Protein AF-A0A497ALS9-F1 (afdb_monomer)

Radius of gyration: 56.65 Å; Cα contacts (8 Å, |Δi|>4): 1577; chains: 1; bounding box: 153×66×144 Å

Secondary structure (DSSP, 8-state):
----TTS----------SSEEEEEEE---SSS----EEEEEEE--PPPEEEEEEEEEESS-TTSB-TTPEEEEEETTS--EEEEEE--TTSEEEEEEEETT--EEEEEPPPTTEE--TTTSEEEE-SSS-EEEEEEESEEEEEEEEE-TTS-B-TT-EEEEE-SS-EEEPB-TTSSSBS--TTSEEEEEEEETT-EEEEEEE-TT-EE-GGGGEEEEETTTSS-EEEEEE-EEEEEEEEE-TTS-B-TTPEEEEETTTEEEE--TTSEEEEEEEETT-EEEEEEE-TTEE--TTTTEEEEE--TT-EEEEE-EE-PPPEEEEEEEEETTS-B-TT-EEEEEEEEETTEEEEPPGGG-EEEESEE----BTTB-S-EE--TTSEEEEEESS---TT--EEEEEEBTTEEETT-S--TTS-----------S-EEEEEEEEEEP-S--EEEEEE-SPPTT-EEEEEEB-GGGTT-SBPTT-PPEEE--SSSSSEEEEE-GGGT--TT-EEEEEEE-TT-SS----SEEEES-SEEEEEE--SSTHHHHHHHHTTS-TTSHHHHHHHHHTT-HHHHHHHHHHHHHSB-TTSSB----HHHHHHHHHHHHHHTS--S-HHHHHHHHHHHHHHHTTSTTHHHHHHHHHHHSHHHHHHHHHH--HHHHHHHHHHHHTT-HHHHHHHHHHHHHS-SS-HHHHHHHHHHHHHHHHHHHHTS-TT-TTHHHHHHHHHHHHHHHHHHHHHIIIIIHHHHS-SHHHHHHHHH-HHHHHHHHTTSPP---HHHHHHHHHHSB-TTS-B-PPPHHHHHHHHHHHHHTT-

pLDDT: mean 70.93, std 17.74, range [30.12, 96.69]

Solvent-accessible surface area (backbone atoms only — not comparable to full-atom values): 44875 Å² total; per-residue (Å²): 131,76,57,49,101,84,70,52,66,89,84,90,85,87,86,88,80,92,47,70,50,74,52,77,50,79,56,82,73,90,80,96,67,84,77,57,75,54,76,51,76,52,76,62,80,84,75,60,60,36,62,40,40,40,33,34,20,30,62,92,45,69,86,44,52,37,48,64,24,43,36,38,33,24,40,64,96,54,91,50,72,66,44,60,32,55,18,39,88,77,3,38,33,58,33,64,71,37,63,62,93,56,62,30,38,34,39,52,46,57,36,96,64,38,38,70,42,85,76,53,17,47,47,77,54,64,89,50,76,79,41,78,34,32,32,38,63,48,45,38,67,36,64,35,38,35,22,31,86,77,67,49,52,38,56,63,29,38,38,35,31,77,68,88,87,54,65,53,61,17,30,19,85,84,68,88,44,74,13,18,33,86,75,4,32,19,29,39,66,78,36,52,55,74,39,79,46,53,43,35,52,48,43,93,81,45,42,61,47,71,63,42,11,45,40,77,47,39,34,77,71,58,92,74,45,71,32,26,40,25,42,67,19,46,33,36,36,36,35,24,35,87,86,69,46,54,38,51,63,30,37,37,40,33,35,84,82,76,46,68,32,56,18,38,86,73,4,38,29,61,46,68,77,37,43,50,64,29,78,34,39,37,39,61,50,42,91,66,42,44,74,54,84,64,45,20,47,46,78,45,53,37,44,67,95,43,72,52,76,34,34,40,36,76,58,65,83,57,47,43,39,37,38,38,36,22,32,85,86,67,49,44,36,52,57,27,37,35,44,48,31,36,42,80,48,97,96,39,72,43,76,54,51,56,93,63,46,45,74,78,37,48,48,77,39,82,52,67,59,88,90,45,67,34,27,28,26,20,28,81,66,5,36,28,28,35,26,43,77,69,78,76,49,103,82,38,51,76,43,65,48,75,49,42,96,67,43,43,55,82,88,64,80,96,55,80,88,56,88,84,58,77,83,77,84,81,84,87,77,92,64,76,44,82,47,80,47,57,32,41,78,73,88,73,79,45,31,42,38,39,36,41,37,75,41,54,93,73,38,30,37,37,37,29,43,16,40,62,90,52,59,18,67,47,60,44,98,80,46,67,74,44,75,44,60,48,78,41,72,40,51,28,41,39,78,48,38,56,90,76,72,53,53,77,72,42,31,32,13,35,22,31,40,63,72,86,65,90,70,84,44,36,35,62,42,60,47,56,42,60,45,74,41,84,41,76,43,73,37,57,39,13,38,58,7,53,53,23,42,76,73,75,31,58,31,75,40,76,60,29,59,44,56,63,47,52,79,68,35,65,71,64,41,46,34,57,51,36,16,71,80,69,50,19,29,66,85,67,48,87,37,77,76,49,80,64,56,64,72,42,42,72,59,39,53,57,65,69,56,73,76,84,81,61,74,68,61,56,54,56,49,53,37,46,42,52,63,60,25,68,78,47,92,68,50,54,61,55,49,49,50,58,42,71,75,42,47,73,58,55,56,46,23,67,70,24,34,42,74,71,61,43,53,51,31,41,46,28,42,53,73,66,39,54,70,60,19,52,55,45,38,52,50,25,61,77,56,50,64,66,52,72,46,59,53,51,52,54,48,53,52,53,51,54,53,50,51,51,58,56,68,70,48,75,78,87,44,83,79,50,49,57,56,54,49,54,50,53,49,51,53,19,48,55,41,32,57,60,47,37,50,47,34,44,48,24,51,76,76,47,72,19,55,67,40,35,51,28,58,73,74,28,43,68,57,53,50,56,43,52,61,55,18,59,95,61,99,23,43,73,34,28,40,35,15,60,77,70,39,15,39,70,90,63,51,80,37,84,62,50,75,67,29,53,50,49,42,52,51,43,32,60,45,38,74,95

Foldseek 3Di:
DDADPVRDDDDDDDDDDDFKDKDKDWDDDPDDDDIDIDMDMDGDDDFDFAKAKEFEAAPVDRCHGDFQKKKWKAQPPDPHTQFIWTADNRRMDMTTGGGAPGFMKIAIDDDPQWAGDVPQRIDTDDRDDYYYGHIHGQWDKDKEAEAAPVRQGDFFKWKWWDPPVDIFIWAEPVRPGTAYHNRRMTMGGGHGAQDKTKMAIDDPQKAFPPCQRIDIDGPPPDPYHYHYIFRKFKAKEAEAEPVRAADFQKWKFKPDPRFIWTAHNRNMTMDIRDGAQDKIKIAIDDPQWAADDCQRMDIDGRDHPDYDYGYIYGFDWFAKEKEAEEAPVRFADFFKWKWKWKDPDVVDIDTDAPVQKAWPAFDFDQDDDPHDGGITTHHGRRMTMITGRDDPDPRMDMAMDIGDPQWAFPVDDDPVVDRPDPPDYDDDDGHYHYYYTYIYGDDDFFKEKEKEAQQDVPKWKKKWFADVVVVRQHGDPPIDIDIDHFPDPPIGIDMDGVVSVADAQTKMFIWMDHPDDPQPQGGQHMDGRHHYDYHYHHANSHVLLVVCVVVVHHSNDVVSVVVVVVLLPVQLLQQLVCCVVPCAGLLRHRDDDDPVSVVCNVVSVVSNPPDDDDPVQCSVLVSVLCNLLVVDPPLVVVLVVLCVVPVVLVVLLSVFDDPVLSVVLSVCSSVSNSVVNVVSSVVCNVPGPDAVLNVLVVLVVVLVVVLVVLVPPPCPDPVCVVVSVVVLLVSQAVLVVSQQCLWVVCLVPHLLQSVLVCCVPPVPSNLVSVLSHDFDDTLSQLCCCVPPQAGSPRHRHHHDPVSVVSNVSNCVSSVD

Sequence (816 aa):
CTTDSNGKCSITYTCSVEETATIKAKFRGDDDYKASECTFTITVSSKPTCNQSFRVVEEEDTSVRVPNSVVIVREKGTAKELGRCTTDSNGECTVKDIEEGVWCVAEASAPSGYEVISDSSTEFVTCTSLKTLKLRSTTCKQRVKVIDPSGKPIKGATVAIDMGTYSIQCEKPDGSGYGTDANGECDLCNLKKRTVYTACASKEGYKSYGSEGCKLFTACYDWALILKLYKPCEQQFLVLDQDNKPIEGVTVTVTPGNKTCKTDDKGVCRVSNLAENASYNAKASKEGYECFGSECKKDFRCTPNTSVVLRLKKIQKPYEIRITVKDEKGHGIKHAYVSVTKEIFEGTWQEVPCSDITVHQGICTTESWNGYGNLLKTDDNGVLSIGLPSLPGAACRYGFIAGKPGYLNEEMHEDWTKPVTTRRQGENGEGTYEFEFTLRFITEEDKFIVHTRGFKTGDQILCKKAYGWARCFLSTPDAVPIFKSPDSYPDGKAVFTKADGLVEGETYGIGPSVSKGYLPTGPVWCGKFEGTKDIYLYSRYGVFGEACELVGIPKDSDECRRFWGDMLDPVYCANVISGVFRGKDIYGAEYHPDAFELAMFPIVVVCSLLPMVPGGNITKYLGKVIRKGVKHGDDVAAVRKFIEENPTEAYRTLVYGDEARLNLWIKAIADGDIEKARGLGEDILNNPAIKDSEAINKFNQWLDELEKQIDNIDPAHPDYAKVVADIRDNVREAAGDVLAYIGDADLVRGSGERLAKLLDENWDGAFKLARRAKPKYHFFESFEIVKYGKALDGTPMKPHMHDYALVLTAFNKANK

Structure (mmCIF, N/CA/C/O backbone):
data_AF-A0A497ALS9-F1
#
_entry.id   AF-A0A497ALS9-F1
#
loop_
_atom_site.group_PDB
_atom_site.id
_atom_site.type_symbol
_atom_site.label_atom_id
_atom_site.label_alt_id
_atom_site.label_comp_id
_atom_site.label_asym_id
_atom_site.label_entity_id
_atom_site.label_seq_id
_atom_site.pdbx_PDB_ins_code
_atom_site.Cartn_x
_atom_site.Cartn_y
_atom_site.Cartn_z
_atom_site.occupancy
_atom_site.B_iso_or_equiv
_atom_site.auth_seq_id
_atom_site.auth_comp_id
_atom_site.auth_asym_id
_atom_site.auth_atom_id
_atom_site.pdbx_PDB_model_num
ATOM 1 N N . CYS A 1 1 ? 94.569 19.750 -75.291 1.00 58.22 1 CYS A N 1
ATOM 2 C CA . CYS A 1 1 ? 94.414 21.097 -74.717 1.00 58.22 1 CYS A CA 1
ATOM 3 C C . CYS A 1 1 ? 95.605 21.333 -73.787 1.00 58.22 1 CYS A C 1
ATOM 5 O O . CYS A 1 1 ? 96.119 20.350 -73.263 1.00 58.22 1 CYS A O 1
ATOM 7 N N . THR A 1 2 ? 96.091 22.564 -73.643 1.00 56.44 2 THR A N 1
ATOM 8 C CA . THR A 1 2 ? 97.256 22.893 -72.798 1.00 56.44 2 THR A CA 1
ATOM 9 C C . THR A 1 2 ? 96.781 23.220 -71.383 1.00 56.44 2 THR A C 1
ATOM 11 O O . THR A 1 2 ? 95.815 23.966 -71.234 1.00 56.44 2 THR A O 1
ATOM 14 N N . THR A 1 3 ? 97.401 22.640 -70.354 1.00 60.00 3 THR A N 1
ATOM 15 C CA . THR A 1 3 ? 97.007 22.867 -68.954 1.00 60.00 3 THR A CA 1
ATOM 16 C C . THR A 1 3 ? 97.357 24.280 -68.497 1.00 60.00 3 THR A C 1
ATOM 18 O O . THR A 1 3 ? 98.393 24.818 -68.888 1.00 60.00 3 THR A O 1
ATOM 21 N N . ASP A 1 4 ? 96.516 24.866 -67.649 1.00 64.12 4 ASP A N 1
ATOM 22 C CA . ASP A 1 4 ? 96.832 26.111 -66.947 1.00 64.12 4 ASP A CA 1
ATOM 23 C C . ASP A 1 4 ? 97.908 25.904 -65.859 1.00 64.12 4 ASP A C 1
ATOM 25 O O . ASP A 1 4 ? 98.393 24.791 -65.632 1.00 64.12 4 ASP A O 1
ATOM 29 N N . SER A 1 5 ? 98.291 26.980 -65.163 1.00 60.97 5 SER A N 1
ATOM 30 C CA . SER A 1 5 ? 99.319 26.957 -64.109 1.00 60.97 5 SER A CA 1
ATOM 31 C C . SER A 1 5 ? 98.981 26.066 -62.906 1.00 60.97 5 SER A C 1
ATOM 33 O O . SER A 1 5 ? 99.853 25.826 -62.077 1.00 60.97 5 SER A O 1
ATOM 35 N N . ASN A 1 6 ? 97.743 25.568 -62.806 1.00 61.31 6 ASN A N 1
ATOM 36 C CA . ASN A 1 6 ? 97.289 24.645 -61.766 1.00 61.31 6 ASN A CA 1
ATOM 37 C C . ASN A 1 6 ? 97.114 23.209 -62.299 1.00 61.31 6 ASN A C 1
ATOM 39 O O . ASN A 1 6 ? 96.539 22.361 -61.616 1.00 61.31 6 ASN A O 1
ATOM 43 N N . GLY A 1 7 ? 97.581 22.925 -63.521 1.00 61.25 7 GLY A N 1
ATOM 44 C CA . GLY A 1 7 ? 97.505 21.604 -64.144 1.00 61.25 7 GLY A CA 1
ATOM 45 C C . GLY A 1 7 ? 96.124 21.248 -64.702 1.00 61.25 7 GLY A C 1
ATOM 46 O O . GLY A 1 7 ? 95.897 20.091 -65.059 1.00 61.25 7 GLY A O 1
ATOM 47 N N . LYS A 1 8 ? 95.182 22.199 -64.791 1.00 57.75 8 LYS A N 1
ATOM 48 C CA . LYS A 1 8 ? 93.810 21.919 -65.229 1.00 57.75 8 LYS A CA 1
ATOM 49 C C . LYS A 1 8 ? 93.631 22.235 -66.707 1.00 57.75 8 LYS A C 1
ATOM 51 O O . LYS A 1 8 ? 94.117 23.239 -67.218 1.00 57.75 8 LYS A O 1
ATOM 56 N N . CYS A 1 9 ? 92.904 21.369 -67.403 1.00 60.62 9 CYS A N 1
ATOM 57 C CA . CYS A 1 9 ? 92.534 21.590 -68.789 1.00 60.62 9 CYS A CA 1
ATOM 58 C C . CYS A 1 9 ? 91.092 21.146 -69.037 1.00 60.62 9 CYS A C 1
ATOM 60 O O . CYS A 1 9 ? 90.745 20.005 -68.739 1.00 60.62 9 CYS A O 1
ATOM 62 N N . SER A 1 10 ? 90.257 22.038 -69.577 1.00 57.16 10 SER A N 1
ATOM 63 C CA . SER A 1 10 ? 88.860 21.745 -69.921 1.00 57.16 10 SER A CA 1
ATOM 64 C C . SER A 1 10 ? 88.670 21.730 -71.433 1.00 57.16 10 SER A C 1
ATOM 66 O O . SER A 1 10 ? 89.098 22.648 -72.129 1.00 57.16 10 SER A O 1
ATOM 68 N N . ILE A 1 11 ? 87.993 20.696 -71.932 1.00 61.75 11 ILE A N 1
ATOM 69 C CA . ILE A 1 11 ? 87.532 20.590 -73.319 1.00 61.75 11 ILE A CA 1
ATOM 70 C C . ILE A 1 11 ? 86.014 20.442 -73.277 1.00 61.75 11 ILE A C 1
ATOM 72 O O . ILE A 1 11 ? 85.505 19.543 -72.610 1.00 61.75 11 ILE A O 1
ATOM 76 N N . THR A 1 12 ? 85.309 21.297 -74.011 1.00 55.59 12 THR A N 1
ATOM 77 C CA . THR A 1 12 ? 83.854 21.221 -74.177 1.00 55.59 12 THR A CA 1
ATOM 78 C C . THR A 1 12 ? 83.550 20.787 -75.604 1.00 55.59 12 THR A C 1
ATOM 80 O O . THR A 1 12 ? 84.049 21.391 -76.550 1.00 55.59 12 THR A O 1
ATOM 83 N N . TYR A 1 13 ? 82.734 19.750 -75.767 1.00 58.78 13 TYR A N 1
ATOM 84 C CA . TYR A 1 13 ? 82.193 19.326 -77.058 1.00 58.78 13 TYR A CA 1
ATOM 85 C C . TYR A 1 13 ? 80.703 19.018 -76.909 1.00 58.78 13 TYR A C 1
ATOM 87 O O . TYR A 1 13 ? 80.214 18.750 -75.811 1.00 58.78 13 TYR A O 1
ATOM 95 N N . THR A 1 14 ? 79.980 19.070 -78.023 1.00 52.75 14 THR A N 1
ATOM 96 C CA . THR A 1 14 ? 78.537 18.824 -78.087 1.00 52.75 14 THR A CA 1
ATOM 97 C C . THR A 1 14 ? 78.304 17.608 -78.977 1.00 52.75 14 THR A C 1
ATOM 99 O O . THR A 1 14 ? 78.857 17.541 -80.072 1.00 52.75 14 THR A O 1
ATOM 102 N N . CYS A 1 15 ? 77.515 16.636 -78.517 1.00 56.94 15 CYS A N 1
ATOM 103 C CA . CYS A 1 15 ? 77.104 15.487 -79.327 1.00 56.94 15 CYS A CA 1
ATOM 104 C C . CYS A 1 15 ? 75.614 15.189 -79.115 1.00 56.94 15 CYS A C 1
ATOM 106 O O . CYS A 1 15 ? 75.064 15.510 -78.061 1.00 56.94 15 CYS A O 1
ATOM 108 N N . SER A 1 16 ? 74.976 14.591 -80.120 1.00 51.91 16 SER A N 1
ATOM 109 C CA . SER A 1 16 ? 73.584 14.128 -80.081 1.00 51.91 16 SER A CA 1
ATOM 110 C C . SER A 1 16 ? 73.584 12.601 -80.071 1.00 51.91 16 SER A C 1
ATOM 112 O O . SER A 1 16 ? 74.304 11.995 -80.864 1.00 51.91 16 SER A O 1
ATOM 114 N N . VAL A 1 17 ? 72.822 11.976 -79.170 1.00 58.16 17 VAL A N 1
ATOM 115 C CA . VAL A 1 17 ? 72.803 10.515 -78.992 1.00 58.16 17 VAL A CA 1
ATOM 116 C C . VAL A 1 17 ? 71.382 10.041 -78.715 1.00 58.16 17 VAL A C 1
ATOM 118 O O . VAL A 1 17 ? 70.692 10.682 -77.926 1.00 58.16 17 VAL A O 1
ATOM 121 N N . GLU A 1 18 ? 70.966 8.927 -79.322 1.00 54.94 18 GLU A N 1
ATOM 122 C CA . GLU A 1 18 ? 69.612 8.377 -79.135 1.00 54.94 18 GLU A CA 1
ATOM 123 C C . GLU A 1 18 ? 69.521 7.285 -78.048 1.00 54.94 18 GLU A C 1
ATOM 125 O O . GLU A 1 18 ? 68.484 7.200 -77.404 1.00 54.94 18 GLU A O 1
ATOM 130 N N . GLU A 1 19 ? 70.588 6.524 -77.743 1.00 57.16 19 GLU A N 1
ATOM 131 C CA . GLU A 1 19 ? 70.555 5.514 -76.654 1.00 57.16 19 GLU A CA 1
ATOM 132 C C . GLU A 1 19 ? 71.826 5.473 -75.775 1.00 57.16 19 GLU A C 1
ATOM 134 O O . GLU A 1 19 ? 71.747 5.638 -74.554 1.00 57.16 19 GLU A O 1
ATOM 139 N N . THR A 1 20 ? 73.032 5.273 -76.329 1.00 50.16 20 THR A N 1
ATOM 140 C CA . THR A 1 20 ? 74.281 5.250 -75.527 1.00 50.16 20 THR A CA 1
ATOM 141 C C . THR A 1 20 ? 75.487 5.763 -76.313 1.00 50.16 20 THR A C 1
ATOM 143 O O . THR A 1 20 ? 75.703 5.358 -77.452 1.00 50.16 20 THR A O 1
ATOM 146 N N . ALA A 1 21 ? 76.311 6.621 -75.700 1.00 56.59 21 ALA A N 1
ATOM 147 C CA . ALA A 1 21 ? 77.601 7.041 -76.257 1.00 56.59 21 ALA A CA 1
ATOM 148 C C . ALA A 1 21 ? 78.733 6.889 -75.238 1.00 56.59 21 ALA A C 1
ATOM 150 O O . ALA A 1 21 ? 78.585 7.197 -74.054 1.00 56.59 21 ALA A O 1
ATOM 151 N N . THR A 1 22 ? 79.898 6.467 -75.726 1.00 55.66 22 THR A N 1
ATOM 152 C CA . THR A 1 22 ? 81.127 6.342 -74.938 1.00 55.66 22 THR A CA 1
ATOM 153 C C . THR A 1 22 ? 82.179 7.296 -75.484 1.00 55.66 22 THR A C 1
ATOM 155 O O . THR A 1 22 ? 82.568 7.187 -76.647 1.00 55.66 22 THR A O 1
ATOM 158 N N . ILE A 1 23 ? 82.685 8.200 -74.644 1.00 61.25 23 ILE A N 1
ATOM 159 C CA . ILE A 1 23 ? 83.811 9.067 -74.992 1.00 61.25 23 ILE A CA 1
ATOM 160 C C . ILE A 1 23 ? 85.091 8.534 -74.349 1.00 61.25 23 ILE A C 1
ATOM 162 O O . ILE A 1 23 ? 85.159 8.303 -73.139 1.00 61.25 23 ILE A O 1
ATOM 166 N N . LYS A 1 24 ? 86.125 8.365 -75.177 1.00 58.25 24 LYS A N 1
ATOM 167 C CA . LYS A 1 24 ? 87.476 7.978 -74.759 1.00 58.25 24 LYS A CA 1
ATOM 168 C C . LYS A 1 24 ? 88.420 9.156 -74.936 1.00 58.25 24 LYS A C 1
ATOM 170 O O . LYS A 1 24 ? 88.557 9.675 -76.041 1.00 58.25 24 LYS A O 1
ATOM 175 N N . ALA A 1 25 ? 89.085 9.553 -73.857 1.00 58.69 25 ALA A N 1
ATOM 176 C CA . ALA A 1 25 ? 90.135 10.561 -73.896 1.00 58.69 25 ALA A CA 1
ATOM 177 C C . ALA A 1 25 ? 91.488 9.901 -73.597 1.00 58.69 25 ALA A C 1
ATOM 179 O O . ALA A 1 25 ? 91.641 9.203 -72.591 1.00 58.69 25 ALA A O 1
ATOM 180 N N . LYS A 1 26 ? 92.469 10.127 -74.478 1.00 58.59 26 LYS A N 1
ATOM 181 C CA . LYS A 1 26 ? 93.858 9.681 -74.305 1.00 58.59 26 LYS A CA 1
ATOM 182 C C . LYS A 1 26 ? 94.758 10.885 -74.067 1.00 58.59 26 LYS A C 1
ATOM 184 O O . LYS A 1 26 ? 94.711 11.845 -74.833 1.00 58.59 26 LYS A O 1
ATOM 189 N N . PHE A 1 27 ? 95.596 10.802 -73.040 1.00 58.22 27 PHE A N 1
ATOM 190 C CA . PHE A 1 27 ? 96.573 11.831 -72.695 1.00 58.22 27 PHE A CA 1
ATOM 191 C C . PHE A 1 27 ? 97.990 11.311 -72.973 1.00 58.22 27 PHE A C 1
ATOM 193 O O . PHE A 1 27 ? 98.290 10.146 -72.712 1.00 58.22 27 PHE A O 1
ATOM 200 N N . ARG A 1 28 ? 98.860 12.167 -73.517 1.00 56.59 28 ARG A N 1
ATOM 201 C CA . ARG A 1 28 ? 100.288 11.886 -73.731 1.00 56.59 28 ARG A CA 1
ATOM 202 C C . ARG A 1 28 ? 101.076 13.046 -73.120 1.00 56.59 28 ARG A C 1
ATOM 204 O O . ARG A 1 28 ? 100.850 14.180 -73.531 1.00 56.59 28 ARG A O 1
ATOM 211 N N . GLY A 1 29 ? 101.906 12.769 -72.115 1.00 56.94 29 GLY A N 1
ATOM 212 C CA . GLY A 1 29 ? 102.858 13.738 -71.559 1.00 56.94 29 GLY A CA 1
ATOM 213 C C . GLY A 1 29 ? 104.210 13.635 -72.266 1.00 56.94 29 GLY A C 1
ATOM 214 O O . GLY A 1 29 ? 104.534 12.557 -72.768 1.00 56.94 29 GLY A O 1
ATOM 215 N N . ASP A 1 30 ? 104.958 14.739 -72.322 1.00 54.22 30 ASP A N 1
ATOM 216 C CA . ASP A 1 30 ? 106.366 14.730 -72.736 1.00 54.22 30 ASP A CA 1
ATOM 217 C C . ASP A 1 30 ? 107.222 14.168 -71.587 1.00 54.22 30 ASP A C 1
ATOM 219 O O . ASP A 1 30 ? 107.057 14.560 -70.433 1.00 54.22 30 ASP A O 1
ATOM 223 N N . ASP A 1 31 ? 108.100 13.231 -71.943 1.00 52.97 31 ASP A N 1
ATOM 224 C CA . ASP A 1 31 ? 109.071 12.492 -71.125 1.00 52.97 31 ASP A CA 1
ATOM 225 C C . ASP A 1 31 ? 108.542 11.350 -70.212 1.00 52.97 31 ASP A C 1
ATOM 227 O O . ASP A 1 31 ? 108.091 11.510 -69.080 1.00 52.97 31 ASP A O 1
ATOM 231 N N . ASP A 1 32 ? 108.669 10.132 -70.757 1.00 54.53 32 ASP A N 1
ATOM 232 C CA . ASP A 1 32 ? 108.950 8.844 -70.096 1.00 54.53 32 ASP A CA 1
ATOM 233 C C . ASP A 1 32 ? 108.064 8.281 -68.959 1.00 54.53 32 ASP A C 1
ATOM 235 O O . ASP A 1 32 ? 108.503 7.382 -68.240 1.00 54.53 32 ASP A O 1
ATOM 239 N N . TYR A 1 33 ? 106.772 8.625 -68.851 1.00 48.47 33 TYR A N 1
ATOM 240 C CA . TYR A 1 33 ? 105.825 7.825 -68.038 1.00 48.47 33 TYR A CA 1
ATOM 241 C C . TYR A 1 33 ? 104.469 7.507 -68.709 1.00 48.47 33 TYR A C 1
ATOM 243 O O . TYR A 1 33 ? 103.929 8.263 -69.512 1.00 48.47 33 TYR A O 1
ATOM 251 N N . LYS A 1 34 ? 103.949 6.308 -68.381 1.00 52.28 34 LYS A N 1
ATOM 252 C CA . LYS A 1 34 ? 102.845 5.550 -69.016 1.00 52.28 34 LYS A CA 1
ATOM 253 C C . LYS A 1 34 ? 101.582 6.359 -69.368 1.00 52.28 34 LYS A C 1
ATOM 255 O O . LYS A 1 34 ? 101.041 7.080 -68.537 1.00 52.28 34 LYS A O 1
ATOM 260 N N . ALA A 1 35 ? 101.033 6.091 -70.559 1.00 53.03 35 ALA A N 1
ATOM 261 C CA . ALA A 1 35 ? 99.723 6.579 -70.996 1.00 53.03 35 ALA A CA 1
ATOM 262 C C . ALA A 1 35 ? 98.590 6.063 -70.089 1.00 53.03 35 ALA A C 1
ATOM 264 O O . ALA A 1 35 ? 98.492 4.860 -69.839 1.00 53.03 35 ALA A O 1
ATOM 265 N N . SER A 1 36 ? 97.709 6.962 -69.651 1.00 56.47 36 SER A N 1
ATOM 266 C CA . SER A 1 36 ? 96.454 6.632 -68.974 1.00 56.47 36 SER A CA 1
ATOM 267 C C . SER A 1 36 ? 95.267 6.984 -69.878 1.00 56.47 36 SER A C 1
ATOM 269 O O . SER A 1 36 ? 95.202 8.059 -70.480 1.00 56.47 36 SER A O 1
ATOM 271 N N . GLU A 1 37 ? 94.342 6.034 -70.025 1.00 57.41 37 GLU A N 1
ATOM 272 C CA . GLU A 1 37 ? 93.111 6.190 -70.802 1.00 57.41 37 GLU A CA 1
ATOM 273 C C . GLU A 1 37 ? 91.938 6.270 -69.827 1.00 57.41 37 GLU A C 1
ATOM 275 O O . GLU A 1 37 ? 91.766 5.392 -68.981 1.00 57.41 37 GLU A O 1
ATOM 280 N N . CYS A 1 38 ? 91.145 7.337 -69.929 1.00 49.16 38 CYS A N 1
ATOM 281 C CA . CYS A 1 38 ? 89.942 7.511 -69.125 1.00 49.16 38 CYS A CA 1
ATOM 282 C C . CYS A 1 38 ? 88.728 7.440 -70.053 1.00 49.16 38 CYS A C 1
ATOM 284 O O . CYS A 1 38 ? 88.681 8.117 -71.086 1.00 49.16 38 CYS A O 1
ATOM 286 N N . THR A 1 39 ? 87.773 6.579 -69.712 1.00 53.16 39 THR A N 1
ATOM 287 C CA . THR A 1 39 ? 86.571 6.338 -70.516 1.00 53.16 39 THR A CA 1
ATOM 288 C C . THR A 1 39 ? 85.343 6.759 -69.722 1.00 53.16 39 THR A C 1
ATOM 290 O O . THR A 1 39 ? 85.192 6.349 -68.574 1.00 53.16 39 THR A O 1
ATOM 293 N N . PHE A 1 40 ? 84.460 7.542 -70.344 1.00 53.53 40 PHE A N 1
ATOM 294 C CA . PHE A 1 40 ? 83.180 7.959 -69.771 1.00 53.53 40 PHE A CA 1
ATOM 295 C C . PHE A 1 40 ? 82.039 7.499 -70.683 1.00 53.53 40 PHE A C 1
ATOM 297 O O . PHE A 1 40 ? 82.086 7.719 -71.894 1.00 53.53 40 PHE A O 1
ATOM 304 N N . THR A 1 41 ? 81.011 6.875 -70.108 1.00 50.22 41 THR A N 1
ATOM 305 C CA . THR A 1 41 ? 79.826 6.401 -70.841 1.00 50.22 41 THR A CA 1
ATOM 306 C C . THR A 1 41 ? 78.590 7.152 -70.360 1.00 50.22 41 THR A C 1
ATOM 308 O O . THR A 1 41 ? 78.369 7.258 -69.156 1.00 50.22 41 THR A O 1
ATOM 311 N N . ILE A 1 42 ? 77.783 7.656 -71.296 1.00 56.16 42 ILE A N 1
ATOM 312 C CA . ILE A 1 42 ? 76.506 8.333 -71.036 1.00 56.16 42 ILE A CA 1
ATOM 313 C C . ILE A 1 42 ? 75.391 7.480 -71.654 1.00 56.16 42 ILE A C 1
ATOM 315 O O . ILE A 1 42 ? 75.453 7.159 -72.840 1.00 56.16 42 ILE A O 1
ATOM 319 N N . THR A 1 43 ? 74.390 7.107 -70.850 1.00 49.31 43 THR A N 1
ATOM 320 C CA . THR A 1 43 ? 73.225 6.300 -71.267 1.00 49.31 43 THR A CA 1
ATOM 321 C C . THR A 1 43 ? 71.944 7.082 -70.991 1.00 49.31 43 THR A C 1
ATOM 323 O O . THR A 1 43 ? 71.784 7.599 -69.884 1.00 49.31 43 THR A O 1
ATOM 326 N N . VAL A 1 44 ? 71.032 7.159 -71.963 1.00 56.31 44 VAL A N 1
ATOM 327 C CA . VAL A 1 44 ? 69.685 7.731 -71.792 1.00 56.31 44 VAL A CA 1
ATOM 328 C C . VAL A 1 44 ? 68.686 6.573 -71.814 1.00 56.31 44 VAL A C 1
ATOM 330 O O . VAL A 1 44 ? 68.724 5.762 -72.730 1.00 56.31 44 VAL A O 1
ATOM 333 N N . SER A 1 45 ? 67.821 6.458 -70.800 1.00 53.84 45 SER A N 1
ATOM 334 C CA . SER A 1 45 ? 66.803 5.396 -70.721 1.00 53.84 45 SER A CA 1
ATOM 335 C C . SER A 1 45 ? 65.391 5.984 -70.735 1.00 53.84 45 SER A C 1
ATOM 337 O O . SER A 1 45 ? 65.091 6.911 -69.980 1.00 53.84 45 SER A O 1
ATOM 339 N N . SER A 1 46 ? 64.517 5.450 -71.595 1.00 59.00 46 SER A N 1
ATOM 340 C CA . SER A 1 46 ? 63.069 5.670 -71.520 1.00 59.00 46 SER A CA 1
ATOM 341 C C . SER A 1 46 ? 62.499 4.879 -70.342 1.00 59.00 46 SER A C 1
ATOM 343 O O . SER A 1 46 ? 62.818 3.699 -70.183 1.00 59.00 46 SER A O 1
ATOM 345 N N . LYS A 1 47 ? 61.654 5.505 -69.518 1.00 60.31 47 LYS A N 1
ATOM 346 C CA . LYS A 1 47 ? 61.006 4.815 -68.395 1.00 60.31 47 LYS A CA 1
ATOM 347 C C . LYS A 1 47 ? 59.978 3.794 -68.914 1.00 60.31 47 LYS A C 1
ATOM 349 O O . LYS A 1 47 ? 59.262 4.120 -69.861 1.00 60.31 47 LYS A O 1
ATOM 354 N N . PRO A 1 48 ? 59.878 2.592 -68.319 1.00 70.00 48 PRO A N 1
ATOM 355 C CA . PRO A 1 48 ? 58.826 1.635 -68.658 1.00 70.00 48 PRO A CA 1
ATOM 356 C C . PRO A 1 48 ? 57.427 2.205 -68.353 1.00 70.00 48 PRO A C 1
ATOM 358 O O . PRO A 1 48 ? 57.278 3.037 -67.456 1.00 70.00 48 PRO A O 1
ATOM 361 N N . THR A 1 49 ? 56.408 1.783 -69.110 1.00 76.38 49 THR A N 1
ATOM 362 C CA . THR A 1 49 ? 54.999 2.177 -68.926 1.00 76.38 49 THR A CA 1
ATOM 363 C C . THR A 1 49 ? 54.119 0.970 -68.591 1.00 76.38 49 THR A C 1
ATOM 365 O O . THR A 1 49 ? 54.430 -0.163 -68.960 1.00 76.38 49 THR A O 1
ATOM 368 N N . CYS A 1 50 ? 52.998 1.208 -67.906 1.00 80.00 50 CYS A N 1
ATOM 369 C CA . CYS A 1 50 ? 52.079 0.173 -67.435 1.00 80.00 50 CYS A CA 1
ATOM 370 C C . CYS A 1 50 ? 50.599 0.533 -67.686 1.00 80.00 50 CYS A C 1
ATOM 372 O O . CYS A 1 50 ? 50.244 1.699 -67.864 1.00 80.00 50 CYS A O 1
ATOM 374 N N . ASN A 1 51 ? 49.707 -0.466 -67.628 1.00 85.75 51 ASN A N 1
ATOM 375 C CA . ASN A 1 51 ? 48.252 -0.270 -67.677 1.00 85.75 51 ASN A CA 1
ATOM 376 C C . ASN A 1 51 ? 47.634 -0.524 -66.295 1.00 85.75 51 ASN A C 1
ATOM 378 O O . ASN A 1 51 ? 47.791 -1.616 -65.749 1.00 85.75 51 ASN A O 1
ATOM 382 N N . GLN A 1 52 ? 46.873 0.433 -65.761 1.00 87.88 52 GLN A N 1
ATOM 383 C CA . GLN A 1 52 ? 46.189 0.299 -64.471 1.00 87.88 52 GLN A CA 1
ATOM 384 C C . GLN A 1 52 ? 44.678 0.153 -64.661 1.00 87.88 52 GLN A C 1
ATOM 386 O O . GLN A 1 52 ? 44.039 0.990 -65.297 1.00 87.88 52 GLN A O 1
ATOM 391 N N . SER A 1 53 ? 44.098 -0.885 -64.054 1.00 89.81 53 SER A N 1
ATOM 392 C CA . SER A 1 53 ? 42.645 -1.105 -64.048 1.00 89.81 53 SER A CA 1
ATOM 393 C C . SER A 1 53 ? 42.010 -0.696 -62.720 1.00 89.81 53 SER A C 1
ATOM 395 O O . SER A 1 53 ? 42.585 -0.926 -61.649 1.00 89.81 53 SER A O 1
ATOM 397 N N . PHE A 1 54 ? 40.809 -0.129 -62.805 1.00 91.00 54 PHE A N 1
ATOM 398 C CA . PHE A 1 54 ? 40.003 0.352 -61.690 1.00 91.00 54 PHE A CA 1
ATOM 399 C C . PHE A 1 54 ? 38.602 -0.251 -61.732 1.00 91.00 54 PHE A C 1
ATOM 401 O O . PHE A 1 54 ? 38.042 -0.461 -62.807 1.00 91.00 54 PHE A O 1
ATOM 408 N N . ARG A 1 55 ? 38.024 -0.471 -60.552 1.00 92.38 55 ARG A N 1
ATOM 409 C CA . ARG A 1 55 ? 36.620 -0.823 -60.357 1.00 92.38 55 ARG A CA 1
ATOM 410 C C . ARG A 1 55 ? 35.975 0.181 -59.411 1.00 92.38 55 ARG A C 1
ATOM 412 O O . ARG A 1 55 ? 36.460 0.353 -58.298 1.00 92.38 55 ARG A O 1
ATOM 419 N N . VAL A 1 56 ? 34.886 0.814 -59.824 1.00 91.25 56 VAL A N 1
ATOM 420 C CA . VAL A 1 56 ? 34.111 1.734 -58.987 1.00 91.25 56 VAL A CA 1
ATOM 421 C C . VAL A 1 56 ? 32.852 1.023 -58.497 1.00 91.25 56 VAL A C 1
ATOM 423 O O . VAL A 1 56 ? 32.055 0.510 -59.288 1.00 91.25 56 VAL A O 1
ATOM 426 N N . VAL A 1 57 ? 32.694 0.964 -57.178 1.00 91.00 57 VAL A N 1
ATOM 427 C CA . VAL A 1 57 ? 31.574 0.291 -56.505 1.00 91.00 57 VAL A CA 1
ATOM 428 C C . VAL A 1 57 ? 30.867 1.235 -55.541 1.00 91.00 57 VAL A C 1
ATOM 430 O O . VAL A 1 57 ? 31.412 2.276 -55.167 1.00 91.00 57 VAL A O 1
ATOM 433 N N . GLU A 1 58 ? 29.653 0.872 -55.137 1.00 87.81 58 GLU A N 1
ATOM 434 C CA . GLU A 1 58 ? 28.963 1.579 -54.059 1.00 87.81 58 GLU A CA 1
ATOM 435 C C . GLU A 1 58 ? 29.636 1.282 -52.702 1.00 87.81 58 GLU A C 1
ATOM 437 O O . GLU A 1 58 ? 30.155 0.185 -52.472 1.00 87.81 58 GLU A O 1
ATOM 442 N N . GLU A 1 59 ? 29.719 2.293 -51.835 1.00 86.75 59 GLU A N 1
ATOM 443 C CA . GLU A 1 59 ? 30.446 2.220 -50.564 1.00 86.75 59 GLU A CA 1
ATOM 444 C C . GLU A 1 59 ? 29.857 1.199 -49.578 1.00 86.75 59 GLU A C 1
ATOM 446 O O . GLU A 1 59 ? 30.614 0.424 -48.981 1.00 86.75 59 GLU A O 1
ATOM 451 N N . GLU A 1 60 ? 28.537 1.224 -49.397 1.00 81.81 60 GLU A N 1
ATOM 452 C CA . GLU A 1 60 ? 27.774 0.400 -48.457 1.00 81.81 60 GLU A CA 1
ATOM 453 C C . GLU A 1 60 ? 27.478 -0.990 -49.050 1.00 81.81 60 GLU A C 1
ATOM 455 O O . GLU A 1 60 ? 27.469 -1.976 -48.311 1.00 81.81 60 GLU A O 1
ATOM 460 N N . ASP A 1 61 ? 27.318 -1.098 -50.376 1.00 83.06 61 ASP A N 1
ATOM 461 C CA . ASP A 1 61 ? 27.146 -2.365 -51.097 1.00 83.06 61 ASP A CA 1
ATOM 462 C C . ASP A 1 61 ? 28.118 -2.511 -52.281 1.00 83.06 61 ASP A C 1
ATOM 464 O O . ASP A 1 61 ? 27.830 -2.182 -53.433 1.00 83.06 61 ASP A O 1
ATOM 468 N N . THR A 1 62 ? 29.278 -3.114 -52.006 1.00 86.12 62 THR A N 1
ATOM 469 C CA . THR A 1 62 ? 30.333 -3.342 -53.012 1.00 86.12 62 THR A CA 1
ATOM 470 C C . THR A 1 62 ? 29.955 -4.313 -54.146 1.00 86.12 62 THR A C 1
ATOM 472 O O . THR A 1 62 ? 30.738 -4.485 -55.091 1.00 86.12 62 THR A O 1
ATOM 475 N N . SER A 1 63 ? 28.784 -4.964 -54.079 1.00 84.25 63 SER A N 1
ATOM 476 C CA . SER A 1 63 ? 28.239 -5.744 -55.197 1.00 84.25 63 SER A CA 1
ATOM 477 C C . SER A 1 63 ? 27.649 -4.843 -56.289 1.00 84.25 63 SER A C 1
ATOM 479 O O . SER A 1 63 ? 27.679 -5.207 -57.467 1.00 84.25 63 SER A O 1
ATOM 481 N N . VAL A 1 64 ? 27.207 -3.635 -55.922 1.00 86.44 64 VAL A N 1
ATOM 482 C CA . VAL A 1 64 ? 26.678 -2.629 -56.842 1.00 86.44 64 VAL A CA 1
ATOM 483 C C . VAL A 1 64 ? 27.829 -1.975 -57.604 1.00 86.44 64 VAL A C 1
ATOM 485 O O . VAL A 1 64 ? 28.748 -1.388 -57.027 1.00 86.44 64 VAL A O 1
ATOM 488 N N . ARG A 1 65 ? 27.781 -2.087 -58.932 1.00 91.44 65 ARG A N 1
ATOM 489 C CA . ARG A 1 65 ? 28.749 -1.486 -59.857 1.00 91.44 65 ARG A CA 1
ATOM 490 C C . ARG A 1 65 ? 28.301 -0.086 -60.255 1.00 91.44 65 ARG A C 1
ATOM 492 O O . ARG A 1 65 ? 27.120 0.116 -60.522 1.00 91.44 65 ARG A O 1
ATOM 499 N N . VAL A 1 66 ? 29.236 0.863 -60.313 1.00 90.62 66 VAL A N 1
ATOM 500 C CA . VAL A 1 66 ? 28.935 2.260 -60.659 1.00 90.62 66 VAL A CA 1
ATOM 501 C C . VAL A 1 66 ? 29.407 2.554 -62.089 1.00 90.62 66 VAL A C 1
ATOM 503 O O . VAL A 1 66 ? 30.598 2.816 -62.288 1.00 90.62 66 VAL A O 1
ATOM 506 N N . PRO A 1 67 ? 28.517 2.500 -63.099 1.00 90.81 67 PRO A N 1
ATOM 507 C CA . PRO A 1 67 ? 28.853 2.853 -64.476 1.00 90.81 67 PRO A CA 1
ATOM 508 C C . PRO A 1 67 ? 28.971 4.370 -64.670 1.00 90.81 67 PRO A C 1
ATOM 510 O O . PRO A 1 67 ? 28.405 5.156 -63.910 1.00 90.81 67 PRO A O 1
ATOM 513 N N . ASN A 1 68 ? 29.650 4.782 -65.742 1.00 91.06 68 ASN A N 1
ATOM 514 C CA . ASN A 1 68 ? 29.814 6.177 -66.168 1.00 91.06 68 ASN A CA 1
ATOM 515 C C . ASN A 1 68 ? 30.544 7.098 -65.168 1.00 91.06 68 ASN A C 1
ATOM 517 O O . ASN A 1 68 ? 30.497 8.320 -65.310 1.00 91.06 68 ASN A O 1
ATOM 521 N N . SER A 1 69 ? 31.237 6.545 -64.170 1.00 91.38 69 SER A N 1
ATOM 522 C CA . SER A 1 69 ? 32.137 7.310 -63.303 1.00 91.38 69 SER A CA 1
ATOM 523 C C . SER A 1 69 ? 33.450 7.565 -64.040 1.00 91.38 69 SER A C 1
ATOM 525 O O . SER A 1 69 ? 34.006 6.654 -64.655 1.00 91.38 69 SER A O 1
ATOM 527 N N . VAL A 1 70 ? 33.954 8.802 -64.002 1.00 91.81 70 VAL A N 1
ATOM 528 C CA . VAL A 1 70 ? 35.261 9.138 -64.588 1.00 91.81 70 VAL A CA 1
ATOM 529 C C . VAL A 1 70 ? 36.331 9.013 -63.511 1.00 91.81 70 VAL A C 1
ATOM 531 O O . VAL A 1 70 ? 36.248 9.709 -62.498 1.00 91.81 70 VAL A O 1
ATOM 534 N N . VAL A 1 71 ? 37.330 8.164 -63.750 1.00 90.25 71 VAL A N 1
ATOM 535 C CA . VAL A 1 71 ? 38.529 8.005 -62.919 1.00 90.25 71 VAL A CA 1
ATOM 536 C C . VAL A 1 71 ? 39.671 8.794 -63.546 1.00 90.25 71 VAL A C 1
ATOM 538 O O . VAL A 1 71 ? 39.979 8.602 -64.723 1.00 90.25 71 VAL A O 1
ATOM 541 N N . ILE A 1 72 ? 40.302 9.670 -62.767 1.00 89.06 72 ILE A N 1
ATOM 542 C CA . ILE A 1 72 ? 41.447 10.480 -63.196 1.00 89.06 72 ILE A CA 1
ATOM 543 C C . ILE A 1 72 ? 42.670 10.068 -62.381 1.00 89.06 72 ILE A C 1
ATOM 545 O O . ILE A 1 72 ? 42.619 10.061 -61.153 1.00 89.06 72 ILE A O 1
ATOM 549 N N . VAL A 1 73 ? 43.773 9.750 -63.060 1.00 87.75 73 VAL A N 1
ATOM 550 C CA . VAL A 1 73 ? 45.062 9.435 -62.433 1.00 87.75 73 VAL A CA 1
ATOM 551 C C . VAL A 1 73 ? 45.972 10.654 -62.535 1.00 87.75 73 VAL A C 1
ATOM 553 O O . VAL A 1 73 ? 46.219 11.161 -63.631 1.00 87.75 73 VAL A O 1
ATOM 556 N N . ARG A 1 74 ? 46.482 11.127 -61.396 1.00 87.44 74 ARG A N 1
ATOM 557 C CA . ARG A 1 74 ? 47.404 12.266 -61.308 1.00 87.44 74 ARG A CA 1
ATOM 558 C C . ARG A 1 74 ? 48.696 11.892 -60.604 1.00 87.44 74 ARG A C 1
ATOM 560 O O . ARG A 1 74 ? 48.733 10.984 -59.774 1.00 87.44 74 ARG A O 1
ATOM 567 N N . GLU A 1 75 ? 49.748 12.635 -60.911 1.00 83.38 75 GLU A N 1
ATOM 568 C CA . GLU A 1 75 ? 50.999 12.574 -60.163 1.00 83.38 75 GLU A CA 1
ATOM 569 C C . GLU A 1 75 ? 50.811 13.198 -58.766 1.00 83.38 75 GLU A C 1
ATOM 571 O O . GLU A 1 75 ? 50.270 14.292 -58.601 1.00 83.38 75 GLU A O 1
ATOM 576 N N . LYS A 1 76 ? 51.228 12.473 -57.725 1.00 78.56 76 LYS A N 1
ATOM 577 C CA . LYS A 1 76 ? 51.016 12.838 -56.323 1.00 78.56 76 LYS A CA 1
ATOM 578 C C . LYS A 1 76 ? 51.712 14.160 -56.005 1.00 78.56 76 LYS A C 1
ATOM 580 O O . LYS A 1 76 ? 52.923 14.284 -56.152 1.00 78.56 76 LYS A O 1
ATOM 585 N N . GLY A 1 77 ? 50.948 15.119 -55.483 1.00 74.69 77 GLY A N 1
ATOM 586 C CA . GLY A 1 77 ? 51.460 16.442 -55.112 1.00 74.69 77 GLY A CA 1
ATOM 587 C C . GLY A 1 77 ? 51.568 17.425 -56.281 1.00 74.69 77 GLY A C 1
ATOM 588 O O . GLY A 1 77 ? 52.042 18.540 -56.076 1.00 74.69 77 GLY A O 1
ATOM 589 N N . THR A 1 78 ? 51.110 17.051 -57.481 1.00 78.25 78 THR A N 1
ATOM 590 C CA . THR A 1 78 ? 51.040 17.941 -58.645 1.00 78.25 78 THR A CA 1
ATOM 591 C C . THR A 1 78 ? 49.629 17.938 -59.248 1.00 78.25 78 THR A C 1
ATOM 593 O O . THR A 1 78 ? 48.800 17.079 -58.957 1.00 78.25 78 THR A O 1
ATOM 596 N N . ALA A 1 79 ? 49.331 18.921 -60.101 1.00 77.25 79 ALA A N 1
ATOM 597 C CA . ALA A 1 79 ? 48.089 18.954 -60.878 1.00 77.25 79 ALA A CA 1
ATOM 598 C C . ALA A 1 79 ? 48.201 18.183 -62.212 1.00 77.25 79 ALA A C 1
ATOM 600 O O . ALA A 1 79 ? 47.288 18.247 -63.036 1.00 77.25 79 ALA A O 1
ATOM 601 N N . LYS A 1 80 ? 49.326 17.492 -62.457 1.00 82.75 80 LYS A N 1
ATOM 602 C CA . LYS A 1 80 ? 49.600 16.814 -63.726 1.00 82.75 80 LYS A CA 1
ATOM 603 C C . LYS A 1 80 ? 48.738 15.559 -63.841 1.00 82.75 80 LYS A C 1
ATOM 605 O O . LYS A 1 80 ? 48.889 14.612 -63.070 1.00 82.75 80 LYS A O 1
ATOM 610 N N . GLU A 1 81 ? 47.853 15.551 -64.829 1.00 86.81 81 GLU A N 1
ATOM 611 C CA . GLU A 1 81 ? 47.073 14.375 -65.201 1.00 86.81 81 GLU A CA 1
ATOM 612 C C . GLU A 1 81 ? 47.911 13.426 -66.058 1.00 86.81 81 GLU A C 1
ATOM 614 O O . GLU A 1 81 ? 48.529 13.838 -67.039 1.00 86.81 81 GLU A O 1
ATOM 619 N N . LEU A 1 82 ? 47.929 12.156 -65.663 1.00 83.62 82 LEU A N 1
ATOM 620 C CA . LEU A 1 82 ? 48.640 11.081 -66.353 1.00 83.62 82 LEU A CA 1
ATOM 621 C C . LEU A 1 82 ? 47.701 10.274 -67.255 1.00 83.62 82 LEU A C 1
ATOM 623 O O . LEU A 1 82 ? 48.141 9.677 -68.229 1.00 83.62 82 LEU A O 1
ATOM 627 N N . GLY A 1 83 ? 46.401 10.287 -66.956 1.00 86.38 83 GLY A N 1
ATOM 628 C CA . GLY A 1 83 ? 45.370 9.709 -67.806 1.00 86.38 83 GLY A CA 1
ATOM 629 C C . GLY A 1 83 ? 44.006 9.667 -67.124 1.00 86.38 83 GLY A C 1
ATOM 630 O O . GLY A 1 83 ? 43.876 9.942 -65.928 1.00 86.38 83 GLY A O 1
ATOM 631 N N . ARG A 1 84 ? 42.979 9.298 -67.893 1.00 91.94 84 ARG A N 1
ATOM 632 C CA . ARG A 1 84 ? 41.603 9.135 -67.409 1.00 91.94 84 ARG A CA 1
ATOM 633 C C . ARG A 1 84 ? 40.892 7.975 -68.097 1.00 91.94 84 ARG A C 1
ATOM 635 O O . ARG A 1 84 ? 41.195 7.660 -69.246 1.00 91.94 84 ARG A O 1
ATOM 642 N N . CYS A 1 85 ? 39.922 7.376 -67.416 1.00 92.75 85 CYS A N 1
ATOM 643 C CA . CYS A 1 85 ? 39.008 6.390 -67.992 1.00 92.75 85 CYS A C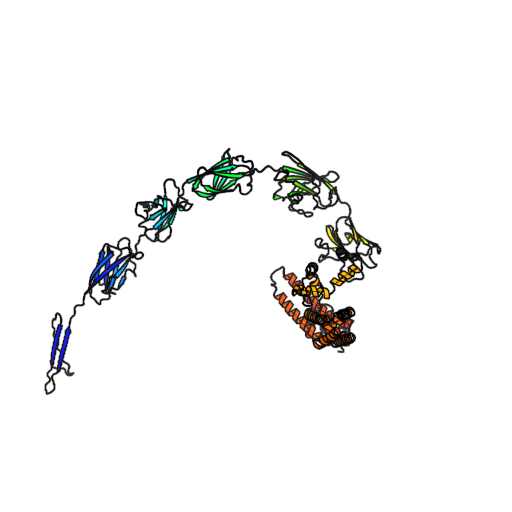A 1
ATOM 644 C C . CYS A 1 85 ? 37.589 6.551 -67.434 1.00 92.75 85 CYS A C 1
ATOM 646 O O . CYS A 1 85 ? 37.393 7.189 -66.403 1.00 92.75 85 CYS A O 1
ATOM 648 N N . THR A 1 86 ? 36.595 5.992 -68.126 1.00 94.06 86 THR A N 1
ATOM 649 C CA . THR A 1 86 ? 35.186 5.998 -67.700 1.00 94.06 86 THR A CA 1
ATOM 650 C C . THR A 1 86 ? 34.711 4.569 -67.493 1.00 94.06 86 THR A C 1
ATOM 652 O O . THR A 1 86 ? 34.978 3.721 -68.343 1.00 94.06 86 THR A O 1
ATOM 655 N N . THR A 1 87 ? 34.033 4.301 -66.376 1.00 94.94 87 THR A N 1
ATOM 656 C CA . THR A 1 87 ? 33.563 2.955 -66.032 1.00 94.94 87 THR A CA 1
ATOM 657 C C . THR A 1 87 ? 32.441 2.457 -66.935 1.00 94.94 87 THR A C 1
ATOM 659 O O . THR A 1 87 ? 31.514 3.197 -67.269 1.00 94.94 87 THR A O 1
ATOM 662 N N . ASP A 1 88 ? 32.517 1.181 -67.309 1.00 93.25 88 ASP A N 1
ATOM 663 C CA . ASP A 1 88 ? 31.496 0.472 -68.083 1.00 93.25 88 ASP A CA 1
ATOM 664 C C . ASP A 1 88 ? 30.326 -0.034 -67.205 1.00 93.25 88 ASP A C 1
ATOM 666 O O . ASP A 1 88 ? 30.236 0.279 -66.017 1.00 93.25 88 ASP A O 1
ATOM 670 N N . SER A 1 89 ? 29.414 -0.842 -67.768 1.00 91.38 89 SER A N 1
ATOM 671 C CA . SER A 1 89 ? 28.285 -1.445 -67.032 1.00 91.38 89 SER A CA 1
ATOM 672 C C . SER A 1 89 ? 28.706 -2.360 -65.877 1.00 91.38 89 SER A C 1
ATOM 674 O O . SER A 1 89 ? 27.907 -2.610 -64.977 1.00 91.38 89 SER A O 1
ATOM 676 N N . ASN A 1 90 ? 29.944 -2.859 -65.892 1.00 91.19 90 ASN A N 1
ATOM 677 C CA . ASN A 1 90 ? 30.523 -3.657 -64.814 1.00 91.19 90 ASN A CA 1
ATOM 678 C C . ASN A 1 90 ? 31.240 -2.783 -63.775 1.00 91.19 90 ASN A C 1
ATOM 680 O O . ASN A 1 90 ? 31.795 -3.312 -62.810 1.00 91.19 90 ASN A O 1
ATOM 684 N N . GLY A 1 91 ? 31.203 -1.457 -63.935 1.00 91.12 91 GLY A N 1
ATOM 685 C CA . GLY A 1 91 ? 31.871 -0.505 -63.060 1.00 91.12 91 GLY A CA 1
ATOM 686 C C . GLY A 1 91 ? 33.385 -0.497 -63.245 1.00 91.12 91 GLY A C 1
ATOM 687 O O . GLY A 1 91 ? 34.083 -0.068 -62.333 1.00 91.12 91 GLY A O 1
ATOM 688 N N . GLU A 1 92 ? 33.913 -0.984 -64.370 1.00 93.75 92 GLU A N 1
ATOM 689 C CA . GLU A 1 92 ? 35.354 -1.140 -64.591 1.00 93.75 92 GLU A CA 1
ATOM 690 C C . GLU A 1 92 ? 35.879 -0.214 -65.687 1.00 93.75 92 GLU A C 1
ATOM 692 O O . GLU A 1 92 ? 35.184 0.081 -66.659 1.00 93.75 92 GLU A O 1
ATOM 697 N N . CYS A 1 93 ? 37.118 0.260 -65.536 1.00 93.25 93 CYS A N 1
ATOM 698 C CA . CYS A 1 93 ? 37.844 0.946 -66.603 1.00 93.25 93 CYS A CA 1
ATOM 699 C C . CYS A 1 93 ? 39.363 0.803 -66.463 1.00 93.25 93 CYS A C 1
ATOM 701 O O . CYS A 1 93 ? 39.877 0.486 -65.390 1.00 93.25 93 CYS A O 1
ATOM 703 N N . THR A 1 94 ? 40.095 1.053 -67.550 1.00 90.44 94 THR A N 1
ATOM 704 C CA . THR A 1 94 ? 41.560 0.935 -67.589 1.00 90.44 94 THR A CA 1
ATOM 705 C C . THR A 1 94 ? 42.185 2.212 -68.140 1.00 90.44 94 THR A C 1
ATOM 707 O O . THR A 1 94 ? 41.791 2.685 -69.206 1.00 90.44 94 THR A O 1
ATOM 710 N N . VAL A 1 95 ? 43.193 2.734 -67.441 1.00 89.38 95 VAL A N 1
ATOM 711 C CA . VAL A 1 95 ? 44.091 3.788 -67.935 1.00 89.38 95 VAL A CA 1
ATOM 712 C C . VAL A 1 95 ? 45.362 3.123 -68.462 1.00 89.38 95 VAL A C 1
ATOM 714 O O . VAL A 1 95 ? 45.932 2.263 -67.786 1.00 89.38 95 VAL A O 1
ATOM 717 N N . LYS A 1 96 ? 45.778 3.480 -69.680 1.00 86.38 96 LYS A N 1
ATOM 718 C CA . LYS A 1 96 ? 46.927 2.875 -70.370 1.00 86.38 96 LYS A CA 1
ATOM 719 C C . LYS A 1 96 ? 48.158 3.780 -70.338 1.00 86.38 96 LYS A C 1
ATOM 721 O O . LYS A 1 96 ? 48.010 4.987 -70.173 1.00 86.38 96 LYS A O 1
ATOM 726 N N . ASP A 1 97 ? 49.330 3.178 -70.527 1.00 83.50 97 ASP A N 1
ATOM 727 C CA . ASP A 1 97 ? 50.613 3.856 -70.761 1.00 83.50 97 ASP A CA 1
ATOM 728 C C . ASP A 1 97 ? 51.070 4.821 -69.638 1.00 83.50 97 ASP A C 1
ATOM 730 O O . ASP A 1 97 ? 51.666 5.865 -69.896 1.00 83.50 97 ASP A O 1
ATOM 734 N N . ILE A 1 98 ? 50.823 4.467 -68.370 1.00 82.94 98 ILE A N 1
ATOM 735 C CA . ILE A 1 98 ? 51.273 5.237 -67.194 1.00 82.94 98 ILE A CA 1
ATOM 736 C C . ILE A 1 98 ? 52.763 4.963 -66.937 1.00 82.94 98 ILE A C 1
ATOM 738 O O . ILE A 1 98 ? 53.152 3.805 -66.806 1.00 82.94 98 ILE A O 1
ATOM 742 N N . GLU A 1 99 ? 53.595 6.004 -66.819 1.00 75.50 99 GLU A N 1
ATOM 743 C CA . GLU A 1 99 ? 55.027 5.870 -66.485 1.00 75.50 99 GLU A CA 1
ATOM 744 C C . GLU A 1 99 ? 55.253 5.170 -65.127 1.00 75.50 99 GLU A C 1
ATOM 746 O O . GLU A 1 99 ? 54.757 5.613 -64.087 1.00 75.50 99 GLU A O 1
ATOM 751 N N . GLU A 1 100 ? 56.059 4.105 -65.114 1.00 66.88 100 GLU A N 1
ATOM 752 C CA . GLU A 1 100 ? 56.422 3.375 -63.898 1.00 66.88 100 GLU A CA 1
ATOM 753 C C . GLU A 1 100 ? 57.365 4.194 -62.993 1.00 66.88 100 GLU A C 1
ATOM 755 O O . GLU A 1 100 ? 58.247 4.928 -63.447 1.00 66.88 100 GLU A O 1
ATOM 760 N N . GLY A 1 101 ? 57.191 4.058 -61.673 1.00 61.75 101 GLY A N 1
ATOM 761 C CA . GLY A 1 101 ? 58.014 4.737 -60.661 1.00 61.75 101 GLY A CA 1
ATOM 762 C C . GLY A 1 101 ? 57.543 6.142 -60.260 1.00 61.75 101 GLY A C 1
ATOM 763 O O . GLY A 1 101 ? 58.132 6.741 -59.358 1.00 61.75 101 GLY A O 1
ATOM 764 N N . VAL A 1 102 ? 56.472 6.664 -60.868 1.00 66.25 102 VAL A N 1
ATOM 765 C CA . VAL A 1 102 ? 55.810 7.908 -60.441 1.00 66.25 102 VAL A CA 1
ATOM 766 C C . VAL A 1 102 ? 54.808 7.600 -59.325 1.00 66.25 102 VAL A C 1
ATOM 768 O O . VAL A 1 102 ? 53.985 6.693 -59.444 1.00 66.25 102 VAL A O 1
ATOM 771 N N . TRP A 1 103 ? 54.850 8.358 -58.226 1.00 65.81 103 TRP A N 1
ATOM 772 C CA . TRP A 1 103 ? 53.842 8.248 -57.169 1.00 65.81 103 TRP A CA 1
ATOM 773 C C . TRP A 1 103 ? 52.530 8.819 -57.691 1.00 65.81 103 TRP A C 1
ATOM 775 O O . TRP A 1 103 ? 52.457 10.006 -57.989 1.00 65.81 103 TRP A O 1
ATOM 785 N N . CYS A 1 104 ? 51.500 7.989 -57.795 1.00 77.38 104 CYS A N 1
ATOM 786 C CA . CYS A 1 104 ? 50.255 8.347 -58.462 1.00 77.38 104 CYS A CA 1
ATOM 787 C C . CYS A 1 104 ? 49.058 8.228 -57.512 1.00 77.38 104 CYS A C 1
ATOM 789 O O . CYS A 1 104 ? 49.034 7.362 -56.632 1.00 77.38 104 CYS A O 1
ATOM 791 N N . VAL A 1 105 ? 48.063 9.087 -57.715 1.00 77.12 105 VAL A N 1
ATOM 792 C CA . VAL A 1 105 ? 46.780 9.076 -57.006 1.00 77.12 105 VAL A CA 1
ATOM 793 C C . VAL A 1 105 ? 45.658 8.993 -58.036 1.00 77.12 105 VAL A C 1
ATOM 795 O O . VAL A 1 105 ? 45.664 9.742 -59.014 1.00 77.12 105 VAL A O 1
ATOM 798 N N . ALA A 1 106 ? 44.717 8.072 -57.836 1.00 79.19 106 ALA A N 1
ATOM 799 C CA . ALA A 1 106 ? 43.513 7.965 -58.655 1.00 79.19 106 ALA A CA 1
ATOM 800 C C . ALA A 1 106 ? 42.298 8.506 -57.899 1.00 79.19 106 ALA A C 1
ATOM 802 O O . ALA A 1 106 ? 42.087 8.108 -56.759 1.00 79.19 106 ALA A O 1
ATOM 803 N N . GLU A 1 107 ? 41.500 9.354 -58.548 1.00 79.94 107 GLU A N 1
ATOM 804 C CA . GLU A 1 107 ? 40.267 9.934 -58.003 1.00 79.94 107 GLU A CA 1
ATOM 805 C C . GLU A 1 107 ? 39.073 9.588 -58.899 1.00 79.94 107 GLU A C 1
ATOM 807 O O . GLU A 1 107 ? 39.120 9.808 -60.114 1.00 79.94 107 GLU A O 1
ATOM 812 N N . ALA A 1 108 ? 37.988 9.077 -58.312 1.00 81.75 108 ALA A N 1
ATOM 813 C CA . ALA A 1 108 ? 36.717 8.889 -59.012 1.00 81.75 108 ALA A CA 1
ATOM 814 C C . ALA A 1 108 ? 35.821 10.131 -58.884 1.00 81.75 108 ALA A C 1
ATOM 816 O O . ALA A 1 108 ? 35.603 10.651 -57.791 1.00 81.75 108 ALA A O 1
ATOM 817 N N . SER A 1 109 ? 35.239 10.571 -59.998 1.00 82.94 109 SER A N 1
ATOM 818 C CA . SER A 1 109 ? 34.165 11.569 -60.011 1.00 82.94 109 SER A CA 1
ATOM 819 C C . SER A 1 109 ? 32.796 10.898 -59.912 1.00 82.94 109 SER A C 1
ATOM 821 O O . SER A 1 109 ? 32.556 9.837 -60.499 1.00 82.94 109 SER A O 1
ATOM 823 N N . ALA A 1 110 ? 31.889 11.521 -59.162 1.00 82.12 110 ALA A N 1
ATOM 824 C CA . ALA A 1 110 ? 30.563 10.972 -58.940 1.00 82.12 110 ALA A CA 1
ATOM 825 C C . ALA A 1 110 ? 29.632 11.205 -60.148 1.00 82.12 110 ALA A C 1
ATOM 827 O O . ALA A 1 110 ? 29.412 12.360 -60.526 1.00 82.12 110 ALA A O 1
ATOM 828 N N . PRO A 1 111 ? 29.059 10.144 -60.748 1.00 84.75 111 PRO A N 1
ATOM 829 C CA . PRO A 1 111 ? 27.967 10.290 -61.702 1.00 84.75 111 PRO A CA 1
ATOM 830 C C . PRO A 1 111 ? 26.664 10.693 -60.987 1.00 84.75 111 PRO A C 1
ATOM 832 O O . PRO A 1 111 ? 26.569 10.672 -59.758 1.00 84.75 111 PRO A O 1
ATOM 835 N N . SER A 1 112 ? 25.633 11.052 -61.761 1.00 80.25 112 SER A N 1
ATOM 836 C CA . SER A 1 112 ? 24.315 11.403 -61.210 1.00 80.25 112 SER A CA 1
ATOM 837 C C . SER A 1 112 ? 23.786 10.301 -60.281 1.00 80.25 112 SER A C 1
ATOM 839 O O . SER A 1 112 ? 23.832 9.122 -60.629 1.00 80.25 112 SER A O 1
ATOM 841 N N . GLY A 1 113 ? 23.295 10.680 -59.098 1.00 77.38 113 GLY A N 1
ATOM 842 C CA . GLY A 1 113 ? 22.832 9.738 -58.071 1.00 77.38 113 GLY A CA 1
ATOM 843 C C . GLY A 1 113 ? 23.904 9.282 -57.072 1.00 77.38 113 GLY A C 1
ATOM 844 O O . GLY A 1 113 ? 23.562 8.590 -56.113 1.00 77.38 113 GLY A O 1
ATOM 845 N N . TYR A 1 114 ? 25.159 9.722 -57.215 1.00 84.44 114 TYR A N 1
ATOM 846 C CA . TYR A 1 114 ? 26.270 9.402 -56.310 1.00 84.44 114 TYR A CA 1
ATOM 847 C C . TYR A 1 114 ? 26.998 10.665 -55.822 1.00 84.44 114 TYR A C 1
ATOM 849 O O . TYR A 1 114 ? 26.867 11.737 -56.409 1.00 84.44 114 TYR A O 1
ATOM 857 N N . GLU A 1 115 ? 27.771 10.537 -54.746 1.00 85.56 115 GLU A N 1
ATOM 858 C CA . GLU A 1 115 ? 28.662 11.565 -54.207 1.00 85.56 115 GLU A CA 1
ATOM 859 C C . GLU A 1 115 ? 30.062 11.000 -53.910 1.00 85.56 115 GLU A C 1
ATOM 861 O O . GLU A 1 115 ? 30.237 9.801 -53.669 1.00 85.56 115 GLU A O 1
ATOM 866 N N . VAL A 1 116 ? 31.068 11.878 -53.966 1.00 81.50 116 VAL A N 1
ATOM 867 C CA . VAL A 1 116 ? 32.479 11.554 -53.702 1.00 81.50 116 VAL A CA 1
ATOM 868 C C . VAL A 1 116 ? 32.742 11.595 -52.197 1.00 81.50 116 VAL A C 1
ATOM 870 O O . VAL A 1 116 ? 32.304 12.521 -51.516 1.00 81.50 116 VAL A O 1
ATOM 873 N N . ILE A 1 117 ? 33.503 10.627 -51.685 1.00 74.00 117 ILE A N 1
ATOM 874 C CA . ILE A 1 117 ? 33.963 10.587 -50.292 1.00 74.00 117 ILE A CA 1
ATOM 875 C C . ILE A 1 117 ? 35.486 10.639 -50.312 1.00 74.00 117 ILE A C 1
ATOM 877 O O . ILE A 1 117 ? 36.118 9.704 -50.796 1.00 74.00 117 ILE A O 1
ATOM 881 N N . SER A 1 118 ? 36.059 11.721 -49.782 1.00 65.62 118 SER A N 1
ATOM 882 C CA . SER A 1 118 ? 37.473 12.100 -49.955 1.00 65.62 118 SER A CA 1
ATOM 883 C C . SER A 1 118 ? 38.483 10.967 -49.747 1.00 65.62 118 SER A C 1
ATOM 885 O O . SER A 1 118 ? 39.459 10.872 -50.492 1.00 65.62 118 SER A O 1
ATOM 887 N N . ASP A 1 119 ? 38.243 10.097 -48.767 1.00 64.50 119 ASP A N 1
ATOM 888 C CA . ASP A 1 119 ? 39.240 9.128 -48.308 1.00 64.50 119 ASP A CA 1
ATOM 889 C C . ASP A 1 119 ? 39.096 7.754 -48.986 1.00 64.50 119 ASP A C 1
ATOM 891 O O . ASP A 1 119 ? 40.069 7.014 -49.076 1.00 64.50 119 ASP A O 1
ATOM 895 N N . SER A 1 120 ? 37.902 7.403 -49.483 1.00 61.59 120 SER A N 1
ATOM 896 C CA . SER A 1 120 ? 37.600 6.094 -50.095 1.00 61.59 120 SER A CA 1
ATOM 897 C C . SER A 1 120 ? 37.472 6.137 -51.623 1.00 61.59 120 SER A C 1
ATOM 899 O O . SER A 1 120 ? 37.434 5.092 -52.280 1.00 61.59 120 SER A O 1
ATOM 901 N N . SER A 1 121 ? 37.450 7.341 -52.203 1.00 64.25 121 SER A N 1
ATOM 902 C CA . SER A 1 121 ? 37.513 7.581 -53.648 1.00 64.25 121 SER A CA 1
ATOM 903 C C . SER A 1 121 ? 38.937 7.800 -54.165 1.00 64.25 121 SER A C 1
ATOM 905 O O . SER A 1 121 ? 39.090 8.184 -55.325 1.00 64.25 121 SER A O 1
ATOM 907 N N . THR A 1 122 ? 39.944 7.599 -53.309 1.00 70.94 122 THR A N 1
ATOM 908 C CA . THR A 1 122 ? 41.346 7.950 -53.552 1.00 70.94 122 THR A CA 1
ATOM 909 C C . THR A 1 122 ? 42.247 6.747 -53.280 1.00 70.94 122 THR A C 1
ATOM 911 O O . THR A 1 122 ? 42.281 6.249 -52.161 1.00 70.94 122 THR A O 1
ATOM 914 N N . GLU A 1 123 ? 43.010 6.288 -54.274 1.00 76.19 123 GLU A N 1
ATOM 915 C CA . GLU A 1 123 ? 43.909 5.130 -54.124 1.00 76.19 123 GLU A CA 1
ATOM 916 C C . GLU A 1 123 ? 45.319 5.416 -54.646 1.00 76.19 123 GLU A C 1
ATOM 918 O O . GLU A 1 123 ? 45.500 6.100 -55.661 1.00 76.19 123 GLU A O 1
ATOM 923 N N . PHE A 1 124 ? 46.328 4.845 -53.976 1.00 73.75 124 PHE A N 1
ATOM 924 C CA . PHE A 1 124 ? 47.701 4.863 -54.478 1.00 73.75 124 PHE A CA 1
ATOM 925 C C . PHE A 1 124 ? 47.843 3.873 -55.627 1.00 73.75 124 PHE A C 1
ATOM 927 O O . PHE A 1 124 ? 47.603 2.668 -55.487 1.00 73.75 124 PHE A O 1
ATOM 934 N N . VAL A 1 125 ? 48.276 4.389 -56.772 1.00 68.94 125 VAL A N 1
ATOM 935 C CA . VAL A 1 125 ? 48.492 3.561 -57.951 1.00 68.94 125 VAL A CA 1
ATOM 936 C C . VAL A 1 125 ? 49.901 2.983 -57.896 1.00 68.94 125 VAL A C 1
ATOM 938 O O . VAL A 1 125 ? 50.899 3.681 -58.050 1.00 68.94 125 VAL A O 1
ATOM 941 N N . THR A 1 126 ? 49.960 1.677 -57.675 1.00 66.62 126 THR A N 1
ATOM 942 C CA . THR A 1 126 ? 51.103 0.824 -57.997 1.00 66.62 126 THR A CA 1
ATOM 943 C C . THR A 1 126 ? 50.687 0.010 -59.210 1.00 66.62 126 THR A C 1
ATOM 945 O O . THR A 1 126 ? 49.632 -0.614 -59.125 1.00 66.62 126 THR A O 1
ATOM 948 N N . CYS A 1 127 ? 51.467 0.012 -60.297 1.00 68.19 127 CYS A N 1
ATOM 949 C CA . CYS A 1 127 ? 51.239 -0.761 -61.531 1.00 68.19 127 CYS A CA 1
ATOM 950 C C . CYS A 1 127 ? 51.106 -2.274 -61.251 1.00 68.19 127 CYS A C 1
ATOM 952 O O . CYS A 1 127 ? 52.036 -3.052 -61.427 1.00 68.19 127 CYS A O 1
ATOM 954 N N . THR A 1 128 ? 49.964 -2.680 -60.711 1.00 64.94 128 THR A N 1
ATOM 955 C CA . THR A 1 128 ? 49.674 -3.987 -60.105 1.00 64.94 128 THR A CA 1
ATOM 956 C C . THR A 1 128 ? 48.179 -4.289 -60.298 1.00 64.94 128 THR A C 1
ATOM 958 O O . THR A 1 128 ? 47.514 -3.631 -61.096 1.00 64.94 128 THR A O 1
ATOM 961 N N . SER A 1 129 ? 47.645 -5.305 -59.613 1.00 72.44 129 SER A N 1
ATOM 962 C CA . SER A 1 129 ? 46.259 -5.787 -59.729 1.00 72.44 129 SER A CA 1
ATOM 963 C C . SER A 1 129 ? 45.165 -4.698 -59.635 1.00 72.44 129 SER A C 1
ATOM 965 O O . SER A 1 129 ? 45.400 -3.556 -59.239 1.00 72.44 129 SER A O 1
ATOM 967 N N . LEU A 1 130 ? 43.936 -5.080 -60.012 1.00 83.75 130 LEU A N 1
ATOM 968 C CA . LEU A 1 130 ? 42.721 -4.253 -59.994 1.00 83.75 130 LEU A CA 1
ATOM 969 C C . LEU A 1 130 ? 42.556 -3.462 -58.682 1.00 83.75 130 LEU A C 1
ATOM 971 O O . LEU A 1 130 ? 42.491 -4.052 -57.602 1.00 83.75 130 LEU A O 1
ATOM 975 N N . LYS A 1 131 ? 42.419 -2.134 -58.785 1.00 87.94 131 LYS A N 1
ATOM 976 C CA . LYS A 1 131 ? 42.149 -1.242 -57.645 1.00 87.94 131 LYS A CA 1
ATOM 977 C C . LYS A 1 131 ? 40.662 -0.914 -57.558 1.00 87.94 131 LYS 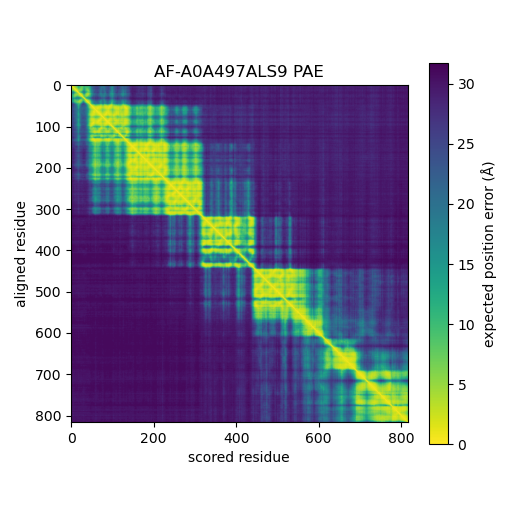A C 1
ATOM 979 O O . LYS A 1 131 ? 40.010 -0.754 -58.584 1.00 87.94 131 LYS A O 1
ATOM 984 N N . THR A 1 132 ? 40.125 -0.821 -56.343 1.00 88.81 132 THR A N 1
ATOM 985 C CA . THR A 1 132 ? 38.702 -0.526 -56.119 1.00 88.81 132 THR A CA 1
ATOM 986 C C . THR A 1 132 ? 38.544 0.870 -55.534 1.00 88.81 132 THR A C 1
ATOM 988 O O . THR A 1 132 ? 39.146 1.160 -54.510 1.00 88.81 132 THR A O 1
ATOM 991 N N . LEU A 1 133 ? 37.719 1.703 -56.162 1.00 88.12 133 LEU A N 1
ATOM 992 C CA . LEU A 1 133 ? 37.309 3.017 -55.667 1.00 88.12 133 LEU A CA 1
ATOM 993 C C . LEU A 1 133 ? 35.849 2.935 -55.218 1.00 88.12 133 LEU A C 1
ATOM 995 O O . LEU A 1 133 ? 35.052 2.205 -55.816 1.00 88.12 133 LEU A O 1
ATOM 999 N N . LYS A 1 134 ? 35.487 3.673 -54.170 1.00 89.56 134 LYS A N 1
ATOM 1000 C CA . LYS A 1 134 ? 34.123 3.672 -53.632 1.00 89.56 134 LYS A CA 1
ATOM 1001 C C . LYS A 1 134 ? 33.466 5.035 -53.803 1.00 89.56 134 LYS A C 1
ATOM 1003 O O . LYS A 1 134 ? 34.089 6.066 -53.567 1.00 89.56 134 LYS A O 1
ATOM 1008 N N . LEU A 1 135 ? 32.196 5.024 -54.195 1.00 87.75 135 LEU A N 1
ATOM 1009 C CA . LEU A 1 135 ? 31.320 6.195 -54.215 1.00 87.75 135 LEU A CA 1
ATOM 1010 C C . LEU A 1 135 ? 30.068 5.899 -53.392 1.00 87.75 135 LEU A C 1
ATOM 1012 O O . LEU A 1 135 ? 29.624 4.755 -53.333 1.00 87.75 135 LEU A O 1
ATOM 1016 N N . ARG A 1 136 ? 29.468 6.920 -52.780 1.00 86.19 136 ARG A N 1
ATOM 1017 C CA . ARG A 1 136 ? 28.246 6.747 -51.982 1.00 86.19 136 ARG A CA 1
ATOM 1018 C C . ARG A 1 136 ? 27.027 7.154 -52.777 1.00 86.19 136 ARG A C 1
ATOM 1020 O O . ARG A 1 136 ? 27.021 8.213 -53.399 1.00 86.19 136 ARG A O 1
ATOM 1027 N N . SER A 1 137 ? 25.979 6.337 -52.756 1.00 84.50 137 SER A N 1
ATOM 1028 C CA . SER A 1 137 ? 24.710 6.735 -53.361 1.00 84.50 137 SER A CA 1
ATOM 1029 C C . SER A 1 137 ? 24.048 7.858 -52.557 1.00 84.50 137 SER A C 1
ATOM 1031 O O . SER A 1 137 ? 23.977 7.804 -51.329 1.00 84.50 137 SER A O 1
ATOM 1033 N N . THR A 1 138 ? 23.510 8.859 -53.254 1.00 85.00 138 THR A N 1
ATOM 1034 C CA . THR A 1 138 ? 22.745 9.966 -52.648 1.00 85.00 138 THR A CA 1
ATOM 1035 C C . THR A 1 138 ? 21.270 9.623 -52.447 1.00 85.00 138 THR A C 1
ATOM 1037 O O . THR A 1 138 ? 20.544 10.345 -51.755 1.00 85.00 138 THR A O 1
ATOM 1040 N N . THR A 1 139 ? 20.823 8.503 -53.021 1.00 86.81 139 THR A N 1
ATOM 1041 C CA . THR A 1 139 ? 19.458 7.996 -52.888 1.00 86.81 139 THR A CA 1
ATOM 1042 C C . THR A 1 139 ? 19.445 6.626 -52.235 1.00 86.81 139 THR A C 1
ATOM 1044 O O . THR A 1 139 ? 20.481 5.989 -52.046 1.00 86.81 139 THR A O 1
ATOM 1047 N N . CYS A 1 140 ? 18.271 6.184 -51.815 1.00 86.19 140 CYS A N 1
ATOM 1048 C CA . CYS A 1 140 ? 18.122 4.909 -51.155 1.00 86.19 140 CYS A CA 1
ATOM 1049 C C . CYS A 1 140 ? 16.698 4.367 -51.266 1.00 86.19 140 CYS A C 1
ATOM 1051 O O . CYS A 1 140 ? 15.781 5.013 -51.785 1.00 86.19 140 CYS A O 1
ATOM 1053 N N . LYS A 1 141 ? 16.545 3.151 -50.748 1.00 88.38 141 LYS A N 1
ATOM 1054 C CA . LYS A 1 141 ? 15.309 2.385 -50.710 1.00 88.38 141 LYS A CA 1
ATOM 1055 C C . LYS A 1 141 ? 14.870 2.224 -49.255 1.00 88.38 141 LYS A C 1
ATOM 1057 O O . LYS A 1 141 ? 15.604 1.642 -48.462 1.00 88.38 141 LYS A O 1
ATOM 1062 N N . GLN A 1 142 ? 13.685 2.721 -48.906 1.00 91.62 142 GLN A N 1
ATOM 1063 C CA . GLN A 1 142 ? 13.111 2.554 -47.568 1.00 91.62 142 GLN A CA 1
ATOM 1064 C C . GLN A 1 142 ? 12.052 1.455 -47.581 1.00 91.62 142 GLN A C 1
ATOM 1066 O O . GLN A 1 142 ? 11.031 1.587 -48.256 1.00 91.62 142 GLN A O 1
ATOM 1071 N N . ARG A 1 143 ? 12.244 0.419 -46.761 1.00 92.12 143 ARG A N 1
ATOM 1072 C CA . ARG A 1 143 ? 11.213 -0.598 -46.536 1.00 92.12 143 ARG A CA 1
ATOM 1073 C C . ARG A 1 143 ? 10.105 -0.070 -45.631 1.00 92.12 143 ARG A C 1
ATOM 1075 O O . ARG A 1 143 ? 10.375 0.522 -44.582 1.00 92.12 143 ARG A O 1
ATOM 1082 N N . VAL A 1 144 ? 8.866 -0.339 -46.027 1.00 95.06 144 VAL A N 1
ATOM 1083 C CA . VAL A 1 144 ? 7.637 0.023 -45.322 1.00 95.06 144 VAL A CA 1
ATOM 1084 C C . VAL A 1 144 ? 6.814 -1.225 -45.046 1.00 95.06 144 VAL A C 1
ATOM 1086 O O . VAL A 1 144 ? 6.659 -2.079 -45.918 1.00 95.06 144 VAL A O 1
ATOM 1089 N N . LYS A 1 145 ? 6.238 -1.309 -43.845 1.00 96.19 145 LYS A N 1
ATOM 1090 C CA . LYS A 1 145 ? 5.295 -2.365 -43.474 1.00 96.19 145 LYS A CA 1
ATOM 1091 C C . LYS A 1 145 ? 3.941 -1.777 -43.097 1.00 96.19 145 LYS A C 1
ATOM 1093 O O . LYS A 1 145 ? 3.864 -0.910 -42.227 1.00 96.19 145 LYS A O 1
ATOM 1098 N N . VAL A 1 146 ? 2.874 -2.262 -43.724 1.00 96.62 146 VAL A N 1
ATOM 1099 C CA . VAL A 1 146 ? 1.494 -1.864 -43.428 1.00 96.62 146 VAL A CA 1
ATOM 1100 C C . VAL A 1 146 ? 0.771 -3.003 -42.722 1.00 96.62 146 VAL A C 1
ATOM 1102 O O . VAL A 1 146 ? 0.615 -4.101 -43.263 1.00 96.62 146 VAL A O 1
ATOM 1105 N N . ILE A 1 147 ? 0.312 -2.727 -41.506 1.00 95.38 147 ILE A N 1
ATOM 1106 C CA . ILE A 1 147 ? -0.362 -3.695 -40.635 1.00 95.38 147 ILE A CA 1
ATOM 1107 C C . ILE A 1 147 ? -1.688 -3.141 -40.119 1.00 95.38 147 ILE A C 1
ATOM 1109 O O . ILE A 1 147 ? -1.926 -1.932 -40.138 1.00 95.38 147 ILE A O 1
ATOM 1113 N N . ASP A 1 148 ? -2.551 -4.025 -39.634 1.00 91.12 148 ASP A N 1
ATOM 1114 C CA . ASP A 1 148 ? -3.693 -3.631 -38.816 1.00 91.12 148 ASP A CA 1
ATOM 1115 C C . ASP A 1 148 ? -3.288 -3.416 -37.341 1.00 91.12 148 ASP A C 1
ATOM 1117 O O . ASP A 1 148 ? -2.162 -3.746 -36.946 1.00 91.12 148 ASP A O 1
ATOM 1121 N N . PRO A 1 149 ? -4.169 -2.863 -36.486 1.00 86.62 149 PRO A N 1
ATOM 1122 C CA . PRO A 1 149 ? -3.850 -2.648 -35.074 1.00 86.62 149 PRO A CA 1
ATOM 1123 C C . PRO A 1 149 ? -3.550 -3.925 -34.276 1.00 86.62 149 PRO A C 1
ATOM 1125 O O . PRO A 1 149 ? -2.949 -3.827 -33.209 1.00 86.62 149 PRO A O 1
ATOM 1128 N N . SER A 1 150 ? -3.938 -5.105 -34.775 1.00 83.69 150 SER A N 1
ATOM 1129 C CA . SER A 1 150 ? -3.606 -6.400 -34.168 1.00 83.69 150 SER A CA 1
ATOM 1130 C C . SER A 1 150 ? -2.217 -6.915 -34.565 1.00 83.69 150 SER A C 1
ATOM 1132 O O . SER A 1 150 ? -1.743 -7.900 -34.004 1.00 83.69 150 SER A O 1
ATOM 1134 N N . GLY A 1 151 ? -1.549 -6.244 -35.511 1.00 88.31 151 GLY A N 1
ATOM 1135 C CA . GLY A 1 151 ? -0.243 -6.630 -36.040 1.00 88.31 151 GLY A CA 1
ATOM 1136 C C . GLY A 1 151 ? -0.306 -7.459 -37.322 1.00 88.31 151 GLY A C 1
ATOM 1137 O O . GLY A 1 151 ? 0.739 -7.851 -37.843 1.00 88.31 151 GLY A O 1
ATOM 1138 N N . LYS A 1 152 ? -1.502 -7.727 -37.859 1.00 91.06 152 LYS A N 1
ATOM 1139 C CA . LYS A 1 152 ? -1.661 -8.553 -39.057 1.00 91.06 152 LYS A CA 1
ATOM 1140 C C . LYS A 1 152 ? -1.276 -7.760 -40.313 1.00 91.06 152 LYS A C 1
ATOM 1142 O O . LYS A 1 152 ? -1.720 -6.620 -40.460 1.00 91.06 152 LYS A O 1
ATOM 1147 N N . PRO A 1 153 ? -0.503 -8.342 -41.245 1.00 94.81 153 PRO A N 1
ATOM 1148 C CA . PRO A 1 153 ? -0.120 -7.660 -42.475 1.00 94.81 153 PRO A CA 1
ATOM 1149 C C . PRO A 1 153 ? -1.317 -7.373 -43.385 1.00 94.81 153 PRO A C 1
ATOM 1151 O O . PRO A 1 153 ? -2.213 -8.206 -43.554 1.00 94.81 153 PRO A O 1
ATOM 1154 N N . ILE A 1 154 ? -1.314 -6.193 -44.009 1.00 95.25 154 ILE A N 1
ATOM 1155 C CA . ILE A 1 154 ? -2.342 -5.773 -44.962 1.00 95.25 154 ILE A CA 1
ATOM 1156 C C . ILE A 1 154 ? -1.754 -5.832 -46.370 1.00 95.25 154 ILE A C 1
ATOM 1158 O O . ILE A 1 154 ? -1.030 -4.930 -46.778 1.00 95.25 154 ILE A O 1
ATOM 1162 N N . LYS A 1 155 ? -2.114 -6.871 -47.131 1.00 95.19 155 LYS A N 1
ATOM 1163 C CA . LYS A 1 155 ? -1.753 -7.023 -48.552 1.00 95.19 155 LYS A CA 1
ATOM 1164 C C . LYS A 1 155 ? -2.461 -6.000 -49.440 1.00 95.19 155 LYS A C 1
ATOM 1166 O O . LYS A 1 155 ? -3.662 -5.782 -49.265 1.00 95.19 155 LYS A O 1
ATOM 1171 N N . GLY A 1 156 ? -1.761 -5.442 -50.425 1.00 93.81 156 GLY A N 1
ATOM 1172 C CA . GLY A 1 156 ? -2.307 -4.528 -51.432 1.00 93.81 156 GLY A CA 1
ATOM 1173 C C . GLY A 1 156 ? -2.676 -3.135 -50.913 1.00 93.81 156 GLY A C 1
ATOM 1174 O O . GLY A 1 156 ? -3.489 -2.460 -51.535 1.00 93.81 156 GLY A O 1
ATOM 1175 N N . ALA A 1 157 ? -2.146 -2.714 -49.764 1.00 96.31 157 ALA A N 1
ATOM 1176 C CA . ALA A 1 157 ? -2.207 -1.316 -49.348 1.00 96.31 157 ALA A CA 1
ATOM 1177 C C . ALA A 1 157 ? -1.215 -0.495 -50.180 1.00 96.31 157 ALA A C 1
ATOM 1179 O O . ALA A 1 157 ? -0.114 -0.961 -50.463 1.00 96.31 157 ALA A O 1
ATOM 1180 N N . THR A 1 158 ? -1.584 0.718 -50.570 1.00 94.81 158 THR A N 1
ATOM 1181 C CA . THR A 1 158 ? -0.666 1.654 -51.222 1.00 94.81 158 THR A CA 1
ATOM 1182 C C . THR A 1 158 ? -0.024 2.544 -50.169 1.00 94.81 158 THR A C 1
ATOM 1184 O O . THR A 1 158 ? -0.664 2.908 -49.182 1.00 94.81 158 THR A O 1
ATOM 1187 N N . VAL A 1 159 ? 1.244 2.895 -50.364 1.00 96.00 159 VAL A N 1
ATOM 1188 C CA . VAL A 1 159 ? 1.932 3.911 -49.563 1.00 96.00 159 VAL A CA 1
ATOM 1189 C C . VAL A 1 159 ? 2.472 4.954 -50.517 1.00 96.00 159 VAL A C 1
ATOM 1191 O O . VAL A 1 159 ? 3.094 4.595 -51.518 1.00 96.00 159 VAL A O 1
ATOM 1194 N N . ALA A 1 160 ? 2.223 6.224 -50.215 1.00 93.94 160 ALA A N 1
ATOM 1195 C CA . ALA A 1 160 ? 2.709 7.329 -51.019 1.00 93.94 160 ALA A CA 1
ATOM 1196 C C . ALA A 1 160 ? 3.359 8.422 -50.166 1.00 93.94 160 ALA A C 1
ATOM 1198 O O . ALA A 1 160 ? 2.941 8.674 -49.033 1.00 93.94 160 ALA A O 1
ATOM 1199 N N . ILE A 1 161 ? 4.366 9.078 -50.742 1.00 94.19 161 ILE A N 1
ATOM 1200 C CA . ILE A 1 161 ? 4.894 10.364 -50.283 1.00 94.19 161 ILE A CA 1
ATOM 1201 C C . ILE A 1 161 ? 4.397 11.418 -51.263 1.00 94.19 161 ILE A C 1
ATOM 1203 O O . ILE A 1 161 ? 4.697 11.335 -52.455 1.00 94.19 161 ILE A O 1
ATOM 1207 N N . ASP A 1 162 ? 3.656 12.402 -50.766 1.00 90.31 162 ASP A N 1
ATOM 1208 C CA . ASP A 1 162 ? 3.224 13.549 -51.559 1.00 90.31 162 ASP A CA 1
ATOM 1209 C C . ASP A 1 162 ? 4.317 14.630 -51.564 1.00 90.31 162 ASP A C 1
ATOM 1211 O O . ASP A 1 162 ? 4.726 15.112 -50.507 1.00 90.31 162 ASP A O 1
ATOM 1215 N N . MET A 1 163 ? 4.810 14.995 -52.751 1.00 84.69 163 MET A N 1
ATOM 1216 C CA . MET A 1 163 ? 5.763 16.093 -52.957 1.00 84.69 163 MET A CA 1
ATOM 1217 C C . MET A 1 163 ? 5.117 17.307 -53.646 1.00 84.69 163 MET A C 1
ATOM 1219 O O . MET A 1 163 ? 5.808 18.159 -54.211 1.00 84.69 163 MET A O 1
ATOM 1223 N N . GLY A 1 164 ? 3.785 17.391 -53.630 1.00 83.88 164 GLY A N 1
ATOM 1224 C CA . GLY A 1 164 ? 2.984 18.487 -54.171 1.00 83.88 164 GLY A CA 1
ATOM 1225 C C . GLY A 1 164 ? 2.813 18.433 -55.689 1.00 83.88 164 GLY A C 1
ATOM 1226 O O . GLY A 1 164 ? 1.693 18.471 -56.185 1.00 83.88 164 GLY A O 1
ATOM 1227 N N . THR A 1 165 ? 3.910 18.337 -56.447 1.00 78.88 165 THR A N 1
ATOM 1228 C CA . THR A 1 165 ? 3.873 18.264 -57.927 1.00 78.88 165 THR A CA 1
ATOM 1229 C C . THR A 1 165 ? 3.857 16.835 -58.469 1.00 78.88 165 THR A C 1
ATOM 1231 O O . THR A 1 165 ? 3.435 16.608 -59.600 1.00 78.88 165 THR A O 1
ATOM 1234 N N . TYR A 1 166 ? 4.292 15.866 -57.667 1.00 84.75 166 TYR A N 1
ATOM 1235 C CA . TYR A 1 166 ? 4.242 14.435 -57.957 1.00 84.75 166 TYR A CA 1
ATOM 1236 C C . TYR A 1 166 ? 4.229 13.647 -56.641 1.00 84.75 166 TYR A C 1
ATOM 1238 O O . TYR A 1 166 ? 4.467 14.211 -55.572 1.00 84.75 166 TYR A O 1
ATOM 1246 N N . SER A 1 167 ? 3.963 12.341 -56.712 1.00 86.69 167 SER A N 1
ATOM 1247 C CA . SER A 1 167 ? 4.036 11.447 -55.553 1.00 86.69 167 SER A CA 1
ATOM 1248 C C . SER A 1 167 ? 4.971 10.274 -55.821 1.00 86.69 167 SER A C 1
ATOM 1250 O O . SER A 1 167 ? 5.042 9.771 -56.942 1.00 86.69 167 SER A O 1
ATOM 1252 N N . ILE A 1 168 ? 5.692 9.840 -54.789 1.00 91.69 168 ILE A N 1
ATOM 1253 C CA . ILE A 1 168 ? 6.432 8.575 -54.817 1.00 91.69 168 ILE A CA 1
ATOM 1254 C C . ILE A 1 168 ? 5.499 7.497 -54.291 1.00 91.69 168 ILE A C 1
ATOM 1256 O O . ILE A 1 168 ? 5.034 7.610 -53.159 1.00 91.69 168 ILE A O 1
ATOM 1260 N N . GLN A 1 169 ? 5.246 6.457 -55.084 1.00 93.00 169 GLN A N 1
ATOM 1261 C CA . GLN A 1 169 ? 4.475 5.286 -54.664 1.00 93.00 169 GLN A CA 1
ATOM 1262 C C . GLN A 1 169 ? 5.402 4.139 -54.276 1.00 93.00 169 GLN A C 1
ATOM 1264 O O . GLN A 1 169 ? 6.463 3.967 -54.872 1.00 93.00 169 GLN A O 1
ATOM 1269 N N . CYS A 1 170 ? 5.002 3.346 -53.283 1.00 92.75 170 CYS A N 1
ATOM 1270 C CA . CYS A 1 170 ? 5.773 2.173 -52.903 1.00 92.75 170 CYS A CA 1
ATOM 1271 C C . CYS A 1 170 ? 5.567 1.005 -53.873 1.00 92.75 170 CYS A C 1
ATOM 1273 O O . CYS A 1 170 ? 4.447 0.719 -54.307 1.00 92.75 170 CYS A O 1
ATOM 1275 N N . GLU A 1 171 ? 6.654 0.305 -54.164 1.00 94.19 171 GLU A N 1
ATOM 1276 C CA . GLU A 1 171 ? 6.713 -0.864 -55.037 1.00 94.19 171 GLU A CA 1
ATOM 1277 C C . GLU A 1 171 ? 6.854 -2.135 -54.203 1.00 94.19 171 GLU A C 1
ATOM 1279 O O . GLU A 1 171 ? 7.441 -2.125 -53.122 1.00 94.19 171 GLU A O 1
ATOM 1284 N N . LYS A 1 172 ? 6.317 -3.254 -54.681 1.00 93.12 172 LYS A N 1
ATOM 1285 C CA . LYS A 1 172 ? 6.499 -4.537 -54.000 1.00 93.12 172 LYS A CA 1
ATOM 1286 C C . LYS A 1 172 ? 7.979 -4.934 -54.010 1.00 93.12 172 LYS A C 1
ATOM 1288 O O . LYS A 1 172 ? 8.660 -4.678 -55.006 1.00 93.12 172 LYS A O 1
ATOM 1293 N N . PRO A 1 173 ? 8.473 -5.640 -52.977 1.00 89.38 173 PRO A N 1
ATOM 1294 C CA . PRO A 1 173 ? 9.880 -6.035 -52.917 1.00 89.38 173 PRO A CA 1
ATOM 1295 C C . PRO A 1 173 ? 10.331 -6.936 -54.077 1.00 89.38 173 PRO A C 1
ATOM 1297 O O . PRO A 1 173 ? 11.512 -6.944 -54.413 1.00 89.38 173 PRO A O 1
ATOM 1300 N N . ASP A 1 174 ? 9.399 -7.671 -54.692 1.00 87.50 174 ASP A N 1
ATOM 1301 C CA . ASP A 1 174 ? 9.627 -8.547 -55.848 1.00 87.50 174 ASP A CA 1
ATOM 1302 C C . ASP A 1 174 ? 9.561 -7.825 -57.210 1.00 87.50 174 ASP A C 1
ATOM 1304 O O . ASP A 1 174 ? 9.735 -8.460 -58.249 1.00 87.50 174 ASP A O 1
ATOM 1308 N N . GLY A 1 175 ? 9.285 -6.516 -57.225 1.00 83.88 175 GLY A N 1
ATOM 1309 C CA . GLY A 1 175 ? 9.153 -5.718 -58.445 1.00 83.88 175 GLY A CA 1
ATOM 1310 C C . GLY A 1 175 ? 7.865 -5.964 -59.243 1.00 83.88 175 GLY A C 1
ATOM 1311 O O . GLY A 1 175 ? 7.717 -5.424 -60.336 1.00 83.88 175 GLY A O 1
ATOM 1312 N N . SER A 1 176 ? 6.897 -6.734 -58.726 1.00 87.19 176 SER A N 1
ATOM 1313 C CA . SER A 1 176 ? 5.654 -7.092 -59.439 1.00 87.19 176 SER A CA 1
ATOM 1314 C C . SER A 1 176 ? 4.586 -5.977 -59.485 1.00 87.19 176 SER A C 1
ATOM 1316 O O . SER A 1 176 ? 3.393 -6.247 -59.670 1.00 87.19 176 SER A O 1
ATOM 1318 N N . GLY A 1 177 ? 4.983 -4.717 -59.289 1.00 91.56 177 GLY A N 1
ATOM 1319 C CA . GLY A 1 177 ? 4.122 -3.527 -59.319 1.00 91.56 177 GLY A CA 1
ATOM 1320 C C . GLY A 1 177 ? 3.982 -2.817 -57.967 1.00 91.56 177 GLY A C 1
ATOM 1321 O O . GLY A 1 177 ? 4.737 -3.078 -57.035 1.00 91.56 177 GLY A O 1
ATOM 1322 N N . TYR A 1 178 ? 3.004 -1.913 -57.859 1.00 92.88 178 TYR A N 1
ATOM 1323 C CA . TYR A 1 178 ? 2.813 -1.044 -56.688 1.00 92.88 178 TYR A CA 1
ATOM 1324 C C . TYR A 1 178 ? 2.024 -1.691 -55.536 1.00 92.88 178 TYR A C 1
ATOM 1326 O O . TYR A 1 178 ? 1.208 -2.599 -55.734 1.00 92.88 178 TYR A O 1
ATOM 1334 N N . GLY A 1 179 ? 2.239 -1.160 -54.329 1.00 93.00 179 GLY A N 1
ATOM 1335 C CA . GLY A 1 179 ? 1.550 -1.534 -53.094 1.00 93.00 179 GLY A CA 1
ATOM 1336 C C . GLY A 1 179 ? 2.229 -2.656 -52.309 1.00 93.00 179 GLY A C 1
ATOM 1337 O O . GLY A 1 179 ? 3.280 -3.159 -52.686 1.00 93.00 179 GLY A O 1
ATOM 1338 N N . THR A 1 180 ? 1.631 -3.045 -51.186 1.00 96.19 180 THR A N 1
ATOM 1339 C CA . THR A 1 180 ? 2.194 -4.062 -50.292 1.00 96.19 180 THR A CA 1
ATOM 1340 C C . THR A 1 180 ? 1.975 -5.491 -50.780 1.00 96.19 180 THR A C 1
ATOM 1342 O O . THR A 1 180 ? 0.929 -5.843 -51.341 1.00 96.19 180 THR A O 1
ATOM 1345 N N . ASP A 1 181 ? 2.955 -6.348 -50.517 1.00 95.38 181 ASP A N 1
ATOM 1346 C CA . ASP A 1 181 ? 2.918 -7.780 -50.797 1.00 95.38 181 ASP A CA 1
ATOM 1347 C C . ASP A 1 181 ? 2.058 -8.573 -49.782 1.00 95.38 181 ASP A C 1
ATOM 1349 O O . ASP A 1 181 ? 1.323 -8.012 -48.966 1.00 95.38 181 ASP A O 1
ATOM 1353 N N . ALA A 1 182 ? 2.112 -9.911 -49.830 1.00 95.00 182 ALA A N 1
ATOM 1354 C CA . ALA A 1 182 ? 1.373 -10.772 -48.898 1.00 95.00 182 ALA A CA 1
ATOM 1355 C C . ALA A 1 182 ? 1.794 -10.613 -47.423 1.00 95.00 182 ALA A C 1
ATOM 1357 O O . ALA A 1 182 ? 0.986 -10.886 -46.535 1.00 95.00 182 ALA A O 1
ATOM 1358 N N . ASN A 1 183 ? 3.013 -10.133 -47.172 1.00 94.81 183 ASN A N 1
ATOM 1359 C CA . ASN A 1 183 ? 3.563 -9.852 -45.848 1.00 94.81 183 ASN A CA 1
ATOM 1360 C C . ASN A 1 183 ? 3.306 -8.405 -45.402 1.00 94.81 183 ASN A C 1
ATOM 1362 O O . ASN A 1 183 ? 3.746 -8.005 -44.321 1.00 94.81 183 ASN A O 1
ATOM 1366 N N . GLY A 1 184 ? 2.561 -7.630 -46.198 1.00 94.81 184 GLY A N 1
ATOM 1367 C CA . GLY A 1 184 ? 2.271 -6.230 -45.920 1.00 94.81 184 GLY A CA 1
ATOM 1368 C C . GLY A 1 184 ? 3.470 -5.318 -46.168 1.00 94.81 184 GLY A C 1
ATOM 1369 O O . GLY A 1 184 ? 3.486 -4.215 -45.633 1.00 94.81 184 GLY A O 1
ATOM 1370 N N . GLU A 1 185 ? 4.465 -5.757 -46.940 1.00 95.44 185 GLU A N 1
ATOM 1371 C CA . GLU A 1 185 ? 5.712 -5.029 -47.169 1.00 95.44 185 GLU A CA 1
ATOM 1372 C C . GLU A 1 185 ? 5.749 -4.413 -48.571 1.00 95.44 185 GLU A C 1
ATOM 1374 O O . GLU A 1 185 ? 5.300 -5.013 -49.548 1.00 95.44 185 GLU A O 1
ATOM 1379 N N . CYS A 1 186 ? 6.259 -3.189 -48.661 1.00 95.25 186 CYS A N 1
ATOM 1380 C CA . CYS A 1 186 ? 6.620 -2.521 -49.907 1.00 95.25 186 CYS A CA 1
ATOM 1381 C C . CYS A 1 186 ? 7.819 -1.606 -49.676 1.00 95.25 186 CYS A C 1
ATOM 1383 O O . CYS A 1 186 ? 8.196 -1.328 -48.539 1.00 95.25 186 CYS A O 1
ATOM 1385 N N . ASP A 1 187 ? 8.417 -1.125 -50.752 1.00 92.88 187 ASP A N 1
ATOM 1386 C CA . ASP A 1 187 ? 9.609 -0.310 -50.711 1.00 92.88 187 ASP A CA 1
ATOM 1387 C C . ASP A 1 187 ? 9.381 1.030 -51.417 1.00 92.88 187 ASP A C 1
ATOM 1389 O O . ASP A 1 187 ? 8.869 1.095 -52.533 1.00 92.88 187 ASP A O 1
ATOM 1393 N N . LEU A 1 188 ? 9.759 2.117 -50.750 1.00 93.12 188 LEU A N 1
ATOM 1394 C CA . LEU A 1 188 ? 9.819 3.452 -51.335 1.00 93.12 188 LEU A CA 1
ATOM 1395 C C . LEU A 1 188 ? 11.217 3.651 -51.923 1.00 93.12 188 LEU A C 1
ATOM 1397 O O . LEU A 1 188 ? 12.206 3.693 -51.188 1.00 93.12 188 LEU A O 1
ATOM 1401 N N . CYS A 1 189 ? 11.290 3.741 -53.246 1.00 88.88 189 CYS A N 1
ATOM 1402 C CA . CYS A 1 189 ? 12.540 3.819 -53.997 1.00 88.88 189 CYS A CA 1
ATOM 1403 C C . CYS A 1 189 ? 12.940 5.272 -54.299 1.00 88.88 189 CYS A C 1
ATOM 1405 O O . CYS A 1 189 ? 12.104 6.176 -54.293 1.00 88.88 189 CYS A O 1
ATOM 1407 N N . ASN A 1 190 ? 14.223 5.481 -54.612 1.00 86.12 190 ASN A N 1
ATOM 1408 C CA . ASN A 1 190 ? 14.789 6.764 -55.054 1.00 86.12 190 ASN A CA 1
ATOM 1409 C C . ASN A 1 190 ? 14.616 7.922 -54.053 1.00 86.12 190 ASN A C 1
ATOM 1411 O O . ASN A 1 190 ? 14.533 9.088 -54.441 1.00 86.12 190 ASN A O 1
ATOM 1415 N N . LEU A 1 191 ? 14.574 7.620 -52.753 1.00 89.75 191 LEU A N 1
ATOM 1416 C CA . LEU A 1 191 ? 14.490 8.640 -51.708 1.00 89.75 191 LEU A CA 1
ATOM 1417 C C . LEU A 1 191 ? 15.857 9.264 -51.472 1.00 89.75 191 LEU A C 1
ATOM 1419 O O . LEU A 1 191 ? 16.841 8.540 -51.359 1.00 89.75 191 LEU A O 1
ATOM 1423 N N . LYS A 1 192 ? 15.934 10.587 -51.326 1.00 88.50 192 LYS A N 1
ATOM 1424 C CA . LYS A 1 192 ? 17.191 11.246 -50.961 1.00 88.50 192 LYS A CA 1
ATOM 1425 C C . LYS A 1 192 ? 17.570 10.850 -49.531 1.00 88.50 192 LYS A C 1
ATOM 1427 O O . LYS A 1 192 ? 16.784 11.072 -48.604 1.00 88.50 192 LYS A O 1
ATOM 1432 N N . LYS A 1 193 ? 18.768 10.281 -49.342 1.00 87.50 193 LYS A N 1
ATOM 1433 C CA . LYS A 1 193 ? 19.247 9.839 -48.018 1.00 87.50 193 LYS A CA 1
ATOM 1434 C C . LYS A 1 193 ? 19.167 10.996 -47.011 1.00 87.50 193 LYS A C 1
ATOM 1436 O O . LYS A 1 193 ? 19.417 12.151 -47.359 1.00 87.50 193 LYS A O 1
ATOM 1441 N N . ARG A 1 194 ? 18.813 10.684 -45.757 1.00 84.50 194 ARG A N 1
ATOM 1442 C CA . ARG A 1 194 ? 18.733 11.637 -44.626 1.00 84.50 194 ARG A CA 1
ATOM 1443 C C . ARG A 1 194 ? 17.742 12.799 -44.802 1.00 84.50 194 ARG A C 1
ATOM 1445 O O . ARG A 1 194 ? 17.791 13.762 -44.042 1.00 84.50 194 ARG A O 1
ATOM 1452 N N . THR A 1 195 ? 16.837 12.721 -45.776 1.00 89.69 195 THR A N 1
ATOM 1453 C CA . THR A 1 195 ? 15.752 13.699 -45.943 1.00 89.69 195 THR A CA 1
ATOM 1454 C C . THR A 1 195 ? 14.509 13.218 -45.198 1.00 89.69 195 THR A C 1
ATOM 1456 O O . THR A 1 195 ? 14.211 12.021 -45.189 1.00 89.69 195 THR A O 1
ATOM 1459 N N . VAL A 1 196 ? 13.802 14.145 -44.547 1.00 92.38 196 VAL A N 1
ATOM 1460 C CA . VAL A 1 196 ? 12.556 13.853 -43.831 1.00 92.38 196 VAL A CA 1
ATOM 1461 C C . VAL A 1 196 ? 11.392 13.865 -44.817 1.00 92.38 196 VAL A C 1
ATOM 1463 O O . VAL A 1 196 ? 11.188 14.849 -45.526 1.00 92.38 196 VAL A O 1
ATOM 1466 N N . TYR A 1 197 ? 10.621 12.784 -44.835 1.00 93.31 197 TYR A N 1
ATOM 1467 C CA . TYR A 1 197 ? 9.423 12.630 -45.654 1.00 93.31 197 TYR A CA 1
ATOM 1468 C C . TYR A 1 197 ? 8.229 12.245 -44.785 1.00 93.31 197 TYR A C 1
ATOM 1470 O O . TYR A 1 197 ? 8.396 11.668 -43.713 1.00 93.31 197 TYR A O 1
ATOM 1478 N N . THR A 1 198 ? 7.019 12.497 -45.284 1.00 94.50 198 THR A N 1
ATOM 1479 C CA . THR A 1 198 ? 5.783 11.949 -44.714 1.00 94.50 198 THR A CA 1
ATOM 1480 C C . THR A 1 198 ? 5.250 10.870 -45.646 1.00 94.50 198 THR A C 1
ATOM 1482 O O . THR A 1 198 ? 4.889 11.164 -46.783 1.00 94.50 198 THR A O 1
ATOM 1485 N N . ALA A 1 199 ? 5.193 9.627 -45.170 1.00 95.25 199 ALA A N 1
ATOM 1486 C CA . ALA A 1 199 ? 4.594 8.513 -45.900 1.00 95.25 199 ALA A CA 1
ATOM 1487 C C . ALA A 1 199 ? 3.197 8.212 -45.355 1.00 95.25 199 ALA A C 1
ATOM 1489 O O . ALA A 1 199 ? 3.029 8.000 -44.153 1.00 95.25 199 ALA A O 1
ATOM 1490 N N . CYS A 1 200 ? 2.212 8.148 -46.249 1.00 95.38 200 CYS A N 1
ATOM 1491 C CA . CYS A 1 200 ? 0.820 7.849 -45.931 1.00 95.38 200 CYS A CA 1
ATOM 1492 C C . CYS A 1 200 ? 0.378 6.540 -46.579 1.00 95.38 200 CYS A C 1
ATOM 1494 O O . CYS A 1 200 ? 0.536 6.358 -47.786 1.00 95.38 200 CYS A O 1
ATOM 1496 N N . ALA A 1 201 ? -0.208 5.646 -45.784 1.00 96.06 201 ALA A N 1
ATOM 1497 C CA . ALA A 1 201 ? -0.816 4.416 -46.268 1.00 96.06 201 ALA A CA 1
ATOM 1498 C C . ALA A 1 201 ? -2.293 4.638 -46.618 1.00 96.06 201 ALA A C 1
ATOM 1500 O O . ALA A 1 201 ? -3.011 5.363 -45.928 1.00 96.06 201 ALA A O 1
ATOM 1501 N N . SER A 1 202 ? -2.778 3.959 -47.654 1.00 93.75 202 SER A N 1
ATOM 1502 C CA . SER A 1 202 ? -4.194 3.933 -48.007 1.00 93.75 202 SER A CA 1
ATOM 1503 C C . SER A 1 202 ? -4.599 2.581 -48.588 1.00 93.75 202 SER A C 1
ATOM 1505 O O . SER A 1 202 ? -3.791 1.864 -49.179 1.00 93.75 202 SER A O 1
ATOM 1507 N N . LYS A 1 203 ? -5.857 2.195 -48.380 1.00 94.69 203 LYS A N 1
ATOM 1508 C CA . LYS A 1 203 ? -6.449 0.999 -48.980 1.00 94.69 203 LYS A CA 1
ATOM 1509 C C . LYS A 1 203 ? -7.965 1.128 -48.976 1.00 94.69 203 LYS A C 1
ATOM 1511 O O . LYS A 1 203 ? -8.544 1.534 -47.969 1.00 94.69 203 LYS A O 1
ATOM 1516 N N . GLU A 1 204 ? -8.606 0.749 -50.075 1.00 91.94 204 GLU A N 1
ATOM 1517 C CA . GLU A 1 204 ? -10.065 0.724 -50.159 1.00 91.94 204 GLU A CA 1
ATOM 1518 C C . GLU A 1 204 ? -10.665 -0.188 -49.073 1.00 91.94 204 GLU A C 1
ATOM 1520 O O . GLU A 1 204 ? -10.163 -1.282 -48.804 1.00 91.94 204 GLU A O 1
ATOM 1525 N N . GLY A 1 205 ? -11.717 0.290 -48.403 1.00 89.19 205 GLY A N 1
ATOM 1526 C CA . GLY A 1 205 ? -12.349 -0.405 -47.277 1.00 89.19 205 GLY A CA 1
ATOM 1527 C C . GLY A 1 205 ? -11.611 -0.279 -45.936 1.00 89.19 205 GLY A C 1
ATOM 1528 O O . GLY A 1 205 ? -12.086 -0.819 -44.939 1.00 89.19 205 GLY A O 1
ATOM 1529 N N . TYR A 1 206 ? -10.490 0.446 -45.877 1.00 92.19 206 TYR A N 1
ATOM 1530 C CA . TYR A 1 206 ? -9.745 0.726 -44.648 1.00 92.19 206 TYR A CA 1
ATOM 1531 C C . TYR A 1 206 ? -9.708 2.232 -44.350 1.00 92.19 206 TYR A C 1
ATOM 1533 O O . TYR A 1 206 ? -9.871 3.073 -45.232 1.00 92.19 206 TYR A O 1
ATOM 1541 N N . LYS A 1 207 ? -9.475 2.582 -43.084 1.00 90.88 207 LYS A N 1
ATOM 1542 C CA . LYS A 1 207 ? -9.252 3.947 -42.600 1.00 90.88 207 LYS A CA 1
ATOM 1543 C C . LYS A 1 207 ? -7.866 4.073 -41.969 1.00 90.88 207 LYS A C 1
ATOM 1545 O O . LYS A 1 207 ? -7.321 3.102 -41.446 1.00 90.88 207 LYS A O 1
ATOM 1550 N N . SER A 1 208 ? -7.316 5.285 -42.001 1.00 89.81 208 SER A N 1
ATOM 1551 C CA . SER A 1 208 ? -6.055 5.623 -41.331 1.00 89.81 208 SER A CA 1
ATOM 1552 C C . SER A 1 208 ? -6.191 5.512 -39.810 1.00 89.81 208 SER A C 1
ATOM 1554 O O . SER A 1 208 ? -7.139 6.054 -39.236 1.00 89.81 208 SER A O 1
ATOM 1556 N N . TYR A 1 209 ? -5.255 4.828 -39.145 1.00 87.25 209 TYR A N 1
ATOM 1557 C CA . TYR A 1 209 ? -5.236 4.699 -37.686 1.00 87.25 209 TYR A CA 1
ATOM 1558 C C . TYR A 1 209 ? -4.585 5.929 -37.029 1.00 87.25 209 TYR A C 1
ATOM 1560 O O . TYR A 1 209 ? -3.435 5.894 -36.599 1.00 87.25 209 TYR A O 1
ATOM 1568 N N . GLY A 1 210 ? -5.311 7.048 -36.966 1.00 85.12 210 GLY A N 1
ATOM 1569 C CA . GLY A 1 210 ? -4.783 8.300 -36.407 1.00 85.12 210 GLY A CA 1
ATOM 1570 C C . GLY A 1 210 ? -3.525 8.775 -37.147 1.00 85.12 210 GLY A C 1
ATOM 1571 O O . GLY A 1 210 ? -3.472 8.715 -38.374 1.00 85.12 210 GLY A O 1
ATOM 1572 N N . SER A 1 211 ? -2.499 9.209 -36.409 1.00 86.50 211 SER A N 1
ATOM 1573 C CA . SER A 1 211 ? -1.182 9.549 -36.973 1.00 86.50 211 SER A CA 1
ATOM 1574 C C . SER A 1 211 ? -0.383 8.324 -37.427 1.00 86.50 211 SER A C 1
ATOM 1576 O O . SER A 1 211 ? 0.580 8.456 -38.168 1.00 86.50 211 SER A O 1
ATOM 1578 N N . GLU A 1 212 ? -0.771 7.105 -37.046 1.00 91.12 212 GLU A N 1
ATOM 1579 C CA . GLU A 1 212 ? -0.025 5.907 -37.437 1.00 91.12 212 GLU A CA 1
ATOM 1580 C C . GLU A 1 212 ? -0.261 5.507 -38.898 1.00 91.12 212 GLU A C 1
ATOM 1582 O O . GLU A 1 212 ? 0.513 4.719 -39.433 1.00 91.12 212 GLU A O 1
ATOM 1587 N N . GLY A 1 213 ? -1.300 6.026 -39.559 1.00 91.25 213 GLY A N 1
ATOM 1588 C CA . GLY A 1 213 ? -1.492 5.820 -40.998 1.00 91.25 213 GLY A CA 1
ATOM 1589 C C . GLY A 1 213 ? -0.680 6.776 -41.878 1.00 91.25 213 GLY A C 1
ATOM 1590 O O . GLY A 1 213 ? -0.510 6.486 -43.059 1.00 91.25 213 GLY A O 1
ATOM 1591 N N . CYS A 1 214 ? -0.145 7.866 -41.313 1.00 94.25 214 CYS A N 1
ATOM 1592 C CA . CYS A 1 214 ? 0.702 8.848 -41.994 1.00 94.25 214 CYS A CA 1
ATOM 1593 C C . CYS A 1 214 ? 1.851 9.282 -41.080 1.00 94.25 214 CYS A C 1
ATOM 1595 O O . CYS A 1 214 ? 1.635 10.076 -40.165 1.00 94.25 214 CYS A O 1
ATOM 1597 N N . LYS A 1 215 ? 3.070 8.798 -41.328 1.00 94.50 215 LYS A N 1
ATOM 1598 C CA . LYS A 1 215 ? 4.218 9.065 -40.450 1.00 94.50 215 LYS A CA 1
ATOM 1599 C C . LYS A 1 215 ? 5.320 9.849 -41.140 1.00 94.50 215 LYS A C 1
ATOM 1601 O O . LYS A 1 215 ? 5.653 9.585 -42.294 1.00 94.50 215 LYS A O 1
ATOM 1606 N N . LEU A 1 216 ? 5.907 10.764 -40.373 1.00 93.00 216 LEU A N 1
ATOM 1607 C CA . LEU A 1 216 ? 7.196 11.377 -40.669 1.00 93.00 216 LEU A CA 1
ATOM 1608 C C . LEU A 1 216 ? 8.308 10.354 -40.422 1.00 93.00 216 LEU A C 1
ATOM 1610 O O . LEU A 1 216 ? 8.285 9.660 -39.406 1.00 93.00 216 LEU A O 1
ATOM 1614 N N . PHE A 1 217 ? 9.267 10.275 -41.337 1.00 93.12 217 PHE A N 1
ATOM 1615 C CA . PHE A 1 217 ? 10.453 9.432 -41.204 1.00 93.12 217 PHE A CA 1
ATOM 1616 C C . PHE A 1 217 ? 11.645 10.052 -41.933 1.00 93.12 217 PHE A C 1
ATOM 1618 O O . PHE A 1 217 ? 11.481 10.816 -42.888 1.00 93.12 217 PHE A O 1
ATOM 1625 N N . THR A 1 218 ? 12.848 9.701 -41.495 1.00 92.38 218 THR A N 1
ATOM 1626 C CA . THR A 1 218 ? 14.104 10.076 -42.145 1.00 92.38 218 THR A CA 1
ATOM 1627 C C . THR A 1 218 ? 14.563 8.933 -43.042 1.00 92.38 218 THR A C 1
ATOM 1629 O O . THR A 1 218 ? 14.894 7.845 -42.563 1.00 92.38 218 THR A O 1
ATOM 1632 N N . ALA A 1 219 ? 14.594 9.173 -44.356 1.00 89.38 219 ALA A N 1
ATOM 1633 C CA . ALA A 1 219 ? 14.897 8.135 -45.336 1.00 89.38 219 ALA A CA 1
ATOM 1634 C C . ALA A 1 219 ? 16.262 7.474 -45.090 1.00 89.38 219 ALA A C 1
ATOM 1636 O O . ALA A 1 219 ? 17.301 8.146 -45.082 1.00 89.38 219 ALA A O 1
ATOM 1637 N N . CYS A 1 220 ? 16.231 6.147 -44.927 1.00 81.62 220 CYS A N 1
ATOM 1638 C CA . CYS A 1 220 ? 17.386 5.256 -44.774 1.00 81.62 220 CYS A CA 1
ATOM 1639 C C . CYS A 1 220 ? 18.285 5.579 -43.580 1.00 81.62 220 CYS A C 1
ATOM 1641 O O . CYS A 1 220 ? 19.473 5.268 -43.567 1.00 81.62 220 CYS A O 1
ATOM 1643 N N . TYR A 1 221 ? 17.681 6.203 -42.574 1.00 84.06 221 TYR A N 1
ATOM 1644 C CA . TYR A 1 221 ? 18.224 6.351 -41.233 1.00 84.06 221 TYR A CA 1
ATOM 1645 C C . TYR A 1 221 ? 17.334 5.615 -40.225 1.00 84.06 221 TYR A C 1
ATOM 1647 O O . TYR A 1 221 ? 17.831 4.945 -39.322 1.00 84.06 221 TYR A O 1
ATOM 1655 N N . ASP A 1 222 ? 16.014 5.659 -40.434 1.00 80.00 222 ASP A N 1
ATOM 1656 C CA . ASP A 1 222 ? 15.058 4.937 -39.603 1.00 80.00 222 ASP A CA 1
ATOM 1657 C C . ASP A 1 222 ? 14.974 3.458 -40.017 1.00 80.00 222 ASP A C 1
ATOM 1659 O O . ASP A 1 222 ? 14.593 3.110 -41.139 1.00 80.00 222 ASP A O 1
ATOM 1663 N N . TRP A 1 223 ? 15.312 2.569 -39.078 1.00 70.19 223 TRP A N 1
ATOM 1664 C CA . TRP A 1 223 ? 15.407 1.122 -39.304 1.00 70.19 223 TRP A CA 1
ATOM 1665 C C . TRP A 1 223 ? 14.052 0.433 -39.551 1.00 70.19 223 TRP A C 1
ATOM 1667 O O . TRP A 1 223 ? 14.028 -0.688 -40.058 1.00 70.19 223 TRP A O 1
ATOM 1677 N N . ALA A 1 224 ? 12.922 1.079 -39.233 1.00 77.38 224 ALA A N 1
ATOM 1678 C CA . ALA A 1 224 ? 11.589 0.541 -39.506 1.00 77.38 224 ALA A CA 1
ATOM 1679 C C . ALA A 1 224 ? 10.524 1.635 -39.699 1.00 77.38 224 ALA A C 1
ATOM 1681 O O . ALA A 1 224 ? 10.200 2.371 -38.767 1.00 77.38 224 ALA A O 1
ATOM 1682 N N . LEU A 1 225 ? 9.897 1.672 -40.882 1.00 92.75 225 LEU A N 1
ATOM 1683 C CA . LEU A 1 225 ? 8.689 2.461 -41.137 1.00 92.75 225 LEU A CA 1
ATOM 1684 C C . LEU A 1 225 ? 7.457 1.546 -41.105 1.00 92.75 225 LEU A C 1
ATOM 1686 O O . LEU A 1 225 ? 7.214 0.774 -42.033 1.00 92.75 225 LEU A O 1
ATOM 1690 N N . ILE A 1 226 ? 6.674 1.634 -40.027 1.00 95.19 226 ILE A N 1
ATOM 1691 C CA . ILE A 1 226 ? 5.438 0.858 -39.847 1.00 95.19 226 ILE A CA 1
ATOM 1692 C C . ILE A 1 226 ? 4.236 1.797 -39.862 1.00 95.19 226 ILE A C 1
ATOM 1694 O O . ILE A 1 226 ? 4.117 2.666 -38.990 1.00 95.19 226 ILE A O 1
ATOM 1698 N N . LEU A 1 227 ? 3.332 1.569 -40.814 1.00 95.81 227 LEU A N 1
ATOM 1699 C CA . LEU A 1 227 ? 2.077 2.298 -40.963 1.00 95.81 227 LEU A CA 1
ATOM 1700 C C . LEU A 1 227 ? 0.889 1.404 -40.600 1.00 95.81 227 LEU A C 1
ATOM 1702 O O . LEU A 1 227 ? 0.910 0.192 -40.829 1.00 95.81 227 LEU A O 1
ATOM 1706 N N . LYS A 1 228 ? -0.158 2.003 -40.028 1.00 94.44 228 LYS A N 1
ATOM 1707 C CA . LYS A 1 228 ? -1.342 1.275 -39.562 1.00 94.44 228 LYS A CA 1
ATOM 1708 C C . LYS A 1 228 ? -2.612 1.755 -40.242 1.00 94.44 228 LYS A C 1
ATOM 1710 O O . LYS A 1 228 ? -2.976 2.930 -40.170 1.00 94.44 228 LYS A O 1
ATOM 1715 N N . LEU A 1 229 ? -3.324 0.807 -40.836 1.00 93.56 229 LEU A N 1
ATOM 1716 C CA . LEU A 1 229 ? -4.677 0.992 -41.348 1.00 93.56 229 LEU A CA 1
ATOM 1717 C C . LEU A 1 229 ? -5.618 0.061 -40.597 1.00 93.56 229 LEU A C 1
ATOM 1719 O O . LEU A 1 229 ? -5.227 -1.026 -40.197 1.00 93.56 229 LEU A O 1
ATOM 1723 N N . TYR A 1 230 ? -6.876 0.444 -40.433 1.00 90.56 230 TYR A N 1
ATOM 1724 C CA . TYR A 1 230 ? -7.871 -0.436 -39.832 1.00 90.56 230 TYR A CA 1
ATOM 1725 C C . TYR A 1 230 ? -9.108 -0.540 -40.702 1.00 90.56 230 TYR A C 1
ATOM 1727 O O . TYR A 1 230 ? -9.524 0.424 -41.343 1.00 90.56 230 TYR A O 1
ATOM 1735 N N . LYS A 1 231 ? -9.723 -1.716 -40.695 1.00 90.31 231 LYS A N 1
ATOM 1736 C CA . LYS A 1 231 ? -11.046 -1.888 -41.275 1.00 90.31 231 LYS A CA 1
ATOM 1737 C C . LYS A 1 231 ? -12.086 -1.385 -40.265 1.00 90.31 231 LYS A C 1
ATOM 1739 O O . LYS A 1 231 ? -12.017 -1.790 -39.100 1.00 90.31 231 LYS A O 1
ATOM 1744 N N . PRO A 1 232 ? -12.987 -0.459 -40.644 1.00 89.31 232 PRO A N 1
ATOM 1745 C CA . PRO A 1 232 ? -13.979 0.066 -39.722 1.00 89.31 232 PRO A CA 1
ATOM 1746 C C . PRO A 1 232 ? -14.980 -1.028 -39.342 1.00 89.31 232 PRO A C 1
ATOM 1748 O O . PRO A 1 232 ? -15.492 -1.753 -40.189 1.00 89.31 232 PRO A O 1
ATOM 1751 N N . CYS A 1 233 ? -15.264 -1.108 -38.052 1.00 87.69 233 CYS A N 1
ATOM 1752 C CA . CYS A 1 233 ? -16.182 -2.035 -37.419 1.00 87.69 233 CYS A CA 1
ATOM 1753 C C . CYS A 1 233 ? -17.225 -1.238 -36.627 1.00 87.69 233 CYS A C 1
ATOM 1755 O O . CYS A 1 233 ? -16.938 -0.164 -36.081 1.00 87.69 233 CYS A O 1
ATOM 1757 N N . GLU A 1 234 ? -18.449 -1.755 -36.606 1.00 91.06 234 GLU A N 1
ATOM 1758 C CA . GLU A 1 234 ? -19.527 -1.272 -35.753 1.00 91.06 234 GLU A CA 1
ATOM 1759 C C . GLU A 1 234 ? -19.812 -2.323 -34.685 1.00 91.06 234 GLU A C 1
ATOM 1761 O O . GLU A 1 234 ? -20.139 -3.467 -35.002 1.00 91.06 234 GLU A O 1
ATOM 1766 N N . GLN A 1 235 ? -19.662 -1.930 -33.422 1.00 94.75 235 GLN A N 1
ATOM 1767 C CA . GLN A 1 235 ? -19.934 -2.797 -32.284 1.00 94.75 235 GLN A CA 1
ATOM 1768 C C . GLN A 1 235 ? -21.291 -2.452 -31.680 1.00 94.75 235 GLN A C 1
ATOM 1770 O O . GLN A 1 235 ? -21.553 -1.288 -31.372 1.00 94.75 235 GLN A O 1
ATOM 1775 N N . GLN A 1 236 ? -22.116 -3.473 -31.451 1.00 94.56 236 GLN A N 1
ATOM 1776 C CA . GLN A 1 236 ? -23.355 -3.345 -30.694 1.00 94.56 236 GLN A CA 1
ATOM 1777 C C . GLN A 1 236 ? -23.113 -3.611 -29.201 1.00 94.56 236 GLN A C 1
ATOM 1779 O O . GLN A 1 236 ? -22.381 -4.535 -28.833 1.00 94.56 236 GLN A O 1
ATOM 1784 N N . PHE A 1 237 ? -23.769 -2.823 -28.353 1.00 95.69 237 PHE A N 1
ATOM 1785 C CA . PHE A 1 237 ? -23.823 -2.973 -26.903 1.00 95.69 237 PHE A CA 1
ATOM 1786 C C . PHE A 1 237 ? -25.268 -3.189 -26.470 1.00 95.69 237 PHE A C 1
ATOM 1788 O O . PHE A 1 237 ? -26.163 -2.531 -26.996 1.00 95.69 237 PHE A O 1
ATOM 1795 N N . LEU A 1 238 ? -25.479 -4.089 -25.513 1.00 95.62 238 LEU A N 1
ATOM 1796 C CA . LEU A 1 238 ? -26.762 -4.318 -24.852 1.00 95.62 238 LEU A CA 1
ATOM 1797 C C . LEU A 1 238 ? -26.579 -4.052 -23.359 1.00 95.62 238 LEU A C 1
ATOM 1799 O O . LEU A 1 238 ? -25.732 -4.688 -22.729 1.00 95.62 238 LEU A O 1
ATOM 1803 N N . VAL A 1 239 ? -27.357 -3.130 -22.797 1.00 95.00 239 VAL A N 1
ATOM 1804 C CA . VAL A 1 239 ? -27.327 -2.819 -21.367 1.00 95.00 239 VAL A CA 1
ATOM 1805 C C . VAL A 1 239 ? -28.606 -3.298 -20.696 1.00 95.00 239 VAL A C 1
ATOM 1807 O O . VAL A 1 239 ? -29.706 -2.886 -21.071 1.00 95.00 239 VAL A O 1
ATOM 1810 N N . LEU A 1 240 ? -28.441 -4.156 -19.691 1.00 93.75 240 LEU A N 1
ATOM 1811 C CA . LEU A 1 240 ? -29.531 -4.759 -18.927 1.00 93.75 240 LEU A CA 1
ATOM 1812 C C . LEU A 1 240 ? -29.465 -4.363 -17.448 1.00 93.75 240 LEU A C 1
ATOM 1814 O O . LEU A 1 240 ? -28.401 -4.008 -16.936 1.00 93.75 240 LEU A O 1
ATOM 1818 N N . ASP A 1 241 ? -30.592 -4.464 -16.752 1.00 89.56 241 ASP A N 1
ATOM 1819 C CA . ASP A 1 241 ? -30.632 -4.433 -15.295 1.00 89.56 241 ASP A CA 1
ATOM 1820 C C . ASP A 1 241 ? -30.330 -5.811 -14.671 1.00 89.56 241 ASP A C 1
ATOM 1822 O O . ASP A 1 241 ? -30.030 -6.798 -15.358 1.00 89.56 241 ASP A O 1
ATOM 1826 N N . GLN A 1 242 ? -30.378 -5.871 -13.339 1.00 83.31 242 GLN A N 1
ATOM 1827 C CA . GLN A 1 242 ? -30.183 -7.097 -12.555 1.00 83.31 242 GLN A CA 1
ATOM 1828 C C . GLN A 1 242 ? -31.223 -8.193 -12.859 1.00 83.31 242 GLN A C 1
ATOM 1830 O O . GLN A 1 242 ? -30.921 -9.373 -12.706 1.00 83.31 242 GLN A O 1
ATOM 1835 N N . ASP A 1 243 ? -32.398 -7.818 -13.372 1.00 85.25 243 ASP A N 1
ATOM 1836 C CA . ASP A 1 243 ? -33.496 -8.721 -13.724 1.00 85.25 243 ASP A CA 1
ATOM 1837 C C . ASP A 1 243 ? -33.499 -9.074 -15.227 1.00 85.25 243 ASP A C 1
ATOM 1839 O O . ASP A 1 243 ? -34.460 -9.652 -15.735 1.00 85.25 243 ASP A O 1
ATOM 1843 N N . ASN A 1 244 ? -32.418 -8.754 -15.953 1.00 87.19 244 ASN A N 1
ATOM 1844 C CA . ASN A 1 244 ? -32.271 -8.915 -17.406 1.00 87.19 244 ASN A CA 1
ATOM 1845 C C . ASN A 1 244 ? -33.210 -8.045 -18.257 1.00 87.19 244 ASN A C 1
ATOM 1847 O O . ASN A 1 244 ? -33.429 -8.357 -19.431 1.00 87.19 244 ASN A O 1
ATOM 1851 N N . LYS A 1 245 ? -33.752 -6.949 -17.719 1.00 91.56 245 LYS A N 1
ATOM 1852 C CA . LYS A 1 245 ? -34.581 -6.018 -18.493 1.00 91.56 245 LYS A CA 1
ATOM 1853 C C . LYS A 1 245 ? -33.712 -4.947 -19.155 1.00 91.56 245 LYS A C 1
ATOM 1855 O O . LYS A 1 245 ? -32.755 -4.476 -18.542 1.00 91.56 245 LYS A O 1
ATOM 1860 N N . PRO A 1 246 ? -34.015 -4.546 -20.399 1.00 93.69 246 PRO A N 1
ATOM 1861 C CA . PRO A 1 246 ? -33.255 -3.512 -21.089 1.00 93.69 246 PRO A CA 1
ATOM 1862 C C . PRO A 1 246 ? -33.379 -2.147 -20.409 1.00 93.69 246 PRO A C 1
ATOM 1864 O O . PRO A 1 246 ? -34.451 -1.777 -19.930 1.00 93.69 246 PRO A O 1
ATOM 1867 N N . ILE A 1 247 ? -32.283 -1.381 -20.399 1.00 94.06 247 ILE A N 1
ATOM 1868 C CA . ILE A 1 247 ? -32.255 -0.027 -19.833 1.00 94.06 247 ILE A CA 1
ATOM 1869 C C . ILE A 1 247 ? -32.054 1.000 -20.952 1.00 94.06 247 ILE A C 1
ATOM 1871 O O . ILE A 1 247 ? -30.975 1.085 -21.537 1.00 94.06 247 ILE A O 1
ATOM 1875 N N . GLU A 1 248 ? -33.060 1.838 -21.195 1.00 95.12 248 GLU A N 1
ATOM 1876 C CA . GLU A 1 248 ? -33.001 2.955 -22.152 1.00 95.12 248 GLU A CA 1
ATOM 1877 C C . GLU A 1 248 ? -32.129 4.119 -21.655 1.00 95.12 248 GLU A C 1
ATOM 1879 O O . GLU A 1 248 ? -32.040 4.370 -20.454 1.00 95.12 248 GLU A O 1
ATOM 1884 N N . GLY A 1 249 ? -31.488 4.869 -22.551 1.00 93.31 249 GLY A N 1
ATOM 1885 C CA . GLY A 1 249 ? -30.793 6.121 -22.237 1.00 93.31 249 GLY A CA 1
ATOM 1886 C C . GLY A 1 249 ? -29.489 5.981 -21.439 1.00 93.31 249 GLY A C 1
ATOM 1887 O O . GLY A 1 249 ? -28.980 6.976 -20.921 1.00 93.31 249 GLY A O 1
ATOM 1888 N N . VAL A 1 250 ? -28.930 4.776 -21.321 1.00 95.06 250 VAL A N 1
ATOM 1889 C CA . VAL A 1 250 ? -27.610 4.540 -20.717 1.00 95.06 250 VAL A CA 1
ATOM 1890 C C . VAL A 1 250 ? -26.526 5.035 -21.658 1.00 95.06 250 VAL A C 1
ATOM 1892 O O . VAL A 1 250 ? -26.543 4.712 -22.841 1.00 95.06 250 VAL A O 1
ATOM 1895 N N . THR A 1 251 ? -25.547 5.772 -21.134 1.00 96.12 251 THR A N 1
ATOM 1896 C CA . THR A 1 251 ? -24.358 6.156 -21.903 1.00 96.12 251 THR A CA 1
ATOM 1897 C C . THR A 1 251 ? -23.308 5.056 -21.800 1.00 96.12 251 THR A C 1
ATOM 1899 O O . THR A 1 251 ? -22.848 4.744 -20.704 1.00 96.12 251 THR A O 1
ATOM 1902 N N . VAL A 1 252 ? -22.918 4.470 -22.929 1.00 95.50 252 VAL A N 1
ATOM 1903 C CA . VAL A 1 252 ? -21.786 3.541 -23.022 1.00 95.50 252 VAL A CA 1
ATOM 1904 C C . VAL A 1 252 ? -20.590 4.298 -23.573 1.00 95.50 252 VAL A C 1
ATOM 1906 O O . VAL A 1 252 ? -20.679 4.864 -24.659 1.00 95.50 252 VAL A O 1
ATOM 1909 N N . THR A 1 253 ? -19.476 4.286 -22.848 1.00 95.06 253 THR A N 1
ATOM 1910 C CA . THR A 1 253 ? -18.205 4.899 -23.249 1.00 95.06 253 THR A CA 1
ATOM 1911 C C . THR A 1 253 ? -17.200 3.818 -23.614 1.00 95.06 253 THR A C 1
ATOM 1913 O O . THR A 1 253 ? -16.962 2.914 -22.817 1.00 95.06 253 THR A O 1
ATOM 1916 N N . VAL A 1 254 ? -16.590 3.930 -24.793 1.00 94.38 254 VAL A N 1
ATOM 1917 C CA . VAL A 1 254 ? -15.585 3.001 -25.321 1.00 94.38 254 VAL A CA 1
ATOM 1918 C C . VAL A 1 254 ? -14.211 3.669 -25.352 1.00 94.38 254 VAL A C 1
ATOM 1920 O O . VAL A 1 254 ? -14.043 4.754 -25.918 1.00 94.38 254 VAL A O 1
ATOM 1923 N N . THR A 1 255 ? -13.217 3.001 -24.773 1.00 90.19 255 THR A N 1
ATOM 1924 C CA . THR A 1 255 ? -11.813 3.422 -24.739 1.00 90.19 255 THR A CA 1
ATOM 1925 C C . THR A 1 255 ? -10.910 2.382 -25.412 1.00 90.19 255 THR A C 1
ATOM 1927 O O . THR A 1 255 ? -11.194 1.186 -25.334 1.00 90.19 255 THR A O 1
ATOM 1930 N N . PRO A 1 256 ? -9.815 2.798 -26.077 1.00 81.00 256 PRO A N 1
ATOM 1931 C CA . PRO A 1 256 ? -9.371 4.179 -26.312 1.00 81.00 256 PRO A CA 1
ATOM 1932 C C . PRO A 1 256 ? -10.235 4.934 -27.346 1.00 81.00 256 PRO A C 1
ATOM 1934 O O . PRO A 1 256 ? -10.845 4.330 -28.225 1.00 81.00 256 PRO A O 1
ATOM 1937 N N . GLY A 1 257 ? -10.277 6.270 -27.243 1.00 78.12 257 GLY A N 1
ATOM 1938 C CA . GLY A 1 257 ? -10.979 7.157 -28.190 1.00 78.12 257 GLY A CA 1
ATOM 1939 C C . GLY A 1 257 ? -12.238 7.852 -27.660 1.00 78.12 257 GLY A C 1
ATOM 1940 O O . GLY A 1 257 ? -12.816 8.647 -28.395 1.00 78.12 257 GLY A O 1
ATOM 1941 N N . ASN A 1 258 ? -12.649 7.576 -26.413 1.00 85.06 258 ASN A N 1
ATOM 1942 C CA . ASN A 1 258 ? -13.780 8.210 -25.711 1.00 85.06 258 ASN A CA 1
ATOM 1943 C C . ASN A 1 258 ? -15.062 8.309 -26.554 1.00 85.06 258 ASN A C 1
ATOM 1945 O O . ASN A 1 258 ? -15.820 9.274 -26.451 1.00 85.06 258 ASN A O 1
ATOM 1949 N N . LYS A 1 259 ? -15.307 7.310 -27.405 1.00 90.81 259 LYS A N 1
ATOM 1950 C CA . LYS A 1 259 ? -16.528 7.257 -28.206 1.00 90.81 259 LYS A CA 1
ATOM 1951 C C . LYS A 1 259 ? -17.684 6.857 -27.312 1.00 90.81 259 LYS A C 1
ATOM 1953 O O . LYS A 1 259 ? -17.527 5.960 -26.486 1.00 90.81 259 LYS A O 1
ATOM 1958 N N . THR A 1 260 ? -18.837 7.483 -27.501 1.00 93.69 260 THR A N 1
ATOM 1959 C CA . THR A 1 260 ? -20.020 7.203 -26.691 1.00 93.69 260 THR A CA 1
ATOM 1960 C C . THR A 1 260 ? -21.232 6.865 -27.549 1.00 93.69 260 THR A C 1
ATOM 1962 O O . THR A 1 260 ? -21.357 7.332 -28.681 1.00 93.69 260 THR A O 1
ATOM 1965 N N . CYS A 1 261 ? -22.130 6.044 -27.009 1.00 95.31 261 CYS A N 1
ATOM 1966 C CA . CYS A 1 261 ? -23.481 5.857 -27.534 1.00 95.31 261 CYS A CA 1
ATOM 1967 C C . CYS A 1 261 ? -24.504 5.849 -26.396 1.00 95.31 261 CYS A C 1
ATOM 1969 O O . CYS A 1 261 ? -24.150 5.580 -25.248 1.00 95.31 261 CYS A O 1
ATOM 1971 N N . LYS A 1 262 ? -25.762 6.175 -26.712 1.00 95.94 262 LYS A N 1
ATOM 1972 C CA . LYS A 1 262 ? -26.891 6.080 -25.778 1.00 95.94 262 LYS A CA 1
ATOM 1973 C C . LYS A 1 262 ? -27.816 4.942 -26.186 1.00 95.94 262 LYS A C 1
ATOM 1975 O O . LYS A 1 262 ? -28.081 4.800 -27.378 1.00 95.94 262 LYS A O 1
ATOM 1980 N N . THR A 1 263 ? -28.267 4.146 -25.221 1.00 96.69 263 THR A N 1
ATOM 1981 C CA . THR A 1 263 ? -29.175 3.019 -25.474 1.00 96.69 263 THR A CA 1
ATOM 1982 C C . THR A 1 263 ? -30.588 3.462 -25.842 1.00 96.69 263 THR A C 1
ATOM 1984 O O . THR A 1 263 ? -31.083 4.456 -25.312 1.00 96.69 263 THR A O 1
ATOM 1987 N N . ASP A 1 264 ? -31.218 2.725 -26.755 1.00 95.44 264 ASP A N 1
ATOM 1988 C CA . ASP A 1 264 ? -32.630 2.855 -27.130 1.00 95.44 264 ASP A CA 1
ATOM 1989 C C . ASP A 1 264 ? -33.571 2.155 -26.125 1.00 95.44 264 ASP A C 1
ATOM 1991 O O . ASP A 1 264 ? -33.129 1.639 -25.095 1.00 95.44 264 ASP A O 1
ATOM 1995 N N . ASP A 1 265 ? -34.871 2.123 -26.425 1.00 94.44 265 ASP A N 1
ATOM 1996 C CA . ASP A 1 265 ? -35.925 1.460 -25.637 1.00 94.44 265 ASP A CA 1
ATOM 1997 C C . ASP A 1 265 ? -35.699 -0.053 -25.435 1.00 94.44 265 ASP A C 1
ATOM 1999 O O . ASP A 1 265 ? -36.243 -0.660 -24.509 1.00 94.44 265 ASP A O 1
ATOM 2003 N N . LYS A 1 266 ? -34.842 -0.669 -26.256 1.00 94.50 266 LYS A N 1
ATOM 2004 C CA . LYS A 1 266 ? -34.411 -2.070 -26.158 1.00 94.50 266 LYS A CA 1
ATOM 2005 C C . LYS A 1 266 ? -33.071 -2.225 -25.445 1.00 94.50 266 LYS A C 1
ATOM 2007 O O . LYS A 1 266 ? -32.532 -3.330 -25.398 1.00 94.50 266 LYS A O 1
ATOM 2012 N N . GLY A 1 267 ? -32.531 -1.154 -24.866 1.00 93.50 267 GLY A N 1
ATOM 2013 C CA . GLY A 1 267 ? -31.261 -1.173 -24.149 1.00 93.50 267 GLY A CA 1
ATOM 2014 C C . GLY A 1 267 ? -30.054 -1.323 -25.072 1.00 93.50 267 GLY A C 1
ATOM 2015 O O . GLY A 1 267 ? -28.970 -1.671 -24.603 1.00 93.50 267 GLY A O 1
ATOM 2016 N N . VAL A 1 268 ? -30.214 -1.084 -26.376 1.00 95.25 268 VAL A N 1
ATOM 2017 C CA . VAL A 1 268 ? -29.178 -1.308 -27.384 1.00 95.25 268 VAL A CA 1
ATOM 2018 C C . VAL A 1 268 ? -28.577 0.014 -27.841 1.00 95.25 268 VAL A C 1
ATOM 2020 O O . VAL A 1 268 ? -29.283 0.984 -28.090 1.00 95.25 268 VAL A O 1
ATOM 2023 N N . CYS A 1 269 ? -27.255 0.063 -28.000 1.00 95.75 269 CYS A N 1
ATOM 2024 C CA . CYS A 1 269 ? -26.608 1.124 -28.773 1.00 95.75 269 CYS A CA 1
ATOM 2025 C C . CYS A 1 269 ? -25.448 0.598 -29.609 1.00 95.75 269 CYS A C 1
ATOM 2027 O O . CYS A 1 269 ? -24.953 -0.508 -29.388 1.00 95.75 269 CYS A O 1
ATOM 2029 N N . ARG A 1 270 ? -25.032 1.374 -30.611 1.00 94.69 270 ARG A N 1
ATOM 2030 C CA . ARG A 1 270 ? -23.948 1.001 -31.525 1.00 94.69 270 ARG A CA 1
ATOM 2031 C C . ARG A 1 270 ? -22.869 2.071 -31.548 1.00 94.69 270 ARG A C 1
ATOM 2033 O O . ARG A 1 270 ? -23.172 3.261 -31.563 1.00 94.69 270 ARG A O 1
ATOM 2040 N N . VAL A 1 271 ? -21.611 1.635 -31.566 1.00 93.75 271 VAL A N 1
ATOM 2041 C CA . VAL A 1 271 ? -20.446 2.503 -31.771 1.00 93.75 271 VAL A CA 1
ATOM 2042 C C . VAL A 1 271 ? -19.766 2.110 -33.073 1.00 93.75 271 VAL A C 1
ATOM 2044 O O . VAL A 1 271 ? -19.214 1.016 -33.192 1.00 93.75 271 VAL A O 1
ATOM 2047 N N . SER A 1 272 ? -19.783 3.022 -34.043 1.00 90.25 272 SER A N 1
ATOM 2048 C CA . SER A 1 272 ? -19.200 2.815 -35.370 1.00 90.25 272 SER A CA 1
ATOM 2049 C C . SER A 1 272 ? -17.755 3.340 -35.463 1.00 90.25 272 SER A C 1
ATOM 2051 O O . SER A 1 272 ? -17.253 4.095 -34.615 1.00 90.25 272 SER A O 1
ATOM 2053 N N . ASN A 1 273 ? -17.069 2.985 -36.555 1.00 85.94 273 ASN A N 1
ATOM 2054 C CA . ASN A 1 273 ? -15.684 3.385 -36.844 1.00 85.94 273 ASN A CA 1
ATOM 2055 C C . ASN A 1 273 ? -14.667 2.905 -35.792 1.00 85.94 273 ASN A C 1
ATOM 2057 O O . ASN A 1 273 ? -13.689 3.604 -35.519 1.00 85.94 273 ASN A O 1
ATOM 2061 N N . LEU A 1 274 ? -14.908 1.770 -35.145 1.00 89.38 274 LEU A N 1
ATOM 2062 C CA . LEU A 1 274 ? -13.894 1.092 -34.339 1.00 89.38 274 LEU A CA 1
ATOM 2063 C C . LEU A 1 274 ? -12.978 0.278 -35.261 1.00 89.38 274 LEU A C 1
ATOM 2065 O O . LEU A 1 274 ? -13.360 -0.047 -36.382 1.00 89.38 274 LEU A O 1
ATOM 2069 N N . ALA A 1 275 ? -11.766 -0.037 -34.822 1.00 86.62 275 ALA A N 1
ATOM 2070 C CA . ALA A 1 275 ? -10.885 -0.923 -35.565 1.00 86.62 275 ALA A CA 1
ATOM 2071 C C . ALA A 1 275 ? -11.310 -2.376 -35.349 1.00 86.62 275 ALA A C 1
ATOM 2073 O O . ALA A 1 275 ? -11.324 -2.860 -34.217 1.00 86.62 275 ALA A O 1
ATOM 2074 N N . GLU A 1 276 ? -11.668 -3.062 -36.436 1.00 87.56 276 GLU A N 1
ATOM 2075 C CA . GLU A 1 276 ? -11.991 -4.490 -36.411 1.00 87.56 276 GLU A CA 1
ATOM 2076 C C . GLU A 1 276 ? -10.849 -5.277 -35.744 1.00 87.56 276 GLU A C 1
ATOM 2078 O O . GLU A 1 276 ? -9.674 -5.034 -36.023 1.00 87.56 276 GLU A O 1
ATOM 2083 N N . ASN A 1 277 ? -11.195 -6.197 -34.841 1.00 81.88 277 ASN A N 1
ATOM 2084 C CA . ASN A 1 277 ? -10.282 -7.029 -34.044 1.00 81.88 277 ASN A CA 1
ATOM 2085 C C . ASN A 1 277 ? -9.351 -6.298 -33.058 1.00 81.88 277 ASN A C 1
ATOM 2087 O O . ASN A 1 277 ? -8.612 -6.967 -32.331 1.00 81.88 277 ASN A O 1
ATOM 2091 N N . ALA A 1 278 ? -9.394 -4.966 -32.970 1.00 84.81 278 ALA A N 1
ATOM 2092 C CA . ALA A 1 278 ? -8.660 -4.232 -31.943 1.00 84.81 278 ALA A CA 1
ATOM 2093 C C . ALA A 1 278 ? -9.346 -4.362 -30.575 1.00 84.81 278 ALA A C 1
ATOM 2095 O O . ALA A 1 278 ? -10.571 -4.485 -30.498 1.00 84.81 278 ALA A O 1
ATOM 2096 N N . SER A 1 279 ? -8.545 -4.337 -29.507 1.00 87.88 279 SER A N 1
ATOM 2097 C CA . SER A 1 279 ? -9.022 -4.417 -28.124 1.00 87.88 279 SER A CA 1
ATOM 2098 C C . SER A 1 279 ? -9.495 -3.057 -27.612 1.00 87.88 279 SER A C 1
ATOM 2100 O O . SER A 1 279 ? -8.819 -2.045 -27.794 1.00 87.88 279 SER A O 1
ATOM 2102 N N . TYR A 1 280 ? -10.628 -3.066 -26.919 1.00 91.00 280 TYR A N 1
ATOM 2103 C CA . TYR A 1 280 ? -11.275 -1.907 -26.320 1.00 91.00 280 TYR A CA 1
ATOM 2104 C C . TYR A 1 280 ? -11.825 -2.264 -24.940 1.00 91.00 280 TYR A C 1
ATOM 2106 O O . TYR A 1 280 ? -12.126 -3.425 -24.668 1.00 91.00 280 TYR A O 1
ATOM 2114 N N . ASN A 1 281 ? -12.032 -1.251 -24.106 1.00 92.50 281 ASN A N 1
ATOM 2115 C CA . ASN A 1 281 ? -12.822 -1.344 -22.887 1.00 92.50 281 ASN A CA 1
ATOM 2116 C C . ASN A 1 281 ? -14.112 -0.536 -23.069 1.00 92.50 281 ASN A C 1
ATOM 2118 O O . ASN A 1 281 ? -14.089 0.564 -23.619 1.00 92.50 281 ASN A O 1
ATOM 2122 N N . ALA A 1 282 ? -15.242 -1.076 -22.627 1.00 94.12 282 ALA A N 1
ATOM 2123 C CA . ALA A 1 282 ? -16.510 -0.359 -22.569 1.00 94.12 282 ALA A CA 1
ATOM 2124 C C . ALA A 1 282 ? -16.951 -0.175 -21.120 1.00 94.12 282 ALA A C 1
ATOM 2126 O O . ALA A 1 282 ? -16.804 -1.097 -20.321 1.00 94.12 282 ALA A O 1
ATOM 2127 N N . LYS A 1 283 ? -17.544 0.978 -20.800 1.00 94.00 283 LYS A N 1
ATOM 2128 C CA . LYS A 1 283 ? -18.153 1.285 -19.499 1.00 94.00 283 LYS A CA 1
ATOM 2129 C C . LYS A 1 283 ? -19.542 1.886 -19.689 1.00 94.00 283 LYS A C 1
ATOM 2131 O O . LYS A 1 283 ? -19.682 2.864 -20.417 1.00 94.00 283 LYS A O 1
ATOM 2136 N N . ALA A 1 284 ? -20.540 1.351 -18.994 1.00 93.56 284 ALA A N 1
ATOM 2137 C CA . ALA A 1 284 ? -21.892 1.906 -18.951 1.00 93.56 284 ALA A CA 1
ATOM 2138 C C . ALA A 1 284 ? -22.073 2.882 -17.771 1.00 93.56 284 ALA A C 1
ATOM 2140 O O . ALA A 1 284 ? -21.587 2.626 -16.668 1.00 93.56 284 ALA A O 1
ATOM 2141 N N . SER A 1 285 ? -22.793 3.987 -17.981 1.00 90.75 285 SER A N 1
ATOM 2142 C CA . SER A 1 285 ? -23.202 4.918 -16.921 1.00 90.75 285 SER A CA 1
ATOM 2143 C C . SER A 1 285 ? -24.556 5.570 -17.206 1.00 90.75 285 SER A C 1
ATOM 2145 O O . SER A 1 285 ? -24.816 6.027 -18.322 1.00 90.75 285 SER A O 1
ATOM 2147 N N . LYS A 1 286 ? -25.402 5.663 -16.176 1.00 91.44 286 LYS A N 1
ATOM 2148 C CA . LYS A 1 286 ? -26.697 6.351 -16.209 1.00 91.44 286 LYS A CA 1
ATOM 2149 C C . LYS A 1 286 ? -27.032 6.883 -14.815 1.00 91.44 286 LYS A C 1
ATOM 2151 O O . LYS A 1 286 ? -26.793 6.193 -13.832 1.00 91.44 286 LYS A O 1
ATOM 2156 N N . GLU A 1 287 ? -27.591 8.085 -14.735 1.00 83.25 287 GLU A N 1
ATOM 2157 C CA . GLU A 1 287 ? -28.097 8.648 -13.478 1.00 83.25 287 GLU A CA 1
ATOM 2158 C C . GLU A 1 287 ? -29.241 7.789 -12.910 1.00 83.25 287 GLU A C 1
ATOM 2160 O O . GLU A 1 287 ? -30.067 7.263 -13.662 1.00 83.25 287 GLU A O 1
ATOM 2165 N N . GLY A 1 288 ? -29.271 7.603 -11.587 1.00 79.19 288 GLY A N 1
ATOM 2166 C CA . GLY A 1 288 ? -30.221 6.703 -10.923 1.00 79.19 288 GLY A CA 1
ATOM 2167 C C . GLY A 1 288 ? -29.885 5.212 -11.064 1.00 79.19 288 GLY A C 1
ATOM 2168 O O . GLY A 1 288 ? -30.712 4.372 -10.713 1.00 79.19 288 GLY A O 1
ATOM 2169 N N . TYR A 1 289 ? -28.697 4.869 -11.572 1.00 85.56 289 TYR A N 1
ATOM 2170 C CA . TYR A 1 289 ? -28.177 3.503 -11.634 1.00 85.56 289 TYR A CA 1
ATOM 2171 C C . TYR A 1 289 ? -26.728 3.457 -11.122 1.00 85.56 289 TYR A C 1
ATOM 2173 O O . TYR A 1 289 ? -25.931 4.350 -11.403 1.00 85.56 289 TYR A O 1
ATOM 2181 N N . GLU A 1 290 ? -26.373 2.401 -10.396 1.00 82.94 290 GLU A N 1
ATOM 2182 C CA . GLU A 1 290 ? -25.024 2.122 -9.907 1.00 82.94 290 GLU A CA 1
ATOM 2183 C C . GLU A 1 290 ? -24.387 0.941 -10.656 1.00 82.94 290 GLU A C 1
ATOM 2185 O O . GLU A 1 290 ? -25.063 0.076 -11.223 1.00 82.94 290 GLU A O 1
ATOM 2190 N N . CYS A 1 291 ? -23.054 0.908 -10.672 1.00 80.81 291 CYS A N 1
ATOM 2191 C CA . CYS A 1 291 ? -22.312 -0.237 -11.184 1.00 80.81 291 CYS A CA 1
ATOM 2192 C C . CYS A 1 291 ? -22.266 -1.331 -10.115 1.00 80.81 291 CYS A C 1
ATOM 2194 O O . CYS A 1 291 ? -21.782 -1.085 -9.013 1.00 80.81 291 CYS A O 1
ATOM 2196 N N . PHE A 1 292 ? -22.712 -2.540 -10.451 1.00 70.06 292 PHE A N 1
ATOM 2197 C CA . PHE A 1 292 ? -22.570 -3.701 -9.579 1.00 70.06 292 PHE A CA 1
ATOM 2198 C C . PHE A 1 292 ? -21.429 -4.597 -10.081 1.00 70.06 292 PHE A C 1
ATOM 2200 O O . PHE A 1 292 ? -21.468 -5.106 -11.203 1.00 70.06 292 PHE A O 1
ATOM 2207 N N . GLY A 1 293 ? -20.391 -4.762 -9.257 1.00 70.06 293 GLY A N 1
ATOM 2208 C CA . GLY A 1 293 ? -19.218 -5.577 -9.582 1.00 70.06 293 GLY A CA 1
ATOM 2209 C C . GLY A 1 293 ? -18.433 -5.079 -10.805 1.00 70.06 293 GLY A C 1
ATOM 2210 O O . GLY A 1 293 ? -18.285 -3.877 -11.029 1.00 70.06 293 GLY A O 1
ATOM 2211 N N . SER A 1 294 ? -17.903 -6.016 -11.598 1.00 75.81 294 SER A N 1
ATOM 2212 C CA . SER A 1 294 ? -17.194 -5.722 -12.851 1.00 75.81 294 SER A CA 1
ATOM 2213 C C . SER A 1 294 ? -18.112 -5.677 -14.076 1.00 75.81 294 SER A C 1
ATOM 2215 O O . SER A 1 294 ? -17.658 -5.272 -15.135 1.00 75.81 294 SER A O 1
ATOM 2217 N N . GLU A 1 295 ? -19.399 -6.014 -13.964 1.00 81.44 295 GLU A N 1
ATOM 2218 C CA . GLU A 1 295 ? -20.280 -6.245 -15.124 1.00 81.44 295 GLU A CA 1
ATOM 2219 C C . GLU A 1 295 ? -20.713 -4.975 -15.875 1.00 81.44 295 GLU A C 1
ATOM 2221 O O . GLU A 1 295 ? -21.180 -5.048 -17.015 1.00 81.44 295 GLU A O 1
ATOM 2226 N N . CYS A 1 296 ? -20.531 -3.794 -15.279 1.00 82.50 296 CYS A N 1
ATOM 2227 C CA . CYS A 1 296 ? -20.748 -2.519 -15.968 1.00 82.50 296 CYS A CA 1
ATOM 2228 C C . CYS A 1 296 ? -19.563 -2.116 -16.866 1.00 82.50 296 CYS A C 1
ATOM 2230 O O . CYS A 1 296 ? -19.650 -1.108 -17.579 1.00 82.50 296 CYS A O 1
ATOM 2232 N N . LYS A 1 297 ? -18.452 -2.868 -16.810 1.00 90.12 297 LYS A N 1
ATOM 2233 C CA . LYS A 1 297 ? -17.242 -2.669 -17.611 1.00 90.12 297 LYS A CA 1
ATOM 2234 C C . LYS A 1 297 ? -16.857 -3.960 -18.323 1.00 90.12 297 LYS A C 1
ATOM 2236 O O . LYS A 1 297 ? -16.891 -5.031 -17.731 1.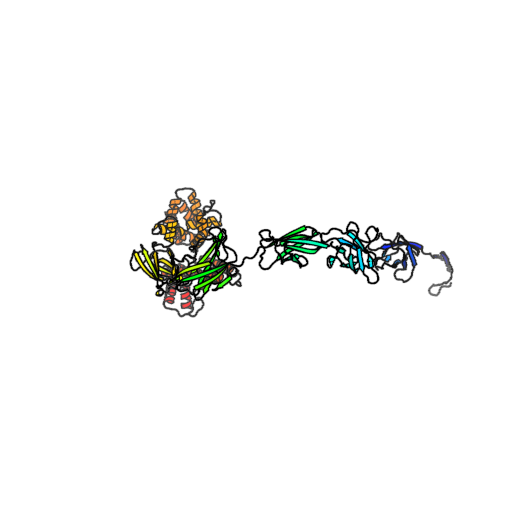00 90.12 297 LYS A O 1
ATOM 2241 N N . LYS A 1 298 ? -16.438 -3.888 -19.583 1.00 90.56 298 LYS A N 1
ATOM 2242 C CA . LYS A 1 298 ? -16.013 -5.097 -20.297 1.00 90.56 298 LYS A CA 1
ATOM 2243 C C . LYS A 1 298 ? -14.931 -4.813 -21.316 1.00 90.56 298 LYS A C 1
ATOM 2245 O O . LYS A 1 298 ? -15.071 -3.900 -22.129 1.00 90.56 298 LYS A O 1
ATOM 2250 N N . ASP A 1 299 ? -13.896 -5.639 -21.287 1.00 92.12 299 ASP A N 1
ATOM 2251 C CA . ASP A 1 299 ? -12.914 -5.699 -22.359 1.00 92.12 299 ASP A CA 1
ATOM 2252 C C . ASP A 1 299 ? -13.486 -6.522 -23.514 1.00 92.12 299 ASP A C 1
ATOM 2254 O O . ASP A 1 299 ? -14.077 -7.588 -23.315 1.00 92.12 299 ASP A O 1
ATOM 2258 N N . PHE A 1 300 ? -13.341 -6.019 -24.734 1.00 91.31 300 PHE A N 1
ATOM 2259 C CA . PHE A 1 300 ? -13.844 -6.674 -25.934 1.00 91.31 300 PHE A CA 1
ATOM 2260 C C . PHE A 1 300 ? -12.944 -6.383 -27.134 1.00 91.31 300 PHE A C 1
ATOM 2262 O O . PHE A 1 300 ? -12.173 -5.424 -27.145 1.00 91.31 300 PHE A O 1
ATOM 2269 N N . ARG A 1 301 ? -13.061 -7.211 -28.174 1.00 89.81 301 ARG A N 1
ATOM 2270 C CA . ARG A 1 301 ? -12.499 -6.921 -29.497 1.00 89.81 301 ARG A CA 1
ATOM 2271 C C . ARG A 1 301 ? -13.627 -6.569 -30.447 1.00 89.81 301 ARG A C 1
ATOM 2273 O O . ARG A 1 301 ? -14.628 -7.287 -30.462 1.00 89.81 301 ARG A O 1
ATOM 2280 N N . CYS A 1 302 ? -13.480 -5.496 -31.228 1.00 88.69 302 CYS A N 1
ATOM 2281 C CA . CYS A 1 302 ? -14.553 -5.102 -32.143 1.00 88.69 302 CYS A CA 1
ATOM 2282 C C . CYS A 1 302 ? -14.795 -6.206 -33.170 1.00 88.69 302 CYS A C 1
ATOM 2284 O O . CYS A 1 302 ? -13.931 -6.474 -34.008 1.00 88.69 302 CYS A O 1
ATOM 2286 N N . THR A 1 303 ? -15.966 -6.827 -33.090 1.00 86.94 303 THR A N 1
ATOM 2287 C CA . THR A 1 303 ? -16.364 -7.935 -33.954 1.00 86.94 303 THR A CA 1
ATOM 2288 C C . THR A 1 303 ? -17.744 -7.609 -34.516 1.00 86.94 303 THR A C 1
ATOM 2290 O O . THR A 1 303 ? -18.710 -7.565 -33.744 1.00 86.94 303 THR A O 1
ATOM 2293 N N . PRO A 1 304 ? -17.872 -7.360 -35.832 1.00 83.44 304 PRO A N 1
ATOM 2294 C CA . PRO A 1 304 ? -19.155 -7.038 -36.443 1.00 83.44 304 PRO A CA 1
ATOM 2295 C C . PRO A 1 304 ? -20.210 -8.103 -36.126 1.00 83.44 304 PRO A C 1
ATOM 2297 O O . PRO A 1 304 ? -19.891 -9.284 -36.000 1.00 83.44 304 PRO A O 1
ATOM 2300 N N . ASN A 1 305 ? -21.473 -7.689 -36.021 1.00 82.19 305 ASN A N 1
ATOM 2301 C CA . ASN A 1 305 ? -22.620 -8.568 -35.750 1.00 82.19 305 ASN A CA 1
ATOM 2302 C C . ASN A 1 305 ? -22.596 -9.291 -34.387 1.00 82.19 305 ASN A C 1
ATOM 2304 O O . ASN A 1 305 ? -23.344 -10.245 -34.185 1.00 82.19 305 ASN A O 1
ATOM 2308 N N . THR A 1 306 ? -21.780 -8.836 -33.433 1.00 88.75 306 THR A N 1
ATOM 2309 C CA . THR A 1 306 ? -21.791 -9.335 -32.047 1.00 88.75 306 THR A CA 1
ATOM 2310 C C . THR A 1 306 ? -22.331 -8.281 -31.082 1.00 88.75 306 THR A C 1
ATOM 2312 O O . THR A 1 306 ? -22.342 -7.090 -31.395 1.00 88.75 306 THR A O 1
ATOM 2315 N N . SER A 1 307 ? -22.785 -8.707 -29.898 1.00 89.94 307 SER A N 1
ATOM 2316 C CA . SER A 1 307 ? -23.226 -7.800 -28.830 1.00 89.94 307 SER A CA 1
ATOM 2317 C C . SER A 1 307 ? -22.365 -7.948 -27.583 1.00 89.94 307 SER A C 1
ATOM 2319 O O . SER A 1 307 ? -22.208 -9.048 -27.053 1.00 89.94 307 SER A O 1
ATOM 2321 N N . VAL A 1 308 ? -21.854 -6.826 -27.082 1.00 93.75 308 VAL A N 1
ATOM 2322 C CA . VAL A 1 308 ? -21.212 -6.751 -25.767 1.00 93.75 308 VAL A CA 1
ATOM 2323 C C . VAL A 1 308 ? -22.289 -6.427 -24.737 1.00 93.75 308 VAL A C 1
ATOM 2325 O O . VAL A 1 308 ? -22.914 -5.370 -24.798 1.00 93.75 308 VAL A O 1
ATOM 2328 N N . VAL A 1 309 ? -22.520 -7.346 -23.801 1.00 93.06 309 VAL A N 1
ATOM 2329 C CA . VAL A 1 309 ? -23.514 -7.169 -22.732 1.00 93.06 309 VAL A CA 1
ATOM 2330 C C . VAL A 1 309 ? -22.869 -6.497 -21.521 1.00 93.06 309 VAL A C 1
ATOM 2332 O O . VAL A 1 309 ? -21.834 -6.973 -21.047 1.00 93.06 309 VAL A O 1
ATOM 2335 N N . LEU A 1 310 ? -23.493 -5.422 -21.035 1.00 93.88 310 LEU A N 1
ATOM 2336 C CA . LEU A 1 310 ? -23.145 -4.691 -19.812 1.00 93.88 310 LEU A CA 1
ATOM 2337 C C . LEU A 1 310 ? -24.356 -4.664 -18.871 1.00 93.88 310 LEU A C 1
ATOM 2339 O O . LEU A 1 310 ? -25.498 -4.712 -19.333 1.00 93.88 310 LEU A O 1
ATOM 2343 N N . ARG A 1 311 ? -24.125 -4.569 -17.559 1.00 92.12 311 ARG A N 1
ATOM 2344 C CA . ARG A 1 311 ? -25.204 -4.552 -16.558 1.00 92.12 311 ARG A CA 1
ATOM 2345 C C . ARG A 1 311 ? -25.083 -3.387 -15.581 1.00 92.12 311 ARG A C 1
ATOM 2347 O O . ARG A 1 311 ? -23.979 -3.011 -15.189 1.00 92.12 311 ARG A O 1
ATOM 2354 N N . LEU A 1 312 ? -26.226 -2.815 -15.201 1.00 88.38 312 LEU A N 1
ATOM 2355 C CA . LEU A 1 312 ? -26.344 -1.744 -14.206 1.00 88.38 312 LEU A CA 1
ATOM 2356 C C . LEU A 1 312 ? -27.447 -2.066 -13.193 1.00 88.38 312 LEU A C 1
ATOM 2358 O O . LEU A 1 312 ? -28.447 -2.692 -13.527 1.00 88.38 312 LEU A O 1
ATOM 2362 N N . LYS A 1 313 ? -27.298 -1.595 -11.956 1.00 83.38 313 LYS A N 1
ATOM 2363 C CA . LYS A 1 313 ? -28.276 -1.789 -10.881 1.00 83.38 313 LYS A CA 1
ATOM 2364 C C . LYS A 1 313 ? -29.028 -0.489 -10.615 1.00 83.38 313 LYS A C 1
ATOM 2366 O O . LYS A 1 313 ? -28.409 0.559 -10.488 1.00 83.38 313 LYS A O 1
ATOM 2371 N N . LYS A 1 314 ? -30.362 -0.525 -10.566 1.00 80.06 314 LYS A N 1
ATOM 2372 C CA . LYS A 1 314 ? -31.182 0.673 -10.318 1.00 80.06 314 LYS A CA 1
ATOM 2373 C C . LYS A 1 314 ? -31.017 1.135 -8.868 1.00 80.06 314 LYS A C 1
ATOM 2375 O O . LYS A 1 314 ? -31.162 0.332 -7.951 1.00 80.06 314 LYS A O 1
ATOM 2380 N N . ILE A 1 315 ? -30.762 2.425 -8.670 1.00 65.00 315 ILE A N 1
ATOM 2381 C CA . ILE A 1 315 ? -30.727 3.061 -7.350 1.00 65.00 315 ILE A CA 1
ATOM 2382 C C . ILE A 1 315 ? -32.186 3.251 -6.906 1.00 65.00 315 ILE A C 1
ATOM 2384 O O . ILE A 1 315 ? -32.940 3.993 -7.540 1.00 65.00 315 ILE A O 1
ATOM 2388 N N . GLN A 1 316 ? -32.622 2.536 -5.866 1.00 53.66 316 GLN A N 1
ATOM 2389 C CA . GLN A 1 316 ? -33.931 2.762 -5.238 1.00 53.66 316 GLN A CA 1
ATOM 2390 C C . GLN A 1 316 ? -33.872 4.036 -4.377 1.00 53.66 316 GLN A C 1
ATOM 2392 O O . GLN A 1 316 ? -32.842 4.323 -3.771 1.00 53.66 316 GLN A O 1
ATOM 2397 N N . LYS A 1 317 ? -34.957 4.828 -4.345 1.00 49.50 317 LYS A N 1
ATOM 2398 C CA . LYS A 1 317 ? -35.046 6.009 -3.465 1.00 49.50 317 LYS A CA 1
ATOM 2399 C C . LYS A 1 317 ? -34.971 5.561 -1.990 1.00 49.50 317 LYS A C 1
ATOM 2401 O O . LYS A 1 317 ? -35.564 4.531 -1.674 1.00 49.50 317 LYS A O 1
ATOM 2406 N N . PRO A 1 318 ? -34.270 6.302 -1.112 1.00 48.66 318 PRO A N 1
ATOM 2407 C CA . PRO A 1 318 ? -34.050 5.886 0.272 1.00 48.66 318 PRO A CA 1
ATOM 2408 C C . PRO A 1 318 ? -35.353 5.885 1.091 1.00 48.66 318 PRO A C 1
ATOM 2410 O O . PRO A 1 318 ? -36.214 6.743 0.902 1.00 48.66 318 PRO A O 1
ATOM 2413 N N . TYR A 1 319 ? -35.480 4.912 1.994 1.00 61.09 319 TYR A N 1
ATOM 2414 C CA . TYR A 1 319 ? -36.551 4.774 2.996 1.00 61.09 319 TYR A CA 1
ATOM 2415 C C . TYR A 1 319 ? -36.453 5.885 4.034 1.00 61.09 319 TYR A C 1
ATOM 2417 O O . TYR A 1 319 ? -35.342 6.129 4.481 1.00 61.09 319 TYR A O 1
ATOM 2425 N N . GLU A 1 320 ? -37.557 6.496 4.473 1.00 69.69 320 GLU A N 1
ATOM 2426 C CA . GLU A 1 320 ? -37.526 7.456 5.588 1.00 69.69 320 GLU A CA 1
ATOM 2427 C C . GLU A 1 320 ? -37.749 6.734 6.927 1.00 69.69 320 GLU A C 1
ATOM 2429 O O . GLU A 1 320 ? -38.720 5.999 7.107 1.00 69.69 320 GLU A O 1
ATOM 2434 N N . ILE A 1 321 ? -36.846 6.946 7.880 1.00 79.25 321 ILE A N 1
ATOM 2435 C CA . ILE A 1 321 ? -36.900 6.410 9.240 1.00 79.25 321 ILE A CA 1
ATOM 2436 C C . ILE A 1 321 ? -36.970 7.584 10.206 1.00 79.25 321 ILE A C 1
ATOM 2438 O O . ILE A 1 321 ? -36.030 8.373 10.290 1.00 79.25 321 ILE A O 1
ATOM 2442 N N . ARG A 1 322 ? -38.070 7.682 10.951 1.00 82.94 322 ARG A N 1
ATOM 2443 C CA . ARG A 1 322 ? -38.312 8.706 11.965 1.00 82.94 322 ARG A CA 1
ATOM 2444 C C . ARG A 1 322 ? -38.140 8.113 13.363 1.00 82.94 322 ARG A C 1
ATOM 2446 O O . ARG A 1 322 ? -38.773 7.124 13.712 1.00 82.94 322 ARG A O 1
ATOM 2453 N N . ILE A 1 323 ? -37.294 8.734 14.175 1.00 85.50 323 ILE A N 1
ATOM 2454 C CA . ILE A 1 323 ? -36.940 8.316 15.532 1.00 85.50 323 ILE A CA 1
ATOM 2455 C C . ILE A 1 323 ? -37.276 9.459 16.489 1.00 85.50 323 ILE A C 1
ATOM 2457 O O . ILE A 1 323 ? -36.817 10.583 16.296 1.00 85.50 323 ILE A O 1
ATOM 2461 N N . THR A 1 324 ? -38.048 9.168 17.532 1.00 85.25 324 THR A N 1
ATOM 2462 C CA . THR A 1 324 ? -38.388 10.124 18.594 1.00 85.25 324 THR A CA 1
ATOM 2463 C C . THR A 1 324 ? -37.745 9.688 19.907 1.00 85.25 324 THR A C 1
ATOM 2465 O O . THR A 1 324 ? -37.929 8.552 20.336 1.00 85.25 324 THR A O 1
ATOM 2468 N N . VAL A 1 325 ? -37.001 10.582 20.558 1.00 85.06 325 VAL A N 1
ATOM 2469 C CA . VAL A 1 325 ? -36.395 10.355 21.877 1.00 85.06 325 VAL A CA 1
ATOM 2470 C C . VAL A 1 325 ? -37.049 11.297 22.878 1.00 85.06 325 VAL A C 1
ATOM 2472 O O . VAL A 1 325 ? -36.982 12.517 22.714 1.00 85.06 325 VAL A O 1
ATOM 2475 N N . LYS A 1 326 ? -37.683 10.746 23.912 1.00 85.12 326 LYS A N 1
ATOM 2476 C CA . LYS A 1 326 ? -38.478 11.494 24.893 1.00 85.12 326 LYS A CA 1
ATOM 2477 C C . LYS A 1 326 ? -38.145 11.110 26.334 1.00 85.12 326 LYS A C 1
ATOM 2479 O O . LYS A 1 326 ? -37.519 10.083 26.568 1.00 85.12 326 LYS A O 1
ATOM 2484 N N . ASP A 1 327 ? -38.521 11.949 27.293 1.00 81.00 327 ASP A N 1
ATOM 2485 C CA . ASP A 1 327 ? -38.404 11.644 28.720 1.00 81.00 327 ASP A CA 1
ATOM 2486 C C . ASP A 1 327 ? -39.603 10.822 29.238 1.00 81.00 327 ASP A C 1
ATOM 2488 O O . ASP A 1 327 ? -40.599 10.650 28.532 1.00 81.00 327 ASP A O 1
ATOM 2492 N N . GLU A 1 328 ? -39.542 10.340 30.486 1.00 77.81 328 GLU A N 1
ATOM 2493 C CA . GLU A 1 328 ? -40.650 9.619 31.158 1.00 77.81 328 GLU A CA 1
ATOM 2494 C C . GLU A 1 328 ? -41.974 10.421 31.209 1.00 77.81 328 GLU A C 1
ATOM 2496 O O . GLU A 1 328 ? -43.038 9.866 31.480 1.00 77.81 328 GLU A O 1
ATOM 2501 N N . LYS A 1 329 ? -41.937 11.737 30.956 1.00 78.44 329 LYS A N 1
ATOM 2502 C CA . LYS A 1 329 ? -43.108 12.629 30.914 1.00 78.44 329 LYS A CA 1
ATOM 2503 C C . LYS A 1 329 ? -43.602 12.884 29.486 1.00 78.44 329 LYS A C 1
ATOM 2505 O O . LYS A 1 329 ? -44.584 13.602 29.306 1.00 78.44 329 LYS A O 1
ATOM 2510 N N . GLY A 1 330 ? -42.956 12.291 28.484 1.00 78.69 330 GLY A N 1
ATOM 2511 C CA . GLY A 1 330 ? -43.293 12.418 27.072 1.00 78.69 330 GLY A CA 1
ATOM 2512 C C . GLY A 1 330 ? -42.722 13.660 26.383 1.00 78.69 330 GLY A C 1
ATOM 2513 O O . GLY A 1 330 ? -43.070 13.907 25.230 1.00 78.69 330 GLY A O 1
ATOM 2514 N N . HIS A 1 331 ? -41.855 14.439 27.037 1.00 86.12 331 HIS A N 1
ATOM 2515 C CA . HIS A 1 331 ? -41.211 15.587 26.402 1.00 86.12 331 HIS A CA 1
ATOM 2516 C C . HIS A 1 331 ? -40.039 15.145 25.535 1.00 86.12 331 HIS A C 1
ATOM 2518 O O . HIS A 1 331 ? -39.197 14.361 25.966 1.00 86.12 331 HIS A O 1
ATOM 2524 N N . GLY A 1 332 ? -39.947 15.710 24.334 1.00 85.81 332 GLY A N 1
ATOM 2525 C CA . GLY A 1 332 ? -38.822 15.493 23.436 1.00 85.81 332 GLY A CA 1
ATOM 2526 C C . GLY A 1 332 ? -37.485 15.886 24.061 1.00 85.81 332 GLY A C 1
ATOM 2527 O O . GLY A 1 332 ? -37.310 16.996 24.568 1.00 85.81 332 GLY A O 1
ATOM 2528 N N . ILE A 1 333 ? -36.514 14.980 24.009 1.00 82.94 333 ILE A N 1
ATOM 2529 C CA . ILE A 1 333 ? -35.176 15.213 24.531 1.00 82.94 333 ILE A CA 1
ATOM 2530 C C . ILE A 1 333 ? -34.324 15.832 23.421 1.00 82.94 333 ILE A C 1
ATOM 2532 O O . ILE A 1 333 ? -33.832 15.143 22.525 1.00 82.94 333 ILE A O 1
ATOM 2536 N N . LYS A 1 334 ? -34.108 17.148 23.520 1.00 89.25 334 LYS A N 1
ATOM 2537 C CA . LYS A 1 334 ? -33.261 17.922 22.600 1.00 89.25 334 LYS A CA 1
ATOM 2538 C C . LYS A 1 334 ? -31.857 17.332 22.471 1.00 89.25 334 LYS A C 1
ATOM 2540 O O . LYS A 1 334 ? -31.203 17.114 23.495 1.00 89.25 334 LYS A O 1
ATOM 2545 N N . HIS A 1 335 ? -31.365 17.174 21.245 1.00 87.56 335 HIS A N 1
ATOM 2546 C CA . HIS A 1 335 ? -29.994 16.733 20.955 1.00 87.56 335 HIS A CA 1
ATOM 2547 C C . HIS A 1 335 ? -29.598 15.411 21.641 1.00 87.56 335 HIS A C 1
ATOM 2549 O O . HIS A 1 335 ? -28.456 15.250 22.074 1.00 87.56 335 HIS A O 1
ATOM 2555 N N . ALA A 1 336 ? -30.540 14.481 21.790 1.00 82.62 336 ALA A N 1
ATOM 2556 C CA . ALA A 1 336 ? -30.227 13.114 22.178 1.00 82.62 336 ALA A CA 1
ATOM 2557 C C . ALA A 1 336 ? -29.431 12.436 21.059 1.00 82.62 336 ALA A C 1
ATOM 2559 O O . ALA A 1 336 ? -29.723 12.639 19.879 1.00 82.62 336 ALA A O 1
ATOM 2560 N N . TYR A 1 337 ? -28.437 11.641 21.436 1.00 84.56 337 TYR A N 1
ATOM 2561 C CA . TYR A 1 337 ? -27.627 10.877 20.503 1.00 84.56 337 TYR A CA 1
ATOM 2562 C C . TYR A 1 337 ? -28.381 9.632 20.051 1.00 84.56 337 TYR A C 1
ATOM 2564 O O . TYR A 1 337 ? -28.988 8.946 20.871 1.00 84.56 337 TYR A O 1
ATOM 2572 N N . VAL A 1 338 ? -28.304 9.325 18.759 1.00 80.94 338 VAL A N 1
ATOM 2573 C CA . VAL A 1 338 ? -28.823 8.105 18.149 1.00 80.94 338 VAL A CA 1
ATOM 2574 C C . VAL A 1 338 ? -27.728 7.482 17.288 1.00 80.94 338 VAL A C 1
ATOM 2576 O O . VAL A 1 338 ? -27.157 8.147 16.426 1.00 80.94 338 VAL A O 1
ATOM 2579 N N . SER A 1 339 ? -27.438 6.204 17.511 1.00 80.44 339 SER A N 1
ATOM 2580 C CA . SER A 1 339 ? -26.532 5.408 16.685 1.00 80.44 339 SER A CA 1
ATOM 2581 C C . SER A 1 339 ? -27.317 4.447 15.795 1.00 80.44 339 SER A C 1
ATOM 2583 O O . SER A 1 339 ? -28.331 3.881 16.214 1.00 80.44 339 SER A O 1
ATOM 2585 N N . VAL A 1 340 ? -26.834 4.267 14.564 1.00 79.19 340 VAL A N 1
ATOM 2586 C CA . VAL A 1 340 ? -27.399 3.357 13.564 1.00 79.19 340 VAL A CA 1
ATOM 2587 C C . VAL A 1 340 ? -26.391 2.254 13.282 1.00 79.19 340 VAL A C 1
ATOM 2589 O O . VAL A 1 340 ? -25.261 2.519 12.875 1.00 79.19 340 VAL A O 1
ATOM 2592 N N . THR A 1 341 ? -26.812 1.004 13.443 1.00 76.12 341 THR A N 1
ATOM 2593 C CA . THR A 1 341 ? -25.998 -0.175 13.134 1.00 76.12 341 THR A CA 1
ATOM 2594 C C . THR A 1 341 ? -26.672 -1.049 12.084 1.00 76.12 341 THR A C 1
ATOM 2596 O O . THR A 1 341 ? -27.897 -1.077 11.964 1.00 76.12 341 THR A O 1
ATOM 2599 N N . LYS A 1 342 ? -25.868 -1.770 11.306 1.00 75.12 342 LYS A N 1
ATOM 2600 C CA . LYS A 1 342 ? -26.293 -2.733 10.291 1.00 75.12 342 LYS A CA 1
ATOM 2601 C C . LYS A 1 342 ? -25.720 -4.110 10.614 1.00 75.12 342 LYS A C 1
ATOM 2603 O O . LYS A 1 342 ? -24.527 -4.233 10.877 1.00 75.12 342 LYS A O 1
ATOM 2608 N N . GLU A 1 343 ? -26.555 -5.142 10.563 1.00 70.38 343 GLU A N 1
ATOM 2609 C CA . GLU A 1 343 ? -26.134 -6.538 10.692 1.00 70.38 343 GLU A CA 1
ATOM 2610 C C . GLU A 1 343 ? -25.444 -6.985 9.393 1.00 70.38 343 GLU A C 1
ATOM 2612 O O . GLU A 1 343 ? -26.016 -6.866 8.306 1.00 70.38 343 GLU A O 1
ATOM 2617 N N . ILE A 1 344 ? -24.202 -7.463 9.498 1.00 72.38 344 ILE A N 1
ATOM 2618 C CA . ILE A 1 344 ? -23.384 -7.917 8.355 1.00 72.38 344 ILE A CA 1
ATOM 2619 C C . ILE A 1 344 ? -23.313 -9.444 8.300 1.00 72.38 344 ILE A C 1
ATOM 2621 O O . ILE A 1 344 ? -23.326 -10.026 7.218 1.00 72.38 344 ILE A O 1
ATOM 2625 N N . PHE A 1 345 ? -23.299 -10.086 9.468 1.00 63.12 345 PHE A N 1
ATOM 2626 C CA . PHE A 1 345 ? -23.437 -11.531 9.659 1.00 63.12 345 PHE A CA 1
ATOM 2627 C C . PHE A 1 345 ? -24.394 -11.770 10.824 1.00 63.12 345 PHE A C 1
ATOM 2629 O O . PHE A 1 345 ? -24.582 -10.869 11.636 1.00 63.12 345 PHE A O 1
ATOM 2636 N N . GLU A 1 346 ? -24.969 -12.966 10.939 1.00 66.88 346 GLU A N 1
ATOM 2637 C CA . GLU A 1 346 ? -25.876 -13.294 12.043 1.00 66.88 346 GLU A CA 1
ATOM 2638 C C . GLU A 1 346 ? -25.213 -12.994 13.403 1.00 66.88 346 GLU A C 1
ATOM 2640 O O . GLU A 1 346 ? -24.186 -13.573 13.757 1.00 66.88 346 GLU A O 1
ATOM 2645 N N . GLY A 1 347 ? -25.762 -12.018 14.131 1.00 60.91 347 GLY A N 1
ATOM 2646 C CA . GLY A 1 347 ? -25.241 -11.547 15.418 1.00 60.91 347 GLY A CA 1
ATOM 2647 C C . GLY A 1 347 ? -24.082 -10.538 15.362 1.00 60.91 347 GLY A C 1
ATOM 2648 O O . GLY A 1 347 ? -23.652 -10.079 16.416 1.00 60.91 347 GLY A O 1
ATOM 2649 N N . THR A 1 348 ? -23.591 -10.151 14.179 1.00 69.81 348 THR A N 1
ATOM 2650 C CA . THR A 1 348 ? -22.489 -9.182 14.008 1.00 69.81 348 THR A CA 1
ATOM 2651 C C . THR A 1 348 ? -22.990 -7.863 13.421 1.00 69.81 348 THR A C 1
ATOM 2653 O O . THR A 1 348 ? -23.456 -7.823 12.281 1.00 69.81 348 THR A O 1
ATOM 2656 N N . TRP A 1 349 ? -22.834 -6.775 14.179 1.00 71.69 349 TRP A N 1
ATOM 2657 C CA . TRP A 1 349 ? -23.340 -5.438 13.852 1.00 71.69 349 TRP A CA 1
ATOM 2658 C C . TRP A 1 349 ? -22.197 -4.446 13.611 1.00 71.69 349 TRP A C 1
ATOM 2660 O O . TRP A 1 349 ? -21.220 -4.436 14.356 1.00 71.69 349 TRP A O 1
ATOM 2670 N N . GLN A 1 350 ? -22.326 -3.598 12.591 1.00 78.50 350 GLN A N 1
ATOM 2671 C CA . GLN A 1 350 ? -21.379 -2.522 12.279 1.00 78.50 350 GLN A CA 1
ATOM 2672 C C . GLN A 1 350 ? -22.096 -1.168 12.239 1.00 78.50 350 GLN A C 1
ATOM 2674 O O . GLN A 1 350 ? -23.220 -1.086 11.747 1.00 78.50 350 GLN A O 1
ATOM 2679 N N . GLU A 1 351 ? -21.451 -0.105 12.724 1.00 76.69 351 GLU A N 1
ATOM 2680 C CA . GLU A 1 351 ? -21.958 1.269 12.604 1.00 76.69 351 GLU A CA 1
ATOM 2681 C C . GLU A 1 351 ? -22.093 1.713 11.145 1.00 76.69 351 GLU A C 1
ATOM 2683 O O . GLU A 1 351 ? -21.224 1.446 10.310 1.00 76.69 351 GLU A O 1
ATOM 2688 N N . VAL A 1 352 ? -23.177 2.429 10.849 1.00 76.75 352 VAL A N 1
ATOM 2689 C CA . VAL A 1 352 ? -23.390 3.061 9.547 1.00 76.75 352 VAL A CA 1
ATOM 2690 C C . VAL A 1 352 ? -22.799 4.476 9.591 1.00 76.75 352 VAL A C 1
ATOM 2692 O O . VAL A 1 352 ? -23.226 5.278 10.421 1.00 76.75 352 VAL A O 1
ATOM 2695 N N . PRO A 1 353 ? -21.824 4.819 8.731 1.00 80.88 353 PRO A N 1
ATOM 2696 C CA . PRO A 1 353 ? -21.202 6.139 8.751 1.00 80.88 353 PRO A CA 1
ATOM 2697 C C . PRO A 1 353 ? -22.160 7.224 8.239 1.00 80.88 353 PRO A C 1
ATOM 2699 O O . PRO A 1 353 ? -23.006 6.965 7.384 1.00 80.88 353 PRO A O 1
ATOM 2702 N N . CYS A 1 354 ? -21.963 8.474 8.676 1.00 76.44 354 CYS A N 1
ATOM 2703 C CA . CYS A 1 354 ? -22.759 9.623 8.218 1.00 76.44 354 CYS A CA 1
ATOM 2704 C C . CYS A 1 354 ? -22.775 9.794 6.686 1.00 76.44 354 CYS A C 1
ATOM 2706 O O . CYS A 1 354 ? -23.750 10.308 6.149 1.00 76.44 354 CYS A O 1
ATOM 2708 N N . SER A 1 355 ? -21.719 9.375 5.973 1.00 77.88 355 SER A N 1
ATOM 2709 C CA . SER A 1 355 ? -21.661 9.418 4.500 1.00 77.88 355 SER A CA 1
ATOM 2710 C C . SER A 1 355 ? -22.738 8.570 3.828 1.00 77.88 355 SER A C 1
ATOM 2712 O O . SER A 1 355 ? -23.126 8.851 2.695 1.00 77.88 355 SER A O 1
ATOM 2714 N N . ASP A 1 356 ? -23.212 7.548 4.536 1.00 74.81 356 ASP A N 1
ATOM 2715 C CA . ASP A 1 356 ? -24.147 6.549 4.037 1.00 74.81 356 ASP A CA 1
ATOM 2716 C C . ASP A 1 356 ? -25.566 6.803 4.577 1.00 74.81 356 ASP A C 1
ATOM 2718 O O . ASP A 1 356 ? -26.476 6.014 4.323 1.00 74.81 356 ASP A O 1
ATOM 2722 N N . ILE A 1 357 ? -25.771 7.908 5.310 1.00 76.75 357 ILE A N 1
ATOM 2723 C CA . ILE A 1 357 ? -27.044 8.310 5.913 1.00 76.75 357 ILE A CA 1
ATOM 2724 C C . ILE A 1 357 ? -27.474 9.656 5.329 1.00 76.75 357 ILE A C 1
ATOM 2726 O O . ILE A 1 357 ? -26.768 10.657 5.413 1.00 76.75 357 ILE A O 1
ATOM 2730 N N . THR A 1 358 ? -28.683 9.715 4.777 1.00 81.88 358 THR A N 1
ATOM 2731 C CA . THR A 1 358 ? -29.300 10.986 4.372 1.00 81.88 358 THR A CA 1
ATOM 2732 C C . THR A 1 358 ? -30.078 11.559 5.553 1.00 81.88 358 THR A C 1
ATOM 2734 O O . THR A 1 358 ? -31.070 10.972 5.946 1.00 81.88 358 THR A O 1
ATOM 2737 N N . VAL A 1 359 ? -29.683 12.685 6.148 1.00 82.69 359 VAL A N 1
ATOM 2738 C CA . VAL A 1 359 ? -30.452 13.274 7.265 1.00 82.69 359 VAL A CA 1
ATOM 2739 C C . VAL A 1 359 ? -31.516 14.233 6.731 1.00 82.69 359 VAL A C 1
ATOM 2741 O O . VAL A 1 359 ? -31.192 15.210 6.060 1.00 82.69 359 VAL A O 1
ATOM 2744 N N . HIS A 1 360 ? -32.786 13.957 7.030 1.00 83.12 360 HIS A N 1
ATOM 2745 C CA . HIS A 1 360 ? -33.932 14.800 6.676 1.00 83.12 360 HIS A CA 1
ATOM 2746 C C . HIS A 1 360 ? -34.315 15.770 7.808 1.00 83.12 360 HIS A C 1
ATOM 2748 O O . HIS A 1 360 ? -34.721 16.897 7.533 1.00 83.12 360 HIS A O 1
ATOM 2754 N N . GLN A 1 361 ? -34.161 15.357 9.072 1.00 86.81 361 GLN A N 1
ATOM 2755 C CA . GLN A 1 361 ? -34.418 16.163 10.275 1.00 86.81 361 GLN A CA 1
ATOM 2756 C C . GLN A 1 361 ? -33.460 15.730 11.390 1.00 86.81 361 GLN A C 1
ATOM 2758 O O . GLN A 1 361 ? -33.252 14.535 11.560 1.00 86.81 361 GLN A O 1
ATOM 2763 N N . GLY A 1 362 ? -32.892 16.669 12.150 1.00 87.75 362 GLY A N 1
ATOM 2764 C CA . GLY A 1 362 ? -31.776 16.408 13.070 1.00 87.75 362 GLY A CA 1
ATOM 2765 C C . GLY A 1 362 ? -30.422 16.691 12.411 1.00 87.75 362 GLY A C 1
ATOM 2766 O O . GLY A 1 362 ? -30.362 17.352 11.373 1.00 87.75 362 GLY A O 1
ATOM 2767 N N . ILE A 1 363 ? -29.327 16.218 13.007 1.00 88.06 363 ILE A N 1
ATOM 2768 C CA . ILE A 1 363 ? -27.971 16.402 12.456 1.00 88.06 363 ILE A CA 1
ATOM 2769 C C . ILE A 1 363 ? -27.139 15.129 12.590 1.00 88.06 363 ILE A C 1
ATOM 2771 O O . ILE A 1 363 ? -27.241 14.431 13.592 1.00 88.06 363 ILE A O 1
ATOM 2775 N N . CYS A 1 364 ? -26.287 14.843 11.604 1.00 83.00 364 CYS A N 1
ATOM 2776 C CA . CYS A 1 364 ? -25.220 13.852 11.755 1.00 83.00 364 CYS A CA 1
ATOM 2777 C C . CYS A 1 364 ? -23.961 14.559 12.236 1.00 83.00 364 CYS A C 1
ATOM 2779 O O . CYS A 1 364 ? -23.555 15.560 11.642 1.00 83.00 364 CYS A O 1
ATOM 2781 N N . THR A 1 365 ? -23.351 14.058 13.302 1.00 77.44 365 THR A N 1
ATOM 2782 C CA . THR A 1 365 ? -22.097 14.584 13.828 1.00 77.44 365 THR A CA 1
ATOM 2783 C C . THR A 1 365 ? -21.027 13.505 13.775 1.00 77.44 365 THR A C 1
ATOM 2785 O O . THR A 1 365 ? -21.297 12.312 13.864 1.00 77.44 365 THR A O 1
ATOM 2788 N N . THR A 1 366 ? -19.771 13.921 13.647 1.00 66.25 366 THR A N 1
ATOM 2789 C CA . THR A 1 366 ? -18.614 13.025 13.795 1.00 66.25 366 THR A CA 1
ATOM 2790 C C . THR A 1 366 ? -18.222 12.847 15.262 1.00 66.25 366 THR A C 1
ATOM 2792 O O . THR A 1 366 ? -17.121 12.387 15.556 1.00 66.25 366 THR A O 1
ATOM 2795 N N . GLU A 1 367 ? -19.073 13.285 16.193 1.00 71.44 367 GLU A N 1
ATOM 2796 C CA . GLU A 1 367 ? -18.814 13.136 17.618 1.00 71.44 367 GLU A CA 1
ATOM 2797 C C . GLU A 1 367 ? -18.891 11.658 17.996 1.00 71.44 367 GLU A C 1
ATOM 2799 O O . GLU A 1 367 ? -19.663 10.887 17.417 1.00 71.44 367 GLU A O 1
ATOM 2804 N N . SER A 1 368 ? -18.077 11.280 18.974 1.00 65.00 368 SER A N 1
ATOM 2805 C CA . SER A 1 368 ? -18.116 9.962 19.580 1.00 65.00 368 SER A CA 1
ATOM 2806 C C . SER A 1 368 ? -18.592 10.058 21.022 1.00 65.00 368 SER A C 1
ATOM 2808 O O . SER A 1 368 ? -18.253 10.988 21.756 1.00 65.00 368 SER A O 1
ATOM 2810 N N . TRP A 1 369 ? -19.398 9.088 21.437 1.00 57.34 369 TRP A N 1
ATOM 2811 C CA . TRP A 1 369 ? -19.916 8.986 22.796 1.00 57.34 369 TRP A CA 1
ATOM 2812 C C . TRP A 1 369 ? -20.089 7.510 23.151 1.00 57.34 369 TRP A C 1
ATOM 2814 O O . TRP A 1 369 ? -20.598 6.730 22.351 1.00 57.34 369 TRP A O 1
ATOM 2824 N N . ASN A 1 370 ? -19.601 7.119 24.333 1.00 58.56 370 ASN A N 1
ATOM 2825 C CA . ASN A 1 370 ? -19.686 5.754 24.867 1.00 58.56 370 ASN A CA 1
ATOM 2826 C C . ASN A 1 370 ? -19.247 4.630 23.900 1.00 58.56 370 ASN A C 1
ATOM 2828 O O . ASN A 1 370 ? -19.834 3.554 23.872 1.00 58.56 370 ASN A O 1
ATOM 2832 N N . GLY A 1 371 ? -18.171 4.860 23.138 1.00 54.06 371 GLY A N 1
ATOM 2833 C CA . GLY A 1 371 ? -17.579 3.856 22.242 1.00 54.06 371 GLY A CA 1
ATOM 2834 C C . GLY A 1 371 ? -18.187 3.806 20.840 1.00 54.06 371 GLY A C 1
ATOM 2835 O O . GLY A 1 371 ? -17.655 3.086 20.001 1.00 54.06 371 GLY A O 1
ATOM 2836 N N . TYR A 1 372 ? -19.223 4.609 20.582 1.00 55.06 372 TYR A N 1
ATOM 2837 C CA . TYR A 1 372 ? -19.828 4.767 19.265 1.00 55.06 372 TYR A CA 1
ATOM 2838 C C . TYR A 1 372 ? -19.316 6.028 18.569 1.00 55.06 372 TYR A C 1
ATOM 2840 O O . TYR A 1 372 ? -19.154 7.068 19.214 1.00 55.06 372 TYR A O 1
ATOM 2848 N N . GLY A 1 373 ? -19.052 5.939 17.267 1.00 58.09 373 GLY A N 1
ATOM 2849 C CA . GLY A 1 373 ? -18.695 7.060 16.397 1.00 58.09 373 GLY A CA 1
ATOM 2850 C C . GLY A 1 373 ? -19.813 7.374 15.400 1.00 58.09 373 GLY A C 1
ATOM 2851 O O . GLY A 1 373 ? -20.667 6.541 15.126 1.00 58.09 373 GLY A O 1
ATOM 2852 N N . ASN A 1 374 ? -19.807 8.582 14.827 1.00 62.03 374 ASN A N 1
ATOM 2853 C CA . ASN A 1 374 ? -20.801 9.025 13.832 1.00 62.03 374 ASN A CA 1
ATOM 2854 C C . ASN A 1 374 ? -22.240 9.099 14.375 1.00 62.03 374 ASN A C 1
ATOM 2856 O O . ASN A 1 374 ? -23.171 8.517 13.815 1.00 62.03 374 ASN A O 1
ATOM 2860 N N . LEU A 1 375 ? -22.422 9.812 15.485 1.00 75.56 375 LEU A N 1
ATOM 2861 C CA . LEU A 1 375 ? -23.721 9.922 16.140 1.00 75.56 375 LEU A CA 1
ATOM 2862 C C . LEU A 1 375 ? -24.660 10.885 15.412 1.00 75.56 375 LEU A C 1
ATOM 2864 O O . LEU A 1 375 ? -24.289 11.983 14.998 1.00 75.56 375 LEU A O 1
ATOM 2868 N N . LEU A 1 376 ? -25.929 10.504 15.331 1.00 84.56 376 LEU A N 1
ATOM 2869 C CA . LEU A 1 376 ? -27.009 11.404 14.954 1.00 84.56 376 LEU A CA 1
ATOM 2870 C C . LEU A 1 376 ? -27.509 12.125 16.204 1.00 84.56 376 LEU A C 1
ATOM 2872 O O . LEU A 1 376 ? -27.563 11.533 17.278 1.00 84.56 376 LEU A O 1
ATOM 2876 N N . LYS A 1 377 ? -27.907 13.390 16.082 1.00 88.38 377 LYS A N 1
ATOM 2877 C CA . LYS A 1 377 ? -28.600 14.121 17.146 1.00 88.38 377 LYS A CA 1
ATOM 2878 C C . LYS A 1 377 ? -30.025 14.424 16.728 1.00 88.38 377 LYS A C 1
ATOM 2880 O O . LYS A 1 377 ? -30.261 14.903 15.614 1.00 88.38 377 LYS A O 1
ATOM 2885 N N . THR A 1 378 ? -30.952 14.188 17.648 1.00 90.00 378 THR A N 1
ATOM 2886 C CA . THR A 1 378 ? -32.320 14.693 17.528 1.00 90.00 378 THR A CA 1
ATOM 2887 C C . THR A 1 378 ? -32.332 16.219 17.471 1.00 90.00 378 THR A C 1
ATOM 2889 O O . THR A 1 378 ? -31.416 16.885 17.959 1.00 90.00 378 THR A O 1
ATOM 2892 N N . ASP A 1 379 ? -33.372 16.783 16.870 1.00 89.69 379 ASP A N 1
ATOM 2893 C CA . ASP A 1 379 ? -33.623 18.219 16.877 1.00 89.69 379 ASP A CA 1
ATOM 2894 C C . ASP A 1 379 ? -34.049 18.733 18.269 1.00 89.69 379 ASP A C 1
ATOM 2896 O O . ASP A 1 379 ? -34.003 18.023 19.280 1.00 89.69 379 ASP A O 1
ATOM 2900 N N . ASP A 1 380 ? -34.480 19.992 18.329 1.00 89.31 380 ASP A N 1
ATOM 2901 C CA . ASP A 1 380 ? -34.937 20.641 19.560 1.00 89.31 380 ASP A CA 1
ATOM 2902 C C . ASP A 1 380 ? -36.189 20.001 20.180 1.00 89.31 380 ASP A C 1
ATOM 2904 O O . ASP A 1 380 ? -36.421 20.167 21.376 1.00 89.31 380 ASP A O 1
ATOM 2908 N N . ASN A 1 381 ? -36.955 19.241 19.395 1.00 88.44 381 ASN A N 1
ATOM 2909 C CA . ASN A 1 381 ? -38.163 18.539 19.819 1.00 88.44 381 ASN A CA 1
ATOM 2910 C C . ASN A 1 381 ? -37.916 17.047 20.080 1.00 88.44 381 ASN A C 1
ATOM 2912 O O . ASN A 1 381 ? -38.871 16.297 20.271 1.00 88.44 381 ASN A O 1
ATOM 2916 N N . GLY A 1 382 ? -36.660 16.591 20.075 1.00 87.75 382 GLY A N 1
ATOM 2917 C CA . GLY A 1 382 ? -36.334 15.183 20.284 1.00 87.75 382 GLY A CA 1
ATOM 2918 C C . GLY A 1 382 ? -36.625 14.283 19.082 1.00 87.75 382 GLY A C 1
ATOM 2919 O O . GLY A 1 382 ? -36.704 13.070 19.257 1.00 87.75 382 GLY A O 1
ATOM 2920 N N . VAL A 1 383 ? -36.752 14.836 17.870 1.00 88.81 383 VAL A N 1
ATOM 2921 C CA . VAL A 1 383 ? -37.058 14.082 16.644 1.00 88.81 383 VAL A CA 1
ATOM 2922 C C . VAL A 1 383 ? -35.849 14.021 15.708 1.00 88.81 383 VAL A C 1
ATOM 2924 O O . VAL A 1 383 ? -35.129 14.998 15.514 1.00 88.81 383 VAL A O 1
ATOM 2927 N N . LEU A 1 384 ? -35.636 12.859 15.100 1.00 89.50 384 LEU A N 1
ATOM 2928 C CA . LEU A 1 384 ? -34.616 12.580 14.092 1.00 89.50 384 LEU A CA 1
ATOM 2929 C C . LEU A 1 384 ? -35.284 11.880 12.899 1.00 89.50 384 LEU A C 1
ATOM 2931 O O . LEU A 1 384 ? -36.012 10.913 13.094 1.00 89.50 384 LEU A O 1
ATOM 2935 N N . SER A 1 385 ? -35.045 12.339 11.669 1.00 87.44 385 SER A N 1
ATOM 2936 C CA . SER A 1 385 ? -35.506 11.672 10.441 1.00 87.44 385 SER A CA 1
ATOM 2937 C C . SER A 1 385 ? -34.335 11.432 9.496 1.00 87.44 385 SER A C 1
ATOM 2939 O O . SER A 1 385 ? -33.595 12.368 9.179 1.00 87.44 385 SER A O 1
ATOM 2941 N N . ILE A 1 386 ? -34.156 10.187 9.053 1.00 85.19 386 ILE A N 1
ATOM 2942 C CA . ILE A 1 386 ? -33.028 9.756 8.221 1.00 85.19 386 ILE A CA 1
ATOM 2943 C C . ILE A 1 386 ? -33.445 8.841 7.070 1.00 85.19 386 ILE A C 1
ATOM 2945 O O . ILE A 1 386 ? -34.462 8.159 7.135 1.00 85.19 386 ILE A O 1
ATOM 2949 N N . GLY A 1 387 ? -32.609 8.795 6.038 1.00 76.50 387 GLY A N 1
ATOM 2950 C CA . GLY A 1 387 ? -32.719 7.951 4.864 1.00 76.50 387 GLY A CA 1
ATOM 2951 C C . GLY A 1 387 ? -31.554 6.975 4.742 1.00 76.50 387 GLY A C 1
ATOM 2952 O O . GLY A 1 387 ? -30.397 7.391 4.828 1.00 76.50 387 GLY A O 1
ATOM 2953 N N . LEU A 1 388 ? -31.850 5.688 4.516 1.00 71.62 388 LEU A N 1
ATOM 2954 C CA . LEU A 1 388 ? -30.844 4.627 4.338 1.00 71.62 388 LEU A CA 1
ATOM 2955 C C . LEU A 1 388 ? -30.842 4.060 2.896 1.00 71.62 388 LEU A C 1
ATOM 2957 O O . LEU A 1 388 ? -31.908 3.933 2.287 1.00 71.62 388 LEU A O 1
ATOM 2961 N N . PRO A 1 389 ? -29.670 3.684 2.340 1.00 55.06 389 PRO A N 1
ATOM 2962 C CA . PRO A 1 389 ? -29.491 3.392 0.911 1.00 55.06 389 PRO A CA 1
ATOM 2963 C C . PRO A 1 389 ? -29.969 2.005 0.428 1.00 55.06 389 PRO A C 1
ATOM 2965 O O . PRO A 1 389 ? -30.019 1.779 -0.780 1.00 55.06 389 PRO A O 1
ATOM 2968 N N . SER A 1 390 ? -30.326 1.059 1.311 1.00 55.16 390 SER A N 1
ATOM 2969 C CA . SER A 1 390 ? -30.808 -0.283 0.916 1.00 55.16 390 SER A CA 1
ATOM 2970 C C . SER A 1 390 ? -31.932 -0.810 1.814 1.00 55.16 390 SER A C 1
ATOM 2972 O O . SER A 1 390 ? -31.837 -0.673 3.031 1.00 55.16 390 SER A O 1
ATOM 2974 N N . LEU A 1 391 ? -32.944 -1.467 1.223 1.00 47.78 391 LEU A N 1
ATOM 2975 C CA . LEU A 1 391 ? -34.052 -2.132 1.933 1.00 47.78 391 LEU A CA 1
ATOM 2976 C C . LEU A 1 391 ? -33.577 -3.101 3.027 1.00 47.78 391 LEU A C 1
ATOM 2978 O O . LEU A 1 391 ? -32.676 -3.906 2.761 1.00 47.78 391 LEU A O 1
ATOM 2982 N N . PRO A 1 392 ? -34.273 -3.170 4.177 1.00 46.09 392 PRO A N 1
ATOM 2983 C CA . PRO A 1 392 ? -34.297 -4.379 4.985 1.00 46.09 392 PRO A CA 1
ATOM 2984 C C . PRO A 1 392 ? -35.054 -5.482 4.224 1.00 46.09 392 PRO A C 1
ATOM 2986 O O . PRO A 1 392 ? -36.274 -5.608 4.290 1.00 46.09 392 PRO A O 1
ATOM 2989 N N . GLY A 1 393 ? -34.320 -6.270 3.440 1.00 46.59 393 GLY A N 1
ATOM 2990 C CA . GLY A 1 393 ? -34.756 -7.601 3.013 1.00 46.59 393 GLY A CA 1
ATOM 2991 C C . GLY A 1 393 ? -34.401 -8.646 4.073 1.00 46.59 393 GLY A C 1
ATOM 2992 O O . GLY A 1 393 ? -33.690 -8.344 5.029 1.00 46.59 393 GLY A O 1
ATOM 2993 N N . ALA A 1 394 ? -34.816 -9.901 3.873 1.00 44.94 394 ALA A N 1
ATOM 2994 C CA . ALA A 1 394 ? -34.584 -11.015 4.806 1.00 44.94 394 ALA A CA 1
ATOM 2995 C C . ALA A 1 394 ? -33.107 -11.244 5.230 1.00 44.94 394 ALA A C 1
ATOM 2997 O O . ALA A 1 394 ? -32.866 -11.990 6.174 1.00 44.94 394 ALA A O 1
ATOM 2998 N N . ALA A 1 395 ? -32.138 -10.598 4.565 1.00 45.94 395 ALA A N 1
ATOM 2999 C CA . ALA A 1 395 ? -30.701 -10.710 4.818 1.00 45.94 395 ALA A CA 1
ATOM 3000 C C . ALA A 1 395 ? -30.031 -9.469 5.460 1.00 45.94 395 ALA A C 1
ATOM 3002 O O . ALA A 1 395 ? -28.874 -9.574 5.847 1.00 45.94 395 ALA A O 1
ATOM 3003 N N . CYS A 1 396 ? -30.703 -8.314 5.587 1.00 54.28 396 CYS A N 1
ATOM 3004 C CA . CYS A 1 396 ? -30.106 -7.091 6.157 1.00 54.28 396 CYS A CA 1
ATOM 3005 C C . CYS A 1 396 ? -30.986 -6.532 7.282 1.00 54.28 396 CYS A C 1
ATOM 3007 O O . CYS A 1 396 ? -32.102 -6.083 7.020 1.00 54.28 396 CYS A O 1
ATOM 3009 N N . ARG A 1 397 ? -30.478 -6.516 8.521 1.00 66.12 397 ARG A N 1
ATOM 3010 C CA . ARG A 1 397 ? -31.161 -5.917 9.680 1.00 66.12 397 ARG A CA 1
ATOM 3011 C C . ARG A 1 397 ? -30.481 -4.611 10.091 1.00 66.12 397 ARG A C 1
ATOM 3013 O O . ARG A 1 397 ? -29.259 -4.510 10.018 1.00 66.12 397 ARG A O 1
ATOM 3020 N N . TYR A 1 398 ? -31.271 -3.629 10.520 1.00 72.19 398 TYR A N 1
ATOM 3021 C CA . TYR A 1 398 ? -30.786 -2.368 11.090 1.00 72.19 398 TYR A CA 1
ATOM 3022 C C . TYR A 1 398 ? -31.185 -2.269 12.565 1.00 72.19 398 TYR A C 1
ATOM 3024 O O . TYR A 1 398 ? -32.261 -2.732 12.945 1.00 72.19 398 TYR A O 1
ATOM 3032 N N . GLY A 1 399 ? -30.303 -1.692 13.376 1.00 71.69 399 GLY A N 1
ATOM 3033 C CA . GLY A 1 399 ? -30.482 -1.476 14.807 1.00 71.69 399 GLY A CA 1
ATOM 3034 C C . GLY A 1 399 ? -30.294 -0.004 15.151 1.00 71.69 399 GLY A C 1
ATOM 3035 O O . GLY A 1 399 ? -29.416 0.655 14.590 1.00 71.69 399 GLY A O 1
ATOM 3036 N N . PHE A 1 400 ? -31.113 0.499 16.072 1.00 76.56 400 PHE A N 1
ATOM 3037 C CA . PHE A 1 400 ? -31.088 1.886 16.532 1.00 76.56 400 PHE A CA 1
ATOM 3038 C C . PHE A 1 400 ? -30.884 1.914 18.038 1.00 76.56 400 PHE A C 1
ATOM 3040 O O . PHE A 1 400 ? -31.553 1.178 18.757 1.00 76.56 400 PHE A O 1
ATOM 3047 N N . ILE A 1 401 ? -29.985 2.773 18.506 1.00 74.75 401 ILE A N 1
ATOM 3048 C CA . ILE A 1 401 ? -29.689 2.943 19.931 1.00 74.75 401 ILE A CA 1
ATOM 3049 C C . ILE A 1 401 ? -29.738 4.434 20.230 1.00 74.75 401 ILE A C 1
ATOM 3051 O O . ILE A 1 401 ? -29.099 5.199 19.515 1.00 74.75 401 ILE A O 1
ATOM 3055 N N . ALA A 1 402 ? -30.469 4.853 21.263 1.00 76.38 402 ALA A N 1
ATOM 3056 C CA . ALA A 1 402 ? -30.571 6.256 21.656 1.00 76.38 402 ALA A CA 1
ATOM 3057 C C . ALA A 1 402 ? -30.121 6.485 23.105 1.00 76.38 402 ALA A C 1
ATOM 3059 O O . ALA A 1 402 ? -30.363 5.648 23.973 1.00 76.38 402 ALA A O 1
ATOM 3060 N N . GLY A 1 403 ? -29.518 7.642 23.383 1.00 74.19 403 GLY A N 1
ATOM 3061 C CA . GLY A 1 403 ? -29.183 8.063 24.743 1.00 74.19 403 GLY A CA 1
ATOM 3062 C C . GLY A 1 403 ? -28.758 9.525 24.837 1.00 74.19 403 GLY A C 1
ATOM 3063 O O . GLY A 1 403 ? -28.544 10.204 23.833 1.00 74.19 403 GLY A O 1
ATOM 3064 N N . LYS A 1 404 ? -28.639 10.035 26.063 1.00 77.25 404 LYS A N 1
ATOM 3065 C CA . LYS A 1 404 ? -28.165 11.395 26.323 1.00 77.25 404 LYS A CA 1
ATOM 3066 C C . LYS A 1 404 ? -27.462 11.468 27.680 1.00 77.25 404 LYS A C 1
ATOM 3068 O O . LYS A 1 404 ? -27.999 10.921 28.639 1.00 77.25 404 LYS A O 1
ATOM 3073 N N . PRO A 1 405 ? -26.336 12.197 27.800 1.00 71.12 405 PRO A N 1
ATOM 3074 C CA . PRO A 1 405 ? -25.724 12.472 29.096 1.00 71.12 405 PRO A CA 1
ATOM 3075 C C . PRO A 1 405 ? -26.745 13.003 30.114 1.00 71.12 405 PRO A C 1
ATOM 3077 O O . PRO A 1 405 ? -27.491 13.941 29.818 1.00 71.12 405 PRO A O 1
ATOM 3080 N N . GLY A 1 406 ? -26.778 12.392 31.301 1.00 64.00 406 GLY A N 1
ATOM 3081 C CA . GLY A 1 406 ? -27.716 12.724 32.380 1.00 64.00 406 GLY A CA 1
ATOM 3082 C C . GLY A 1 406 ? -29.058 11.977 32.347 1.00 64.00 406 GLY A C 1
ATOM 3083 O O . GLY A 1 406 ? -29.906 12.248 33.198 1.00 64.00 406 GLY A O 1
ATOM 3084 N N . TYR A 1 407 ? -29.262 11.046 31.404 1.00 65.25 407 TYR A N 1
ATOM 3085 C CA . TYR A 1 407 ? -30.478 10.236 31.296 1.00 65.25 407 TYR A CA 1
ATOM 3086 C C . TYR A 1 407 ? -30.169 8.726 31.161 1.00 65.25 407 TYR A C 1
ATOM 3088 O O . TYR A 1 407 ? -29.287 8.347 30.403 1.00 65.25 407 TYR A O 1
ATOM 3096 N N . LEU A 1 408 ? -30.931 7.866 31.846 1.00 59.84 408 LEU A N 1
ATOM 3097 C CA . LEU A 1 408 ? -30.935 6.396 31.784 1.00 59.84 408 LEU A CA 1
ATOM 3098 C C . LEU A 1 408 ? -32.002 5.889 30.802 1.00 59.84 408 LEU A C 1
ATOM 3100 O O . LEU A 1 408 ? -33.036 6.521 30.654 1.00 59.84 408 LEU A O 1
ATOM 3104 N N . ASN A 1 409 ? -31.827 4.723 30.185 1.00 59.84 409 ASN A N 1
ATOM 3105 C CA . ASN A 1 409 ? -32.902 4.046 29.441 1.00 59.84 409 ASN A CA 1
ATOM 3106 C C . ASN A 1 409 ? -33.709 3.130 30.392 1.00 59.84 409 ASN A C 1
ATOM 3108 O O . ASN A 1 409 ? -33.131 2.529 31.301 1.00 59.84 409 ASN A O 1
ATOM 3112 N N . GLU A 1 410 ? -35.030 3.029 30.207 1.00 50.94 410 GLU A N 1
ATOM 3113 C CA . GLU A 1 410 ? -35.965 2.321 31.104 1.00 50.94 410 GLU A CA 1
ATOM 3114 C C . GLU A 1 410 ? -35.656 0.819 31.281 1.00 50.94 410 GLU A C 1
ATOM 3116 O O . GLU A 1 410 ? -36.031 0.238 32.298 1.00 50.94 410 GLU A O 1
ATOM 3121 N N . GLU A 1 411 ? -34.897 0.196 30.372 1.00 47.44 411 GLU A N 1
ATOM 3122 C CA . GLU A 1 411 ? -34.471 -1.214 30.484 1.00 47.44 411 GLU A CA 1
ATOM 3123 C C . GLU A 1 411 ? -33.222 -1.455 31.375 1.00 47.44 411 GLU A C 1
ATOM 3125 O O . GLU A 1 411 ? -32.742 -2.580 31.463 1.00 47.44 411 GLU A O 1
ATOM 3130 N N . MET A 1 412 ? -32.767 -0.435 32.119 1.00 45.91 412 MET A N 1
ATOM 3131 C CA . MET A 1 412 ? -31.797 -0.472 33.238 1.00 45.91 412 MET A CA 1
ATOM 3132 C C . MET A 1 412 ? -30.354 -0.962 32.926 1.00 45.91 412 MET A C 1
ATOM 3134 O O . MET A 1 412 ? -30.101 -2.127 32.646 1.00 45.91 412 MET A O 1
ATOM 3138 N N . HIS A 1 413 ? -29.389 -0.055 33.169 1.00 42.84 413 HIS A N 1
ATOM 3139 C CA . HIS A 1 413 ? -27.919 -0.115 32.993 1.00 42.84 413 HIS A CA 1
ATOM 3140 C C . HIS A 1 413 ? -27.363 0.127 31.575 1.00 42.84 413 HIS A C 1
ATOM 3142 O O . HIS A 1 413 ? -27.653 -0.588 30.622 1.00 42.84 413 HIS A O 1
ATOM 3148 N N . GLU A 1 414 ? -26.486 1.135 31.475 1.00 45.50 414 GLU A N 1
ATOM 3149 C CA . GLU A 1 414 ? -25.715 1.474 30.275 1.00 45.50 414 GLU A CA 1
ATOM 3150 C C . GLU A 1 414 ? -24.612 0.439 30.014 1.00 45.50 414 GLU A C 1
ATOM 3152 O O . GLU A 1 414 ? -23.475 0.577 30.464 1.00 45.50 414 GLU A O 1
ATOM 3157 N N . ASP A 1 415 ? -24.946 -0.601 29.255 1.00 41.31 415 ASP A N 1
ATOM 3158 C CA . ASP A 1 415 ? -23.967 -1.383 28.507 1.00 41.31 415 ASP A CA 1
ATOM 3159 C C . ASP A 1 415 ? -24.232 -1.190 27.015 1.00 41.31 415 ASP A C 1
ATOM 3161 O O . ASP A 1 415 ? -25.023 -1.902 26.394 1.00 41.31 415 ASP A O 1
ATOM 3165 N N . TRP A 1 416 ? -23.554 -0.193 26.452 1.00 42.47 416 TRP A N 1
ATOM 3166 C CA . TRP A 1 416 ? -23.655 0.179 25.046 1.00 42.47 416 TRP A CA 1
ATOM 3167 C C . TRP A 1 416 ? -23.205 -0.947 24.107 1.00 42.47 416 TRP A C 1
ATOM 3169 O O . TRP A 1 416 ? -23.514 -0.897 22.930 1.00 42.47 416 TRP A O 1
ATOM 3179 N N . THR A 1 417 ? -22.532 -1.993 24.602 1.00 39.31 417 THR A N 1
ATOM 3180 C CA . THR A 1 417 ? -22.082 -3.125 23.777 1.00 39.31 417 THR A CA 1
ATOM 3181 C C . THR A 1 417 ? -23.143 -4.208 23.579 1.00 39.31 417 THR A C 1
ATOM 3183 O O . THR A 1 417 ? -22.957 -5.110 22.758 1.00 39.31 417 THR A O 1
ATOM 3186 N N . LYS A 1 418 ? -24.272 -4.139 24.298 1.00 39.56 418 LYS A N 1
ATOM 3187 C CA . LYS A 1 418 ? -25.355 -5.117 24.168 1.00 39.56 418 LYS A CA 1
ATOM 3188 C C . LYS A 1 418 ? -26.412 -4.615 23.180 1.00 39.56 418 LYS A C 1
ATOM 3190 O O . LYS A 1 418 ? -27.030 -3.583 23.430 1.00 39.56 418 LYS A O 1
ATOM 3195 N N . PRO A 1 419 ? -26.697 -5.350 22.088 1.00 45.38 419 PRO A N 1
ATOM 3196 C CA . PRO A 1 419 ? -27.748 -4.996 21.139 1.00 45.38 419 PRO A CA 1
ATOM 3197 C C . PRO A 1 419 ? -29.129 -5.320 21.733 1.00 45.38 419 PRO A C 1
ATOM 3199 O O . PRO A 1 419 ? -29.803 -6.262 21.316 1.00 45.38 419 PRO A O 1
ATOM 3202 N N . VAL A 1 420 ? -29.558 -4.563 22.743 1.00 44.72 420 VAL A N 1
ATOM 3203 C CA . VAL A 1 420 ? -30.894 -4.683 23.341 1.00 44.72 420 VAL A CA 1
ATOM 3204 C C . VAL A 1 420 ? -31.749 -3.549 22.801 1.00 44.72 420 VAL A C 1
ATOM 3206 O O . VAL A 1 420 ? -31.793 -2.462 23.356 1.00 44.72 420 VAL A O 1
ATOM 3209 N N . THR A 1 421 ? -32.308 -3.778 21.614 1.00 43.50 421 THR A N 1
ATOM 3210 C CA . THR A 1 421 ? -33.522 -3.143 21.052 1.00 43.50 421 THR A CA 1
ATOM 3211 C C . THR A 1 421 ? -33.741 -3.695 19.639 1.00 43.50 421 THR A C 1
ATOM 3213 O O . THR A 1 421 ? -33.827 -2.985 18.641 1.00 43.50 421 THR A O 1
ATOM 3216 N N . THR A 1 422 ? -33.830 -5.022 19.514 1.00 40.31 422 THR A N 1
ATOM 3217 C CA . THR A 1 422 ? -34.300 -5.646 18.268 1.00 40.31 422 THR A CA 1
ATOM 3218 C C . THR A 1 422 ? -35.828 -5.695 18.274 1.00 40.31 422 THR A C 1
ATOM 3220 O O . THR A 1 422 ? -36.425 -6.733 18.555 1.00 40.31 422 THR A O 1
ATOM 3223 N N . ARG A 1 423 ? -36.504 -4.590 17.920 1.00 41.50 423 ARG A N 1
ATOM 3224 C CA . ARG A 1 423 ? -37.884 -4.714 17.414 1.00 41.50 423 ARG A CA 1
ATOM 3225 C C . ARG A 1 423 ? -37.809 -5.440 16.069 1.00 41.50 423 ARG A C 1
ATOM 3227 O O . ARG A 1 423 ? -37.288 -4.910 15.092 1.00 41.50 423 ARG A O 1
ATOM 3234 N N . ARG A 1 424 ? -38.260 -6.696 16.045 1.00 42.06 424 ARG A N 1
ATOM 3235 C CA . ARG A 1 424 ? -38.297 -7.545 14.847 1.00 42.06 424 ARG A CA 1
ATOM 3236 C C . ARG A 1 424 ? -39.582 -7.304 14.038 1.00 42.06 424 ARG A C 1
ATOM 3238 O O . ARG A 1 424 ? -40.663 -7.443 14.593 1.00 42.06 424 ARG A O 1
ATOM 3245 N N . GLN A 1 425 ? -39.392 -7.113 12.725 1.00 38.97 425 GLN A N 1
ATOM 3246 C CA . GLN A 1 425 ? -40.307 -7.375 11.586 1.00 38.97 425 GLN A CA 1
ATOM 3247 C C . GLN A 1 425 ? -41.589 -6.517 11.431 1.00 38.97 425 GLN A C 1
ATOM 3249 O O . GLN A 1 425 ? -42.134 -6.027 12.405 1.00 38.97 425 GLN A O 1
ATOM 3254 N N . GLY A 1 426 ? -42.124 -6.306 10.214 1.00 33.03 426 GLY A N 1
ATOM 3255 C CA . GLY A 1 426 ? -41.815 -6.959 8.935 1.00 33.03 426 GLY A CA 1
ATOM 3256 C C . GLY A 1 426 ? -42.519 -6.375 7.694 1.00 33.03 426 GLY A C 1
ATOM 3257 O O . GLY A 1 426 ? -43.191 -5.357 7.765 1.00 33.03 426 GLY A O 1
ATOM 3258 N N . GLU A 1 427 ? -42.271 -7.077 6.584 1.00 36.91 427 GLU A N 1
ATOM 3259 C CA . GLU A 1 427 ? -43.020 -7.244 5.324 1.00 36.91 427 GLU A CA 1
ATOM 3260 C C . GLU A 1 427 ? -43.730 -6.053 4.642 1.00 36.91 427 GLU A C 1
ATOM 3262 O O . GLU A 1 427 ? -44.742 -5.539 5.098 1.00 36.91 427 GLU A O 1
ATOM 3267 N N . ASN A 1 428 ? -43.270 -5.812 3.406 1.00 38.28 428 ASN A N 1
ATOM 3268 C CA . ASN A 1 428 ? -43.929 -5.132 2.286 1.00 38.28 428 ASN A CA 1
ATOM 3269 C C . ASN A 1 428 ? -44.169 -3.617 2.390 1.00 38.28 428 ASN A C 1
ATOM 3271 O O . ASN A 1 428 ? -45.067 -3.145 3.074 1.00 38.28 428 ASN A O 1
ATOM 3275 N N . GLY A 1 429 ? -43.500 -2.889 1.490 1.00 42.88 429 GLY A N 1
ATOM 3276 C CA . GLY A 1 429 ? -44.031 -1.654 0.916 1.00 42.88 429 GLY A CA 1
ATOM 3277 C C . GLY A 1 429 ? -43.203 -0.407 1.202 1.00 42.88 429 GLY A C 1
ATOM 3278 O O . GLY A 1 429 ? -42.610 -0.241 2.261 1.00 42.88 429 GLY A O 1
ATOM 3279 N N . GLU A 1 430 ? -43.142 0.472 0.211 1.00 45.00 430 GLU A N 1
ATOM 3280 C CA . GLU A 1 430 ? -42.637 1.841 0.325 1.00 45.00 430 GLU A CA 1
ATOM 3281 C C . GLU A 1 430 ? -43.340 2.588 1.488 1.00 45.00 430 GLU A C 1
ATOM 3283 O O . GLU A 1 430 ? -44.553 2.452 1.643 1.00 45.00 430 GLU A O 1
ATOM 3288 N N . GLY A 1 431 ? -42.615 3.374 2.303 1.00 56.00 431 GLY A N 1
ATOM 3289 C CA . GLY A 1 431 ? -43.204 4.125 3.430 1.00 56.00 431 GLY A CA 1
ATOM 3290 C C . GLY A 1 431 ? -42.202 4.668 4.465 1.00 56.00 431 GLY A C 1
ATOM 3291 O O . GLY A 1 431 ? -41.002 4.401 4.369 1.00 56.00 431 GLY A O 1
ATOM 3292 N N . THR A 1 432 ? -42.712 5.436 5.441 1.00 61.31 432 THR A N 1
ATOM 3293 C CA . THR A 1 432 ? -41.973 5.980 6.602 1.00 61.31 432 THR A CA 1
ATOM 3294 C C . THR A 1 432 ? -42.092 5.033 7.802 1.00 61.31 432 THR A C 1
ATOM 3296 O O . THR A 1 432 ? -43.196 4.605 8.133 1.00 61.31 432 THR A O 1
ATOM 3299 N N . TYR A 1 433 ? -40.980 4.728 8.473 1.00 69.56 433 TYR A N 1
ATOM 3300 C CA . TYR A 1 433 ? -40.941 3.868 9.666 1.00 69.56 433 TYR A CA 1
ATOM 3301 C C . TYR A 1 433 ? -40.744 4.705 10.932 1.00 69.56 433 TYR A C 1
ATOM 3303 O O . TYR A 1 433 ? -39.845 5.541 10.959 1.00 69.56 433 TYR A O 1
ATOM 3311 N N . GLU A 1 434 ? -41.537 4.471 11.982 1.00 76.81 434 GLU A N 1
ATOM 3312 C CA . GLU A 1 434 ? -41.472 5.241 13.234 1.00 76.81 434 GLU A CA 1
ATOM 3313 C C . GLU A 1 434 ? -40.930 4.411 14.412 1.00 76.81 434 GLU A C 1
ATOM 3315 O O . GLU A 1 434 ? -41.394 3.301 14.684 1.00 76.81 434 GLU A O 1
ATOM 3320 N N . PHE A 1 435 ? -39.956 4.974 15.130 1.00 75.88 435 PHE A N 1
ATOM 3321 C CA . PHE A 1 435 ? -39.333 4.409 16.329 1.00 75.88 435 PHE A CA 1
ATOM 3322 C C . PHE A 1 435 ? -39.390 5.407 17.486 1.00 75.88 435 PHE A C 1
ATOM 3324 O O . PHE A 1 435 ? -39.316 6.620 17.282 1.00 75.88 435 PHE A O 1
ATOM 3331 N N . GLU A 1 436 ? -39.476 4.897 18.713 1.00 79.75 436 GLU A N 1
ATOM 3332 C CA . GLU A 1 436 ? -39.588 5.715 19.919 1.00 79.75 436 GLU A CA 1
ATOM 3333 C C . GLU A 1 436 ? -38.706 5.163 21.047 1.00 79.75 436 GLU A C 1
ATOM 3335 O O . GLU A 1 436 ? -38.695 3.953 21.280 1.00 79.75 436 GLU A O 1
ATOM 3340 N N . PHE A 1 437 ? -37.990 6.055 21.738 1.00 77.50 437 PHE A N 1
ATOM 3341 C CA . PHE A 1 437 ? -37.141 5.766 22.896 1.00 77.50 437 PHE A CA 1
ATOM 3342 C C . PHE A 1 437 ? -37.523 6.670 24.075 1.00 77.50 437 PHE A C 1
ATOM 3344 O O . PHE A 1 437 ? -37.638 7.884 23.898 1.00 77.50 437 PHE A O 1
ATOM 3351 N N . THR A 1 438 ? -37.653 6.097 25.274 1.00 77.50 438 THR A N 1
ATOM 3352 C CA . THR A 1 438 ? -37.940 6.832 26.518 1.00 77.50 438 THR A CA 1
ATOM 3353 C C . THR A 1 438 ? -36.722 6.801 27.446 1.00 77.50 438 THR A C 1
ATOM 3355 O O . THR A 1 438 ? -36.198 5.725 27.727 1.00 77.50 438 THR A O 1
ATOM 3358 N N . LEU A 1 439 ? -36.262 7.966 27.924 1.00 71.56 439 LEU A N 1
ATOM 3359 C CA . LEU A 1 439 ? -35.126 8.095 28.846 1.00 71.56 439 LEU A CA 1
ATOM 3360 C C . LEU A 1 439 ? -35.523 8.758 30.190 1.00 71.56 439 LEU A C 1
ATOM 3362 O O . LEU A 1 439 ? -36.283 9.722 30.236 1.00 71.56 439 LEU A O 1
ATOM 3366 N N . ARG A 1 440 ? -34.944 8.293 31.299 1.00 64.31 440 ARG A N 1
ATOM 3367 C CA . ARG A 1 440 ? -35.150 8.725 32.691 1.00 64.31 440 ARG A CA 1
ATOM 3368 C C . ARG A 1 440 ? -34.021 9.626 33.198 1.00 64.31 440 ARG A C 1
ATOM 3370 O O . ARG A 1 440 ? -32.864 9.255 33.119 1.00 64.31 440 ARG A O 1
ATOM 3377 N N . PHE A 1 441 ? -34.323 10.774 33.798 1.00 58.41 441 PHE A N 1
ATOM 3378 C CA . PHE A 1 441 ? -33.314 11.722 34.311 1.00 58.41 441 PHE A CA 1
ATOM 3379 C C . PHE A 1 441 ? -32.625 11.244 35.618 1.00 58.41 441 PHE A C 1
ATOM 3381 O O . PHE A 1 441 ? -33.302 10.716 36.501 1.00 58.41 441 PHE A O 1
ATOM 3388 N N . ILE A 1 442 ? -31.303 11.437 35.769 1.00 56.09 442 ILE A N 1
ATOM 3389 C CA . ILE A 1 442 ? -30.504 10.993 36.942 1.00 56.09 442 ILE A CA 1
ATOM 3390 C C . ILE A 1 442 ? -30.494 12.067 38.055 1.00 56.09 442 ILE A C 1
ATOM 3392 O O . ILE A 1 442 ? -30.143 13.216 37.800 1.00 56.09 442 ILE A O 1
ATOM 3396 N N . THR A 1 443 ? -30.832 11.708 39.304 1.00 52.06 443 THR A N 1
ATOM 3397 C CA . THR A 1 443 ? -30.880 12.627 40.467 1.00 52.06 443 THR A CA 1
ATOM 3398 C C . THR A 1 443 ? -30.150 12.064 41.714 1.00 52.06 443 THR A C 1
ATOM 3400 O O . THR A 1 443 ? -30.796 11.352 42.472 1.00 52.06 443 THR A O 1
ATOM 3403 N N . GLU A 1 444 ? -28.842 12.334 41.920 1.00 53.47 444 GLU A N 1
ATOM 3404 C CA . GLU A 1 444 ? -28.064 12.415 43.205 1.00 53.47 444 GLU A CA 1
ATOM 3405 C C . GLU A 1 444 ? -26.527 12.406 42.944 1.00 53.47 444 GLU A C 1
ATOM 3407 O O . GLU A 1 444 ? -26.086 11.774 41.990 1.00 53.47 444 GLU A O 1
ATOM 3412 N N . GLU A 1 445 ? -25.714 13.114 43.757 1.00 57.56 445 GLU A N 1
ATOM 3413 C CA . GLU A 1 445 ? -24.239 13.233 43.600 1.00 57.56 445 GLU A CA 1
ATOM 3414 C C . GLU A 1 445 ? -23.504 11.879 43.559 1.00 57.56 445 GLU A C 1
ATOM 3416 O O . GLU A 1 445 ? -23.828 10.963 44.318 1.00 57.56 445 GLU A O 1
ATOM 3421 N N . ASP A 1 446 ? -22.444 11.797 42.748 1.00 70.19 446 ASP A N 1
ATOM 3422 C CA . ASP A 1 446 ? -21.623 10.590 42.608 1.00 70.19 446 ASP A CA 1
ATOM 3423 C C . ASP A 1 446 ? -20.877 10.251 43.909 1.00 70.19 446 ASP A C 1
ATOM 3425 O O . ASP A 1 446 ? -20.267 11.119 44.547 1.00 70.19 446 ASP A O 1
ATOM 3429 N N . LYS A 1 447 ? -20.914 8.979 44.322 1.00 82.94 447 LYS A N 1
ATOM 3430 C CA . LYS A 1 447 ? -20.294 8.486 45.564 1.00 82.94 447 LYS A CA 1
ATOM 3431 C C . LYS A 1 447 ? -19.736 7.086 45.368 1.00 82.94 447 LYS A C 1
ATOM 3433 O O . LYS A 1 447 ? -20.403 6.223 44.806 1.00 82.94 447 LYS A O 1
ATOM 3438 N N . PHE A 1 448 ? -18.565 6.823 45.941 1.00 90.38 448 PHE A N 1
ATOM 3439 C CA . PHE A 1 448 ? -18.089 5.460 46.164 1.00 90.38 448 PHE A CA 1
ATOM 3440 C C . PHE A 1 448 ? -18.243 5.095 47.631 1.00 90.38 448 PHE A C 1
ATOM 3442 O O . PHE A 1 448 ? -17.678 5.744 48.512 1.00 90.38 448 PHE A O 1
ATOM 3449 N N . ILE A 1 449 ? -19.002 4.042 47.892 1.00 89.56 449 ILE A N 1
ATOM 3450 C CA . ILE A 1 449 ? -19.198 3.474 49.217 1.00 89.56 449 ILE A CA 1
ATOM 3451 C C . ILE A 1 449 ? -18.392 2.179 49.275 1.00 89.56 449 ILE A C 1
ATOM 3453 O O . ILE A 1 449 ? -18.763 1.203 48.639 1.00 89.56 449 ILE A O 1
ATOM 3457 N N . VAL A 1 450 ? -17.287 2.161 50.017 1.00 92.88 450 VAL A N 1
ATOM 3458 C CA . VAL A 1 450 ? -16.383 1.008 50.094 1.00 92.88 450 VAL A CA 1
ATOM 3459 C C . VAL A 1 450 ? -16.608 0.257 51.395 1.00 92.88 450 VAL A C 1
ATOM 3461 O O . VAL A 1 450 ? -16.287 0.770 52.462 1.00 92.88 450 VAL A O 1
ATOM 3464 N N . HIS A 1 451 ? -17.131 -0.959 51.302 1.00 90.56 451 HIS A N 1
ATOM 3465 C CA . HIS A 1 451 ? -17.289 -1.907 52.400 1.00 90.56 451 HIS A CA 1
ATOM 3466 C C . HIS A 1 451 ? -16.068 -2.831 52.447 1.00 90.56 451 HIS A C 1
ATOM 3468 O O . HIS A 1 451 ? -15.716 -3.440 51.437 1.00 90.56 451 HIS A O 1
ATOM 3474 N N . THR A 1 452 ? -15.415 -2.952 53.598 1.00 88.38 452 THR A N 1
ATOM 3475 C CA . THR A 1 452 ? -14.258 -3.837 53.805 1.00 88.38 452 THR A CA 1
ATOM 3476 C C . THR A 1 452 ? -14.649 -5.072 54.594 1.00 88.38 452 THR A C 1
ATOM 3478 O O . THR A 1 452 ? -15.508 -5.003 55.473 1.00 88.38 452 THR A O 1
ATOM 3481 N N . ARG A 1 453 ? -13.979 -6.195 54.315 1.00 83.31 453 ARG A N 1
ATOM 3482 C CA . ARG A 1 453 ? -14.144 -7.444 55.061 1.00 83.31 453 ARG A CA 1
ATOM 3483 C C . ARG A 1 453 ? -12.796 -8.027 55.481 1.00 83.31 453 ARG A C 1
ATOM 3485 O O . ARG A 1 453 ? -11.895 -8.134 54.657 1.00 83.31 453 ARG A O 1
ATOM 3492 N N . GLY A 1 454 ? -12.649 -8.424 56.744 1.00 77.25 454 GLY A N 1
ATOM 3493 C CA . GLY A 1 454 ? -11.457 -9.125 57.242 1.00 77.25 454 GLY A CA 1
ATOM 3494 C C . GLY A 1 454 ? -10.184 -8.273 57.360 1.00 77.25 454 GLY A C 1
ATOM 3495 O O . GLY A 1 454 ? -9.084 -8.824 57.471 1.00 77.25 454 GLY A O 1
ATOM 3496 N N . PHE A 1 455 ? -10.301 -6.942 57.343 1.00 87.12 455 PHE A N 1
ATOM 3497 C CA . PHE A 1 455 ? -9.164 -6.032 57.511 1.00 87.12 455 PHE A CA 1
ATOM 3498 C C . PHE A 1 455 ? -8.635 -6.099 58.948 1.00 87.12 455 PHE A C 1
ATOM 3500 O O . PHE A 1 455 ? -9.385 -6.332 59.895 1.00 87.12 455 PHE A O 1
ATOM 3507 N N . LYS A 1 456 ? -7.331 -5.884 59.150 1.00 84.12 456 LYS A N 1
ATOM 3508 C CA . LYS A 1 456 ? -6.746 -5.815 60.499 1.00 84.12 456 LYS A CA 1
ATOM 3509 C C . LYS A 1 456 ? -6.551 -4.365 60.921 1.00 84.12 456 LYS A C 1
ATOM 3511 O O . LYS A 1 456 ? -6.391 -3.489 60.078 1.00 84.12 456 LYS A O 1
ATOM 3516 N N . THR A 1 457 ? -6.525 -4.118 62.231 1.00 85.62 457 THR A N 1
ATOM 3517 C CA . THR A 1 457 ? -6.240 -2.790 62.789 1.00 85.62 457 THR A CA 1
ATOM 3518 C C . THR A 1 457 ? -4.970 -2.208 62.166 1.00 85.62 457 THR A C 1
ATOM 3520 O O . THR A 1 457 ? -3.896 -2.797 62.293 1.00 85.62 457 THR A O 1
ATOM 3523 N N . GLY A 1 458 ? -5.105 -1.053 61.510 1.00 80.12 458 GLY A N 1
ATOM 3524 C CA . GLY A 1 458 ? -4.019 -0.361 60.811 1.00 80.12 458 GLY A CA 1
ATOM 3525 C C . GLY A 1 458 ? -3.996 -0.565 59.292 1.00 80.12 458 GLY A C 1
ATOM 3526 O O . GLY A 1 458 ? -3.300 0.187 58.616 1.00 80.12 458 GLY A O 1
ATOM 3527 N N . ASP A 1 459 ? -4.744 -1.527 58.743 1.00 86.38 459 ASP A N 1
ATOM 3528 C CA . ASP A 1 459 ? -4.931 -1.662 57.293 1.00 86.38 459 ASP A CA 1
ATOM 3529 C C . ASP A 1 459 ? -5.845 -0.526 56.780 1.00 86.38 459 ASP A C 1
ATOM 3531 O O . ASP A 1 459 ? -6.819 -0.159 57.433 1.00 86.38 459 ASP A O 1
ATOM 3535 N N . GLN A 1 460 ? -5.546 0.047 55.613 1.00 88.44 460 GLN A N 1
ATOM 3536 C CA . GLN A 1 460 ? -6.270 1.196 55.050 1.00 88.44 460 GLN A CA 1
ATOM 3537 C C . GLN A 1 460 ? -6.851 0.882 53.669 1.00 88.44 460 GLN A C 1
ATOM 3539 O O . GLN A 1 460 ? -6.457 -0.083 53.019 1.00 88.44 460 GLN A O 1
ATOM 3544 N N . ILE A 1 461 ? -7.776 1.718 53.200 1.00 90.12 461 ILE A N 1
ATOM 3545 C CA . ILE A 1 461 ? -8.311 1.678 51.837 1.00 90.12 461 ILE A CA 1
ATOM 3546 C C . ILE A 1 461 ? -7.583 2.740 51.018 1.00 90.12 461 ILE A C 1
ATOM 3548 O O . ILE A 1 461 ? -7.628 3.924 51.351 1.00 90.12 461 ILE A O 1
ATOM 3552 N N . LEU A 1 462 ? -6.928 2.309 49.946 1.00 88.12 462 LEU A N 1
ATOM 3553 C CA . LEU A 1 462 ? -6.298 3.159 48.946 1.00 88.12 462 LEU A CA 1
ATOM 3554 C C . LEU A 1 462 ? -7.300 3.452 47.824 1.00 88.12 462 LEU A C 1
ATOM 3556 O O . LEU A 1 462 ? -7.821 2.525 47.207 1.00 88.12 462 LEU A O 1
ATOM 3560 N N . CYS A 1 463 ? -7.510 4.730 47.518 1.00 89.44 463 CYS A N 1
ATOM 3561 C CA . CYS A 1 463 ? -8.200 5.212 46.325 1.00 89.44 463 CYS A CA 1
ATOM 3562 C C . CYS A 1 463 ? -7.250 6.116 45.534 1.00 89.44 463 CYS A C 1
ATOM 3564 O O . CYS A 1 463 ? -6.712 7.077 46.080 1.00 89.44 463 CYS A O 1
ATOM 3566 N N . LYS A 1 464 ? -7.027 5.835 44.250 1.00 87.94 464 LYS A N 1
ATOM 3567 C CA . LYS A 1 464 ? -6.129 6.642 43.408 1.00 87.94 464 LYS A CA 1
ATOM 3568 C C . LYS A 1 464 ? -6.676 6.809 41.996 1.00 87.94 464 LYS A C 1
ATOM 3570 O O . LYS A 1 464 ? -7.261 5.871 41.451 1.00 87.94 464 LYS A O 1
ATOM 3575 N N . LYS A 1 465 ? -6.463 7.988 41.398 1.00 84.12 465 LYS A N 1
ATOM 3576 C CA . LYS A 1 465 ? -6.757 8.212 39.976 1.00 84.12 465 LYS A CA 1
ATOM 3577 C C . LYS A 1 465 ? -5.883 7.274 39.150 1.00 84.12 465 LYS A C 1
ATOM 3579 O O . LYS A 1 465 ? -4.683 7.138 39.403 1.00 84.12 465 LYS A O 1
ATOM 3584 N N . ALA A 1 466 ? -6.492 6.576 38.206 1.00 73.56 466 ALA A N 1
ATOM 3585 C CA . ALA A 1 466 ? -5.795 5.552 37.456 1.00 73.56 466 ALA A CA 1
ATOM 3586 C C . ALA A 1 466 ? -6.344 5.439 36.043 1.00 73.56 466 ALA A C 1
ATOM 3588 O O . ALA A 1 466 ? -7.478 5.809 35.742 1.00 73.56 466 ALA A O 1
ATOM 3589 N N . TYR A 1 467 ? -5.525 4.886 35.164 1.00 61.66 467 TYR A N 1
ATOM 3590 C CA . TYR A 1 467 ? -5.957 4.623 33.810 1.00 61.66 467 TYR A CA 1
ATOM 3591 C C . TYR A 1 467 ? -6.952 3.459 33.793 1.00 61.66 467 TYR A C 1
ATOM 3593 O O . TYR A 1 467 ? -6.597 2.319 34.102 1.00 61.66 467 TYR A O 1
ATOM 3601 N N . GLY A 1 468 ? -8.198 3.731 33.392 1.00 47.81 468 GLY A N 1
ATOM 3602 C CA . GLY A 1 468 ? -9.241 2.704 33.293 1.00 47.81 468 GLY A CA 1
ATOM 3603 C C . GLY A 1 468 ? -8.875 1.554 32.352 1.00 47.81 468 GLY A C 1
ATOM 3604 O O . GLY A 1 468 ? -9.159 0.397 32.653 1.00 47.81 468 GLY A O 1
ATOM 3605 N N . TRP A 1 469 ? -8.145 1.845 31.268 1.00 49.62 469 TRP A N 1
ATOM 3606 C CA . TRP A 1 469 ? -7.641 0.832 30.333 1.00 49.62 469 TRP A CA 1
ATOM 3607 C C . TRP A 1 469 ? -6.621 -0.127 30.966 1.00 49.62 469 TRP A C 1
ATOM 3609 O O . TRP A 1 469 ? -6.498 -1.265 30.527 1.00 49.62 469 TRP A O 1
ATOM 3619 N N . ALA A 1 470 ? -5.930 0.291 32.030 1.00 49.56 470 ALA A N 1
ATOM 3620 C CA . ALA A 1 470 ? -4.968 -0.535 32.755 1.00 49.56 470 ALA A CA 1
ATOM 3621 C C . ALA A 1 470 ? -5.621 -1.311 33.910 1.00 49.56 470 ALA A C 1
ATOM 3623 O O . ALA A 1 470 ? -4.923 -1.690 34.849 1.00 49.56 470 ALA A O 1
ATOM 3624 N N . ARG A 1 471 ? -6.958 -1.458 33.920 1.00 54.53 471 ARG A N 1
ATOM 3625 C CA . ARG A 1 471 ? -7.731 -1.952 35.079 1.00 54.53 471 ARG A CA 1
ATOM 3626 C C . ARG A 1 471 ? -7.322 -1.257 36.385 1.00 54.53 471 ARG A C 1
ATOM 3628 O O . ARG A 1 471 ? -7.267 -1.869 37.445 1.00 54.53 471 ARG A O 1
ATOM 3635 N N . CYS A 1 472 ? -6.993 0.030 36.283 1.00 61.62 472 CYS A N 1
ATOM 3636 C CA . CYS A 1 472 ? -6.523 0.879 37.369 1.00 61.62 472 CYS A CA 1
ATOM 3637 C C . CYS A 1 472 ? -5.182 0.487 38.034 1.00 61.62 472 CYS A C 1
ATOM 3639 O O . CYS A 1 472 ? -4.798 1.107 39.029 1.00 61.62 472 CYS A O 1
ATOM 3641 N N . PHE A 1 473 ? -4.427 -0.479 37.499 1.00 55.47 473 PHE A N 1
ATOM 3642 C CA . PHE A 1 473 ? -3.110 -0.854 38.034 1.00 55.47 473 PHE A CA 1
ATOM 3643 C C . PHE A 1 473 ? -2.091 0.282 37.921 1.00 55.47 473 PHE A C 1
ATOM 3645 O O . PHE A 1 473 ? -1.381 0.592 38.884 1.00 55.47 473 PHE A O 1
ATOM 3652 N N . LEU A 1 474 ? -2.055 0.920 36.750 1.00 51.91 474 LEU A N 1
ATOM 3653 C CA . LEU A 1 474 ? -1.196 2.061 36.470 1.00 51.91 474 LEU A CA 1
ATOM 3654 C C . LEU A 1 474 ? -1.882 3.351 36.921 1.00 51.91 474 LEU A C 1
ATOM 3656 O O . LEU A 1 474 ? -2.965 3.704 36.444 1.00 51.91 474 LEU A O 1
ATOM 3660 N N . SER A 1 475 ? -1.231 4.045 37.850 1.00 60.69 475 SER A N 1
ATOM 3661 C CA . SER A 1 475 ? -1.648 5.370 38.302 1.00 60.69 475 SER A CA 1
ATOM 3662 C C . SER A 1 475 ? -1.367 6.412 37.218 1.00 60.69 475 SER A C 1
ATOM 3664 O O . SER A 1 475 ? -0.430 6.254 36.430 1.00 60.69 475 SER A O 1
ATOM 3666 N N . THR A 1 476 ? -2.132 7.501 37.194 1.00 55.16 476 THR A N 1
ATOM 3667 C CA . THR A 1 476 ? -1.744 8.662 36.383 1.00 55.16 476 THR A CA 1
ATOM 3668 C C 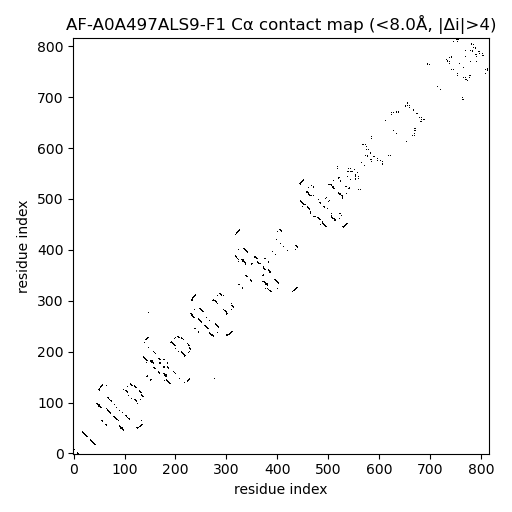. THR A 1 476 ? -0.510 9.345 37.008 1.00 55.16 476 THR A C 1
ATOM 3670 O O . THR A 1 476 ? -0.309 9.229 38.218 1.00 55.16 476 THR A O 1
ATOM 3673 N N . PRO A 1 477 ? 0.361 10.019 36.231 1.00 52.22 477 PRO A N 1
ATOM 3674 C CA . PRO A 1 477 ? 1.576 10.659 36.761 1.00 52.22 477 PRO A CA 1
ATOM 3675 C C . PRO A 1 477 ? 1.321 11.694 37.872 1.00 52.22 477 PRO A C 1
ATOM 3677 O O . PRO A 1 477 ? 2.197 11.957 38.688 1.00 52.22 477 PRO A O 1
ATOM 3680 N N . ASP A 1 478 ? 0.121 12.269 37.903 1.00 58.75 478 ASP A N 1
ATOM 3681 C CA . ASP A 1 478 ? -0.397 13.241 38.870 1.00 58.75 478 ASP A CA 1
ATOM 3682 C C . ASP A 1 478 ? -1.251 12.605 39.986 1.00 58.75 478 ASP A C 1
ATOM 3684 O O . ASP A 1 478 ? -1.818 13.312 40.820 1.00 58.75 478 ASP A O 1
ATOM 3688 N N . ALA A 1 479 ? -1.380 11.276 40.011 1.00 65.88 479 ALA A N 1
ATOM 3689 C CA . ALA A 1 479 ? -2.251 10.580 40.946 1.00 65.88 479 ALA A CA 1
ATOM 3690 C C . ALA A 1 479 ? -1.720 10.661 42.379 1.00 65.88 479 ALA A C 1
ATOM 3692 O O . ALA A 1 479 ? -0.828 9.911 42.782 1.00 65.88 479 ALA A O 1
ATOM 3693 N N . VAL A 1 480 ? -2.340 11.518 43.184 1.00 77.69 480 VAL A N 1
ATOM 3694 C CA . VAL A 1 480 ? -2.146 11.516 44.633 1.00 77.69 480 VAL A CA 1
ATOM 3695 C C . VAL A 1 480 ? -3.018 10.410 45.242 1.00 77.69 480 VAL A C 1
ATOM 3697 O O . VAL A 1 480 ? -4.236 10.415 45.038 1.00 77.69 480 VAL A O 1
ATOM 3700 N N . PRO A 1 481 ? -2.437 9.435 45.965 1.00 79.94 481 PRO A N 1
ATOM 3701 C CA . PRO A 1 481 ? -3.213 8.391 46.616 1.00 79.94 481 PRO A CA 1
ATOM 3702 C C . PRO A 1 481 ? -3.974 8.953 47.820 1.00 79.94 481 PRO A C 1
ATOM 3704 O O . PRO A 1 481 ? -3.404 9.608 48.691 1.00 79.94 481 PRO A O 1
ATOM 3707 N N . ILE A 1 482 ? -5.267 8.655 47.882 1.00 88.00 482 ILE A N 1
ATOM 3708 C CA . ILE A 1 482 ? -6.144 9.002 48.994 1.00 88.00 482 ILE A CA 1
ATOM 3709 C C . ILE A 1 482 ? -6.297 7.755 49.854 1.00 88.00 482 ILE A C 1
ATOM 3711 O O . ILE A 1 482 ? -6.775 6.721 49.384 1.00 88.00 482 ILE A O 1
ATOM 3715 N N . PHE A 1 483 ? -5.912 7.858 51.122 1.00 88.62 483 PHE A N 1
ATOM 3716 C CA . PHE A 1 483 ? -6.069 6.775 52.083 1.00 88.62 483 PHE A CA 1
ATOM 3717 C C . PHE A 1 483 ? -7.190 7.102 53.057 1.00 88.62 483 PHE A C 1
ATOM 3719 O O . PHE A 1 483 ? -7.206 8.176 53.661 1.00 88.62 483 PHE A O 1
ATOM 3726 N N . LYS A 1 484 ? -8.113 6.160 53.243 1.00 92.06 484 LYS A N 1
ATOM 3727 C CA . LYS A 1 484 ? -9.113 6.230 54.309 1.00 92.06 484 LYS A CA 1
ATOM 3728 C C . LYS A 1 484 ? -9.099 4.949 55.119 1.00 92.06 484 LYS A C 1
ATOM 3730 O O . LYS A 1 484 ? -9.046 3.850 54.572 1.00 92.06 484 LYS A O 1
ATOM 3735 N N . SER A 1 485 ? -9.157 5.103 56.434 1.00 91.12 485 SER A N 1
ATOM 3736 C CA . SER A 1 485 ? -9.447 3.984 57.322 1.00 91.12 485 SER A CA 1
ATOM 3737 C C . SER A 1 485 ? -10.939 3.648 57.225 1.00 91.12 485 SER A C 1
ATOM 3739 O O . SER A 1 485 ? -11.743 4.583 57.141 1.00 91.12 485 SER A O 1
ATOM 3741 N N . PRO A 1 486 ? -11.329 2.362 57.251 1.00 89.69 486 PRO A N 1
ATOM 3742 C CA . PRO A 1 486 ? -12.720 2.006 57.498 1.00 89.69 486 PRO A CA 1
ATOM 3743 C C . PRO A 1 486 ? -13.148 2.512 58.886 1.00 89.69 486 PRO A C 1
ATOM 3745 O O . PRO A 1 486 ? -12.323 2.652 59.795 1.00 89.69 486 PRO A O 1
ATOM 3748 N N . ASP A 1 487 ? -14.435 2.807 59.040 1.00 89.12 487 ASP A N 1
ATOM 3749 C CA . ASP A 1 487 ? -15.037 3.258 60.301 1.00 89.12 487 ASP A CA 1
ATOM 3750 C C . ASP A 1 487 ? -14.975 2.207 61.430 1.00 89.12 487 ASP A C 1
ATOM 3752 O O . ASP A 1 487 ? -14.911 2.571 62.606 1.00 89.12 487 ASP A O 1
ATOM 3756 N N . SER A 1 488 ? -14.914 0.917 61.088 1.00 88.75 488 SER A N 1
ATOM 3757 C CA . SER A 1 488 ? -14.708 -0.200 62.015 1.00 88.75 488 SER A CA 1
ATOM 3758 C C . SER A 1 488 ? -13.805 -1.303 61.447 1.00 88.75 488 SER A C 1
ATOM 3760 O O . SER A 1 488 ? -13.582 -1.405 60.243 1.00 88.75 488 SER A O 1
ATOM 3762 N N . TYR A 1 489 ? -13.281 -2.150 62.341 1.00 85.25 489 TYR A N 1
ATOM 3763 C CA . TYR A 1 489 ? -12.498 -3.346 62.011 1.00 85.25 489 TYR A CA 1
ATOM 3764 C C . TYR A 1 489 ? -13.092 -4.573 62.719 1.00 85.25 489 TYR A C 1
ATOM 3766 O O . TYR A 1 489 ? -13.576 -4.431 63.846 1.00 85.25 489 TYR A O 1
ATOM 3774 N N . PRO A 1 490 ? -13.003 -5.785 62.137 1.00 79.88 490 PRO A N 1
ATOM 3775 C CA . PRO A 1 490 ? -12.365 -6.116 60.855 1.00 79.88 490 PRO A CA 1
ATOM 3776 C C . PRO A 1 490 ? -13.215 -5.810 59.612 1.00 79.88 490 PRO A C 1
ATOM 3778 O O . PRO A 1 490 ? -12.678 -5.730 58.506 1.00 79.88 490 PRO A O 1
ATOM 3781 N N . ASP A 1 491 ? -14.514 -5.599 59.805 1.00 89.19 491 ASP A N 1
ATOM 3782 C CA . ASP A 1 491 ? -15.465 -5.250 58.756 1.00 89.19 491 ASP A CA 1
ATOM 3783 C C . ASP A 1 491 ? -15.964 -3.822 59.015 1.00 89.19 491 ASP A C 1
ATOM 3785 O O . ASP A 1 491 ? -16.266 -3.470 60.159 1.00 89.19 491 ASP A O 1
ATOM 3789 N N . GLY A 1 492 ? -16.022 -2.990 57.981 1.00 87.50 492 GLY A N 1
ATOM 3790 C CA . GLY A 1 492 ? -16.359 -1.571 58.108 1.00 87.50 492 GLY A CA 1
ATOM 3791 C C . GLY A 1 492 ? -16.586 -0.912 56.754 1.00 87.50 492 GLY A C 1
ATOM 3792 O O . GLY A 1 492 ? -16.667 -1.588 55.727 1.00 87.50 492 GLY A O 1
ATOM 3793 N N . LYS A 1 493 ? -16.712 0.413 56.744 1.00 91.44 493 LYS A N 1
ATOM 3794 C CA . LYS A 1 493 ? -17.037 1.214 55.566 1.00 91.44 493 LYS A CA 1
ATOM 3795 C C . LYS A 1 493 ? -16.233 2.513 55.502 1.00 91.44 493 LYS A C 1
ATOM 3797 O O . LYS A 1 493 ? -15.932 3.140 56.514 1.00 91.44 493 LYS A O 1
ATOM 3802 N N . ALA A 1 494 ? -15.934 2.953 54.283 1.00 90.88 494 ALA A N 1
ATOM 3803 C CA . ALA A 1 494 ? -15.446 4.296 53.974 1.00 90.88 494 ALA A CA 1
ATOM 3804 C C . ALA A 1 494 ? -16.190 4.877 52.762 1.00 90.88 494 ALA A C 1
ATOM 3806 O O . ALA A 1 494 ? -16.635 4.138 51.886 1.00 90.88 494 ALA A O 1
ATOM 3807 N N . VAL A 1 495 ? -16.336 6.204 52.700 1.00 90.31 495 VAL A N 1
ATOM 3808 C CA . VAL A 1 495 ? -17.038 6.896 51.603 1.00 90.31 495 VAL A CA 1
ATOM 3809 C C . VAL A 1 495 ? -16.092 7.871 50.904 1.00 90.31 495 VAL A C 1
ATOM 3811 O O . VAL A 1 495 ? -15.433 8.662 51.582 1.00 90.31 495 VAL A O 1
ATOM 3814 N N . PHE A 1 496 ? -16.045 7.827 49.570 1.00 91.50 496 PHE A N 1
ATOM 3815 C CA . PHE A 1 496 ? -15.321 8.779 48.720 1.00 91.50 496 PHE A CA 1
ATOM 3816 C C . PHE A 1 496 ? -16.300 9.610 47.879 1.00 91.50 496 PHE A C 1
ATOM 3818 O O . PHE A 1 496 ? -17.260 9.077 47.317 1.00 91.50 496 PHE A O 1
ATOM 3825 N N . THR A 1 497 ? -16.057 10.918 47.814 1.00 85.75 497 THR A N 1
ATOM 3826 C CA . THR A 1 497 ? -16.937 11.937 47.210 1.00 85.75 497 THR A CA 1
ATOM 3827 C C . THR A 1 497 ? -16.134 12.971 46.406 1.00 85.75 497 THR A C 1
ATOM 3829 O O . THR A 1 497 ? -14.904 12.985 46.474 1.00 85.75 497 THR A O 1
ATOM 3832 N N . LYS A 1 498 ? -16.804 13.913 45.717 1.00 80.31 498 LYS A N 1
ATOM 3833 C CA . LYS A 1 498 ? -16.138 15.069 45.071 1.00 80.31 498 LYS A CA 1
ATOM 3834 C C . LYS A 1 498 ? -15.286 15.892 46.050 1.00 80.31 498 LYS A C 1
ATOM 3836 O O . LYS A 1 498 ? -14.252 16.427 45.661 1.00 80.31 498 LYS A O 1
ATOM 3841 N N . ALA A 1 499 ? -15.666 15.944 47.332 1.00 80.56 499 ALA A N 1
ATOM 3842 C CA . ALA A 1 499 ? -14.913 16.655 48.370 1.00 80.56 499 ALA A CA 1
ATOM 3843 C C . ALA A 1 499 ? -13.542 16.023 48.676 1.00 80.56 499 ALA A C 1
ATOM 3845 O O . ALA A 1 499 ? -12.654 16.707 49.176 1.00 80.56 499 ALA A O 1
ATOM 3846 N N . ASP A 1 500 ? -13.350 14.745 48.336 1.00 83.06 500 ASP A N 1
ATOM 3847 C CA . ASP A 1 500 ? -12.064 14.050 48.458 1.00 83.06 500 ASP A CA 1
ATOM 3848 C C . ASP A 1 500 ? -11.143 14.302 47.247 1.00 83.06 500 ASP A C 1
ATOM 3850 O O . ASP A 1 500 ? -10.071 13.712 47.150 1.00 83.06 500 ASP A O 1
ATOM 3854 N N . GLY A 1 501 ? -11.552 15.171 46.313 1.00 82.06 501 GLY A N 1
ATOM 3855 C CA . GLY A 1 501 ? -10.812 15.479 45.087 1.00 82.06 501 GLY A CA 1
ATOM 3856 C C . GLY A 1 501 ? -11.126 14.543 43.916 1.00 82.06 501 GLY A C 1
ATOM 3857 O O . GLY A 1 501 ? -10.362 14.500 42.950 1.00 82.06 501 GLY A O 1
ATOM 3858 N N . LEU A 1 502 ? -12.226 13.781 43.986 1.00 85.94 502 LEU A N 1
ATOM 3859 C CA . LEU A 1 502 ? -12.672 12.936 42.878 1.00 85.94 502 LEU A CA 1
ATOM 3860 C C . LEU A 1 502 ? -13.403 13.770 41.816 1.00 85.94 502 LEU A C 1
ATOM 3862 O O . LEU A 1 502 ? -14.223 14.630 42.136 1.00 85.94 502 LEU A O 1
ATOM 3866 N N . VAL A 1 503 ? -13.116 13.496 40.546 1.00 81.56 503 VAL A N 1
ATOM 3867 C CA . VAL A 1 503 ? -13.700 14.193 39.394 1.00 81.56 503 VAL A CA 1
ATOM 3868 C C . VAL A 1 503 ? -14.701 13.267 38.704 1.00 81.56 503 VAL A C 1
ATOM 3870 O O . VAL A 1 503 ? -14.411 12.096 38.470 1.00 81.56 503 VAL A O 1
ATOM 3873 N N . GLU A 1 504 ? -15.893 13.781 38.402 1.00 78.12 504 GLU A N 1
ATOM 3874 C CA . GLU A 1 504 ? -16.952 13.016 37.732 1.00 78.12 504 GLU A CA 1
ATOM 3875 C C . GLU A 1 504 ? -16.498 12.515 36.355 1.00 78.12 504 GLU A C 1
ATOM 3877 O O . GLU A 1 504 ? -15.831 13.230 35.606 1.00 78.12 504 GLU A O 1
ATOM 3882 N N . GLY A 1 505 ? -16.831 11.264 36.038 1.00 73.00 505 GLY A N 1
ATOM 3883 C CA . GLY A 1 505 ? -16.446 10.596 34.793 1.00 73.00 505 GLY A CA 1
ATOM 3884 C C . GLY A 1 505 ? -14.991 10.106 34.738 1.00 73.00 505 GLY A C 1
ATOM 3885 O O . GLY A 1 505 ? -14.659 9.299 33.865 1.00 73.00 505 GLY A O 1
ATOM 3886 N N . GLU A 1 506 ? -14.129 10.522 35.672 1.00 83.31 506 GLU A N 1
ATOM 3887 C CA . GLU A 1 506 ? -12.746 10.045 35.782 1.00 83.31 506 GLU A CA 1
ATOM 3888 C C . GLU A 1 506 ? -12.672 8.666 36.440 1.00 83.31 506 GLU A C 1
ATOM 3890 O O . GLU A 1 506 ? -13.540 8.267 37.219 1.00 83.31 506 GLU A O 1
ATOM 3895 N N . THR A 1 507 ? -11.624 7.910 36.107 1.00 85.00 507 THR A N 1
ATOM 3896 C CA . THR A 1 507 ? -11.476 6.519 36.554 1.00 85.00 507 THR A CA 1
ATOM 3897 C C . THR A 1 507 ? -10.564 6.399 37.773 1.00 85.00 507 THR A C 1
ATOM 3899 O O . THR A 1 507 ? -9.462 6.951 37.808 1.00 85.00 507 THR A O 1
ATOM 3902 N N . TYR A 1 508 ? -11.018 5.635 38.767 1.00 89.44 508 TYR A N 1
ATOM 3903 C CA . TYR A 1 508 ? -10.311 5.429 40.028 1.00 89.44 508 TYR A CA 1
ATOM 3904 C C . TYR A 1 508 ? -10.142 3.945 40.340 1.00 89.44 508 TYR A C 1
ATOM 3906 O O . TYR A 1 508 ? -11.046 3.137 40.116 1.00 89.44 508 TYR A O 1
ATOM 3914 N N . GLY A 1 509 ? -8.971 3.609 40.882 1.00 87.69 509 GLY A N 1
ATOM 3915 C CA . GLY A 1 509 ? -8.669 2.300 41.449 1.00 87.69 509 GLY A CA 1
ATOM 3916 C C . GLY A 1 509 ? -8.822 2.317 42.962 1.00 87.69 509 GLY A C 1
ATOM 3917 O O . GLY A 1 509 ? -8.238 3.180 43.621 1.00 87.69 509 GLY A O 1
ATOM 3918 N N . ILE A 1 510 ? -9.565 1.349 43.500 1.00 89.75 510 ILE A N 1
ATOM 3919 C CA . ILE A 1 510 ? -9.816 1.182 44.934 1.00 89.75 510 ILE A CA 1
ATOM 3920 C C . ILE A 1 510 ? -9.321 -0.195 45.388 1.00 89.75 510 ILE A C 1
ATOM 3922 O O . ILE A 1 510 ? -9.654 -1.219 44.786 1.00 89.75 510 ILE A O 1
ATOM 3926 N N . GLY A 1 511 ? -8.521 -0.238 46.456 1.00 86.50 511 GLY A N 1
ATOM 3927 C CA . GLY A 1 511 ? -8.002 -1.491 47.008 1.00 86.50 511 GLY A CA 1
ATOM 3928 C C . GLY A 1 511 ? -7.453 -1.397 48.432 1.00 86.50 511 GLY A C 1
ATOM 3929 O O . GLY A 1 511 ? -7.405 -0.309 49.007 1.00 86.50 511 GLY A O 1
ATOM 3930 N N . PRO A 1 512 ? -7.069 -2.541 49.023 1.00 84.62 512 PRO A N 1
ATOM 3931 C CA . PRO A 1 512 ? -6.471 -2.592 50.352 1.00 84.62 512 PRO A CA 1
ATOM 3932 C C . PRO A 1 512 ? -5.053 -2.008 50.353 1.00 84.62 512 PRO A C 1
ATOM 3934 O O . PRO A 1 512 ? -4.353 -2.056 49.348 1.00 84.62 512 PRO A O 1
ATOM 3937 N N . SER A 1 513 ? -4.626 -1.510 51.509 1.00 83.00 513 SER A N 1
ATOM 3938 C CA . SER A 1 513 ? -3.251 -1.139 51.841 1.00 83.00 513 SER A CA 1
ATOM 3939 C C . SER A 1 513 ? -2.904 -1.772 53.191 1.00 83.00 513 SER A C 1
ATOM 3941 O O . SER A 1 513 ? -3.501 -1.427 54.215 1.00 83.00 513 SER A O 1
ATOM 3943 N N . VAL A 1 514 ? -1.995 -2.752 53.198 1.00 77.12 514 VAL A N 1
ATOM 3944 C CA . VAL A 1 514 ? -1.689 -3.562 54.392 1.00 77.12 514 VAL A CA 1
ATOM 3945 C C . VAL A 1 514 ? -0.592 -2.943 55.257 1.00 77.12 514 VAL A C 1
ATOM 3947 O O . VAL A 1 514 ? 0.493 -2.616 54.789 1.00 77.12 514 VAL A O 1
ATOM 3950 N N . SER A 1 515 ? -0.838 -2.873 56.564 1.00 66.56 515 SER A N 1
ATOM 3951 C CA . SER A 1 515 ? 0.055 -2.238 57.549 1.00 66.56 515 SER A CA 1
ATOM 3952 C C . SER A 1 515 ? 1.395 -2.954 57.793 1.00 66.56 515 SER A C 1
ATOM 3954 O O . SER A 1 515 ? 2.329 -2.354 58.323 1.00 66.56 515 SER A O 1
ATOM 3956 N N . LYS A 1 516 ? 1.504 -4.250 57.456 1.00 57.72 516 LYS A N 1
ATOM 3957 C CA . LYS A 1 516 ? 2.677 -5.104 57.746 1.00 57.72 516 LYS A CA 1
ATOM 3958 C C . LYS A 1 516 ? 3.087 -5.995 56.562 1.00 57.72 516 LYS A C 1
ATOM 3960 O O . LYS A 1 516 ? 3.109 -7.219 56.698 1.00 57.72 516 LYS A O 1
ATOM 3965 N N . GLY A 1 517 ? 3.405 -5.428 55.399 1.00 53.28 517 GLY A N 1
ATOM 3966 C CA . GLY A 1 517 ? 3.877 -6.226 54.261 1.00 53.28 517 GLY A CA 1
ATOM 3967 C C . GLY A 1 517 ? 4.615 -5.434 53.185 1.00 53.28 517 GLY A C 1
ATOM 3968 O O . GLY A 1 517 ? 4.328 -4.264 52.974 1.00 53.28 517 GLY A O 1
ATOM 3969 N N . TYR A 1 518 ? 5.542 -6.112 52.499 1.00 46.47 518 TYR A N 1
ATOM 3970 C CA . TYR A 1 518 ? 6.230 -5.636 51.288 1.00 46.47 518 TYR A CA 1
ATOM 3971 C C . TYR A 1 518 ? 5.440 -5.921 49.996 1.00 46.47 518 TYR A C 1
ATOM 3973 O O . TYR A 1 518 ? 5.890 -5.559 48.913 1.00 46.47 518 TYR A O 1
ATOM 3981 N N . LEU A 1 519 ? 4.278 -6.584 50.089 1.00 50.47 519 LEU A N 1
ATOM 3982 C CA . LEU A 1 519 ? 3.462 -6.892 48.917 1.00 50.47 519 LEU A CA 1
ATOM 3983 C C . LEU A 1 519 ? 2.810 -5.605 48.385 1.00 50.47 519 LEU A C 1
ATOM 3985 O O . LEU A 1 519 ? 2.065 -4.966 49.138 1.00 50.47 519 LEU A O 1
ATOM 3989 N N . PRO A 1 520 ? 3.013 -5.238 47.107 1.00 50.97 520 PRO A N 1
ATOM 3990 C CA . PRO A 1 520 ? 2.232 -4.178 46.493 1.00 50.97 520 PRO A CA 1
ATOM 3991 C C . PRO A 1 520 ? 0.787 -4.669 46.438 1.00 50.97 520 PRO A C 1
ATOM 3993 O O . PRO A 1 520 ? 0.481 -5.640 45.764 1.00 50.97 520 PRO A O 1
ATOM 3996 N N . THR A 1 521 ? -0.114 -4.056 47.194 1.00 60.25 521 THR A N 1
ATOM 3997 C CA . THR A 1 521 ? -1.533 -4.427 47.171 1.00 60.25 521 THR A CA 1
ATOM 3998 C C . THR A 1 521 ? -2.208 -3.568 46.101 1.00 60.25 521 THR A C 1
ATOM 4000 O O . THR A 1 521 ? -2.288 -2.348 46.205 1.00 60.25 521 THR A O 1
ATOM 4003 N N . GLY A 1 522 ? -2.553 -4.189 44.970 1.00 61.09 522 GLY A N 1
ATOM 4004 C CA . GLY A 1 522 ? -3.159 -3.499 43.827 1.00 61.09 522 GLY A CA 1
ATOM 4005 C C . GLY A 1 522 ? -4.655 -3.220 44.034 1.00 61.09 522 GLY A C 1
ATOM 4006 O O . GLY A 1 522 ? -5.292 -3.892 44.854 1.00 61.09 522 GLY A O 1
ATOM 4007 N N . PRO A 1 523 ? -5.238 -2.257 43.292 1.00 67.50 523 PRO A N 1
ATOM 4008 C CA . PRO A 1 523 ? -6.671 -2.002 43.342 1.00 67.50 523 PRO A CA 1
ATOM 4009 C C . PRO A 1 523 ? -7.447 -3.232 42.866 1.00 67.50 523 PRO A C 1
ATOM 4011 O O . PRO A 1 523 ? -7.117 -3.830 41.847 1.00 67.50 523 PRO A O 1
ATOM 4014 N N . VAL A 1 524 ? -8.465 -3.609 43.633 1.00 69.44 524 VAL A N 1
ATOM 4015 C CA . VAL A 1 524 ? -9.346 -4.766 43.368 1.00 69.44 524 VAL A CA 1
ATOM 4016 C C . VAL A 1 524 ? -10.567 -4.332 42.575 1.00 69.44 524 VAL A C 1
ATOM 4018 O O . VAL A 1 524 ? -11.198 -5.111 41.874 1.00 69.44 524 VAL A O 1
ATOM 4021 N N . TRP A 1 525 ? -10.901 -3.050 42.695 1.00 82.56 525 TRP A N 1
ATOM 4022 C CA . TRP A 1 525 ? -12.020 -2.443 42.018 1.00 82.56 525 TRP A CA 1
ATOM 4023 C C . TRP A 1 525 ? -11.540 -1.259 41.185 1.00 82.56 525 TRP A C 1
ATOM 4025 O O . TRP A 1 525 ? -10.691 -0.476 41.617 1.00 82.56 525 TRP A O 1
ATOM 4035 N N . CYS A 1 526 ? -12.090 -1.138 39.983 1.00 82.25 526 CYS A N 1
ATOM 4036 C CA . CYS A 1 526 ? -11.783 -0.077 39.039 1.00 82.25 526 CYS A CA 1
ATOM 4037 C C . CYS A 1 526 ? -13.092 0.427 38.441 1.00 82.25 526 CYS A C 1
ATOM 4039 O O . CYS A 1 526 ? -13.898 -0.371 37.959 1.00 82.25 526 CYS A O 1
ATOM 4041 N N . GLY A 1 527 ? -13.305 1.737 38.447 1.00 81.12 527 GLY A N 1
ATOM 4042 C CA . GLY A 1 527 ? -14.520 2.292 37.873 1.00 81.12 527 GLY A CA 1
ATOM 4043 C C . GLY A 1 527 ? -14.501 3.802 37.750 1.00 81.12 527 GLY A C 1
ATOM 4044 O O . GLY A 1 527 ? -13.758 4.502 38.442 1.00 81.12 527 GLY A O 1
ATOM 4045 N N . LYS A 1 528 ? -15.341 4.295 36.838 1.00 83.94 528 LYS A N 1
ATOM 4046 C CA . LYS A 1 528 ? -15.624 5.721 36.713 1.00 83.94 528 LYS A CA 1
ATOM 4047 C C . LYS A 1 528 ? -16.411 6.213 37.914 1.00 83.94 528 LYS A C 1
ATOM 4049 O O . LYS A 1 528 ? -17.315 5.518 38.396 1.00 83.94 528 LYS A O 1
ATOM 4054 N N . PHE A 1 529 ? -16.058 7.404 38.367 1.00 83.00 529 PHE A N 1
ATOM 4055 C CA . PHE A 1 529 ? -16.776 8.112 39.408 1.00 83.00 529 PHE A CA 1
ATOM 4056 C C . PHE A 1 529 ? -18.024 8.769 38.810 1.00 83.00 529 PHE A C 1
ATOM 4058 O O . PHE A 1 529 ? -17.964 9.874 38.285 1.00 83.00 529 PHE A O 1
ATOM 4065 N N . GLU A 1 530 ? -19.123 8.016 38.808 1.00 73.50 530 GLU A N 1
ATOM 4066 C CA . GLU A 1 530 ? -20.437 8.392 38.269 1.00 73.50 530 GLU A CA 1
ATOM 4067 C C . GLU A 1 530 ? -21.523 7.595 39.028 1.00 73.50 530 GLU A C 1
ATOM 4069 O O . GLU A 1 530 ? -21.361 6.394 39.275 1.00 73.50 530 GLU A O 1
ATOM 4074 N N . GLY A 1 531 ? -22.613 8.244 39.425 1.00 71.56 531 GLY A N 1
ATOM 4075 C CA . GLY A 1 531 ? -23.641 7.703 40.309 1.00 71.56 531 GLY A CA 1
ATOM 4076 C C . GLY A 1 531 ? -23.131 7.278 41.695 1.00 71.56 531 GLY A C 1
ATOM 4077 O O . GLY A 1 531 ? -21.960 7.419 42.054 1.00 71.56 531 GLY A O 1
ATOM 4078 N N . THR A 1 532 ? -24.032 6.724 42.507 1.00 79.88 532 THR A N 1
ATOM 4079 C CA . THR A 1 532 ? -23.650 6.055 43.760 1.00 79.88 532 THR A CA 1
ATOM 4080 C C . THR A 1 532 ? -23.302 4.597 43.471 1.00 79.88 532 THR A C 1
ATOM 4082 O O . THR A 1 532 ? -24.134 3.855 42.950 1.00 79.88 532 THR A O 1
ATOM 4085 N N . LYS A 1 533 ? -22.078 4.177 43.812 1.00 79.56 533 LYS A N 1
ATOM 4086 C CA . LYS A 1 533 ? -21.607 2.794 43.660 1.00 79.56 533 LYS A CA 1
ATOM 4087 C C . LYS A 1 533 ? -21.172 2.219 45.007 1.00 79.56 533 LYS A C 1
ATOM 4089 O O . LYS A 1 533 ? -20.285 2.764 45.667 1.00 79.56 533 LYS A O 1
ATOM 4094 N N . ASP A 1 534 ? -21.765 1.088 45.375 1.00 84.88 534 ASP A N 1
ATOM 4095 C CA . ASP A 1 534 ? -21.292 0.236 46.465 1.00 84.88 534 ASP A CA 1
ATOM 4096 C C . ASP A 1 534 ? -20.179 -0.691 45.963 1.00 84.88 534 ASP A C 1
ATOM 4098 O O . ASP A 1 534 ? -20.305 -1.383 44.952 1.00 84.88 534 ASP A O 1
ATOM 4102 N N . ILE A 1 535 ? -19.067 -0.691 46.684 1.00 88.12 535 ILE A N 1
ATOM 4103 C CA . ILE A 1 535 ? -17.840 -1.414 46.379 1.00 88.12 535 ILE A CA 1
ATOM 4104 C C . ILE A 1 535 ? -17.534 -2.285 47.578 1.00 88.12 535 ILE A C 1
ATOM 4106 O O . ILE A 1 535 ? -17.490 -1.803 48.704 1.00 88.12 535 ILE A O 1
ATOM 4110 N N . TYR A 1 536 ? -17.280 -3.562 47.342 1.00 84.44 536 TYR A N 1
ATOM 4111 C CA . TYR A 1 536 ? -16.979 -4.501 48.407 1.00 84.44 536 TYR A CA 1
ATOM 4112 C C . TYR A 1 536 ? -15.562 -5.036 48.229 1.00 84.44 536 TYR A C 1
ATOM 4114 O O . TYR A 1 536 ? -15.267 -5.751 47.273 1.00 84.44 536 TYR A O 1
ATOM 4122 N N . LEU A 1 537 ? -14.679 -4.684 49.159 1.00 83.38 537 LEU A N 1
ATOM 4123 C CA . LEU A 1 537 ? -13.330 -5.224 49.251 1.00 83.38 537 LEU A CA 1
ATOM 4124 C C . LEU A 1 537 ? -13.363 -6.477 50.119 1.00 83.38 537 LEU A C 1
ATOM 4126 O O . LEU A 1 537 ? -13.231 -6.421 51.343 1.00 83.38 537 LEU A O 1
ATOM 4130 N N . TYR A 1 538 ? -13.563 -7.609 49.452 1.00 71.50 538 TYR A N 1
ATOM 4131 C CA . TYR A 1 538 ? -13.571 -8.923 50.089 1.00 71.50 538 TYR A CA 1
ATOM 4132 C C . TYR A 1 538 ? -12.168 -9.477 50.342 1.00 71.50 538 TYR A C 1
ATOM 4134 O O . TYR A 1 538 ? -12.036 -10.337 51.202 1.00 71.50 538 TYR A O 1
ATOM 4142 N N . SER A 1 539 ? -11.161 -8.996 49.596 1.00 71.62 539 SER A N 1
ATOM 4143 C CA . SER A 1 539 ? -9.777 -9.476 49.662 1.00 71.62 539 SER A CA 1
ATOM 4144 C C . SER A 1 539 ? -8.868 -8.522 50.435 1.00 71.62 539 SER A C 1
ATOM 4146 O O . SER A 1 539 ? -8.763 -7.344 50.082 1.00 71.62 539 SER A O 1
ATOM 4148 N N . ARG A 1 540 ? -8.134 -9.039 51.425 1.00 75.62 540 ARG A N 1
ATOM 4149 C CA . ARG A 1 540 ? -7.112 -8.295 52.183 1.00 75.62 540 ARG A CA 1
ATOM 4150 C C . ARG A 1 540 ? -5.830 -8.048 51.375 1.00 75.62 540 ARG A C 1
ATOM 4152 O O . ARG A 1 540 ? -5.145 -7.058 51.622 1.00 75.62 540 ARG A O 1
ATOM 4159 N N . TYR A 1 541 ? -5.503 -8.916 50.413 1.00 74.12 541 TYR A N 1
ATOM 4160 C CA . TYR A 1 541 ? -4.300 -8.815 49.558 1.00 74.12 541 TYR A CA 1
ATOM 4161 C C . TYR A 1 541 ? -4.590 -8.239 48.165 1.00 74.12 541 TYR A C 1
ATOM 4163 O O . TYR A 1 541 ? -3.713 -8.133 47.305 1.00 74.12 541 TYR A O 1
ATOM 4171 N N . GLY A 1 542 ? -5.837 -7.840 47.950 1.00 74.38 542 GLY A N 1
ATOM 4172 C CA . GLY A 1 542 ? -6.307 -7.192 46.747 1.00 74.38 542 GLY A CA 1
ATOM 4173 C C . GLY A 1 542 ? -6.269 -8.092 45.516 1.00 74.38 542 GLY A C 1
ATOM 4174 O O . GLY A 1 542 ? -6.552 -9.286 45.612 1.00 74.38 542 GLY A O 1
ATOM 4175 N N . VAL A 1 543 ? -5.905 -7.521 44.367 1.00 57.97 543 VAL A N 1
ATOM 4176 C CA . VAL A 1 543 ? -5.857 -8.236 43.079 1.00 57.97 543 VAL A CA 1
ATOM 4177 C C . VAL A 1 543 ? -4.821 -9.360 43.042 1.00 57.97 543 VAL A C 1
ATOM 4179 O O . VAL A 1 543 ? -4.994 -10.336 42.324 1.00 57.97 543 VAL A O 1
ATOM 4182 N N . PHE A 1 544 ? -3.770 -9.272 43.861 1.00 64.00 544 PHE A N 1
ATOM 4183 C CA . PHE A 1 544 ? -2.807 -10.361 44.027 1.00 64.00 544 PHE A CA 1
ATOM 4184 C C . PHE A 1 544 ? -3.426 -11.541 44.783 1.00 64.00 544 PHE A C 1
ATOM 4186 O O . PHE A 1 544 ? -3.111 -12.684 44.471 1.00 64.00 544 PHE A O 1
ATOM 4193 N N . GLY A 1 545 ? -4.371 -11.268 45.691 1.00 63.94 545 GLY A N 1
ATOM 4194 C CA . GLY A 1 545 ? -5.254 -12.272 46.287 1.00 63.94 545 GLY A CA 1
ATOM 4195 C C . GLY A 1 545 ? -6.174 -12.921 45.254 1.00 63.94 545 GLY A C 1
ATOM 4196 O O . GLY A 1 545 ? -6.256 -14.141 45.184 1.00 63.94 545 GLY A O 1
ATOM 4197 N N . GLU A 1 546 ? -6.820 -12.132 44.394 1.00 56.12 546 GLU A N 1
ATOM 4198 C CA . GLU A 1 546 ? -7.662 -12.678 43.314 1.00 56.12 546 GLU A CA 1
ATOM 4199 C C . GLU A 1 546 ? -6.852 -13.497 42.295 1.00 56.12 546 GLU A C 1
ATOM 4201 O O . GLU A 1 546 ? -7.296 -14.554 41.851 1.00 56.12 546 GLU A O 1
ATOM 4206 N N . ALA A 1 547 ? -5.632 -13.058 41.971 1.00 53.91 547 ALA A N 1
ATOM 4207 C CA . ALA A 1 547 ? -4.699 -13.789 41.117 1.00 53.91 547 ALA A CA 1
ATOM 4208 C C . ALA A 1 547 ? -4.278 -15.130 41.737 1.00 53.91 547 ALA A C 1
ATOM 4210 O O . ALA A 1 547 ? -4.137 -16.115 41.018 1.00 53.91 547 ALA A O 1
ATOM 4211 N N . CYS A 1 548 ? -4.133 -15.189 43.063 1.00 52.91 548 CYS A N 1
ATOM 4212 C CA . CYS A 1 548 ? -3.926 -16.443 43.784 1.00 52.91 548 CYS A CA 1
ATOM 4213 C C . CYS A 1 548 ? -5.135 -17.383 43.668 1.00 52.91 548 CYS A C 1
ATOM 4215 O O . CYS A 1 548 ? -4.956 -18.574 43.432 1.00 52.91 548 CYS A O 1
ATOM 4217 N N . GLU A 1 549 ? -6.362 -16.865 43.778 1.00 45.22 549 GLU A N 1
ATOM 4218 C CA . GLU A 1 549 ? -7.592 -17.668 43.661 1.00 45.22 549 GLU A CA 1
ATOM 4219 C C . GLU A 1 549 ? -7.746 -18.272 42.258 1.00 45.22 549 GLU A C 1
ATOM 4221 O O . GLU A 1 549 ? -8.136 -19.430 42.122 1.00 45.22 549 GLU A O 1
ATOM 4226 N N . LEU A 1 550 ? -7.331 -17.532 41.224 1.00 40.06 550 LEU A N 1
ATOM 4227 C CA . LEU A 1 550 ? -7.255 -18.000 39.834 1.00 40.06 550 LEU A CA 1
ATOM 4228 C C . LEU A 1 550 ? -6.282 -19.170 39.631 1.00 40.06 550 LEU A C 1
ATOM 4230 O O . LEU A 1 550 ? -6.502 -19.990 38.742 1.00 40.06 550 LEU A O 1
ATOM 4234 N N . VAL A 1 551 ? -5.237 -19.266 40.457 1.00 42.88 551 VAL A N 1
ATOM 4235 C CA . VAL A 1 551 ? -4.292 -20.397 40.466 1.00 42.88 551 VAL A CA 1
ATOM 4236 C C . VAL A 1 551 ? -4.597 -21.415 41.574 1.00 42.88 551 VAL A C 1
ATOM 4238 O O . VAL A 1 551 ? -3.778 -22.282 41.863 1.00 42.88 551 VAL A O 1
ATOM 4241 N N . GLY A 1 552 ? -5.792 -21.346 42.176 1.00 43.38 552 GLY A N 1
ATOM 4242 C CA . GLY A 1 552 ? -6.296 -22.327 43.143 1.00 43.38 552 GLY A CA 1
ATOM 4243 C C . GLY A 1 552 ? -5.858 -22.114 44.596 1.00 43.38 552 GLY A C 1
ATOM 4244 O O . GLY A 1 552 ? -6.103 -22.984 45.429 1.00 43.38 552 GLY A O 1
ATOM 4245 N N . ILE A 1 553 ? -5.244 -20.973 44.924 1.00 52.22 553 ILE A N 1
ATOM 4246 C CA . ILE A 1 553 ? -4.785 -20.620 46.275 1.00 52.22 553 ILE A CA 1
ATOM 4247 C C . ILE A 1 553 ? -5.794 -19.656 46.926 1.00 52.22 553 ILE A C 1
ATOM 4249 O O . ILE A 1 553 ? -6.145 -18.650 46.308 1.00 52.22 553 ILE A O 1
ATOM 4253 N N . PRO A 1 554 ? -6.262 -19.872 48.174 1.00 63.53 554 PRO A N 1
ATOM 4254 C CA . PRO A 1 554 ? -7.281 -19.001 48.761 1.00 63.53 554 PRO A CA 1
ATOM 4255 C C . PRO A 1 554 ? -6.811 -17.538 48.861 1.00 63.53 554 PRO A C 1
ATOM 4257 O O . PRO A 1 554 ? -5.781 -17.255 49.480 1.00 63.53 554 PRO A O 1
ATOM 4260 N N . LYS A 1 555 ? -7.583 -16.602 48.292 1.00 61.91 555 LYS A N 1
ATOM 4261 C CA . LYS A 1 555 ? -7.200 -15.183 48.119 1.00 61.91 555 LYS A CA 1
ATOM 4262 C C . LYS A 1 555 ? -6.800 -14.426 49.389 1.00 61.91 555 LYS A C 1
ATOM 4264 O O . LYS A 1 555 ? -5.959 -13.535 49.327 1.00 61.91 555 LYS A O 1
ATOM 4269 N N . ASP A 1 556 ? -7.375 -14.795 50.532 1.00 68.25 556 ASP A N 1
ATOM 4270 C CA . ASP A 1 556 ? -7.154 -14.147 51.835 1.00 68.25 556 ASP A CA 1
ATOM 4271 C C . ASP A 1 556 ? -6.212 -14.929 52.753 1.00 68.25 556 ASP A C 1
ATOM 4273 O O . ASP A 1 556 ? -6.056 -14.608 53.934 1.00 68.25 556 ASP A O 1
ATOM 4277 N N . SER A 1 557 ? -5.586 -15.979 52.221 1.00 66.00 557 SER A N 1
ATOM 4278 C CA . SER A 1 557 ? -4.677 -16.825 52.981 1.00 66.00 557 SER A CA 1
ATOM 4279 C C . SER A 1 557 ? -3.270 -16.241 53.062 1.00 66.00 557 SER A C 1
ATOM 4281 O O . SER A 1 557 ? -2.758 -15.591 52.149 1.00 66.00 557 SER A O 1
ATOM 4283 N N . ASP A 1 558 ? -2.577 -16.593 54.142 1.00 65.12 558 ASP A N 1
ATOM 4284 C CA . ASP A 1 558 ? -1.133 -16.398 54.244 1.00 65.12 558 ASP A CA 1
ATOM 4285 C C . ASP A 1 558 ? -0.341 -17.253 53.224 1.00 65.12 558 ASP A C 1
ATOM 4287 O O . ASP A 1 558 ? 0.857 -17.024 53.061 1.00 65.12 558 ASP A O 1
ATOM 4291 N N . GLU A 1 559 ? -0.985 -18.207 52.536 1.00 57.22 559 GLU A N 1
ATOM 4292 C CA . GLU A 1 559 ? -0.428 -19.039 51.457 1.00 57.22 559 GLU A CA 1
ATOM 4293 C C . GLU A 1 559 ? -0.325 -18.267 50.134 1.00 57.22 559 GLU A C 1
ATOM 4295 O O . GLU A 1 559 ? 0.728 -18.281 49.506 1.00 57.22 559 GLU A O 1
ATOM 4300 N N . CYS A 1 560 ? -1.334 -17.467 49.776 1.00 61.59 560 CYS A N 1
ATOM 4301 C CA . CYS A 1 560 ? -1.249 -16.535 48.644 1.00 61.59 560 CYS A CA 1
ATOM 4302 C C . CYS A 1 560 ? -0.102 -15.523 48.809 1.00 61.59 560 CYS A C 1
ATOM 4304 O O . CYS A 1 560 ? 0.643 -15.219 47.877 1.00 61.59 560 CYS A O 1
ATOM 4306 N N . ARG A 1 561 ? 0.095 -15.040 50.040 1.00 64.50 561 ARG A N 1
ATOM 4307 C CA . ARG A 1 561 ? 1.235 -14.186 50.389 1.00 64.50 561 ARG A CA 1
ATOM 4308 C C . ARG A 1 561 ? 2.581 -14.898 50.174 1.00 64.50 561 ARG A C 1
ATOM 4310 O O . ARG A 1 561 ? 3.547 -14.233 49.818 1.00 64.50 561 ARG A O 1
ATOM 4317 N N . ARG A 1 562 ? 2.660 -16.215 50.415 1.00 55.94 562 ARG A N 1
ATOM 4318 C CA . ARG A 1 562 ? 3.878 -17.023 50.199 1.00 55.94 562 ARG A CA 1
ATOM 4319 C C . ARG A 1 562 ? 4.143 -17.274 48.714 1.00 55.94 562 ARG A C 1
ATOM 4321 O O . ARG A 1 562 ? 5.268 -17.070 48.297 1.00 55.94 562 ARG A O 1
ATOM 4328 N N . PHE A 1 563 ? 3.118 -17.581 47.920 1.00 55.12 563 PHE A N 1
ATOM 4329 C CA . PHE A 1 563 ? 3.219 -17.742 46.460 1.00 55.12 563 PHE A CA 1
ATOM 4330 C C . PHE A 1 563 ? 3.839 -16.520 45.757 1.00 55.12 563 PHE A C 1
ATOM 4332 O O . PHE A 1 563 ? 4.780 -16.645 44.979 1.00 55.12 563 PHE A O 1
ATOM 4339 N N . TRP A 1 564 ? 3.375 -15.309 46.084 1.00 58.72 564 TRP A N 1
ATOM 4340 C CA . TRP A 1 564 ? 4.006 -14.076 45.592 1.00 58.72 564 TRP A CA 1
ATOM 4341 C C . TRP A 1 564 ? 5.390 -13.816 46.204 1.00 58.72 564 TRP A C 1
ATOM 4343 O O . TRP A 1 564 ? 6.176 -13.063 45.636 1.00 58.72 564 TRP A O 1
ATOM 4353 N N . GLY A 1 565 ? 5.700 -14.449 47.336 1.00 52.41 565 GLY A N 1
ATOM 4354 C CA . GLY A 1 565 ? 7.046 -14.521 47.899 1.00 52.41 565 GLY A CA 1
ATOM 4355 C C . GLY A 1 565 ? 8.000 -15.395 47.078 1.00 52.41 565 GLY A C 1
ATOM 4356 O O . GLY A 1 565 ? 9.161 -15.027 46.947 1.00 52.41 565 GLY A O 1
ATOM 4357 N N . ASP A 1 566 ? 7.521 -16.478 46.460 1.00 49.34 566 ASP A N 1
ATOM 4358 C CA . ASP A 1 566 ? 8.336 -17.371 45.617 1.00 49.34 566 ASP A CA 1
ATOM 4359 C C . ASP A 1 566 ? 8.654 -16.753 44.240 1.00 49.34 566 ASP A C 1
ATOM 4361 O O . ASP A 1 566 ? 9.726 -16.964 43.688 1.00 49.34 566 ASP A O 1
ATOM 4365 N N . MET A 1 567 ? 7.788 -15.897 43.687 1.00 50.38 567 MET A N 1
ATOM 4366 C CA . MET A 1 567 ? 8.120 -15.080 42.497 1.00 50.38 567 MET A CA 1
ATOM 4367 C C . MET A 1 567 ? 9.168 -13.991 42.785 1.00 50.38 567 MET A C 1
ATOM 4369 O O . MET A 1 567 ? 9.713 -13.377 41.868 1.00 50.38 567 MET A O 1
ATOM 4373 N N . LEU A 1 568 ? 9.460 -13.769 44.066 1.00 47.00 568 LEU A N 1
ATOM 4374 C CA . LEU A 1 568 ? 10.577 -12.968 44.550 1.00 47.00 568 LEU A CA 1
ATOM 4375 C C . LEU A 1 568 ? 11.791 -13.862 44.920 1.00 47.00 568 LEU A C 1
ATOM 4377 O O . LEU A 1 568 ? 12.790 -13.327 45.401 1.00 47.00 568 LEU A O 1
ATOM 4381 N N . ASP A 1 569 ? 11.739 -15.190 44.677 1.00 43.75 569 ASP A N 1
ATOM 4382 C CA . ASP A 1 569 ? 12.843 -16.150 44.878 1.00 43.75 569 ASP A CA 1
ATOM 4383 C C . ASP A 1 569 ? 13.849 -16.107 43.702 1.00 43.75 569 ASP A C 1
ATOM 4385 O O . ASP A 1 569 ? 13.515 -16.413 42.546 1.00 43.75 569 ASP A O 1
ATOM 4389 N N . PRO A 1 570 ? 15.121 -15.769 43.972 1.00 43.53 570 PRO A N 1
ATOM 4390 C CA . PRO A 1 570 ? 16.149 -15.610 42.951 1.00 43.53 570 PRO A CA 1
ATOM 4391 C C . PRO A 1 570 ? 16.615 -16.914 42.272 1.00 43.53 570 PRO A C 1
ATOM 4393 O O . PRO A 1 570 ? 17.114 -16.841 41.146 1.00 43.53 570 PRO A O 1
ATOM 4396 N N . VAL A 1 571 ? 16.475 -18.101 42.886 1.00 42.66 571 VAL A N 1
ATOM 4397 C CA . VAL A 1 571 ? 16.912 -19.384 42.279 1.00 42.66 571 VAL A CA 1
ATOM 4398 C C . VAL A 1 571 ? 15.967 -19.809 41.156 1.00 42.66 571 VAL A C 1
ATOM 4400 O O . VAL A 1 571 ? 16.418 -20.232 40.087 1.00 42.66 571 VAL A O 1
ATOM 4403 N N . TYR A 1 572 ? 14.664 -19.635 41.376 1.00 51.66 572 TYR A N 1
ATOM 4404 C CA . TYR A 1 572 ? 13.630 -19.838 40.365 1.00 51.66 572 TYR A CA 1
ATOM 4405 C C . TYR A 1 572 ? 13.825 -18.866 39.189 1.00 51.66 572 TYR A C 1
ATOM 4407 O O . TYR A 1 572 ? 13.920 -19.290 38.037 1.00 51.66 572 TYR A O 1
ATOM 4415 N N . CYS A 1 573 ? 14.048 -17.579 39.481 1.00 53.38 573 CYS A N 1
ATOM 4416 C CA . CYS A 1 573 ? 14.304 -16.551 38.469 1.00 53.38 573 CYS A CA 1
ATOM 4417 C C . CYS A 1 573 ? 15.553 -16.840 37.605 1.00 53.38 573 CYS A C 1
ATOM 4419 O O . CYS A 1 573 ? 15.540 -16.642 36.388 1.00 53.38 573 CYS A O 1
ATOM 4421 N N . ALA A 1 574 ? 16.638 -17.339 38.209 1.00 48.41 574 ALA A N 1
ATOM 4422 C CA . ALA A 1 574 ? 17.898 -17.622 37.517 1.00 48.41 574 ALA A CA 1
ATOM 4423 C C . ALA A 1 574 ? 17.816 -18.799 36.523 1.00 48.41 574 ALA A C 1
ATOM 4425 O O . ALA A 1 574 ? 18.485 -18.765 35.484 1.00 48.41 574 ALA A O 1
ATOM 4426 N N . ASN A 1 575 ? 16.999 -19.817 36.814 1.00 50.91 575 ASN A N 1
ATOM 4427 C CA . ASN A 1 575 ? 16.769 -20.952 35.916 1.00 50.91 575 ASN A CA 1
ATOM 4428 C C . ASN A 1 575 ? 16.040 -20.543 34.637 1.00 50.91 575 ASN A C 1
ATOM 4430 O O . ASN A 1 575 ? 16.512 -20.871 33.545 1.00 50.91 575 ASN A O 1
ATOM 4434 N N . VAL A 1 576 ? 14.989 -19.732 34.765 1.00 53.19 576 VAL A N 1
ATOM 4435 C CA . VAL A 1 576 ? 14.254 -19.189 33.615 1.00 53.19 576 VAL A CA 1
ATOM 4436 C C . VAL A 1 576 ? 15.155 -18.252 32.782 1.00 53.19 576 VAL A C 1
ATOM 4438 O O . VAL A 1 576 ? 15.198 -18.359 31.556 1.00 53.19 576 VAL A O 1
ATOM 4441 N N . ILE A 1 577 ? 15.971 -17.395 33.424 1.00 50.97 577 ILE A N 1
ATOM 4442 C CA . ILE A 1 577 ? 16.928 -16.482 32.754 1.00 50.97 577 ILE A CA 1
ATOM 4443 C C . ILE A 1 577 ? 17.988 -17.221 31.935 1.00 50.97 577 ILE A C 1
ATOM 4445 O O . ILE A 1 577 ? 18.166 -16.952 30.745 1.00 50.97 577 ILE A O 1
ATOM 4449 N N . SER A 1 578 ? 18.701 -18.162 32.556 1.00 47.06 578 SER A N 1
ATOM 4450 C CA . SER A 1 578 ? 19.737 -18.939 31.867 1.00 47.06 578 SER A CA 1
ATOM 4451 C C . SER A 1 578 ? 19.148 -19.796 30.748 1.00 47.06 578 SER A C 1
ATOM 4453 O O . SER A 1 578 ? 19.694 -19.826 29.642 1.00 47.06 578 SER A O 1
ATOM 4455 N N . GLY A 1 579 ? 18.017 -20.440 31.030 1.00 52.25 579 GLY A N 1
ATOM 4456 C CA . GLY A 1 579 ? 17.285 -21.293 30.113 1.00 52.25 579 GLY A CA 1
ATOM 4457 C C . GLY A 1 579 ? 16.910 -20.621 28.795 1.00 52.25 579 GLY A C 1
ATOM 4458 O O . GLY A 1 579 ? 17.170 -21.179 27.731 1.00 52.25 579 GLY A O 1
ATOM 4459 N N . VAL A 1 580 ? 16.384 -19.393 28.846 1.00 48.50 580 VAL A N 1
ATOM 4460 C CA . VAL A 1 580 ? 15.955 -18.643 27.652 1.00 48.50 580 VAL A CA 1
ATOM 4461 C C . VAL A 1 580 ? 17.129 -18.017 26.886 1.00 48.50 580 VAL A C 1
ATOM 4463 O O . VAL A 1 580 ? 17.168 -18.105 25.662 1.00 48.50 580 VAL A O 1
ATOM 4466 N N . PHE A 1 581 ? 18.120 -17.417 27.561 1.00 44.38 581 PHE A N 1
ATOM 4467 C CA . PHE A 1 581 ? 19.261 -16.780 26.875 1.00 44.38 581 PHE A CA 1
ATOM 4468 C C . PHE A 1 581 ? 20.258 -17.779 26.272 1.00 44.38 581 PHE A C 1
ATOM 4470 O O . PHE A 1 581 ? 21.011 -17.422 25.364 1.00 44.38 581 PHE A O 1
ATOM 4477 N N . ARG A 1 582 ? 20.331 -19.004 26.810 1.00 47.94 582 ARG A N 1
ATOM 4478 C CA . ARG A 1 582 ? 21.368 -19.990 26.452 1.00 47.94 582 ARG A CA 1
ATOM 4479 C C . ARG A 1 582 ? 20.821 -21.340 25.970 1.00 47.94 582 ARG A C 1
ATOM 4481 O O . ARG A 1 582 ? 21.624 -22.173 25.557 1.00 47.94 582 ARG A O 1
ATOM 4488 N N . GLY A 1 583 ? 19.506 -21.573 26.029 1.00 41.91 583 GLY A N 1
ATOM 4489 C CA . GLY A 1 583 ? 18.846 -22.833 25.637 1.00 41.91 583 GLY A CA 1
ATOM 4490 C C . GLY A 1 583 ? 19.051 -24.001 26.612 1.00 41.91 583 GLY A C 1
ATOM 4491 O O . GLY A 1 583 ? 18.773 -25.151 26.274 1.00 41.91 583 GLY A O 1
ATOM 4492 N N . LYS A 1 584 ? 19.611 -23.728 27.796 1.00 45.25 584 LYS A N 1
ATOM 4493 C CA . LYS A 1 584 ? 19.975 -24.711 28.827 1.00 45.25 584 LYS A CA 1
ATOM 4494 C C . LYS A 1 584 ? 19.814 -24.098 30.212 1.00 45.25 584 LYS A C 1
ATOM 4496 O O . LYS A 1 584 ? 20.139 -22.923 30.402 1.00 45.25 584 LYS A O 1
ATOM 4501 N N . ASP A 1 585 ? 19.352 -24.889 31.172 1.00 47.72 585 ASP A N 1
ATOM 4502 C CA . ASP A 1 585 ? 19.163 -24.436 32.552 1.00 47.72 585 ASP A CA 1
ATOM 4503 C C . ASP A 1 585 ? 20.516 -24.164 33.234 1.00 47.72 585 ASP A C 1
ATOM 4505 O O . ASP A 1 585 ? 21.591 -24.350 32.645 1.00 47.72 585 ASP A O 1
ATOM 4509 N N . ILE A 1 586 ? 20.504 -23.718 34.494 1.00 41.56 586 ILE A N 1
ATOM 4510 C CA . ILE A 1 586 ? 21.752 -23.377 35.200 1.00 41.56 586 ILE A CA 1
ATOM 4511 C C . ILE A 1 586 ? 22.648 -24.597 35.491 1.00 41.56 586 ILE A C 1
ATOM 4513 O O . ILE A 1 586 ? 23.796 -24.425 35.915 1.00 41.56 586 ILE A O 1
ATOM 4517 N N . TYR A 1 587 ? 22.172 -25.818 35.230 1.00 44.22 587 TYR A N 1
ATOM 4518 C CA . TYR A 1 587 ? 22.915 -27.071 35.373 1.00 44.22 587 TYR A CA 1
ATOM 4519 C C . TYR A 1 587 ? 23.425 -27.622 34.038 1.00 44.22 587 TYR A C 1
ATOM 4521 O O . TYR A 1 587 ? 24.230 -28.557 34.023 1.00 44.22 587 TYR A O 1
ATOM 4529 N N . GLY A 1 588 ? 23.064 -26.977 32.926 1.00 45.97 588 GLY A N 1
ATOM 4530 C CA . GLY A 1 588 ? 23.523 -27.312 31.584 1.00 45.97 588 GLY A CA 1
ATOM 4531 C C . GLY A 1 588 ? 22.754 -28.463 30.938 1.00 45.97 588 GLY A C 1
ATOM 4532 O O . GLY A 1 588 ? 23.202 -28.957 29.897 1.00 45.97 588 GLY A O 1
ATOM 4533 N N . ALA A 1 589 ? 21.632 -28.879 31.532 1.00 47.41 589 ALA A N 1
ATOM 4534 C CA . ALA A 1 589 ? 20.675 -29.764 30.887 1.00 47.41 589 ALA A CA 1
ATOM 4535 C C . ALA A 1 589 ? 19.904 -28.993 29.808 1.00 47.41 589 ALA A C 1
ATOM 4537 O O . ALA A 1 589 ? 19.833 -27.761 29.830 1.00 47.41 589 ALA A O 1
ATOM 4538 N N . GLU A 1 590 ? 19.378 -29.719 28.823 1.00 44.41 590 GLU A N 1
ATOM 4539 C CA . GLU A 1 590 ? 18.555 -29.112 27.782 1.00 44.41 590 GLU A CA 1
ATOM 4540 C C . GLU A 1 590 ? 17.272 -28.583 28.423 1.00 44.41 590 GLU A C 1
ATOM 4542 O O . GLU A 1 590 ? 16.550 -29.326 29.087 1.00 44.41 590 GLU A O 1
ATOM 4547 N N . TYR A 1 591 ? 17.054 -27.275 28.301 1.00 54.22 591 TYR A N 1
ATOM 4548 C CA . TYR A 1 591 ? 15.967 -26.597 28.986 1.00 54.22 591 TYR A CA 1
ATOM 4549 C C . TYR A 1 591 ? 14.948 -26.134 27.967 1.00 54.22 591 TYR A C 1
ATOM 4551 O O . TYR A 1 591 ? 15.233 -25.319 27.088 1.00 54.22 591 TYR A O 1
ATOM 4559 N N . HIS A 1 592 ? 13.754 -26.685 28.113 1.00 49.84 592 HIS A N 1
ATOM 4560 C CA . HIS A 1 592 ? 12.595 -26.341 27.319 1.00 49.84 592 HIS A CA 1
ATOM 4561 C C . HIS A 1 592 ? 11.633 -25.627 28.255 1.00 49.84 592 HIS A C 1
ATOM 4563 O O . HIS A 1 592 ? 10.926 -26.310 28.998 1.00 49.84 592 HIS A O 1
ATOM 4569 N N . PRO A 1 593 ? 11.653 -24.283 28.285 1.00 51.84 593 PRO A N 1
ATOM 4570 C CA . PRO A 1 593 ? 10.760 -23.560 29.168 1.00 51.84 593 PRO A CA 1
ATOM 4571 C C . PRO A 1 593 ? 9.325 -23.900 28.793 1.00 51.84 593 PRO A C 1
ATOM 4573 O O . PRO A 1 593 ? 8.968 -23.929 27.607 1.00 51.84 593 PRO A O 1
ATOM 4576 N N . ASP A 1 594 ? 8.515 -24.181 29.804 1.00 38.78 594 ASP A N 1
ATOM 4577 C CA . ASP A 1 594 ? 7.107 -24.430 29.572 1.00 38.78 594 ASP A CA 1
ATOM 4578 C C . ASP A 1 594 ? 6.358 -23.114 29.297 1.00 38.78 594 ASP A C 1
ATOM 4580 O O . ASP A 1 594 ? 6.902 -22.003 29.346 1.00 38.78 594 ASP A O 1
ATOM 4584 N N . ALA A 1 595 ? 5.083 -23.239 28.937 1.00 36.34 595 ALA A N 1
ATOM 4585 C CA . ALA A 1 595 ? 4.286 -22.097 28.509 1.00 36.34 595 ALA A CA 1
ATOM 4586 C C . ALA A 1 595 ? 4.109 -21.031 29.608 1.00 36.34 595 ALA A C 1
ATOM 4588 O O . ALA A 1 595 ? 3.888 -19.863 29.287 1.00 36.34 595 ALA A O 1
ATOM 4589 N N . PHE A 1 596 ? 4.211 -21.410 30.882 1.00 40.59 596 PHE A N 1
ATOM 4590 C CA . PHE A 1 596 ? 4.052 -20.506 32.016 1.00 40.59 596 PHE A CA 1
ATOM 4591 C C . PHE A 1 596 ? 5.352 -19.730 32.296 1.00 40.59 596 PHE A C 1
ATOM 4593 O O . PHE A 1 596 ? 5.319 -18.516 32.502 1.00 40.59 596 PHE A O 1
ATOM 4600 N N . GLU A 1 597 ? 6.508 -20.388 32.199 1.00 47.78 597 GLU A N 1
ATOM 4601 C CA . GLU A 1 597 ? 7.832 -19.791 32.429 1.00 47.78 597 GLU A CA 1
ATOM 4602 C C . GLU A 1 597 ? 8.245 -18.791 31.331 1.00 47.78 597 GLU A C 1
ATOM 4604 O O . GLU A 1 597 ? 8.759 -17.708 31.629 1.00 47.78 597 GLU A O 1
ATOM 4609 N N . LEU A 1 598 ? 7.945 -19.089 30.059 1.00 44.53 598 LEU A N 1
ATOM 4610 C CA . LEU A 1 598 ? 8.132 -18.145 28.944 1.00 44.53 598 LEU A CA 1
ATOM 4611 C C . LEU A 1 598 ? 7.238 -16.906 29.075 1.00 44.53 598 LEU A C 1
ATOM 4613 O O . LEU A 1 598 ? 7.669 -15.796 28.757 1.00 44.53 598 LEU A O 1
ATOM 4617 N N . ALA A 1 599 ? 6.005 -17.084 29.557 1.00 37.56 599 ALA A N 1
ATOM 4618 C CA . ALA A 1 599 ? 5.049 -15.995 29.747 1.00 37.56 599 ALA A CA 1
ATOM 4619 C C . ALA A 1 599 ? 5.439 -15.058 30.904 1.00 37.56 599 ALA A C 1
ATOM 4621 O O . ALA A 1 599 ? 5.047 -13.890 30.908 1.00 37.56 599 ALA A O 1
ATOM 4622 N N . MET A 1 600 ? 6.242 -15.543 31.857 1.00 45.06 600 MET A N 1
ATOM 4623 C CA . MET A 1 600 ? 6.652 -14.787 33.043 1.00 45.06 600 MET A CA 1
ATOM 4624 C C . MET A 1 600 ? 8.078 -14.216 32.972 1.00 45.06 600 MET A C 1
ATOM 4626 O O . MET A 1 600 ? 8.452 -13.388 33.803 1.00 45.06 600 MET A O 1
ATOM 4630 N N . PHE A 1 601 ? 8.844 -14.555 31.932 1.00 45.97 601 PHE A N 1
ATOM 4631 C CA . PHE A 1 601 ? 10.247 -14.171 31.737 1.00 45.97 601 PHE A CA 1
ATOM 4632 C C . PHE A 1 601 ? 10.561 -12.657 31.775 1.00 45.97 601 PHE A C 1
ATOM 4634 O O . PHE A 1 601 ? 11.515 -12.275 32.456 1.00 45.97 601 PHE A O 1
ATOM 4641 N N . PRO A 1 602 ? 9.794 -11.754 31.128 1.00 39.94 602 PRO A N 1
ATOM 4642 C CA . PRO A 1 602 ? 10.074 -10.314 31.191 1.00 39.94 602 PRO A CA 1
ATOM 4643 C C . PRO A 1 602 ? 9.889 -9.732 32.600 1.00 39.94 602 PRO A C 1
ATOM 4645 O O . PRO A 1 602 ? 10.632 -8.843 33.009 1.00 39.94 602 PRO A O 1
ATOM 4648 N N . ILE A 1 603 ? 8.924 -10.262 33.358 1.00 42.12 603 ILE A N 1
ATOM 4649 C CA . ILE A 1 603 ? 8.638 -9.863 34.743 1.00 42.12 603 ILE A CA 1
ATOM 4650 C C . ILE A 1 603 ? 9.722 -10.417 35.677 1.00 42.12 603 ILE A C 1
ATOM 4652 O O . ILE A 1 603 ? 10.235 -9.689 36.520 1.00 42.12 603 ILE A O 1
ATOM 4656 N N . VAL A 1 604 ? 10.168 -11.653 35.442 1.00 48.19 604 VAL A N 1
ATOM 4657 C CA . VAL A 1 604 ? 11.307 -12.282 36.125 1.00 48.19 604 VAL A CA 1
ATOM 4658 C C . VAL A 1 604 ? 12.620 -11.517 35.896 1.00 48.19 604 VAL A C 1
ATOM 4660 O O . VAL A 1 604 ? 13.365 -11.322 36.851 1.00 48.19 604 VAL A O 1
ATOM 4663 N N . VAL A 1 605 ? 12.912 -11.018 34.687 1.00 45.19 605 VAL A N 1
ATOM 4664 C CA . VAL A 1 605 ? 14.107 -10.190 34.395 1.00 45.19 605 VAL A CA 1
ATOM 4665 C C . VAL A 1 605 ? 14.057 -8.840 35.118 1.00 45.19 605 VAL A C 1
ATOM 4667 O O . VAL A 1 605 ? 15.056 -8.420 35.688 1.00 45.19 605 VAL A O 1
ATOM 4670 N N . VAL A 1 606 ? 12.903 -8.173 35.163 1.00 37.22 606 VAL A N 1
ATOM 4671 C CA . VAL A 1 606 ? 12.739 -6.905 35.899 1.00 37.22 606 VAL A CA 1
ATOM 4672 C C . VAL A 1 606 ? 12.839 -7.115 37.418 1.00 37.22 606 VAL A C 1
ATOM 4674 O O . VAL A 1 606 ? 13.497 -6.334 38.100 1.00 37.22 606 VAL A O 1
ATOM 4677 N N . CYS A 1 607 ? 12.259 -8.193 37.953 1.00 40.75 607 CYS A N 1
ATOM 4678 C CA . CYS A 1 607 ? 12.306 -8.520 39.382 1.00 40.75 607 CYS A CA 1
ATOM 4679 C C . CYS A 1 607 ? 13.667 -9.075 39.846 1.00 40.75 607 CYS A C 1
ATOM 4681 O O . CYS A 1 607 ? 14.054 -8.851 40.990 1.00 40.75 607 CYS A O 1
ATOM 4683 N N . SER A 1 608 ? 14.435 -9.727 38.967 1.00 43.31 608 SER A N 1
ATOM 4684 C CA . SER A 1 608 ? 15.830 -10.135 39.227 1.00 43.31 608 SER A CA 1
ATOM 4685 C C . SER A 1 608 ? 16.859 -9.018 38.987 1.00 43.31 608 SER A C 1
ATOM 4687 O O . SER A 1 608 ? 18.030 -9.172 39.336 1.00 43.31 608 SER A O 1
ATOM 4689 N N . LEU A 1 609 ? 16.425 -7.876 38.443 1.00 38.12 609 LEU A N 1
ATOM 4690 C CA . LEU A 1 609 ? 17.187 -6.635 38.281 1.00 38.12 609 LEU A CA 1
ATOM 4691 C C . LEU A 1 609 ? 16.847 -5.585 39.358 1.00 38.12 609 LEU A C 1
ATOM 4693 O O . LEU A 1 609 ? 16.990 -4.391 39.112 1.00 38.12 609 LEU A O 1
ATOM 4697 N N . LEU A 1 610 ? 16.480 -5.994 40.577 1.00 36.59 610 LEU A N 1
ATOM 4698 C CA . LEU A 1 610 ? 16.658 -5.141 41.760 1.00 36.59 610 LEU A CA 1
ATOM 4699 C C . LEU A 1 610 ? 18.072 -5.403 42.337 1.00 36.59 610 LEU A C 1
ATOM 4701 O O . LEU A 1 610 ? 18.303 -6.470 42.906 1.00 36.59 610 LEU A O 1
ATOM 4705 N N . PRO A 1 611 ? 19.074 -4.523 42.105 1.00 34.31 611 PRO A N 1
ATOM 4706 C CA . PRO A 1 611 ? 20.284 -4.986 41.419 1.00 34.31 611 PRO A CA 1
ATOM 4707 C C . PRO A 1 611 ? 21.595 -4.479 42.058 1.00 34.31 611 PRO A C 1
ATOM 4709 O O . PRO A 1 611 ? 22.139 -3.448 41.667 1.00 34.31 611 PRO A O 1
ATOM 4712 N N . MET A 1 612 ? 22.172 -5.229 43.002 1.00 30.12 612 MET A N 1
ATOM 4713 C CA . MET A 1 612 ? 23.573 -5.050 43.419 1.00 30.12 612 MET A CA 1
ATOM 4714 C C . MET A 1 612 ? 24.398 -6.328 43.152 1.00 30.12 612 MET A C 1
ATOM 4716 O O . MET A 1 612 ? 24.483 -7.220 43.988 1.00 30.12 612 MET A O 1
ATOM 4720 N N . VAL A 1 613 ? 25.097 -6.310 42.004 1.00 36.16 613 VAL A N 1
ATOM 4721 C CA . VAL A 1 613 ? 26.328 -7.057 41.619 1.00 36.16 613 VAL A CA 1
ATOM 4722 C C . VAL A 1 613 ? 26.207 -8.573 41.282 1.00 36.16 613 VAL A C 1
ATOM 4724 O O . VAL A 1 613 ? 25.203 -9.223 41.535 1.00 36.16 613 VAL A O 1
ATOM 4727 N N . PRO A 1 614 ? 27.222 -9.161 40.612 1.00 36.50 614 PRO A N 1
ATOM 4728 C CA . PRO A 1 614 ? 27.301 -9.422 39.181 1.00 36.50 614 PRO A CA 1
ATOM 4729 C C . PRO A 1 614 ? 26.788 -10.829 38.838 1.00 36.50 614 PRO A C 1
ATOM 4731 O O . PRO A 1 614 ? 27.380 -11.840 39.236 1.00 36.50 614 PRO A O 1
ATOM 4734 N N . GLY A 1 615 ? 25.751 -10.902 38.000 1.00 37.69 615 GLY A N 1
ATOM 4735 C CA . GLY A 1 615 ? 25.104 -12.158 37.608 1.00 37.69 615 GLY A CA 1
ATOM 4736 C C . GLY A 1 615 ? 26.053 -13.240 37.076 1.00 37.69 615 GLY A C 1
ATOM 4737 O O . GLY A 1 615 ? 25.714 -14.413 37.154 1.00 37.69 615 GLY A O 1
ATOM 4738 N N . GLY A 1 616 ? 27.258 -12.895 36.605 1.00 38.25 616 GLY A N 1
ATOM 4739 C CA . GLY A 1 616 ? 28.248 -13.841 36.077 1.00 38.25 616 GLY A CA 1
ATOM 4740 C C . GLY A 1 616 ? 29.024 -14.677 37.109 1.00 38.25 616 GLY A C 1
ATOM 4741 O O . GLY A 1 616 ? 29.243 -15.861 36.866 1.00 38.25 616 GLY A O 1
ATOM 4742 N N . ASN A 1 617 ? 29.440 -14.122 38.255 1.00 37.59 617 ASN A N 1
ATOM 4743 C CA . ASN A 1 617 ? 30.228 -14.886 39.245 1.00 37.59 617 ASN A CA 1
ATOM 4744 C C . ASN A 1 617 ? 29.336 -15.729 40.162 1.00 37.59 617 ASN A C 1
ATOM 4746 O O . ASN A 1 617 ? 29.682 -16.874 40.455 1.00 37.59 617 ASN A O 1
ATOM 4750 N N . ILE A 1 618 ? 28.165 -15.199 40.527 1.00 40.91 618 ILE A N 1
ATOM 4751 C CA . ILE A 1 618 ? 27.152 -15.899 41.327 1.00 40.91 618 ILE A CA 1
ATOM 4752 C C . ILE A 1 618 ? 26.660 -17.138 40.567 1.00 40.91 618 ILE A C 1
ATOM 4754 O O . ILE A 1 618 ? 26.743 -18.246 41.093 1.00 40.91 618 ILE A O 1
ATOM 4758 N N . THR A 1 619 ? 26.274 -16.999 39.289 1.00 43.34 619 THR A N 1
ATOM 4759 C CA . THR A 1 619 ? 25.856 -18.151 38.461 1.00 43.34 619 THR A CA 1
ATOM 4760 C C . THR A 1 619 ? 26.991 -19.146 38.202 1.00 43.34 619 THR A C 1
ATOM 4762 O O . THR A 1 619 ? 26.764 -20.356 38.232 1.00 43.34 619 THR A O 1
ATOM 4765 N N . LYS A 1 620 ? 28.233 -18.679 37.988 1.00 38.94 620 LYS A N 1
ATOM 4766 C CA . LYS A 1 620 ? 29.395 -19.555 37.746 1.00 38.94 620 LYS A CA 1
ATOM 4767 C C . LYS A 1 620 ? 29.753 -20.408 38.967 1.00 38.94 620 LYS A C 1
ATOM 4769 O O . LYS A 1 620 ? 30.128 -21.570 38.794 1.00 38.94 620 LYS A O 1
ATOM 4774 N N . TYR A 1 621 ? 29.651 -19.853 40.176 1.00 41.75 621 TYR A N 1
ATOM 4775 C CA . TYR A 1 621 ? 30.060 -20.531 41.407 1.00 41.75 621 TYR A CA 1
ATOM 4776 C C . TYR A 1 621 ? 28.932 -21.315 42.094 1.00 41.75 621 TYR A C 1
ATOM 4778 O O . TYR A 1 621 ? 29.192 -22.461 42.469 1.00 41.75 621 TYR A O 1
ATOM 4786 N N . LEU A 1 622 ? 27.677 -20.830 42.117 1.00 43.47 622 LEU A N 1
ATOM 4787 C CA . LEU A 1 622 ? 26.524 -21.681 42.479 1.00 43.47 622 LEU A CA 1
ATOM 4788 C C . LEU A 1 622 ? 26.434 -22.892 41.540 1.00 43.47 622 LEU A C 1
ATOM 4790 O O . LEU A 1 622 ? 26.293 -24.025 41.992 1.00 43.47 622 LEU A O 1
ATOM 4794 N N . GLY A 1 623 ? 26.637 -22.687 40.234 1.00 42.31 623 GLY A N 1
ATOM 4795 C CA . GLY A 1 623 ? 26.659 -23.775 39.255 1.00 42.31 623 GLY A CA 1
ATOM 4796 C C . GLY A 1 623 ? 27.809 -24.780 39.440 1.00 42.31 623 GLY A C 1
ATOM 4797 O O . GLY A 1 623 ? 27.730 -25.888 38.909 1.00 42.31 623 GLY A O 1
ATOM 4798 N N . LYS A 1 624 ? 28.883 -24.434 40.172 1.00 41.81 624 LYS A N 1
ATOM 4799 C CA . LYS A 1 624 ? 29.981 -25.352 40.552 1.00 41.81 624 LYS A CA 1
ATOM 4800 C C . LYS A 1 624 ? 29.680 -26.113 41.847 1.00 41.81 624 LYS A C 1
ATOM 4802 O O . LYS A 1 624 ? 29.968 -27.308 41.888 1.00 41.81 624 LYS A O 1
ATOM 4807 N N . VAL A 1 625 ? 29.112 -25.445 42.859 1.00 40.84 625 VAL A N 1
ATOM 4808 C CA . VAL A 1 625 ? 28.607 -26.076 44.099 1.00 40.84 625 VAL A CA 1
ATOM 4809 C C . VAL A 1 625 ? 27.635 -27.187 43.725 1.00 40.84 625 VAL A C 1
ATOM 4811 O O . VAL A 1 625 ? 27.800 -28.338 44.122 1.00 40.84 625 VAL A O 1
ATOM 4814 N N . ILE A 1 626 ? 26.682 -26.853 42.854 1.00 42.03 626 ILE A N 1
ATOM 4815 C CA . ILE A 1 626 ? 25.603 -27.760 42.498 1.00 42.03 626 ILE A CA 1
ATOM 4816 C C . ILE A 1 626 ? 26.122 -28.876 41.580 1.00 42.03 626 ILE A C 1
ATOM 4818 O O . ILE A 1 626 ? 25.847 -30.040 41.835 1.00 42.03 626 ILE A O 1
ATOM 4822 N N . ARG A 1 627 ? 27.007 -28.596 40.607 1.00 40.59 627 ARG A N 1
ATOM 4823 C CA . ARG A 1 627 ? 27.615 -29.663 39.778 1.00 40.59 627 ARG A CA 1
ATOM 4824 C C . ARG A 1 627 ? 28.485 -30.662 40.545 1.00 40.59 627 ARG A C 1
ATOM 4826 O O . ARG A 1 627 ? 28.591 -31.803 40.101 1.00 40.59 627 ARG A O 1
ATOM 4833 N N . LYS A 1 628 ? 29.139 -30.264 41.644 1.00 41.22 628 LYS A N 1
ATOM 4834 C CA . LYS A 1 628 ? 29.934 -31.193 42.469 1.00 41.22 628 LYS A CA 1
ATOM 4835 C C . LYS A 1 628 ? 29.083 -31.955 43.490 1.00 41.22 628 LYS A C 1
ATOM 4837 O O . LYS A 1 628 ? 29.334 -33.144 43.656 1.00 41.22 628 LYS A O 1
ATOM 4842 N N . GLY A 1 629 ? 28.060 -31.329 44.080 1.00 40.78 629 GLY A N 1
ATOM 4843 C CA . GLY A 1 629 ? 27.096 -32.008 44.960 1.00 40.78 629 GLY A CA 1
ATOM 4844 C C . GLY A 1 629 ? 26.210 -33.032 44.235 1.00 40.78 629 GLY A C 1
ATOM 4845 O O . GLY A 1 629 ? 25.801 -34.026 44.820 1.00 40.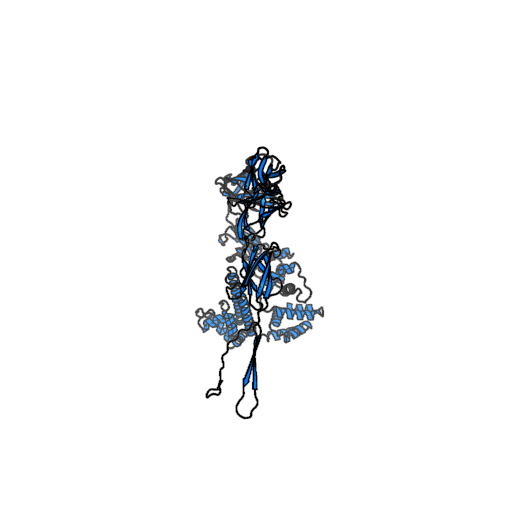78 629 GLY A O 1
ATOM 4846 N N . VAL A 1 630 ? 25.994 -32.873 42.923 1.00 39.28 630 VAL A N 1
ATOM 4847 C CA . VAL A 1 630 ? 25.173 -33.790 42.103 1.00 39.28 630 VAL A CA 1
ATOM 4848 C C . VAL A 1 630 ? 25.777 -35.200 41.942 1.00 39.28 630 VAL A C 1
ATOM 4850 O O . VAL A 1 630 ? 25.107 -36.091 41.425 1.00 39.28 630 VAL A O 1
ATOM 4853 N N . LYS A 1 631 ? 27.004 -35.474 42.417 1.00 42.88 631 LYS A N 1
ATOM 4854 C CA . LYS A 1 631 ? 27.547 -36.847 42.386 1.00 42.88 631 LYS A CA 1
ATOM 4855 C C . LYS A 1 631 ? 27.142 -37.748 43.557 1.00 42.88 631 LYS A C 1
ATOM 4857 O O . LYS A 1 631 ? 27.242 -38.959 43.382 1.00 42.88 631 LYS A O 1
ATOM 4862 N N . HIS A 1 632 ? 26.630 -37.224 44.672 1.00 41.44 632 HIS A N 1
ATOM 4863 C CA . HIS A 1 632 ? 26.085 -38.051 45.755 1.00 41.44 632 HIS A CA 1
ATOM 4864 C C . HIS A 1 632 ? 24.773 -37.451 46.277 1.00 41.44 632 HIS A C 1
ATOM 4866 O O . HIS A 1 632 ? 24.744 -36.398 46.903 1.00 41.44 632 HIS A O 1
ATOM 4872 N N . GLY A 1 633 ? 23.675 -38.129 45.937 1.00 38.56 633 GLY A N 1
ATOM 4873 C CA . GLY A 1 633 ? 22.299 -37.630 45.946 1.00 38.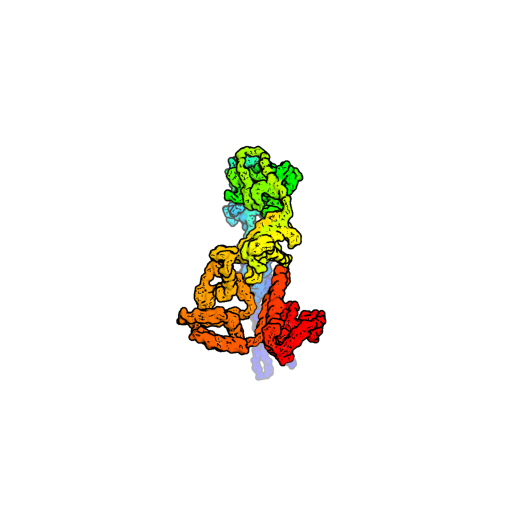56 633 GLY A CA 1
ATOM 4874 C C . GLY A 1 633 ? 21.643 -37.332 47.295 1.00 38.56 633 GLY A C 1
ATOM 4875 O O . GLY A 1 633 ? 20.446 -37.085 47.282 1.00 38.56 633 GLY A O 1
ATOM 4876 N N . ASP A 1 634 ? 22.382 -37.286 48.406 1.00 44.25 634 ASP A N 1
ATOM 4877 C CA . ASP A 1 634 ? 21.826 -36.929 49.723 1.00 44.25 634 ASP A CA 1
ATOM 4878 C C . ASP A 1 634 ? 22.428 -35.641 50.332 1.00 44.25 634 ASP A C 1
ATOM 4880 O O . ASP A 1 634 ? 21.794 -35.021 51.185 1.00 44.25 634 ASP A O 1
ATOM 4884 N N . ASP A 1 635 ? 23.564 -35.127 49.840 1.00 46.22 635 ASP A N 1
ATOM 4885 C CA . ASP A 1 635 ? 24.169 -33.887 50.376 1.00 46.22 635 ASP A CA 1
ATOM 4886 C C . ASP A 1 635 ? 23.580 -32.592 49.783 1.00 46.22 635 ASP A C 1
ATOM 4888 O O . ASP A 1 635 ? 23.776 -31.505 50.327 1.00 46.22 635 ASP A O 1
ATOM 4892 N N . VAL A 1 636 ? 22.775 -32.669 48.712 1.00 41.22 636 VAL A N 1
ATOM 4893 C CA . VAL A 1 636 ? 22.065 -31.497 48.147 1.00 41.22 636 VAL A CA 1
ATOM 4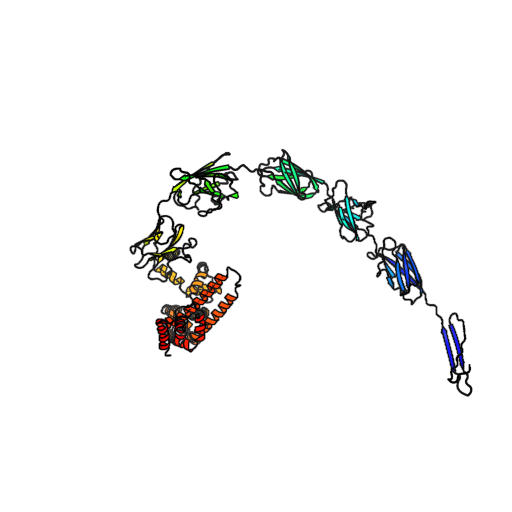894 C C . VAL A 1 636 ? 21.096 -30.889 49.171 1.00 41.22 636 VAL A C 1
ATOM 4896 O O . VAL A 1 636 ? 20.928 -29.670 49.212 1.00 41.22 636 VAL A O 1
ATOM 4899 N N . ALA A 1 637 ? 20.507 -31.717 50.040 1.00 43.41 637 ALA A N 1
ATOM 4900 C CA . ALA A 1 637 ? 19.640 -31.264 51.123 1.00 43.41 637 ALA A CA 1
ATOM 4901 C C . ALA A 1 637 ? 20.419 -30.519 52.224 1.00 43.41 637 ALA A C 1
ATOM 4903 O O . ALA A 1 637 ? 19.919 -29.526 52.745 1.00 43.41 637 ALA A O 1
ATOM 4904 N N . ALA A 1 638 ? 21.652 -30.938 52.538 1.00 44.38 638 ALA A N 1
ATOM 4905 C CA . ALA A 1 638 ? 22.512 -30.269 53.519 1.00 44.38 638 ALA A CA 1
ATOM 4906 C C . ALA A 1 638 ? 23.025 -28.909 53.008 1.00 44.38 638 ALA A C 1
ATOM 4908 O O . ALA A 1 638 ? 23.011 -27.923 53.745 1.00 44.38 638 ALA A O 1
ATOM 4909 N N . VAL A 1 639 ? 23.397 -28.832 51.723 1.00 42.44 639 VAL A N 1
ATOM 4910 C CA . VAL A 1 639 ? 23.798 -27.581 51.052 1.00 42.44 639 VAL A CA 1
ATOM 4911 C C . VAL A 1 639 ? 22.635 -26.590 50.968 1.00 42.44 639 VAL A C 1
ATOM 4913 O O . VAL A 1 639 ? 22.807 -25.409 51.272 1.00 42.44 639 VAL A O 1
ATOM 4916 N N . ARG A 1 640 ? 21.446 -27.072 50.580 1.00 47.03 640 ARG A N 1
ATOM 4917 C CA . ARG A 1 640 ? 20.210 -26.280 50.540 1.00 47.03 640 ARG A CA 1
ATOM 4918 C C . ARG A 1 640 ? 19.866 -25.745 51.936 1.00 47.03 640 ARG A C 1
ATOM 4920 O O . ARG A 1 640 ? 19.674 -24.543 52.077 1.00 47.03 640 ARG A O 1
ATOM 4927 N N . LYS A 1 641 ? 19.938 -26.593 52.966 1.00 44.66 641 LYS A N 1
ATOM 4928 C CA . LYS A 1 641 ? 19.686 -26.216 54.364 1.00 44.66 641 LYS A CA 1
ATOM 4929 C C . LYS A 1 641 ? 20.658 -25.147 54.893 1.00 44.66 641 LYS A C 1
ATOM 4931 O O . LYS A 1 641 ? 20.219 -24.211 55.547 1.00 44.66 641 LYS A O 1
ATOM 4936 N N . PHE A 1 642 ? 21.952 -25.219 54.565 1.00 46.50 642 PHE A N 1
ATOM 4937 C CA . PHE A 1 642 ? 22.940 -24.205 54.979 1.00 46.50 642 PHE A CA 1
ATOM 4938 C C . PHE A 1 642 ? 22.692 -22.817 54.350 1.00 46.50 642 PHE A C 1
ATOM 4940 O O . PHE A 1 642 ? 22.818 -21.802 55.035 1.00 46.50 642 PHE A O 1
ATOM 4947 N N . ILE A 1 643 ? 22.316 -22.760 53.063 1.00 45.59 643 ILE A N 1
ATOM 4948 C CA . ILE A 1 643 ? 21.997 -21.502 52.358 1.00 45.59 643 ILE A CA 1
ATOM 4949 C C . ILE A 1 643 ? 20.642 -20.937 52.813 1.00 45.59 643 ILE A C 1
ATOM 4951 O O . ILE A 1 643 ? 20.510 -19.725 52.965 1.00 45.59 643 ILE A O 1
ATOM 4955 N N . GLU A 1 644 ? 19.651 -21.799 53.053 1.00 44.75 644 GLU A N 1
ATOM 4956 C CA . GLU A 1 644 ? 18.316 -21.417 53.536 1.00 44.75 644 GLU A CA 1
ATOM 4957 C C . GLU A 1 644 ? 18.338 -20.868 54.971 1.00 44.75 644 GLU A C 1
ATOM 4959 O O . GLU A 1 644 ? 17.585 -19.946 55.281 1.00 44.75 644 GLU A O 1
ATOM 4964 N N . GLU A 1 645 ? 19.210 -21.388 55.841 1.00 42.16 645 GLU A N 1
ATOM 4965 C CA . GLU A 1 645 ? 19.293 -20.950 57.239 1.00 42.16 645 GLU A CA 1
ATOM 4966 C C . GLU A 1 645 ? 20.003 -19.588 57.407 1.00 42.16 645 GLU A C 1
ATOM 4968 O O . GLU A 1 645 ? 19.664 -18.862 58.340 1.00 42.16 645 GLU A O 1
ATOM 4973 N N . ASN A 1 646 ? 20.933 -19.194 56.515 1.00 43.97 646 ASN A N 1
ATOM 4974 C CA . ASN A 1 646 ? 21.654 -17.902 56.584 1.00 43.97 646 ASN A CA 1
ATOM 4975 C C . ASN A 1 646 ? 21.948 -17.280 55.189 1.00 43.97 646 ASN A C 1
ATOM 4977 O O . ASN A 1 646 ? 23.112 -17.107 54.803 1.00 43.97 646 ASN A O 1
ATOM 4981 N N . PRO A 1 647 ? 20.914 -16.892 54.414 1.00 45.31 647 PRO A N 1
ATOM 4982 C CA . PRO A 1 647 ? 21.044 -16.563 52.988 1.00 45.31 647 PRO A CA 1
ATOM 4983 C C . PRO A 1 647 ? 21.897 -15.318 52.735 1.00 45.31 647 PRO A C 1
ATOM 4985 O O . PRO A 1 647 ? 22.766 -15.309 51.864 1.00 45.31 647 PRO A O 1
ATOM 4988 N N . THR A 1 648 ? 21.713 -14.269 53.534 1.00 42.88 648 THR A N 1
ATOM 4989 C CA . THR A 1 648 ? 22.442 -13.003 53.382 1.00 42.88 648 THR A CA 1
ATOM 4990 C C . THR A 1 648 ? 23.954 -13.174 53.565 1.00 42.88 648 THR A C 1
ATOM 4992 O O . THR A 1 648 ? 24.733 -12.499 52.895 1.00 42.88 648 THR A O 1
ATOM 4995 N N . GLU A 1 649 ? 24.385 -14.073 54.448 1.00 45.56 649 GLU A N 1
ATOM 4996 C CA . GLU A 1 649 ? 25.799 -14.292 54.765 1.00 45.56 649 GLU A CA 1
ATOM 4997 C C . GLU A 1 649 ? 26.487 -15.103 53.659 1.00 45.56 649 GLU A C 1
ATOM 4999 O O . GLU A 1 649 ? 27.501 -14.666 53.118 1.00 45.56 649 GLU A O 1
ATOM 5004 N N . ALA A 1 650 ? 25.848 -16.183 53.195 1.00 46.53 650 ALA A N 1
ATOM 5005 C CA . ALA A 1 650 ? 26.305 -16.976 52.053 1.00 46.53 650 ALA A CA 1
ATOM 5006 C C . ALA A 1 650 ? 26.419 -16.152 50.754 1.00 46.53 650 ALA A C 1
ATOM 5008 O O . ALA A 1 650 ? 27.417 -16.262 50.034 1.00 46.53 650 ALA A O 1
ATOM 5009 N N . TYR A 1 651 ? 25.441 -15.283 50.463 1.00 48.19 651 TYR A N 1
ATOM 5010 C CA . TYR A 1 651 ? 25.498 -14.394 49.296 1.00 48.19 651 TYR A CA 1
ATOM 5011 C C . TYR A 1 651 ? 26.635 -13.373 49.399 1.00 48.19 651 TYR A C 1
ATOM 5013 O O . TYR A 1 651 ? 27.332 -13.125 48.415 1.00 48.19 651 TYR A O 1
ATOM 5021 N N . ARG A 1 652 ? 26.879 -12.809 50.585 1.00 47.88 652 ARG A N 1
ATOM 5022 C CA . ARG A 1 652 ? 27.972 -11.849 50.785 1.00 47.88 652 ARG A CA 1
ATOM 5023 C C . ARG A 1 652 ? 29.340 -12.529 50.730 1.00 47.88 652 ARG A C 1
ATOM 5025 O O . ARG A 1 652 ? 30.242 -11.974 50.110 1.00 47.88 652 ARG A O 1
ATOM 5032 N N . THR A 1 653 ? 29.498 -13.740 51.268 1.00 49.03 653 THR A N 1
ATOM 5033 C CA . THR A 1 653 ? 30.745 -14.517 51.157 1.00 49.03 653 THR A CA 1
ATOM 5034 C C . THR A 1 653 ? 31.107 -14.743 49.690 1.00 49.03 653 THR A C 1
ATOM 5036 O O . THR A 1 653 ? 32.247 -14.506 49.302 1.00 49.03 653 THR A O 1
ATOM 5039 N N . LEU A 1 654 ? 30.129 -15.109 48.851 1.00 48.91 654 LEU A N 1
ATOM 5040 C CA . LEU A 1 654 ? 30.301 -15.297 47.404 1.00 48.91 654 LEU A CA 1
ATOM 5041 C C . LEU A 1 654 ? 30.702 -14.019 46.652 1.00 48.91 654 LEU A C 1
ATOM 5043 O O . LEU A 1 654 ? 31.397 -14.101 45.640 1.00 48.91 654 LEU A O 1
ATOM 5047 N N . VAL A 1 655 ? 30.260 -12.853 47.126 1.00 47.00 655 VAL A N 1
ATOM 5048 C CA . VAL A 1 655 ? 30.595 -11.549 46.533 1.00 47.00 655 VAL A CA 1
ATOM 5049 C C . VAL A 1 655 ? 31.979 -11.069 46.976 1.00 47.00 655 VAL A C 1
ATOM 5051 O O . VAL A 1 655 ? 32.713 -10.499 46.169 1.00 47.00 655 VAL A O 1
ATOM 5054 N N . TYR A 1 656 ? 32.350 -11.308 48.235 1.00 46.88 656 TYR A N 1
ATOM 5055 C CA . TYR A 1 656 ? 33.575 -10.775 48.837 1.00 46.88 656 TYR A CA 1
ATOM 5056 C C . TYR A 1 656 ? 34.776 -11.730 48.807 1.00 46.88 656 TYR A C 1
ATOM 5058 O O . TYR A 1 656 ? 35.901 -11.289 49.041 1.00 46.88 656 TYR A O 1
ATOM 5066 N N . GLY A 1 657 ? 34.582 -13.017 48.519 1.00 49.22 657 GLY A N 1
ATOM 5067 C CA . GLY A 1 657 ? 35.664 -13.997 48.439 1.00 49.22 657 GLY A CA 1
ATOM 5068 C C . GLY A 1 657 ? 36.410 -13.984 47.105 1.00 49.22 657 GLY A C 1
ATOM 5069 O O . GLY A 1 657 ? 35.827 -13.761 46.047 1.00 49.22 657 GLY A O 1
ATOM 5070 N N . ASP A 1 658 ? 37.714 -14.265 47.137 1.00 56.72 658 ASP A N 1
ATOM 5071 C CA . ASP A 1 658 ? 38.454 -14.583 45.914 1.00 56.72 658 ASP A CA 1
ATOM 5072 C C . ASP A 1 658 ? 38.269 -16.044 45.513 1.00 56.72 658 ASP A C 1
ATOM 5074 O O . ASP A 1 658 ? 37.854 -16.904 46.290 1.00 56.72 658 ASP A O 1
ATOM 5078 N N . GLU A 1 659 ? 38.630 -16.328 44.269 1.00 51.41 659 GLU A N 1
ATOM 5079 C CA . GLU A 1 659 ? 38.459 -17.628 43.645 1.00 51.41 659 GLU A CA 1
ATOM 5080 C C . GLU A 1 659 ? 39.100 -18.780 44.442 1.00 51.41 659 GLU A C 1
ATOM 5082 O O . GLU A 1 659 ? 38.510 -19.857 44.523 1.00 51.41 659 GLU A O 1
ATOM 5087 N N . ALA A 1 660 ? 40.261 -18.594 45.077 1.00 63.22 660 ALA A N 1
ATOM 5088 C CA . ALA A 1 660 ? 40.924 -19.672 45.812 1.00 63.22 660 ALA A CA 1
ATOM 5089 C C . ALA A 1 660 ? 40.183 -20.002 47.114 1.00 63.22 660 ALA A C 1
ATOM 5091 O O . ALA A 1 660 ? 39.880 -21.170 47.380 1.00 63.22 660 ALA A O 1
ATOM 5092 N N . ARG A 1 661 ? 39.830 -18.972 47.891 1.00 72.25 661 ARG A N 1
ATOM 5093 C CA . ARG A 1 661 ? 39.095 -19.133 49.152 1.00 72.25 661 ARG A CA 1
ATOM 5094 C C . ARG A 1 661 ? 37.660 -19.599 48.923 1.00 72.25 661 ARG A C 1
ATOM 5096 O O . ARG A 1 661 ? 37.207 -20.511 49.609 1.00 72.25 661 ARG A O 1
ATOM 5103 N N . LEU A 1 662 ? 36.989 -19.088 47.889 1.00 54.72 662 LEU A N 1
ATOM 5104 C CA . LEU A 1 662 ? 35.657 -19.549 47.491 1.00 54.72 662 LEU A CA 1
ATOM 5105 C C . LEU A 1 662 ? 35.660 -21.008 47.040 1.00 54.72 662 LEU A C 1
ATOM 5107 O O . LEU A 1 662 ? 34.748 -21.748 47.387 1.00 54.72 662 LEU A O 1
ATOM 5111 N N . ASN A 1 663 ? 36.688 -21.468 46.321 1.00 60.12 663 ASN A N 1
ATOM 5112 C CA . ASN A 1 663 ? 36.786 -22.881 45.949 1.00 60.12 663 ASN A CA 1
ATOM 5113 C C . ASN A 1 663 ? 36.971 -23.799 47.171 1.00 60.12 663 ASN A C 1
ATOM 5115 O O . ASN A 1 663 ? 36.431 -24.905 47.170 1.00 60.12 663 ASN A O 1
ATOM 5119 N N . LEU A 1 664 ? 37.709 -23.365 48.201 1.00 70.94 664 LEU A N 1
ATOM 5120 C CA . LEU A 1 664 ? 37.881 -24.119 49.451 1.00 70.94 664 LEU A CA 1
ATOM 5121 C C . LEU A 1 664 ? 36.601 -24.137 50.288 1.00 70.94 664 LEU A C 1
ATOM 5123 O O . LEU A 1 664 ? 36.206 -25.199 50.766 1.00 70.94 664 LEU A O 1
ATOM 5127 N N . TRP A 1 665 ? 35.938 -22.987 50.402 1.00 69.81 665 TRP A N 1
ATOM 5128 C CA . TRP A 1 665 ? 34.642 -22.837 51.058 1.00 69.81 665 TRP A CA 1
ATOM 5129 C C . TRP A 1 665 ? 33.583 -23.743 50.414 1.00 69.81 665 TRP A C 1
ATOM 5131 O O . TRP A 1 665 ? 32.961 -24.561 51.083 1.00 69.81 665 TRP A O 1
ATOM 5141 N N . ILE A 1 666 ? 33.479 -23.704 49.083 1.00 58.28 666 ILE A N 1
ATOM 5142 C CA . ILE A 1 666 ? 32.559 -24.538 48.296 1.00 58.28 666 ILE A CA 1
ATOM 5143 C C . ILE A 1 666 ? 32.910 -26.021 48.388 1.00 58.28 666 ILE A C 1
ATOM 5145 O O . ILE A 1 666 ? 32.013 -26.858 48.383 1.00 58.28 666 ILE A O 1
ATOM 5149 N N . LYS A 1 667 ? 34.200 -26.366 48.468 1.00 63.94 667 LYS A N 1
ATOM 5150 C CA . LYS A 1 667 ? 34.616 -27.754 48.665 1.00 63.94 667 LYS A CA 1
ATOM 5151 C C . LYS A 1 667 ? 34.188 -28.267 50.041 1.00 63.94 667 LYS A C 1
ATOM 5153 O O . LYS A 1 667 ? 33.664 -29.365 50.102 1.00 63.94 667 LYS A O 1
ATOM 5158 N N . ALA A 1 668 ? 34.350 -27.480 51.105 1.00 66.56 668 ALA A N 1
ATOM 5159 C CA . ALA A 1 668 ? 33.883 -27.868 52.439 1.00 66.56 668 ALA A CA 1
ATOM 5160 C C . ALA A 1 668 ? 32.360 -28.095 52.464 1.00 66.56 668 ALA A C 1
ATOM 5162 O O . ALA A 1 668 ? 31.909 -29.109 52.982 1.00 66.56 668 ALA A O 1
ATOM 5163 N N . ILE A 1 669 ? 31.592 -27.212 51.813 1.00 56.31 669 ILE A N 1
ATOM 5164 C CA . ILE A 1 669 ? 30.136 -27.359 51.639 1.00 56.31 669 ILE A CA 1
ATOM 5165 C C . ILE A 1 669 ? 29.793 -28.635 50.854 1.00 56.31 669 ILE A C 1
ATOM 5167 O O . ILE A 1 669 ? 28.900 -29.377 51.245 1.00 56.31 669 ILE A O 1
ATOM 5171 N N . ALA A 1 670 ? 30.499 -28.896 49.750 1.00 52.50 670 ALA A N 1
ATOM 5172 C CA . ALA A 1 670 ? 30.251 -30.053 48.889 1.00 52.50 670 ALA A CA 1
ATOM 5173 C C . ALA A 1 670 ? 30.709 -31.390 49.498 1.00 52.50 670 ALA A C 1
ATOM 5175 O O . ALA A 1 670 ? 30.161 -32.422 49.131 1.00 52.50 670 ALA A O 1
ATOM 5176 N N . ASP A 1 671 ? 31.691 -31.369 50.401 1.00 59.09 671 ASP A N 1
ATOM 5177 C CA . ASP A 1 671 ? 32.153 -32.533 51.168 1.00 59.09 671 ASP A CA 1
ATOM 5178 C C . ASP A 1 671 ? 31.279 -32.766 52.434 1.00 59.09 671 ASP A C 1
ATOM 5180 O O . ASP A 1 671 ? 31.583 -33.656 53.227 1.00 59.09 671 ASP A O 1
ATOM 5184 N N . GLY A 1 672 ? 30.220 -31.964 52.648 1.00 56.62 672 GLY A N 1
ATOM 5185 C CA . GLY A 1 672 ? 29.283 -32.071 53.780 1.00 56.62 672 GLY A CA 1
ATOM 5186 C C . GLY A 1 672 ? 29.792 -31.506 55.119 1.00 56.62 672 GLY A C 1
ATOM 5187 O O . GLY A 1 672 ? 29.132 -31.648 56.148 1.00 56.62 672 GLY A O 1
ATOM 5188 N N . ASP A 1 673 ? 30.953 -30.844 55.136 1.00 70.06 673 ASP A N 1
ATOM 5189 C CA . ASP A 1 673 ? 31.626 -30.326 56.338 1.00 70.06 673 ASP A CA 1
ATOM 5190 C C . ASP A 1 673 ? 31.159 -28.890 56.669 1.00 70.06 673 ASP A C 1
ATOM 5192 O O . ASP A 1 673 ? 31.831 -27.890 56.386 1.00 70.06 673 ASP A O 1
ATOM 5196 N N . ILE A 1 674 ? 29.945 -28.784 57.227 1.00 66.75 674 ILE A N 1
ATOM 5197 C CA . ILE A 1 674 ? 29.222 -27.512 57.413 1.00 66.75 674 ILE A CA 1
ATOM 5198 C C . ILE A 1 674 ? 29.883 -26.574 58.437 1.00 66.75 674 ILE A C 1
ATOM 5200 O O . ILE A 1 674 ? 29.896 -25.360 58.229 1.00 66.75 674 ILE A O 1
ATOM 5204 N N . GLU A 1 675 ? 30.477 -27.089 59.520 1.00 71.19 675 GLU A N 1
ATOM 5205 C CA . GLU A 1 675 ? 31.178 -26.230 60.492 1.00 71.19 675 GLU A CA 1
ATOM 5206 C C . GLU A 1 675 ? 32.404 -25.561 59.870 1.00 71.19 675 GLU A C 1
ATOM 5208 O O . GLU A 1 675 ? 32.628 -24.360 60.049 1.00 71.19 675 GLU A O 1
ATOM 5213 N N . LYS A 1 676 ? 33.159 -26.313 59.065 1.00 76.69 676 LYS A N 1
ATOM 5214 C CA . LYS A 1 676 ? 34.298 -25.779 58.325 1.00 76.69 676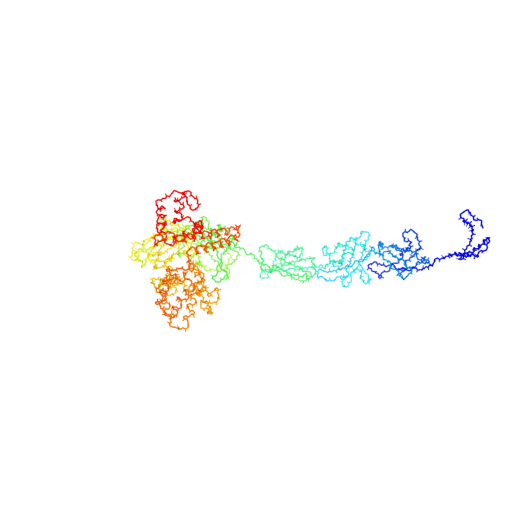 LYS A CA 1
ATOM 5215 C C . LYS A 1 676 ? 33.866 -24.777 57.260 1.00 76.69 676 LYS A C 1
ATOM 5217 O O . LYS A 1 676 ? 34.531 -23.757 57.082 1.00 76.69 676 LYS A O 1
ATOM 5222 N N . ALA A 1 677 ? 32.755 -25.038 56.570 1.00 67.62 677 ALA A N 1
ATOM 5223 C CA . ALA A 1 677 ? 32.166 -24.097 55.625 1.00 67.62 677 ALA A CA 1
ATOM 5224 C C . ALA A 1 677 ? 31.768 -22.780 56.304 1.00 67.62 677 ALA A C 1
ATOM 5226 O O . ALA A 1 677 ? 32.108 -21.708 55.807 1.00 67.62 677 ALA A O 1
ATOM 5227 N N . ARG A 1 678 ? 31.111 -22.830 57.465 1.00 73.06 678 ARG A N 1
ATOM 5228 C CA . ARG A 1 678 ? 30.733 -21.617 58.199 1.00 73.06 678 ARG A CA 1
ATOM 5229 C C . ARG A 1 678 ? 31.958 -20.806 58.630 1.00 73.06 678 ARG A C 1
ATOM 5231 O O . ARG A 1 678 ? 32.027 -19.622 58.318 1.00 73.06 678 ARG A O 1
ATOM 5238 N N . GLY A 1 679 ? 32.969 -21.455 59.215 1.00 76.25 679 GLY A N 1
ATOM 5239 C CA . GLY A 1 679 ? 34.208 -20.783 59.632 1.00 76.25 679 GLY A CA 1
ATOM 5240 C C . GLY A 1 679 ? 34.993 -20.147 58.475 1.00 76.25 679 GLY A C 1
ATOM 5241 O O . GLY A 1 679 ? 35.520 -19.047 58.610 1.00 76.25 679 GLY A O 1
ATOM 5242 N N . LEU A 1 680 ? 35.028 -20.796 57.305 1.00 74.62 680 LEU A N 1
ATOM 5243 C CA . LEU A 1 680 ? 35.639 -20.238 56.091 1.00 74.62 680 LEU A CA 1
ATOM 5244 C C . LEU A 1 680 ? 34.829 -19.064 55.507 1.00 74.62 680 LEU A C 1
ATOM 5246 O O . LEU A 1 680 ? 35.412 -18.139 54.942 1.00 74.62 680 LEU A O 1
ATOM 5250 N N . GLY A 1 681 ? 33.499 -19.091 55.630 1.00 68.69 681 GLY A N 1
ATOM 5251 C CA . GLY A 1 681 ? 32.625 -18.009 55.171 1.00 68.69 681 GLY A CA 1
ATOM 5252 C C . GLY A 1 681 ? 32.752 -16.752 56.029 1.00 68.69 681 GLY A C 1
ATOM 5253 O O . GLY A 1 681 ? 32.876 -15.655 55.482 1.00 68.69 681 GLY A O 1
ATOM 5254 N N . GLU A 1 682 ? 32.804 -16.928 57.351 1.00 70.88 682 GLU A N 1
ATOM 5255 C CA . GLU A 1 682 ? 33.053 -15.855 58.319 1.00 70.88 682 GLU A CA 1
ATOM 5256 C C . GLU A 1 682 ? 34.451 -15.230 58.117 1.00 70.88 682 GLU A C 1
ATOM 5258 O O . GLU A 1 682 ? 34.576 -14.005 58.111 1.00 70.88 682 GLU A O 1
ATOM 5263 N N . ASP A 1 683 ? 35.498 -16.024 57.851 1.00 74.94 683 ASP A N 1
ATOM 5264 C CA . ASP A 1 683 ? 36.843 -15.497 57.544 1.00 74.94 683 ASP A CA 1
ATOM 5265 C C . ASP A 1 683 ? 36.870 -14.640 56.264 1.00 74.94 683 ASP A C 1
ATOM 5267 O O . ASP A 1 683 ? 37.456 -13.557 56.243 1.00 74.94 683 ASP A O 1
ATOM 5271 N N . ILE A 1 684 ? 36.185 -15.070 55.199 1.00 65.31 684 ILE A N 1
ATOM 5272 C CA . ILE A 1 684 ? 36.094 -14.313 53.938 1.00 65.31 684 ILE A CA 1
ATOM 5273 C C . ILE A 1 684 ? 35.381 -12.971 54.132 1.00 65.31 684 ILE A C 1
ATOM 5275 O O . ILE A 1 684 ? 35.793 -11.965 53.554 1.00 65.31 684 ILE A O 1
ATOM 5279 N N . LEU A 1 685 ? 34.310 -12.953 54.922 1.00 61.28 685 LEU A N 1
ATOM 5280 C CA . LEU A 1 685 ? 33.543 -11.736 55.182 1.00 61.28 685 LEU A CA 1
ATOM 5281 C C . LEU A 1 685 ? 34.314 -10.744 56.047 1.00 61.28 685 LEU A C 1
ATOM 5283 O O . LEU A 1 685 ? 34.243 -9.540 55.804 1.00 61.28 685 LEU A O 1
ATOM 5287 N N . ASN A 1 686 ? 35.081 -11.251 57.010 1.00 60.44 686 ASN A N 1
ATOM 5288 C CA . ASN A 1 686 ? 35.931 -10.431 57.862 1.00 60.44 686 ASN A CA 1
ATOM 5289 C C . ASN A 1 686 ? 37.208 -9.959 57.135 1.00 60.44 686 ASN A C 1
ATOM 5291 O O . ASN A 1 686 ? 37.747 -8.910 57.480 1.00 60.44 686 ASN A O 1
ATOM 5295 N N . ASN A 1 687 ? 37.656 -10.668 56.088 1.00 59.50 687 ASN A N 1
ATOM 5296 C CA . ASN A 1 687 ? 38.844 -10.345 55.285 1.00 59.50 687 ASN A CA 1
ATOM 5297 C C . ASN A 1 687 ? 38.550 -10.335 53.759 1.00 59.50 687 ASN A C 1
ATOM 5299 O O . ASN A 1 687 ? 39.064 -11.194 53.024 1.00 59.50 687 ASN A O 1
ATOM 5303 N N . PRO A 1 688 ? 37.755 -9.374 53.242 1.00 57.22 688 PRO A N 1
ATOM 5304 C CA . PRO A 1 688 ? 37.244 -9.404 51.869 1.00 57.22 688 PRO A CA 1
ATOM 5305 C C . PRO A 1 688 ? 38.343 -9.206 50.812 1.00 57.22 688 PRO A C 1
ATOM 5307 O O . PRO A 1 688 ? 39.234 -8.366 50.954 1.00 57.22 688 PRO A O 1
ATOM 5310 N N . ALA A 1 689 ? 38.265 -9.979 49.724 1.00 48.69 689 ALA A N 1
ATOM 5311 C CA . ALA A 1 689 ? 39.226 -9.979 48.621 1.00 48.69 689 ALA A CA 1
ATOM 5312 C C . ALA A 1 689 ? 39.137 -8.744 47.713 1.00 48.69 689 ALA A C 1
ATOM 5314 O O . ALA A 1 689 ? 40.160 -8.279 47.218 1.00 48.69 689 ALA A O 1
ATOM 5315 N N . ILE A 1 690 ? 37.927 -8.226 47.485 1.00 50.19 690 ILE A N 1
ATOM 5316 C CA . ILE A 1 690 ? 37.691 -7.015 46.691 1.00 50.19 690 ILE A CA 1
ATOM 5317 C C . ILE A 1 690 ? 37.370 -5.885 47.662 1.00 50.19 690 ILE A C 1
ATOM 5319 O O . ILE A 1 690 ? 36.424 -5.976 48.443 1.00 50.19 690 ILE A O 1
ATOM 5323 N N . LYS A 1 691 ? 38.176 -4.821 47.626 1.00 52.28 691 LYS A N 1
ATOM 5324 C CA . LYS A 1 691 ? 37.962 -3.630 48.455 1.00 52.28 691 LYS A CA 1
ATOM 5325 C C . LYS A 1 691 ? 36.860 -2.762 47.830 1.00 52.28 691 LYS A C 1
ATOM 5327 O O . LYS A 1 691 ? 36.801 -2.645 46.607 1.00 52.28 691 LYS A O 1
ATOM 5332 N N . ASP A 1 692 ? 36.031 -2.107 48.646 1.00 55.16 692 ASP A N 1
ATOM 5333 C CA . ASP A 1 692 ? 34.930 -1.241 48.172 1.00 55.16 692 ASP A CA 1
ATOM 5334 C C . ASP A 1 692 ? 35.416 -0.135 47.204 1.00 55.16 692 ASP A C 1
ATOM 5336 O O . ASP A 1 692 ? 34.728 0.230 46.248 1.00 55.16 692 ASP A O 1
ATOM 5340 N N . SER A 1 693 ? 36.662 0.320 47.382 1.00 55.34 693 SER A N 1
ATOM 5341 C CA . SER A 1 693 ? 37.381 1.235 46.489 1.00 55.34 693 SER A CA 1
ATOM 5342 C C . SER A 1 693 ? 37.531 0.704 45.053 1.00 55.34 693 SER A C 1
ATOM 5344 O O . SER A 1 693 ? 37.371 1.462 44.094 1.00 55.34 693 SER A O 1
ATOM 5346 N N . GLU A 1 694 ? 37.780 -0.594 44.872 1.00 52.69 694 GLU A N 1
ATOM 5347 C CA . GLU A 1 694 ? 37.921 -1.239 43.560 1.00 52.69 694 GLU A CA 1
ATOM 5348 C C . GLU A 1 694 ? 36.559 -1.458 42.874 1.00 52.69 694 GLU A C 1
ATOM 5350 O O . GLU A 1 694 ? 36.446 -1.341 41.650 1.00 52.69 694 GLU A O 1
ATOM 5355 N N . ALA A 1 695 ? 35.504 -1.712 43.656 1.00 54.19 695 ALA A N 1
ATOM 5356 C CA . ALA A 1 695 ? 34.134 -1.836 43.157 1.00 54.19 695 ALA A CA 1
ATOM 5357 C C . ALA A 1 695 ? 33.604 -0.502 42.597 1.00 54.19 695 ALA A C 1
ATOM 5359 O O . ALA A 1 695 ? 33.034 -0.482 41.505 1.00 54.19 695 ALA A O 1
ATOM 5360 N N . ILE A 1 696 ? 33.874 0.618 43.281 1.00 55.31 696 ILE A N 1
ATOM 5361 C CA . ILE A 1 696 ? 33.500 1.969 42.820 1.00 55.31 696 ILE A CA 1
ATOM 5362 C C . ILE A 1 696 ? 34.198 2.336 41.504 1.00 55.31 696 ILE A C 1
ATOM 5364 O O . ILE A 1 696 ? 33.580 2.922 40.614 1.00 55.31 696 ILE A O 1
ATOM 5368 N N . ASN A 1 697 ? 35.464 1.946 41.327 1.00 55.28 697 ASN A N 1
ATOM 5369 C CA . ASN A 1 697 ? 36.179 2.184 40.071 1.00 55.28 697 ASN A CA 1
ATOM 5370 C C . ASN A 1 697 ? 35.577 1.406 38.893 1.00 55.28 697 ASN A C 1
ATOM 5372 O O . ASN A 1 697 ? 35.388 1.980 37.820 1.00 55.28 697 ASN A O 1
ATOM 5376 N N . LYS A 1 698 ? 35.219 0.132 39.092 1.00 51.88 698 LYS A N 1
ATOM 5377 C CA . LYS A 1 698 ? 34.553 -0.686 38.060 1.00 51.88 698 LYS A CA 1
ATOM 5378 C C . LYS A 1 698 ? 33.148 -0.174 37.738 1.00 51.88 698 LYS A C 1
ATOM 5380 O O . LYS A 1 698 ? 32.761 -0.153 36.574 1.00 51.88 698 LYS A O 1
ATOM 5385 N N . PHE A 1 699 ? 32.410 0.290 38.745 1.00 50.50 699 PHE A N 1
ATOM 5386 C CA . PHE A 1 699 ? 31.083 0.870 38.547 1.00 50.50 699 PHE A CA 1
ATOM 5387 C C . PHE A 1 699 ? 31.141 2.165 37.734 1.00 50.50 699 PHE A C 1
ATOM 5389 O O . PHE A 1 699 ? 30.411 2.303 36.757 1.00 50.50 699 PHE A O 1
ATOM 5396 N N . ASN A 1 700 ? 32.078 3.066 38.057 1.00 53.34 700 ASN A N 1
ATOM 5397 C CA . ASN A 1 700 ? 32.326 4.256 37.245 1.00 53.34 700 ASN A CA 1
ATOM 5398 C C . ASN A 1 700 ? 32.622 3.894 35.779 1.00 53.34 700 ASN A C 1
ATOM 5400 O O . ASN A 1 700 ? 32.074 4.540 34.900 1.00 53.34 700 ASN A O 1
ATOM 5404 N N . GLN A 1 701 ? 33.417 2.852 35.502 1.00 51.38 701 GLN A N 1
ATOM 5405 C CA . GLN A 1 701 ? 33.700 2.404 34.127 1.00 51.38 701 GLN A CA 1
ATOM 5406 C C . GLN A 1 701 ? 32.464 1.848 33.392 1.00 51.38 701 GLN A C 1
ATOM 5408 O O . GLN A 1 701 ? 32.315 2.080 32.196 1.00 51.38 701 GLN A O 1
ATOM 5413 N N . TRP A 1 702 ? 31.572 1.125 34.080 1.00 48.59 702 TRP A N 1
ATOM 5414 C CA . TRP A 1 702 ? 30.303 0.658 33.503 1.00 48.59 702 TRP A CA 1
ATOM 5415 C C . TRP A 1 702 ? 29.345 1.804 33.191 1.00 48.59 702 TRP A C 1
ATOM 5417 O O . TRP A 1 702 ? 28.740 1.798 32.123 1.00 48.59 702 TRP A O 1
ATOM 5427 N N . LEU A 1 703 ? 29.235 2.788 34.089 1.00 49.72 703 LEU A N 1
ATOM 5428 C CA . LEU A 1 703 ? 28.452 3.994 33.826 1.00 49.72 703 LEU A CA 1
ATOM 5429 C C . LEU A 1 703 ? 29.039 4.785 32.652 1.00 49.72 703 LEU A C 1
ATOM 5431 O O . LEU A 1 703 ? 28.274 5.207 31.796 1.00 49.72 703 LEU A O 1
ATOM 5435 N N . ASP A 1 704 ? 30.371 4.890 32.549 1.00 57.56 704 ASP A N 1
ATOM 5436 C CA . ASP A 1 704 ? 31.050 5.545 31.418 1.00 57.56 704 ASP A CA 1
ATOM 5437 C C . ASP A 1 704 ? 30.677 4.874 30.076 1.00 57.56 704 ASP A C 1
ATOM 5439 O O . ASP A 1 704 ? 30.406 5.559 29.090 1.00 57.56 704 ASP A O 1
ATOM 5443 N N . GLU A 1 705 ? 30.623 3.537 30.020 1.00 49.12 705 GLU A N 1
ATOM 5444 C CA . GLU A 1 705 ? 30.273 2.809 28.788 1.00 49.12 705 GLU A CA 1
ATOM 5445 C C . GLU A 1 705 ? 28.763 2.835 28.491 1.00 49.12 705 GLU A C 1
ATOM 5447 O O . GLU A 1 705 ? 28.363 2.885 27.329 1.00 49.12 705 GLU A O 1
ATOM 5452 N N . LEU A 1 706 ? 27.917 2.834 29.523 1.00 49.44 706 LEU A N 1
ATOM 5453 C CA . LEU A 1 706 ? 26.465 2.924 29.379 1.00 49.44 706 LEU A CA 1
ATOM 5454 C C . LEU A 1 706 ? 26.043 4.333 28.931 1.00 49.44 706 LEU A C 1
ATOM 5456 O O . LEU A 1 706 ? 25.254 4.459 27.999 1.00 49.44 706 LEU A O 1
ATOM 5460 N N . GLU A 1 707 ? 26.638 5.385 29.500 1.00 54.38 707 GLU A N 1
ATOM 5461 C CA . GLU A 1 707 ? 26.488 6.774 29.044 1.00 54.38 707 GLU A CA 1
ATOM 5462 C C . GLU A 1 707 ? 26.962 6.936 27.594 1.00 54.38 707 GLU A C 1
ATOM 5464 O O . GLU A 1 707 ? 26.251 7.516 26.780 1.00 54.38 707 GLU A O 1
ATOM 5469 N N . LYS A 1 708 ? 28.090 6.324 27.219 1.00 54.16 708 LYS A N 1
ATOM 5470 C CA . LYS A 1 708 ? 28.583 6.309 25.834 1.00 54.16 708 LYS A CA 1
ATOM 5471 C C . LYS A 1 708 ? 27.640 5.588 24.862 1.00 54.16 708 LYS A C 1
ATOM 5473 O O . LYS A 1 708 ? 27.512 6.010 23.715 1.00 54.16 708 LYS A O 1
ATOM 5478 N N . GLN A 1 709 ? 26.975 4.508 25.283 1.00 50.78 709 GLN A N 1
ATOM 5479 C CA . GLN A 1 709 ? 25.951 3.844 24.463 1.00 50.78 709 GLN A CA 1
ATOM 5480 C C . GLN A 1 709 ? 24.675 4.678 24.344 1.00 50.78 709 GLN A C 1
ATOM 5482 O O . GLN A 1 709 ? 24.069 4.689 23.276 1.00 50.78 709 GLN A O 1
ATOM 5487 N N . ILE A 1 710 ? 24.309 5.415 25.395 1.00 52.25 710 ILE A N 1
ATOM 5488 C CA . ILE A 1 710 ? 23.211 6.385 25.363 1.00 52.25 710 ILE A CA 1
ATOM 5489 C C . ILE A 1 710 ? 23.545 7.561 24.430 1.00 52.25 710 ILE A C 1
ATOM 5491 O O . ILE A 1 710 ? 22.690 7.978 23.656 1.00 52.25 710 ILE A O 1
ATOM 5495 N N . ASP A 1 711 ? 24.780 8.069 24.451 1.00 54.75 711 ASP A N 1
ATOM 5496 C CA . ASP A 1 711 ? 25.244 9.182 23.606 1.00 54.75 711 ASP A CA 1
ATOM 5497 C C . ASP A 1 711 ? 25.327 8.818 22.112 1.00 54.75 711 ASP A C 1
ATOM 5499 O O . ASP A 1 711 ? 25.298 9.702 21.257 1.00 54.75 711 ASP A O 1
ATOM 5503 N N . ASN A 1 712 ? 25.385 7.521 21.785 1.00 54.59 712 ASN A N 1
ATOM 5504 C CA . ASN A 1 712 ? 25.319 7.009 20.412 1.00 54.59 712 ASN A CA 1
ATOM 5505 C C . ASN A 1 712 ? 23.880 6.921 19.857 1.00 54.59 712 ASN A C 1
ATOM 5507 O O . ASN A 1 712 ? 23.698 6.528 18.703 1.00 54.59 712 ASN A O 1
ATOM 5511 N N . ILE A 1 713 ? 22.859 7.255 20.654 1.00 52.72 713 ILE A N 1
ATOM 5512 C CA . ILE A 1 713 ? 21.456 7.323 20.223 1.00 52.72 713 ILE A CA 1
ATOM 5513 C C . ILE A 1 713 ? 21.216 8.706 19.592 1.00 52.72 713 ILE A C 1
ATOM 5515 O O . ILE A 1 713 ? 21.469 9.718 20.241 1.00 52.72 713 ILE A O 1
ATOM 5519 N N . ASP A 1 714 ? 20.741 8.760 18.336 1.00 46.72 714 ASP A N 1
ATOM 5520 C CA . ASP A 1 714 ? 20.572 10.010 17.567 1.00 46.72 714 ASP A CA 1
ATOM 5521 C C . ASP A 1 714 ? 19.694 11.035 18.323 1.00 46.72 714 ASP A C 1
ATOM 5523 O O . ASP A 1 714 ? 18.490 10.811 18.499 1.00 46.72 714 ASP A O 1
ATOM 5527 N N . PRO A 1 715 ? 20.264 12.168 18.776 1.00 48.81 715 PRO A N 1
ATOM 5528 C CA . PRO A 1 715 ? 19.565 13.098 19.652 1.00 48.81 715 PRO A CA 1
ATOM 5529 C C . PRO A 1 715 ? 18.552 13.996 18.923 1.00 48.81 715 PRO A C 1
ATOM 5531 O O . PRO A 1 715 ? 17.843 14.753 19.586 1.00 48.81 715 PRO A O 1
ATOM 5534 N N . ALA A 1 716 ? 18.457 13.947 17.587 1.00 44.78 716 ALA A N 1
ATOM 5535 C CA . ALA A 1 716 ? 17.558 14.810 16.816 1.00 44.78 716 ALA A CA 1
ATOM 5536 C C . ALA A 1 716 ? 16.138 14.237 16.610 1.00 44.78 716 ALA A C 1
ATOM 5538 O O . ALA A 1 716 ? 15.285 14.928 16.046 1.00 44.78 716 ALA A O 1
ATOM 5539 N N . HIS A 1 717 ? 15.846 13.014 17.078 1.00 46.75 717 HIS A N 1
ATOM 5540 C CA . HIS A 1 717 ? 14.504 12.426 16.980 1.00 46.75 717 HIS A CA 1
ATOM 5541 C C . HIS A 1 717 ? 13.659 12.728 18.242 1.00 46.75 717 HIS A C 1
ATOM 5543 O O . HIS A 1 717 ? 14.023 12.298 19.342 1.00 46.75 717 HIS A O 1
ATOM 5549 N N . PRO A 1 718 ? 12.508 13.421 18.124 1.00 46.62 718 PRO A N 1
ATOM 5550 C CA . PRO A 1 718 ? 11.771 13.969 19.272 1.00 46.62 718 PRO A CA 1
ATOM 5551 C C . PRO A 1 718 ? 11.235 12.917 20.266 1.00 46.62 718 PRO A C 1
ATOM 5553 O O . PRO A 1 718 ? 11.100 13.224 21.448 1.00 46.62 718 PRO A O 1
ATOM 5556 N N . ASP A 1 719 ? 11.007 11.672 19.829 1.00 48.56 719 ASP A N 1
ATOM 5557 C CA . ASP A 1 719 ? 10.496 10.578 20.682 1.00 48.56 719 ASP A CA 1
ATOM 5558 C C . ASP A 1 719 ? 11.554 9.932 21.595 1.00 48.56 719 ASP A C 1
ATOM 5560 O O . ASP A 1 719 ? 11.224 9.412 22.663 1.00 48.56 719 ASP A O 1
ATOM 5564 N N . TYR A 1 720 ? 12.836 9.973 21.214 1.00 45.22 720 TYR A N 1
ATOM 5565 C CA . TYR A 1 720 ? 13.909 9.354 22.004 1.00 45.22 720 TYR A CA 1
ATOM 5566 C C . TYR A 1 720 ? 14.535 10.318 23.005 1.00 45.22 720 TYR A C 1
ATOM 5568 O O . TYR A 1 720 ? 15.131 9.871 23.981 1.00 45.22 720 TYR A O 1
ATOM 5576 N N . ALA A 1 721 ? 14.332 11.628 22.835 1.00 46.88 721 ALA A N 1
ATOM 5577 C CA . ALA A 1 721 ? 14.838 12.641 23.755 1.00 46.88 721 ALA A CA 1
ATOM 5578 C C . ALA A 1 721 ? 14.354 12.415 25.202 1.00 46.88 721 ALA A C 1
ATOM 5580 O O . ALA A 1 721 ? 15.137 12.572 26.137 1.00 46.88 721 ALA A O 1
ATOM 5581 N N . LYS A 1 722 ? 13.094 11.985 25.392 1.00 47.28 722 LYS A N 1
ATOM 5582 C CA . LYS A 1 722 ? 12.528 11.682 26.719 1.00 47.28 722 LYS A CA 1
ATOM 5583 C C . LYS A 1 722 ? 13.051 10.364 27.294 1.00 47.28 722 LYS A C 1
ATOM 5585 O O . LYS A 1 722 ? 13.414 10.319 28.459 1.00 47.28 722 LYS A O 1
ATOM 5590 N N . VAL A 1 723 ? 13.161 9.323 26.471 1.00 49.28 723 VAL A N 1
ATOM 5591 C CA . VAL A 1 723 ? 13.695 8.014 26.888 1.00 49.28 723 VAL A CA 1
ATOM 5592 C C . VAL A 1 723 ? 15.171 8.125 27.275 1.00 49.28 723 VAL A C 1
ATOM 5594 O O . VAL A 1 723 ? 15.581 7.617 28.311 1.00 49.28 723 VAL A O 1
ATOM 5597 N N . VAL A 1 724 ? 15.967 8.853 26.489 1.00 51.03 724 VAL A N 1
ATOM 5598 C CA . VAL A 1 724 ? 17.372 9.148 26.796 1.00 51.03 724 VAL A CA 1
ATOM 5599 C C . VAL A 1 724 ? 17.493 9.987 28.072 1.00 51.03 724 VAL A C 1
ATOM 5601 O O . VAL A 1 724 ? 18.375 9.720 28.888 1.00 51.03 724 VAL A O 1
ATOM 5604 N N . ALA A 1 725 ? 16.601 10.963 28.284 1.00 52.97 725 ALA A N 1
ATOM 5605 C CA . ALA A 1 725 ? 16.563 11.750 29.515 1.00 52.97 725 ALA A CA 1
ATOM 5606 C C . ALA A 1 725 ? 16.203 10.899 30.747 1.00 52.97 725 ALA A C 1
ATOM 5608 O O . ALA A 1 725 ? 16.904 10.997 31.751 1.00 52.97 725 ALA A O 1
ATOM 5609 N N . ASP A 1 726 ? 15.198 10.024 30.652 1.00 53.25 726 ASP A N 1
ATOM 5610 C CA . ASP A 1 726 ? 14.761 9.138 31.741 1.00 53.25 726 ASP A CA 1
ATOM 5611 C C . ASP A 1 726 ? 15.841 8.098 32.082 1.00 53.25 726 ASP A C 1
ATOM 5613 O O . ASP A 1 726 ? 16.126 7.847 33.251 1.00 53.25 726 ASP A O 1
ATOM 5617 N N . ILE A 1 727 ? 16.521 7.537 31.074 1.00 50.38 727 ILE A N 1
ATOM 5618 C CA . ILE A 1 727 ? 17.641 6.614 31.298 1.00 50.38 727 ILE A CA 1
ATOM 5619 C C . ILE A 1 727 ? 18.818 7.349 31.959 1.00 50.38 727 ILE A C 1
ATOM 5621 O O . ILE A 1 727 ? 19.383 6.829 32.922 1.00 50.38 727 ILE A O 1
ATOM 5625 N N . ARG A 1 728 ? 19.177 8.562 31.506 1.00 56.38 728 ARG A N 1
ATOM 5626 C CA . ARG A 1 728 ? 20.226 9.363 32.168 1.00 56.38 728 ARG A CA 1
ATOM 5627 C C . ARG A 1 728 ? 19.841 9.731 33.602 1.00 56.38 728 ARG A C 1
ATOM 5629 O O . ARG A 1 728 ? 20.707 9.722 34.472 1.00 56.38 728 ARG A O 1
ATOM 5636 N N . ASP A 1 729 ? 18.573 10.017 33.878 1.00 55.62 729 ASP A N 1
ATOM 5637 C CA . ASP A 1 729 ? 18.107 10.310 35.236 1.00 55.62 729 ASP A CA 1
ATOM 5638 C C . ASP A 1 729 ? 18.137 9.078 36.151 1.00 55.62 729 ASP A C 1
ATOM 5640 O O . ASP A 1 729 ? 18.563 9.200 37.301 1.00 55.62 729 ASP A O 1
ATOM 5644 N N . ASN A 1 730 ? 17.820 7.893 35.626 1.00 52.94 730 ASN A N 1
ATOM 5645 C CA . ASN A 1 730 ? 17.959 6.624 36.345 1.00 52.94 730 ASN A CA 1
ATOM 5646 C C . ASN A 1 730 ? 19.429 6.284 36.644 1.00 52.94 730 ASN A C 1
ATOM 5648 O O . ASN A 1 730 ? 19.745 5.786 37.723 1.00 52.94 730 ASN A O 1
ATOM 5652 N N . VAL A 1 731 ? 20.352 6.597 35.724 1.00 52.53 731 VAL A N 1
ATOM 5653 C CA . VAL A 1 731 ? 21.803 6.458 35.952 1.00 52.53 731 VAL A CA 1
ATOM 5654 C C . VAL A 1 731 ? 22.271 7.354 37.104 1.00 52.53 731 VAL A C 1
ATOM 5656 O O . VAL A 1 731 ? 23.024 6.907 37.973 1.00 52.53 731 VAL A O 1
ATOM 5659 N N . ARG A 1 732 ? 21.797 8.604 37.155 1.00 58.19 732 ARG A N 1
ATOM 5660 C CA . ARG A 1 732 ? 22.121 9.551 38.237 1.00 58.19 732 ARG A CA 1
ATOM 5661 C C . ARG A 1 732 ? 21.538 9.124 39.584 1.00 58.19 732 ARG A C 1
ATOM 5663 O O . ARG A 1 732 ? 22.183 9.315 40.611 1.00 58.19 732 ARG A O 1
ATOM 5670 N N . GLU A 1 733 ? 20.335 8.554 39.598 1.00 56.44 733 GLU A N 1
ATOM 5671 C CA . GLU A 1 733 ? 19.710 8.037 40.820 1.00 56.44 733 GLU A CA 1
ATOM 5672 C C . GLU A 1 733 ? 20.458 6.811 41.361 1.00 56.44 733 GLU A C 1
ATOM 5674 O O . GLU A 1 733 ? 20.832 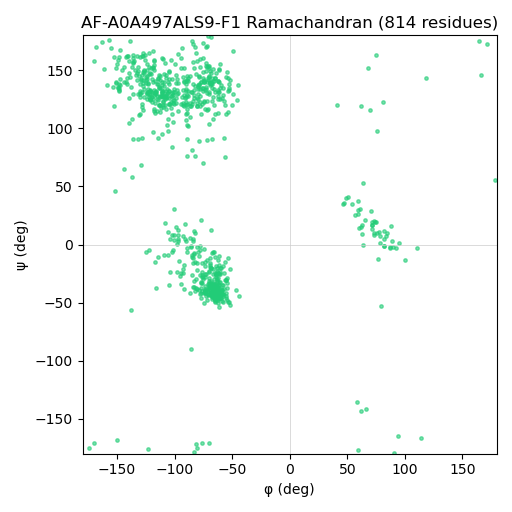6.790 42.535 1.00 56.44 733 GLU A O 1
ATOM 5679 N N . ALA A 1 734 ? 20.820 5.871 40.483 1.00 53.38 734 ALA A N 1
ATOM 5680 C CA . ALA A 1 734 ? 21.621 4.702 40.841 1.00 53.38 734 ALA A CA 1
ATOM 5681 C C . ALA A 1 734 ? 23.004 5.077 41.409 1.00 53.38 734 ALA A C 1
ATOM 5683 O O . ALA A 1 734 ? 23.474 4.453 42.362 1.00 53.38 734 ALA A O 1
ATOM 5684 N N . ALA A 1 735 ? 23.657 6.112 40.866 1.00 54.25 735 ALA A N 1
ATOM 5685 C CA . ALA A 1 735 ? 24.919 6.621 41.406 1.00 54.25 735 ALA A CA 1
ATOM 5686 C C . ALA A 1 735 ? 24.773 7.178 42.839 1.00 54.25 735 ALA A C 1
ATOM 5688 O O . ALA A 1 735 ? 25.667 6.976 43.664 1.00 54.25 735 ALA A O 1
ATOM 5689 N N . GLY A 1 736 ? 23.653 7.841 43.150 1.00 56.81 736 GLY A N 1
ATOM 5690 C CA . GLY A 1 736 ? 23.372 8.390 44.483 1.00 56.81 736 GLY A CA 1
ATOM 5691 C C . GLY A 1 736 ? 23.122 7.317 45.540 1.00 56.81 736 GLY A C 1
ATOM 5692 O O . GLY A 1 736 ? 23.696 7.372 46.628 1.00 56.81 736 GLY A O 1
ATOM 5693 N N . ASP A 1 737 ? 22.340 6.293 45.205 1.00 58.22 737 ASP A N 1
ATOM 5694 C CA . ASP A 1 737 ? 21.958 5.249 46.162 1.00 58.22 737 ASP A CA 1
ATOM 5695 C C . ASP A 1 737 ? 23.156 4.389 46.614 1.00 58.22 737 ASP A C 1
ATOM 5697 O O . ASP A 1 737 ? 23.246 4.002 47.783 1.00 58.22 737 ASP A O 1
ATOM 5701 N N . VAL A 1 738 ? 24.137 4.162 45.730 1.00 56.62 738 VAL A N 1
ATOM 5702 C CA . VAL A 1 738 ? 25.403 3.483 46.073 1.00 56.62 738 VAL A CA 1
ATOM 5703 C C . VAL A 1 738 ? 26.187 4.265 47.135 1.00 56.62 738 VAL A C 1
ATOM 5705 O O . VAL A 1 738 ? 26.736 3.680 48.072 1.00 56.62 738 VAL A O 1
ATOM 5708 N N . LEU A 1 739 ? 26.228 5.593 47.017 1.00 57.03 739 LEU A N 1
ATOM 5709 C CA . LEU A 1 739 ? 26.978 6.462 47.928 1.00 57.03 739 LEU A CA 1
ATOM 5710 C C . LEU A 1 739 ? 26.270 6.666 49.266 1.00 57.03 739 LEU A C 1
ATOM 5712 O O . LEU A 1 739 ? 26.942 6.767 50.293 1.00 57.03 739 LEU A O 1
ATOM 5716 N N . ALA A 1 740 ? 24.936 6.675 49.279 1.00 62.03 740 ALA A N 1
ATOM 5717 C CA . ALA A 1 740 ? 24.146 6.756 50.505 1.00 62.03 740 ALA A CA 1
ATOM 5718 C C . ALA A 1 740 ? 24.452 5.590 51.464 1.00 62.03 740 ALA A C 1
ATOM 5720 O O . ALA A 1 740 ? 24.485 5.773 52.684 1.00 62.03 740 ALA A O 1
ATOM 5721 N N . TYR A 1 741 ? 24.731 4.402 50.917 1.00 58.47 741 TYR A N 1
ATOM 5722 C CA . TYR A 1 741 ? 24.974 3.203 51.712 1.00 58.47 741 TYR A CA 1
ATOM 5723 C C . TYR A 1 741 ? 26.372 3.158 52.352 1.00 58.47 741 TYR A C 1
ATOM 5725 O O . TYR A 1 741 ? 26.505 2.709 53.488 1.00 58.47 741 TYR A O 1
ATOM 5733 N N . ILE A 1 742 ? 27.407 3.643 51.652 1.00 57.62 742 ILE A N 1
ATOM 5734 C CA . ILE A 1 742 ? 28.789 3.703 52.172 1.00 57.62 742 ILE A CA 1
ATOM 5735 C C . ILE A 1 742 ? 29.027 4.978 53.000 1.00 57.62 742 ILE A C 1
ATOM 5737 O O . ILE A 1 742 ? 29.871 4.985 53.886 1.00 57.62 742 ILE A O 1
ATOM 5741 N N . GLY A 1 743 ? 28.288 6.056 52.734 1.00 63.97 743 GLY A N 1
ATOM 5742 C CA . GLY A 1 743 ? 28.372 7.313 53.475 1.00 63.97 743 GLY A CA 1
ATOM 5743 C C . GLY A 1 743 ? 27.486 7.320 54.718 1.00 63.97 743 GLY A C 1
ATOM 5744 O O . GLY A 1 743 ? 27.914 6.960 55.807 1.00 63.97 743 GLY A O 1
ATOM 5745 N N . ASP A 1 744 ? 26.242 7.768 54.563 1.00 60.31 744 ASP A N 1
ATOM 5746 C CA . ASP A 1 744 ? 25.346 8.020 55.696 1.00 60.31 744 ASP A CA 1
ATOM 5747 C C . ASP A 1 744 ? 24.946 6.725 56.425 1.00 60.31 744 ASP A C 1
ATOM 5749 O O . ASP A 1 744 ? 25.075 6.622 57.645 1.00 60.31 744 ASP A O 1
ATOM 5753 N N . ALA A 1 745 ? 24.553 5.677 55.693 1.00 59.81 745 ALA A N 1
ATOM 5754 C CA . ALA A 1 745 ? 24.112 4.436 56.329 1.00 59.81 745 ALA A CA 1
ATOM 5755 C C . ALA A 1 745 ? 25.251 3.692 57.053 1.00 59.81 745 ALA A C 1
ATOM 5757 O O . ALA A 1 745 ? 25.012 3.141 58.129 1.00 59.81 745 ALA A O 1
ATOM 5758 N N . ASP A 1 746 ? 26.478 3.694 56.516 1.00 61.84 746 ASP A N 1
ATOM 5759 C CA . ASP A 1 746 ? 27.649 3.088 57.172 1.00 61.84 746 ASP A CA 1
ATOM 5760 C C . ASP A 1 746 ? 28.068 3.868 58.424 1.00 61.84 746 ASP A C 1
ATOM 5762 O O . ASP A 1 746 ? 28.457 3.274 59.426 1.00 61.84 746 ASP A O 1
ATOM 5766 N N . LEU A 1 747 ? 27.927 5.194 58.418 1.00 60.97 747 LEU A N 1
ATOM 5767 C CA . LEU A 1 747 ? 28.224 6.024 59.585 1.00 60.97 747 LEU A CA 1
ATOM 5768 C C . LEU A 1 747 ? 27.177 5.901 60.684 1.00 60.97 747 LEU A C 1
ATOM 5770 O O . LEU A 1 747 ? 27.527 5.831 61.866 1.00 60.97 747 LEU A O 1
ATOM 5774 N N . VAL A 1 748 ? 25.902 5.857 60.305 1.00 59.94 748 VAL A N 1
ATOM 5775 C CA . VAL A 1 748 ? 24.788 5.745 61.249 1.00 59.94 748 VAL A CA 1
ATOM 5776 C C . VAL A 1 748 ? 24.705 4.333 61.826 1.00 59.94 748 VAL A C 1
ATOM 5778 O O . VAL A 1 748 ? 24.430 4.175 63.014 1.00 59.94 748 VAL A O 1
ATOM 5781 N N . ARG A 1 749 ? 24.948 3.298 61.010 1.00 58.09 749 ARG A N 1
ATOM 5782 C CA . ARG A 1 749 ? 24.676 1.896 61.379 1.00 58.09 749 ARG A CA 1
ATOM 5783 C C . ARG A 1 749 ? 25.921 1.013 61.495 1.00 58.09 749 ARG A C 1
ATOM 5785 O O . ARG A 1 749 ? 25.797 -0.106 61.982 1.00 58.09 749 ARG A O 1
ATOM 5792 N N . GLY A 1 750 ? 27.091 1.480 61.065 1.00 60.53 750 GLY A N 1
ATOM 5793 C CA . GLY A 1 750 ? 28.351 0.730 61.052 1.00 60.53 750 GLY A CA 1
ATOM 5794 C C . GLY A 1 750 ? 29.490 1.398 61.836 1.00 60.53 750 GLY A C 1
ATOM 5795 O O . GLY A 1 750 ? 29.315 2.427 62.504 1.00 60.53 750 GLY A O 1
ATOM 5796 N N . SER A 1 751 ? 30.677 0.778 61.777 1.00 64.31 751 SER A N 1
ATOM 5797 C CA . SER A 1 751 ? 31.900 1.271 62.435 1.00 64.31 751 SER A CA 1
ATOM 5798 C C . SER A 1 751 ? 32.500 2.493 61.736 1.00 64.31 751 SER A C 1
ATOM 5800 O O . SER A 1 751 ? 33.256 3.221 62.366 1.00 64.31 751 SER A O 1
ATOM 5802 N N . GLY A 1 752 ? 32.141 2.750 60.472 1.00 63.53 752 GLY A N 1
ATOM 5803 C CA . GLY A 1 752 ? 32.734 3.791 59.627 1.00 63.53 752 GLY A CA 1
ATOM 5804 C C . GLY A 1 752 ? 34.057 3.384 58.965 1.00 63.53 752 GLY A C 1
ATOM 5805 O O . GLY A 1 752 ? 34.609 4.158 58.190 1.00 63.53 752 GLY A O 1
ATOM 5806 N N . GLU A 1 753 ? 34.561 2.170 59.216 1.00 66.81 753 GLU A N 1
ATOM 5807 C CA . GLU A 1 753 ? 35.841 1.680 58.676 1.00 66.81 753 GLU A CA 1
ATOM 5808 C C . GLU A 1 753 ? 35.828 1.510 57.149 1.00 66.81 753 GLU A C 1
ATOM 5810 O O . GLU A 1 753 ? 36.861 1.678 56.497 1.00 66.81 753 GLU A O 1
ATOM 5815 N N . ARG A 1 754 ? 34.668 1.203 56.549 1.00 66.38 754 ARG A N 1
ATOM 5816 C CA . ARG A 1 754 ? 34.541 1.084 55.086 1.00 66.38 754 ARG A CA 1
ATOM 5817 C C . ARG A 1 754 ? 34.592 2.445 54.420 1.00 66.38 754 ARG A C 1
ATOM 5819 O O . ARG A 1 754 ? 35.333 2.614 53.450 1.00 66.38 754 ARG A O 1
ATOM 5826 N N . LEU A 1 755 ? 33.875 3.421 54.980 1.00 68.81 755 LEU A N 1
ATOM 5827 C CA . LEU A 1 755 ? 34.011 4.808 54.555 1.00 68.81 755 LEU A CA 1
ATOM 5828 C C . LEU A 1 755 ? 35.461 5.280 54.728 1.00 68.81 755 LEU A C 1
ATOM 5830 O O . LEU A 1 755 ? 36.043 5.758 53.766 1.00 68.81 755 LEU A O 1
ATOM 5834 N N . ALA A 1 756 ? 36.084 5.057 55.886 1.00 70.38 756 ALA A N 1
ATOM 5835 C CA . ALA A 1 756 ? 37.477 5.427 56.157 1.00 70.38 756 ALA A CA 1
ATOM 5836 C C . ALA A 1 756 ? 38.456 4.898 55.098 1.00 70.38 756 ALA A C 1
ATOM 5838 O O . ALA A 1 756 ? 39.250 5.645 54.530 1.00 70.38 756 ALA A O 1
ATOM 5839 N N . LYS A 1 757 ? 38.351 3.606 54.777 1.00 69.75 757 LYS A N 1
ATOM 5840 C CA . LYS A 1 757 ? 39.180 2.949 53.765 1.00 69.75 757 LYS A CA 1
ATOM 5841 C C . LYS A 1 757 ? 38.920 3.492 52.360 1.00 69.75 757 LYS A C 1
ATOM 5843 O O . LYS A 1 757 ? 39.860 3.650 51.585 1.00 69.75 757 LYS A O 1
ATOM 5848 N N . LEU A 1 758 ? 37.667 3.805 52.027 1.00 68.31 758 LEU A N 1
ATOM 5849 C CA . LEU A 1 758 ? 37.321 4.440 50.757 1.00 68.31 758 LEU A CA 1
ATOM 5850 C C . LEU A 1 758 ? 37.907 5.856 50.649 1.00 68.31 758 LEU A C 1
ATOM 5852 O O . LEU A 1 758 ? 38.460 6.201 49.605 1.00 68.31 758 LEU A O 1
ATOM 5856 N N . LEU A 1 759 ? 37.805 6.650 51.719 1.00 71.94 759 LEU A N 1
ATOM 5857 C CA . LEU A 1 759 ? 38.367 7.998 51.801 1.00 71.94 759 LEU A CA 1
ATOM 5858 C C . LEU A 1 759 ? 39.902 7.975 51.692 1.00 71.94 759 LEU A C 1
ATOM 5860 O O . LEU A 1 759 ? 40.489 8.869 51.092 1.00 71.94 759 LEU A O 1
ATOM 5864 N N . ASP A 1 760 ? 40.551 6.927 52.189 1.00 72.00 760 ASP A N 1
ATOM 5865 C CA . ASP A 1 760 ? 42.003 6.775 52.094 1.00 72.00 760 ASP A CA 1
ATOM 5866 C C . ASP A 1 760 ? 42.496 6.287 50.731 1.00 72.00 760 ASP A C 1
ATOM 5868 O O . ASP A 1 760 ? 43.540 6.731 50.255 1.00 72.00 760 ASP A O 1
ATOM 5872 N N . GLU A 1 761 ? 41.775 5.351 50.110 1.00 68.94 761 GLU A N 1
ATOM 5873 C CA . GLU A 1 761 ? 42.276 4.609 48.950 1.00 68.94 761 GLU A CA 1
ATOM 5874 C C . GLU A 1 761 ? 41.680 5.066 47.609 1.00 68.94 761 GLU A C 1
ATOM 5876 O O . GLU A 1 761 ? 42.287 4.823 46.567 1.00 68.94 761 GLU A O 1
ATOM 5881 N N . ASN A 1 762 ? 40.492 5.685 47.589 1.00 73.69 762 ASN A N 1
ATOM 5882 C CA . ASN A 1 762 ? 39.820 6.082 46.345 1.00 73.69 762 ASN A CA 1
ATOM 5883 C C . ASN A 1 762 ? 38.894 7.302 46.514 1.00 73.69 762 ASN A C 1
ATOM 5885 O O . ASN A 1 762 ? 37.758 7.322 46.028 1.00 73.69 762 ASN A O 1
ATOM 5889 N N . TRP A 1 763 ? 39.402 8.331 47.195 1.00 76.38 763 TRP A N 1
ATOM 5890 C CA . TRP A 1 763 ? 38.704 9.600 47.414 1.00 76.38 763 TRP A CA 1
ATOM 5891 C C . TRP A 1 763 ? 38.182 10.205 46.103 1.00 76.38 763 TRP A C 1
ATOM 5893 O O . TRP A 1 763 ? 36.992 10.492 45.967 1.00 76.38 763 TRP A O 1
ATOM 5903 N N . ASP A 1 764 ? 39.051 10.337 45.100 1.00 75.69 764 ASP A N 1
ATOM 5904 C CA . ASP A 1 764 ? 38.703 10.985 43.833 1.00 75.69 764 ASP A CA 1
ATOM 5905 C C . ASP A 1 764 ? 37.670 10.191 43.021 1.00 75.69 764 ASP A C 1
ATOM 5907 O O . ASP A 1 764 ? 36.780 10.789 42.415 1.00 75.69 764 ASP A O 1
ATOM 5911 N N . GLY A 1 765 ? 37.732 8.854 43.028 1.00 70.81 765 GLY A N 1
ATOM 5912 C CA . GLY A 1 765 ? 36.752 8.002 42.348 1.00 70.81 765 GLY A CA 1
ATOM 5913 C C . GLY A 1 765 ? 35.373 8.033 43.012 1.00 70.81 765 GLY A C 1
ATOM 5914 O O . GLY A 1 765 ? 34.353 8.042 42.315 1.00 70.81 765 GLY A O 1
ATOM 5915 N N . ALA A 1 766 ? 35.332 8.121 44.344 1.00 68.62 766 ALA A N 1
ATOM 5916 C CA . ALA A 1 766 ? 34.096 8.299 45.101 1.00 68.62 766 ALA A CA 1
ATOM 5917 C C . ALA A 1 766 ? 33.471 9.680 44.847 1.00 68.62 766 ALA A C 1
ATOM 5919 O O . ALA A 1 766 ? 32.280 9.760 44.554 1.00 68.62 766 ALA A O 1
ATOM 5920 N N . PHE A 1 767 ? 34.265 10.760 44.847 1.00 75.19 767 PHE A N 1
ATOM 5921 C CA . PHE A 1 767 ? 33.772 12.098 44.493 1.00 75.19 767 PHE A CA 1
ATOM 5922 C C . PHE A 1 767 ? 33.399 12.224 43.008 1.00 75.19 767 PHE A C 1
ATOM 5924 O O . PHE A 1 767 ? 32.454 12.942 42.684 1.00 75.19 767 PHE A O 1
ATOM 5931 N N . LYS A 1 768 ? 34.074 11.507 42.096 1.00 78.50 768 LYS A N 1
ATOM 5932 C CA . LYS A 1 768 ? 33.662 11.405 40.682 1.00 78.50 768 LYS A CA 1
ATOM 5933 C C . LYS A 1 768 ? 32.259 10.805 40.573 1.00 78.50 768 LYS A C 1
ATOM 5935 O O . LYS A 1 768 ? 31.429 11.356 39.855 1.00 78.50 768 LYS A O 1
ATOM 5940 N N . LEU A 1 769 ? 31.987 9.723 41.303 1.00 68.75 769 LEU A N 1
ATOM 5941 C CA . LEU A 1 769 ? 30.661 9.107 41.350 1.00 68.75 769 LEU A CA 1
ATOM 5942 C C . LEU A 1 769 ? 29.636 10.035 42.027 1.00 68.75 769 LEU A C 1
ATOM 5944 O O . LEU A 1 769 ? 28.524 10.182 41.530 1.00 68.75 769 LEU A O 1
ATOM 5948 N N . ALA A 1 770 ? 30.028 10.733 43.099 1.00 71.44 770 ALA A N 1
ATOM 5949 C CA . ALA A 1 770 ? 29.154 11.651 43.837 1.00 71.44 770 ALA A CA 1
ATOM 5950 C C . ALA A 1 770 ? 28.712 12.853 43.007 1.00 71.44 770 ALA A C 1
ATOM 5952 O O . ALA A 1 770 ? 27.558 13.252 43.080 1.00 71.44 770 ALA A O 1
ATOM 5953 N N . ARG A 1 771 ? 29.587 13.386 42.151 1.00 76.88 771 ARG A N 1
ATOM 5954 C CA . ARG A 1 771 ? 29.231 14.475 41.229 1.00 76.88 771 ARG A CA 1
ATOM 5955 C C . ARG A 1 771 ? 28.269 14.047 40.112 1.00 76.88 771 ARG A C 1
ATOM 5957 O O . ARG A 1 771 ? 27.682 14.917 39.478 1.00 76.88 771 ARG A O 1
ATOM 5964 N N . ARG A 1 772 ? 28.118 12.741 39.839 1.00 71.06 772 ARG A N 1
ATOM 5965 C CA . ARG A 1 772 ? 27.098 12.207 38.909 1.00 71.06 772 ARG A CA 1
ATOM 5966 C C . ARG A 1 772 ? 25.737 12.069 39.567 1.00 71.06 772 ARG A C 1
ATOM 5968 O O . ARG A 1 772 ? 24.723 12.130 38.878 1.00 71.06 772 ARG A O 1
ATOM 5975 N N . ALA A 1 773 ? 25.724 11.837 40.874 1.00 67.00 773 ALA A N 1
ATOM 5976 C CA . ALA A 1 773 ? 24.503 11.640 41.625 1.00 67.00 773 ALA A CA 1
ATOM 5977 C C . ALA A 1 773 ? 23.657 12.921 41.661 1.00 67.00 773 ALA A C 1
ATOM 5979 O O . ALA A 1 773 ? 24.178 14.036 41.611 1.00 67.00 773 ALA A O 1
ATOM 5980 N N . LYS A 1 774 ? 22.333 12.765 41.771 1.00 62.31 774 LYS A N 1
ATOM 5981 C CA . LYS A 1 774 ? 21.462 13.899 42.120 1.00 62.31 774 LYS A CA 1
ATOM 5982 C C . LYS A 1 774 ? 21.790 14.367 43.553 1.00 62.31 774 LYS A C 1
ATOM 5984 O O . LYS A 1 774 ? 22.037 13.495 44.389 1.00 62.31 774 LYS A O 1
ATOM 5989 N N . PRO A 1 775 ? 21.753 15.684 43.856 1.00 55.81 775 PRO A N 1
ATOM 5990 C CA . PRO A 1 775 ? 22.029 16.193 45.198 1.00 55.81 775 PRO A CA 1
ATOM 5991 C C . PRO A 1 775 ? 21.098 15.528 46.213 1.00 55.81 775 PRO A C 1
ATOM 5993 O O . PRO A 1 775 ? 19.871 15.605 46.096 1.00 55.81 775 PRO A O 1
ATOM 5996 N N . LYS A 1 776 ? 21.674 14.832 47.184 1.00 58.22 776 LYS A N 1
ATOM 5997 C CA . LYS A 1 776 ? 20.977 14.186 48.292 1.00 58.22 776 LYS A CA 1
ATOM 5998 C C . LYS A 1 776 ? 21.934 14.200 49.485 1.00 58.22 776 LYS A C 1
ATOM 6000 O O . LYS A 1 776 ? 23.110 13.876 49.357 1.00 58.22 776 LYS A O 1
ATOM 6005 N N . TYR A 1 777 ? 21.406 14.550 50.660 1.00 54.62 777 TYR A N 1
ATOM 6006 C CA . TYR A 1 777 ? 22.158 14.715 51.909 1.00 54.62 777 TYR A CA 1
ATOM 6007 C C . TYR A 1 777 ? 22.928 13.446 52.299 1.00 54.62 777 TYR A C 1
ATOM 6009 O O . TYR A 1 777 ? 22.402 12.547 52.953 1.00 54.62 777 TYR A O 1
ATOM 6017 N N . HIS A 1 778 ? 24.176 13.352 51.855 1.00 66.25 778 HIS A N 1
ATOM 6018 C CA . HIS A 1 778 ? 25.111 12.264 52.124 1.00 66.25 778 HIS A CA 1
ATOM 6019 C C . HIS A 1 778 ? 26.424 12.881 52.609 1.00 66.25 778 HIS A C 1
ATOM 6021 O O . HIS A 1 778 ? 26.694 14.050 52.332 1.00 66.25 778 HIS A O 1
ATOM 6027 N N . PHE A 1 779 ? 27.281 12.096 53.272 1.00 72.88 779 PHE A N 1
ATOM 6028 C CA . PHE A 1 779 ? 28.580 12.566 53.779 1.00 72.88 779 PHE A CA 1
ATOM 6029 C C . PHE A 1 779 ? 29.364 13.434 52.772 1.00 72.88 779 PHE A C 1
ATOM 6031 O O . PHE A 1 779 ? 29.861 14.493 53.141 1.00 72.88 779 PHE A O 1
ATOM 6038 N N . PHE A 1 780 ? 29.431 13.027 51.499 1.00 77.94 780 PHE A N 1
ATOM 6039 C CA . PHE A 1 780 ? 30.166 13.737 50.444 1.00 77.94 780 PHE A CA 1
ATOM 6040 C C . PHE A 1 780 ? 29.589 15.126 50.116 1.00 77.94 780 PHE A C 1
ATOM 6042 O O . PHE A 1 780 ? 30.346 16.050 49.825 1.00 77.94 780 PHE A O 1
ATOM 6049 N N . GLU A 1 781 ? 28.266 15.286 50.205 1.00 77.38 781 GLU A N 1
ATOM 6050 C CA . GLU A 1 781 ? 27.575 16.563 50.001 1.00 77.38 781 GLU A CA 1
ATOM 6051 C C . GLU A 1 781 ? 27.779 17.489 51.203 1.00 77.38 781 GLU A C 1
ATOM 6053 O O . GLU A 1 781 ? 28.248 18.617 51.050 1.00 77.38 781 GLU A O 1
ATOM 6058 N N . SER A 1 782 ? 27.539 16.982 52.416 1.00 80.19 782 SER A N 1
ATOM 6059 C CA . SER A 1 782 ? 27.785 17.730 53.653 1.00 80.19 782 SER A CA 1
ATOM 6060 C C . SER A 1 782 ? 29.262 18.127 53.804 1.00 80.19 782 SER A C 1
ATOM 6062 O O . SER A 1 782 ? 29.553 19.207 54.316 1.00 80.19 782 SER A O 1
ATOM 6064 N N . PHE A 1 783 ? 30.204 17.314 53.308 1.00 83.75 783 PHE A N 1
ATOM 6065 C CA . PHE A 1 783 ? 31.632 17.640 53.287 1.00 83.75 783 PHE A CA 1
ATOM 6066 C C . PHE A 1 783 ? 31.955 18.838 52.386 1.00 83.75 783 PHE A C 1
ATOM 6068 O O . PHE A 1 783 ? 32.665 19.746 52.822 1.00 83.75 783 PHE A O 1
ATOM 6075 N N . GLU A 1 784 ? 31.434 18.879 51.156 1.00 84.19 784 GLU A N 1
ATOM 6076 C CA . GLU A 1 784 ? 31.631 20.023 50.250 1.00 84.19 784 GLU A CA 1
ATOM 6077 C C . GLU A 1 784 ? 30.995 21.303 50.812 1.00 84.19 784 GLU A C 1
ATOM 6079 O O . GLU A 1 784 ? 31.635 22.361 50.813 1.00 84.19 784 GLU A O 1
ATOM 6084 N N . ILE A 1 785 ? 29.798 21.198 51.403 1.00 83.56 785 ILE A N 1
ATOM 6085 C CA . ILE A 1 785 ? 29.088 22.339 52.000 1.00 83.56 785 ILE A CA 1
ATOM 6086 C C . ILE A 1 785 ? 29.852 22.884 53.213 1.00 83.56 785 ILE A C 1
ATOM 6088 O O . ILE A 1 785 ? 30.059 24.093 53.321 1.00 83.56 785 ILE A O 1
ATOM 6092 N N . VAL A 1 786 ? 30.329 22.017 54.110 1.00 84.69 786 VAL A N 1
ATOM 6093 C CA . VAL A 1 786 ? 31.092 22.421 55.305 1.00 84.69 786 VAL A CA 1
ATOM 6094 C C . VAL A 1 786 ? 32.460 22.994 54.948 1.00 84.69 786 VAL A C 1
ATOM 6096 O O . VAL A 1 786 ? 32.878 23.991 55.539 1.00 84.69 786 VAL A O 1
ATOM 6099 N N . LYS A 1 787 ? 33.172 22.379 53.998 1.00 86.19 787 LYS A N 1
ATOM 6100 C CA . LYS A 1 787 ? 34.554 22.751 53.672 1.00 86.19 787 LYS A CA 1
ATOM 6101 C C . LYS A 1 787 ? 34.647 23.959 52.745 1.00 86.19 787 LYS A C 1
ATOM 6103 O O . LYS A 1 787 ? 35.559 24.769 52.900 1.00 86.19 787 LYS A O 1
ATOM 6108 N N . TYR A 1 788 ? 33.735 24.073 51.783 1.00 85.62 788 TYR A N 1
ATOM 6109 C CA . TYR A 1 788 ? 33.816 25.067 50.712 1.00 85.62 788 TYR A CA 1
ATOM 6110 C C . TYR A 1 788 ? 32.607 26.007 50.642 1.00 85.62 788 TYR A C 1
ATOM 6112 O O . TYR A 1 788 ? 32.632 26.949 49.851 1.00 85.62 788 TYR A O 1
ATOM 6120 N N . GLY A 1 789 ? 31.566 25.794 51.456 1.00 79.50 789 GLY A N 1
ATOM 6121 C CA . GLY A 1 789 ? 30.365 26.636 51.464 1.00 79.50 789 GLY A CA 1
ATOM 6122 C C . GLY A 1 789 ? 29.498 26.476 50.213 1.00 79.50 789 GLY A C 1
ATOM 6123 O O . GLY A 1 789 ? 28.862 27.442 49.783 1.00 79.50 789 GLY A O 1
ATOM 6124 N N . LYS A 1 790 ? 29.515 25.294 49.584 1.00 82.62 790 LYS A N 1
ATOM 6125 C CA . LYS A 1 790 ? 28.742 24.976 48.373 1.00 82.62 790 LYS A CA 1
ATOM 6126 C C . LYS A 1 790 ? 28.377 23.491 48.287 1.00 82.62 790 LYS A C 1
ATOM 6128 O O . LYS A 1 790 ? 29.105 22.657 48.809 1.00 82.62 790 LYS A O 1
ATOM 6133 N N . ALA A 1 791 ? 27.273 23.180 47.617 1.00 78.25 791 ALA A N 1
ATOM 6134 C CA . ALA A 1 791 ? 26.831 21.820 47.316 1.00 78.25 791 ALA A CA 1
ATOM 6135 C C . ALA A 1 791 ? 27.694 21.157 46.223 1.00 78.25 791 ALA A C 1
ATOM 6137 O O . ALA A 1 791 ? 28.509 21.820 45.569 1.00 78.25 791 ALA A O 1
ATOM 6138 N N . LEU A 1 792 ? 27.513 19.848 46.008 1.00 72.62 792 LEU A N 1
ATOM 6139 C CA . LEU A 1 792 ? 28.311 19.063 45.049 1.00 72.62 792 LEU A CA 1
ATOM 6140 C C . LEU A 1 792 ? 28.121 19.504 43.591 1.00 72.62 792 LEU A C 1
ATOM 6142 O O . LEU A 1 792 ? 29.043 19.379 42.784 1.00 72.62 792 LEU A O 1
ATOM 6146 N N . ASP A 1 793 ? 26.954 20.060 43.270 1.00 73.50 793 ASP A N 1
ATOM 6147 C CA . ASP A 1 793 ? 26.651 20.669 41.971 1.00 73.50 793 ASP A CA 1
ATOM 6148 C C . ASP A 1 793 ? 27.248 22.085 41.801 1.00 73.50 793 ASP A C 1
ATOM 6150 O O . ASP A 1 793 ? 27.129 22.698 40.741 1.00 73.50 793 ASP A O 1
ATOM 6154 N N . GLY A 1 794 ? 27.937 22.596 42.829 1.00 73.94 794 GLY A N 1
ATOM 6155 C CA . GLY A 1 794 ? 28.589 23.903 42.850 1.00 73.94 794 GLY A CA 1
ATOM 6156 C C . GLY A 1 794 ? 27.733 25.040 43.413 1.00 73.94 794 GLY A C 1
ATOM 6157 O O . GLY A 1 794 ? 28.245 26.156 43.538 1.00 73.94 794 GLY A O 1
ATOM 6158 N N . THR A 1 795 ? 26.475 24.784 43.781 1.00 79.81 795 THR A N 1
ATOM 6159 C CA . THR A 1 795 ? 25.548 25.807 44.286 1.00 79.81 795 THR A CA 1
ATOM 6160 C C . THR A 1 795 ? 25.999 26.353 45.650 1.00 79.81 795 THR A C 1
ATOM 6162 O O . THR A 1 795 ? 26.212 25.563 46.570 1.00 79.81 795 THR A O 1
ATOM 6165 N N . PRO A 1 796 ? 26.135 27.682 45.847 1.00 83.62 796 PRO A N 1
ATOM 6166 C CA . PRO A 1 796 ? 26.541 28.251 47.135 1.00 83.62 796 PRO A CA 1
ATOM 6167 C C . PRO A 1 796 ? 25.537 27.931 48.249 1.00 83.62 796 PRO A C 1
ATOM 6169 O O . PRO A 1 796 ? 24.348 28.221 48.116 1.00 83.62 796 PRO A O 1
ATOM 6172 N N . MET A 1 797 ? 26.008 27.381 49.370 1.00 79.75 797 MET A N 1
ATOM 6173 C CA . MET A 1 797 ? 25.147 26.937 50.468 1.00 79.75 797 MET A CA 1
ATOM 6174 C C . MET A 1 797 ? 25.852 27.073 51.821 1.00 79.75 797 MET A C 1
ATOM 6176 O O . MET A 1 797 ? 27.021 26.720 51.967 1.00 79.75 797 MET A O 1
ATOM 6180 N N . LYS A 1 798 ? 25.153 27.606 52.831 1.00 82.44 798 LYS A N 1
ATOM 6181 C CA . LYS A 1 798 ? 25.715 27.733 54.184 1.00 82.44 798 LYS A CA 1
ATOM 6182 C C . LYS A 1 798 ? 25.551 26.415 54.950 1.00 82.44 798 LYS A C 1
ATOM 6184 O O . LYS A 1 798 ? 24.439 25.893 54.961 1.00 82.44 798 LYS A O 1
ATOM 6189 N N . PRO A 1 799 ? 26.602 25.915 55.621 1.00 82.75 799 PRO A N 1
ATOM 6190 C CA . PRO A 1 799 ? 26.519 24.656 56.351 1.00 82.75 799 PRO A CA 1
ATOM 6191 C C . PRO A 1 799 ? 25.609 24.758 57.576 1.00 82.75 799 PRO A C 1
ATOM 6193 O O . PRO A 1 799 ? 25.664 25.730 58.337 1.00 82.75 799 PRO A O 1
ATOM 6196 N N . HIS A 1 800 ? 24.795 23.723 57.781 1.00 80.94 800 HIS A N 1
ATOM 6197 C CA . HIS A 1 800 ? 23.950 23.566 58.958 1.00 80.94 800 HIS A CA 1
ATOM 6198 C C . HIS A 1 800 ? 24.613 22.653 59.995 1.00 80.94 800 HIS A C 1
ATOM 6200 O O . HIS A 1 800 ? 25.551 21.912 59.709 1.00 80.94 800 HIS A O 1
ATOM 6206 N N . MET A 1 801 ? 24.116 22.688 61.236 1.00 73.75 801 MET A N 1
ATOM 6207 C CA . MET A 1 801 ? 24.667 21.897 62.348 1.00 73.75 801 MET A CA 1
ATOM 6208 C C . MET A 1 801 ? 24.734 20.393 62.033 1.00 73.75 801 MET A C 1
ATOM 6210 O O . MET A 1 801 ? 25.669 19.716 62.454 1.00 73.75 801 MET A O 1
ATOM 6214 N N . HIS A 1 802 ? 23.773 19.892 61.254 1.00 72.56 802 HIS A N 1
ATOM 6215 C CA . HIS A 1 802 ? 23.732 18.508 60.788 1.00 72.56 802 HIS A CA 1
ATOM 6216 C C . HIS A 1 802 ? 24.904 18.162 59.856 1.00 72.56 802 HIS A C 1
ATOM 6218 O O . HIS A 1 802 ? 25.485 17.090 59.993 1.00 72.56 802 HIS A O 1
ATOM 6224 N N . ASP A 1 803 ? 25.314 19.078 58.972 1.00 76.56 803 ASP A N 1
ATOM 6225 C CA . ASP A 1 803 ? 26.428 18.847 58.046 1.00 76.56 803 ASP A CA 1
ATOM 6226 C C . ASP A 1 803 ? 27.759 18.739 58.795 1.00 76.56 803 ASP A C 1
ATOM 6228 O O . ASP A 1 803 ? 28.542 17.818 58.563 1.00 76.56 803 ASP A O 1
ATOM 6232 N N . TYR A 1 804 ? 27.986 19.634 59.764 1.00 77.75 804 TYR A N 1
ATOM 6233 C CA . TYR A 1 804 ? 29.153 19.553 60.645 1.00 77.75 804 TYR A CA 1
ATOM 6234 C C . TYR A 1 804 ? 29.159 18.253 61.455 1.00 77.75 804 TYR A C 1
ATOM 6236 O O . TYR A 1 804 ? 30.204 17.616 61.577 1.00 77.75 804 TYR A O 1
ATOM 6244 N N . ALA A 1 805 ? 28.003 17.843 61.987 1.00 72.75 805 ALA A N 1
ATOM 6245 C CA . ALA A 1 805 ? 27.881 16.616 62.767 1.00 72.75 805 ALA A CA 1
ATOM 6246 C C . ALA A 1 805 ? 28.190 15.369 61.927 1.00 72.75 805 ALA A C 1
ATOM 6248 O O . ALA A 1 805 ? 28.934 14.505 62.391 1.00 72.75 805 ALA A O 1
ATOM 6249 N N . LEU A 1 806 ? 27.687 15.287 60.690 1.00 72.94 806 LEU A N 1
ATOM 6250 C CA . LEU A 1 806 ? 27.939 14.148 59.806 1.00 72.94 806 LEU A CA 1
ATOM 6251 C C . LEU A 1 806 ? 29.421 14.046 59.424 1.00 72.94 806 LEU A C 1
ATOM 6253 O O . LEU A 1 806 ? 30.010 12.969 59.507 1.00 72.94 806 LEU A O 1
ATOM 6257 N N . VAL A 1 807 ? 30.042 15.176 59.064 1.00 77.94 807 VAL A N 1
ATOM 6258 C CA . VAL A 1 807 ? 31.457 15.223 58.669 1.00 77.94 807 VAL A CA 1
ATOM 6259 C C . VAL A 1 807 ? 32.364 14.853 59.841 1.00 77.94 807 VAL A C 1
ATOM 6261 O O . VAL A 1 807 ? 33.217 13.980 59.703 1.00 77.94 807 VAL A O 1
ATOM 6264 N N . LEU A 1 808 ? 32.153 15.453 61.015 1.00 76.69 808 LEU A N 1
ATOM 6265 C CA . LEU A 1 808 ? 32.947 15.150 62.211 1.00 76.69 808 LEU A CA 1
ATOM 6266 C C . LEU A 1 808 ? 32.769 13.699 62.671 1.00 76.69 808 LEU A C 1
ATOM 6268 O O . LEU A 1 808 ? 33.738 13.064 63.080 1.00 76.69 808 LEU A O 1
ATOM 6272 N N . THR A 1 809 ? 31.551 13.157 62.581 1.00 73.06 809 THR A N 1
ATOM 6273 C CA . THR A 1 809 ? 31.278 11.753 62.929 1.00 73.06 809 THR A CA 1
ATOM 6274 C C . THR A 1 809 ? 32.031 10.805 62.005 1.00 73.06 809 THR A C 1
ATOM 6276 O O . THR A 1 809 ? 32.569 9.804 62.476 1.00 73.06 809 THR A O 1
ATOM 6279 N N . ALA A 1 810 ? 32.120 11.135 60.716 1.00 71.56 810 ALA A N 1
ATOM 6280 C CA . ALA A 1 810 ? 32.845 10.328 59.748 1.00 71.56 810 ALA A CA 1
ATOM 6281 C C . ALA A 1 810 ? 34.348 10.268 60.011 1.00 71.56 810 ALA A C 1
ATOM 6283 O O . ALA A 1 810 ? 34.907 9.177 60.073 1.00 71.56 810 ALA A O 1
ATOM 6284 N N . PHE A 1 811 ? 34.983 11.422 60.219 1.00 73.50 811 PHE A N 1
ATOM 6285 C CA . PHE A 1 811 ? 36.419 11.503 60.492 1.00 73.50 811 PHE A CA 1
ATOM 6286 C C . PHE A 1 811 ? 36.788 10.853 61.836 1.00 73.50 811 PHE A C 1
ATOM 6288 O O . PHE A 1 811 ? 37.680 10.007 61.892 1.00 73.50 811 PHE A O 1
ATOM 6295 N N . ASN A 1 812 ? 35.995 11.098 62.888 1.00 71.06 812 ASN A N 1
ATOM 6296 C CA . ASN A 1 812 ? 36.202 10.453 64.187 1.00 71.06 812 ASN A CA 1
ATOM 6297 C C . ASN A 1 812 ? 36.074 8.924 64.119 1.00 71.06 812 ASN A C 1
ATOM 6299 O O . ASN A 1 812 ? 36.897 8.218 64.695 1.00 71.06 812 ASN A O 1
ATOM 6303 N N . LYS A 1 813 ? 35.060 8.394 63.422 1.00 65.81 813 LYS A N 1
ATOM 6304 C CA . LYS A 1 813 ? 34.882 6.940 63.261 1.00 65.81 813 LYS A CA 1
ATOM 6305 C C . LYS A 1 813 ? 35.943 6.307 62.360 1.00 65.81 813 LYS A C 1
ATOM 6307 O O . LYS A 1 813 ? 36.311 5.156 62.566 1.00 65.81 813 LYS A O 1
ATOM 6312 N N . ALA A 1 814 ? 36.474 7.070 61.411 1.00 60.91 814 ALA A N 1
ATOM 6313 C CA . ALA A 1 814 ? 37.608 6.676 60.587 1.00 60.91 814 ALA A CA 1
ATOM 6314 C C . ALA A 1 814 ? 38.961 6.719 61.326 1.00 60.91 814 ALA A C 1
ATOM 6316 O O . ALA A 1 814 ? 39.970 6.328 60.740 1.00 60.91 814 ALA A O 1
ATOM 6317 N N . ASN A 1 815 ? 38.996 7.181 62.587 1.00 59.72 815 ASN A N 1
ATOM 6318 C CA . ASN A 1 815 ? 40.218 7.470 63.346 1.00 59.72 815 ASN A CA 1
ATOM 6319 C C . ASN A 1 815 ? 41.206 8.370 62.568 1.00 59.72 815 ASN A C 1
ATOM 6321 O O . ASN A 1 815 ? 42.419 8.141 62.597 1.00 59.72 815 ASN A O 1
ATOM 6325 N N . LYS A 1 816 ? 40.692 9.392 61.871 1.00 45.34 816 LYS A N 1
ATOM 6326 C CA . LYS A 1 816 ? 41.483 10.382 61.127 1.00 45.34 816 LYS A CA 1
ATOM 6327 C C . LYS A 1 816 ? 41.087 11.815 61.420 1.00 45.34 816 LYS A C 1
ATOM 6329 O O . LYS A 1 816 ? 39.876 12.069 61.579 1.00 45.34 816 LYS A O 1
#

Nearest PDB structures (foldseek):
  6fwv-assembly1_A  TM=2.363E-01  e=7.202E-15  Bacillus anthracis
  6fwv-assembly2_B  TM=2.383E-01  e=1.566E-14  Bacillus anthracis
  9bog-assembly1_D  TM=4.129E-01  e=3.213E-06  Escherichia coli
  3rfz-assembly3_B  TM=3.410E-01  e=7.185E-07  Escherichia coli
  3rfz-assembly3_E-2  TM=3.341E-01  e=6.430E-07  Escherichia coli

Mean predicted aligned error: 23.97 Å